Protein AF-A0A7J3S1Q3-F1 (afdb_monomer)

Nearest PDB structures (foldseek):
  4ncf-assembly1_A  TM=8.834E-01  e=5.176E-45  Saccharomyces cerevisiae S288C
  7yzn-assembly1_A  TM=7.261E-01  e=2.564E-46  Pyrococcus abyssi GE5
  4n3s-assembly1_A  TM=8.660E-01  e=1.095E-42  Saccharomyces cerevisiae S288C
  8pj5-assembly1_0  TM=6.092E-01  e=1.892E-49  Homo sapiens
  7syx-assembly1_x  TM=5.948E-01  e=1.342E-47  Oryctolagus cuniculus

Foldseek 3Di:
DFLDFAFFEEEEEADPFDFWFWFQQWWFAALVRDTHRLVVLLVPFFDDDWDDDPFFTKGFGDPRWFWAAALLRDIDTFHFGMKDKGKDFKWKWWAFPVGQTTITRQQWWFWWQDPLREIDIDGLVRDAFFTKTKFFDPDDNDDDPDDDDDDDDDDPDDDDDDDDDDDDDDDDDDDDDDDDDDDDDDDDDDDDDDDDDDDDDDRRDYALSSVSSPVGIDIIGTRDMDMDGDMGITMDTHGPPRQWGAISRTIGHIDGLVNLLLVLLCVQDPQLQWFDWLQKIKHAQVSLCSLAVVVQVVVVHGQPHRTHIYGNQRHPQLSLLLLLLSLLQGQEYEQEAELVPEQDQRSVSSVLSCVLNVRHYAYEHEDLVPQPQQDFDAPDAPVRSLVVTDVVSVVSSVVSQVRNCVVVVVVVAAEGDQVPDPDPPRYHHYFYDYSSRGHRVNVVSSNVSCCCVPPVSVVRRADCFWWKWFFQDWDQAPPQGIKTWIFTRHHKDFQQFWKWFDFQVAIDIFGFHWKWTADRPSPDDDPNCGTDTDGMDGPGGTIMTGDPPCPRGFHGQMMTTDDPPRDPVNNRVVSRVLQVVLWDAAPDQAAAEEEAHSSLSNSLVVVCVVVVGDYRTRYYAEADLVNLVVLLVSCVVPVLRSEYQAAPHHHDVVNVVSCVVSVHYYAYDPHSCCSVVVSVVVSVVVVVVVVVVVLVVFFAKWKKWFAPPFFPAFPPWTKGKIATQAIKAFAFFWKDFQQLDTLFHWHFKADPRDTDGMDHHGDIIMTTTHRHGEVGSHYHGTMMITDTFLVSLLCCQPVVVVVDDPRRNVSSVSSQVSNCSVPVSRND

Radius of gyration: 36.61 Å; Cα contacts (8 Å, |Δi|>4): 1780; chains: 1; bounding box: 82×86×127 Å

Structure (mmCIF, N/CA/C/O backbone):
data_AF-A0A7J3S1Q3-F1
#
_entry.id   AF-A0A7J3S1Q3-F1
#
loop_
_atom_site.group_PDB
_atom_site.id
_atom_site.type_symbol
_atom_site.label_atom_id
_atom_site.label_alt_id
_atom_site.label_comp_id
_atom_site.label_asym_id
_atom_site.label_entity_id
_atom_site.label_seq_id
_atom_site.pdbx_PDB_ins_code
_atom_site.Cartn_x
_atom_site.Cartn_y
_atom_site.Cartn_z
_atom_site.occupancy
_atom_site.B_iso_or_equiv
_atom_site.auth_seq_id
_atom_site.auth_comp_id
_atom_site.auth_asym_id
_atom_site.auth_atom_id
_atom_site.pdbx_PDB_model_num
ATOM 1 N N . MET A 1 1 ? 23.304 -20.799 -22.012 1.00 47.56 1 MET A N 1
ATOM 2 C CA . MET A 1 1 ? 22.384 -19.990 -21.188 1.00 47.56 1 MET A CA 1
ATOM 3 C C . MET A 1 1 ? 22.622 -20.220 -19.716 1.00 47.56 1 MET A C 1
ATOM 5 O O . MET A 1 1 ? 22.717 -19.216 -19.030 1.00 47.56 1 MET A O 1
ATOM 9 N N . ASP A 1 2 ? 22.841 -21.458 -19.257 1.00 41.94 2 ASP A N 1
ATOM 10 C CA . ASP A 1 2 ? 23.385 -21.684 -17.908 1.00 41.94 2 ASP A CA 1
ATOM 11 C C . ASP A 1 2 ? 24.597 -20.772 -17.621 1.00 41.94 2 ASP A C 1
ATOM 13 O O . ASP A 1 2 ? 25.434 -20.537 -18.502 1.00 41.94 2 ASP A O 1
ATOM 17 N N . GLY A 1 3 ? 24.623 -20.189 -16.423 1.00 54.16 3 GLY A N 1
ATOM 18 C CA . GLY A 1 3 ? 25.616 -19.213 -15.969 1.00 54.16 3 GLY A CA 1
ATOM 19 C C . GLY A 1 3 ? 25.594 -17.822 -16.630 1.00 54.16 3 GLY A C 1
ATOM 20 O O . GLY A 1 3 ? 26.321 -16.943 -16.164 1.00 54.16 3 GLY A O 1
ATOM 21 N N . GLN A 1 4 ? 24.794 -17.569 -17.675 1.00 68.88 4 GLN A N 1
ATOM 22 C CA . GLN A 1 4 ? 24.709 -16.240 -18.303 1.00 68.88 4 GLN A CA 1
ATOM 23 C C . GLN A 1 4 ? 23.789 -15.311 -17.500 1.00 68.88 4 GLN A C 1
ATOM 25 O O . GLN A 1 4 ? 22.740 -15.723 -17.018 1.00 68.88 4 GLN A O 1
ATOM 30 N N . ILE A 1 5 ? 24.167 -14.039 -17.368 1.00 78.44 5 ILE A N 1
ATOM 31 C CA . ILE A 1 5 ? 23.356 -13.024 -16.680 1.00 78.44 5 ILE A CA 1
ATOM 32 C C . ILE A 1 5 ? 22.233 -12.552 -17.620 1.00 78.44 5 ILE A C 1
ATOM 34 O O . ILE A 1 5 ? 22.534 -12.117 -18.730 1.00 78.44 5 ILE A O 1
ATOM 38 N N . ARG A 1 6 ? 20.963 -12.604 -17.185 1.00 84.81 6 ARG A N 1
ATOM 39 C CA . ARG A 1 6 ? 19.811 -11.968 -17.865 1.00 84.81 6 ARG A CA 1
ATOM 40 C C . ARG A 1 6 ? 19.698 -10.481 -17.511 1.00 84.81 6 ARG A C 1
ATOM 42 O O . ARG A 1 6 ? 20.258 -10.038 -16.508 1.00 84.81 6 ARG A O 1
ATOM 49 N N . GLN A 1 7 ? 18.943 -9.700 -18.290 1.00 85.12 7 GLN A N 1
ATOM 50 C CA . GLN A 1 7 ? 18.661 -8.309 -17.912 1.00 85.12 7 GLN A CA 1
ATOM 51 C C . GLN A 1 7 ? 17.913 -8.241 -16.561 1.00 85.12 7 GLN A C 1
ATOM 53 O O . GLN A 1 7 ? 16.952 -8.996 -16.365 1.00 85.12 7 GLN A O 1
ATOM 58 N N . PRO A 1 8 ? 18.323 -7.345 -15.640 1.00 88.69 8 PRO A N 1
ATOM 59 C CA . PRO A 1 8 ? 17.539 -6.992 -14.465 1.00 88.69 8 PRO A CA 1
ATOM 60 C C . PRO A 1 8 ? 16.191 -6.387 -14.845 1.00 88.69 8 PRO A C 1
ATOM 62 O O . PRO A 1 8 ? 16.092 -5.587 -15.782 1.00 88.69 8 PRO A O 1
ATOM 65 N N . ILE A 1 9 ? 15.176 -6.730 -14.059 1.00 88.12 9 ILE A N 1
ATOM 66 C CA . ILE A 1 9 ? 13.848 -6.130 -14.125 1.00 88.12 9 ILE A CA 1
ATOM 67 C C . ILE A 1 9 ? 13.805 -4.965 -13.134 1.00 88.12 9 ILE A C 1
ATOM 69 O O . ILE A 1 9 ? 14.047 -5.147 -11.938 1.00 88.12 9 ILE A O 1
ATOM 73 N N . VAL A 1 10 ? 13.496 -3.774 -13.637 1.00 86.25 10 VAL A N 1
ATOM 74 C CA . VAL A 1 10 ? 13.363 -2.534 -12.869 1.00 86.25 10 VAL A CA 1
ATOM 75 C C . VAL A 1 10 ? 11.892 -2.128 -12.839 1.00 86.25 10 VAL A C 1
ATOM 77 O O . VAL A 1 10 ? 11.232 -2.162 -13.872 1.00 86.25 10 VAL A O 1
ATOM 80 N N . VAL A 1 11 ? 11.367 -1.706 -11.692 1.00 83.06 11 VAL A N 1
ATOM 81 C CA . VAL A 1 11 ? 10.024 -1.098 -11.592 1.00 83.06 11 VAL A CA 1
ATOM 82 C C . VAL A 1 11 ? 10.129 0.340 -11.087 1.00 83.06 11 VAL A C 1
ATOM 84 O O . VAL A 1 11 ? 11.008 0.636 -10.278 1.00 83.06 11 VAL A O 1
ATOM 87 N N . VAL A 1 12 ? 9.261 1.239 -11.557 1.00 76.50 12 VAL A N 1
ATOM 88 C CA . VAL A 1 12 ? 9.261 2.657 -11.158 1.00 76.50 12 VAL A CA 1
ATOM 89 C C . VAL A 1 12 ? 7.993 2.971 -10.371 1.00 76.50 12 VAL A C 1
ATOM 91 O O . VAL A 1 12 ? 6.897 3.019 -10.919 1.00 76.50 12 VAL A O 1
ATOM 94 N N . LEU A 1 13 ? 8.151 3.155 -9.065 1.00 74.00 13 LEU A N 1
ATOM 95 C CA . LEU A 1 13 ? 7.078 3.320 -8.086 1.00 74.00 13 LEU A CA 1
ATOM 96 C C . LEU A 1 13 ? 7.105 4.733 -7.485 1.00 74.00 13 LEU A C 1
ATOM 98 O O . LEU A 1 13 ? 8.108 5.430 -7.602 1.00 74.00 13 LEU A O 1
ATOM 102 N N . GLY A 1 14 ? 6.043 5.144 -6.791 1.00 65.81 14 GLY A N 1
ATOM 103 C CA . GLY A 1 14 ? 5.936 6.470 -6.168 1.00 65.81 14 GLY A CA 1
ATOM 104 C C . GLY A 1 14 ? 5.161 7.492 -7.006 1.00 65.81 14 GLY A C 1
ATOM 105 O O . GLY A 1 14 ? 4.370 7.130 -7.878 1.00 65.81 14 GLY A O 1
ATOM 106 N N . HIS A 1 15 ? 5.358 8.776 -6.700 1.00 53.91 15 HIS A N 1
ATOM 107 C CA . HIS A 1 15 ? 4.482 9.875 -7.126 1.00 53.91 15 HIS A CA 1
ATOM 108 C C . HIS A 1 15 ? 4.692 10.253 -8.608 1.00 53.91 15 HIS A C 1
ATOM 110 O O . HIS A 1 15 ? 5.417 11.196 -8.937 1.00 53.91 15 HIS A O 1
ATOM 116 N N . VAL A 1 16 ? 4.058 9.504 -9.517 1.00 47.16 16 VAL A N 1
ATOM 117 C CA . VAL A 1 16 ? 3.980 9.846 -10.947 1.00 47.16 16 VAL A CA 1
ATOM 118 C C . VAL A 1 16 ? 2.673 10.573 -11.237 1.00 47.16 16 VAL A C 1
ATOM 120 O O . VAL A 1 16 ? 1.730 9.975 -11.738 1.00 47.16 16 VAL A O 1
ATOM 123 N N . ASP A 1 17 ? 2.669 11.873 -10.956 1.00 43.59 17 ASP A N 1
ATOM 124 C CA . ASP A 1 17 ? 2.123 12.866 -11.880 1.00 43.59 17 ASP A CA 1
ATOM 125 C C . ASP A 1 17 ? 2.830 14.221 -11.683 1.00 43.59 17 ASP A C 1
ATOM 127 O O . ASP A 1 17 ? 3.410 14.521 -10.630 1.00 43.59 17 ASP A O 1
ATOM 131 N N . SER A 1 18 ? 2.856 15.038 -12.737 1.00 39.97 18 SER A N 1
ATOM 132 C CA . SER A 1 18 ? 3.510 16.352 -12.719 1.00 39.97 18 SER A CA 1
ATOM 133 C C . SER A 1 18 ? 2.659 17.425 -13.397 1.00 39.97 18 SER A C 1
ATOM 135 O O . SER A 1 18 ? 2.934 17.813 -14.527 1.00 39.97 18 SER A O 1
ATOM 137 N N . GLY A 1 19 ? 1.635 17.913 -12.696 1.00 48.44 19 GLY A N 1
ATOM 138 C CA . GLY A 1 19 ? 1.116 19.283 -12.830 1.00 48.44 19 GLY A CA 1
ATOM 139 C C . GLY A 1 19 ? 0.404 19.709 -14.123 1.00 48.44 19 GLY A C 1
ATOM 140 O O . GLY A 1 19 ? -0.174 20.788 -14.129 1.00 48.44 19 GLY A O 1
ATOM 141 N N . LYS A 1 20 ? 0.371 18.917 -15.204 1.00 62.38 20 LYS A N 1
ATOM 142 C CA . LYS A 1 20 ? -0.024 19.341 -16.575 1.00 62.38 20 LYS A CA 1
ATOM 143 C C . LYS A 1 20 ? -1.517 19.624 -16.844 1.00 62.38 20 LYS A C 1
ATOM 145 O O . LYS A 1 20 ? -2.009 19.444 -17.959 1.00 62.38 20 LYS A O 1
ATOM 150 N N . CYS A 1 21 ? -2.229 20.130 -15.855 1.00 71.69 21 CYS A N 1
ATOM 151 C CA . CYS A 1 21 ? -3.658 20.386 -15.909 1.00 71.69 21 CYS A CA 1
ATOM 152 C C . CYS A 1 21 ? -4.045 21.527 -16.879 1.00 71.69 21 CYS A C 1
ATOM 154 O O . CYS A 1 21 ? -3.278 22.465 -17.127 1.00 71.69 21 CYS A O 1
ATOM 156 N N . VAL A 1 22 ? -5.287 21.485 -17.367 1.00 80.31 22 VAL A N 1
ATOM 157 C CA . VAL A 1 22 ? -5.945 22.559 -18.130 1.00 80.31 22 VAL A CA 1
ATOM 158 C C . VAL A 1 22 ? -6.854 23.393 -17.221 1.00 80.31 22 VAL A C 1
ATOM 160 O O . VAL A 1 22 ? -7.433 22.884 -16.265 1.00 80.31 22 VAL A O 1
ATOM 163 N N . HIS A 1 23 ? -7.027 24.683 -17.493 1.00 88.94 23 HIS A N 1
ATOM 164 C CA . HIS A 1 23 ? -7.988 25.508 -16.753 1.00 88.94 23 HIS A CA 1
ATOM 165 C C . HIS A 1 23 ? -9.438 25.123 -17.098 1.00 88.94 23 HIS A C 1
ATOM 167 O O . HIS A 1 23 ? -9.724 24.701 -18.220 1.00 88.94 23 HIS A O 1
ATOM 173 N N . GLY A 1 24 ? -10.367 25.313 -16.154 1.00 82.81 24 GLY A N 1
ATOM 174 C CA . GLY A 1 24 ? -11.752 24.825 -16.246 1.00 82.81 24 GLY A CA 1
ATOM 175 C C . GLY A 1 24 ? -12.599 25.326 -17.427 1.00 82.81 24 GLY A C 1
ATOM 176 O O . GLY A 1 24 ? -13.610 24.698 -17.731 1.00 82.81 24 GLY A O 1
ATOM 177 N N . ASP A 1 25 ? -12.202 26.414 -18.096 1.00 84.69 25 ASP A N 1
ATOM 178 C CA . ASP A 1 25 ? -12.854 26.938 -19.312 1.00 84.69 25 ASP A CA 1
ATOM 179 C C . ASP A 1 25 ? -12.355 26.294 -20.622 1.00 84.69 25 ASP A C 1
ATOM 181 O O . ASP A 1 25 ? -12.922 26.543 -21.686 1.00 84.69 25 ASP A O 1
ATOM 185 N N . THR A 1 26 ? -11.329 25.442 -20.558 1.00 81.38 26 THR A N 1
ATOM 186 C CA . THR A 1 26 ? -10.798 24.700 -21.708 1.00 81.38 26 THR A CA 1
ATOM 187 C C . THR A 1 26 ? -11.809 23.653 -22.178 1.00 81.38 26 THR A C 1
ATOM 189 O O . THR A 1 26 ? -12.300 22.877 -21.362 1.00 81.38 26 THR A O 1
ATOM 192 N N . LEU A 1 27 ? -12.123 23.604 -23.476 1.00 81.25 27 LEU A N 1
ATOM 193 C CA . LEU A 1 27 ? -13.141 22.711 -24.032 1.00 81.25 27 LEU A CA 1
ATOM 194 C C . LEU A 1 27 ? -12.509 21.377 -24.461 1.00 81.25 27 LEU A C 1
ATOM 196 O O . LEU A 1 27 ? -11.709 21.325 -25.393 1.00 81.25 27 LEU A O 1
ATOM 200 N N . ILE A 1 28 ? -12.879 20.293 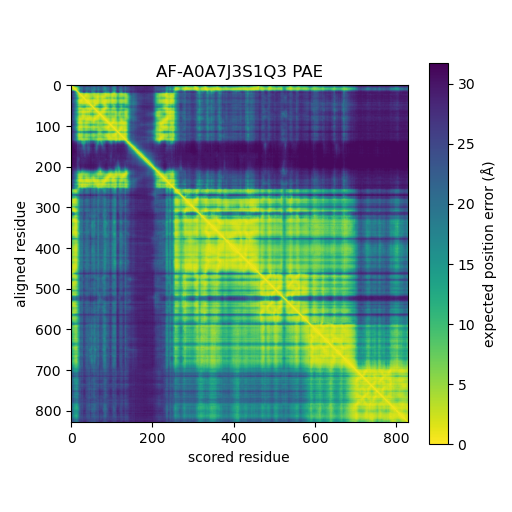-23.789 1.00 83.06 28 ILE A N 1
ATOM 201 C CA . ILE A 1 28 ? -12.395 18.930 -24.033 1.00 83.06 28 ILE A CA 1
ATOM 202 C C . ILE A 1 28 ? -13.296 18.236 -25.053 1.00 83.06 28 ILE A C 1
ATOM 204 O O . ILE A 1 28 ? -14.523 18.332 -24.961 1.00 83.06 28 ILE A O 1
ATOM 208 N N . GLN A 1 29 ? -12.689 17.540 -26.015 1.00 83.19 29 GLN A N 1
ATOM 209 C CA . GLN A 1 29 ? -13.389 16.838 -27.090 1.00 83.19 29 GLN A CA 1
ATOM 210 C C . GLN A 1 29 ? -13.700 15.387 -26.692 1.00 83.19 29 GLN A C 1
ATOM 212 O O . GLN A 1 29 ? -12.800 14.589 -26.423 1.00 83.19 29 GLN A O 1
ATOM 217 N N . LEU A 1 30 ? -14.990 15.047 -26.656 1.00 85.38 30 LEU A N 1
ATOM 218 C CA . LEU A 1 30 ? -15.480 13.706 -26.339 1.00 85.38 30 LEU A CA 1
ATOM 219 C C . LEU A 1 30 ? -15.608 12.852 -27.605 1.00 85.38 30 LEU A C 1
ATOM 221 O O . LEU A 1 30 ? -15.957 13.351 -28.677 1.00 85.38 30 LEU A O 1
ATOM 225 N N . ALA A 1 31 ? -15.441 11.538 -27.469 1.00 80.81 31 ALA A N 1
ATOM 226 C CA . ALA A 1 31 ? -15.582 10.590 -28.575 1.00 80.81 31 ALA A CA 1
ATOM 227 C C . ALA A 1 31 ? -17.001 10.536 -29.177 1.00 80.81 31 ALA A C 1
ATOM 229 O O . ALA A 1 31 ? -17.177 10.116 -30.317 1.00 80.81 31 ALA A O 1
ATOM 230 N N . CYS A 1 32 ? -18.016 11.011 -28.448 1.00 74.31 32 CYS A N 1
ATOM 231 C CA . CYS A 1 32 ? -19.380 11.185 -28.954 1.00 74.31 32 CYS A CA 1
ATOM 232 C C . CYS A 1 32 ? -19.576 12.449 -29.821 1.00 74.31 32 CYS A C 1
ATOM 234 O O . CYS A 1 32 ? -20.707 12.761 -30.191 1.00 74.31 32 CYS A O 1
ATOM 236 N N . GLY A 1 33 ? -18.511 13.203 -30.120 1.00 71.50 33 GLY A N 1
ATOM 237 C CA . GLY A 1 33 ? -18.563 14.435 -30.916 1.00 71.50 33 GLY A CA 1
ATOM 238 C C . GLY A 1 33 ? -19.066 15.671 -30.159 1.00 71.50 33 GLY A C 1
ATOM 239 O O . GLY A 1 33 ? -19.231 16.729 -30.762 1.00 71.50 33 GLY A O 1
ATOM 240 N N . GLN A 1 34 ? -19.309 15.563 -28.849 1.00 79.50 34 GLN A N 1
ATOM 241 C CA . GLN A 1 34 ? -19.579 16.714 -27.985 1.00 79.50 34 GLN A CA 1
ATOM 242 C C . GLN A 1 34 ? -18.273 17.354 -27.501 1.00 79.50 34 GLN A C 1
ATOM 244 O O . GLN A 1 34 ? -17.282 16.662 -27.271 1.00 79.50 34 GLN A O 1
ATOM 249 N N . THR A 1 35 ? -18.305 18.663 -27.247 1.00 81.81 35 THR A N 1
ATOM 250 C CA . THR A 1 35 ? -17.201 19.389 -26.605 1.00 81.81 35 THR A CA 1
ATOM 251 C C . THR A 1 35 ? -17.705 20.060 -25.331 1.00 81.81 35 THR A C 1
ATOM 253 O O . THR A 1 35 ? -18.723 20.755 -25.363 1.00 81.81 35 THR A O 1
ATOM 256 N N . LEU A 1 36 ? -17.016 19.868 -24.202 1.00 85.19 36 LEU A N 1
ATOM 257 C CA . LEU A 1 36 ? -17.432 20.380 -22.888 1.00 85.19 36 LEU A CA 1
ATOM 258 C C . LEU A 1 36 ? -16.286 21.120 -22.181 1.00 85.19 36 LEU A C 1
ATOM 260 O O . LEU A 1 36 ? -15.158 20.638 -22.236 1.00 85.19 36 LEU A O 1
ATOM 264 N N . PRO A 1 37 ? -16.543 22.224 -21.451 1.00 88.62 37 PRO A N 1
ATOM 265 C CA . PRO A 1 37 ? -15.558 22.797 -20.534 1.00 88.62 37 PRO A CA 1
ATOM 266 C C . PRO A 1 37 ? -15.047 21.748 -19.540 1.00 88.62 37 PRO A C 1
ATOM 268 O O . PRO A 1 37 ? -15.841 20.960 -19.021 1.00 88.62 37 PRO A O 1
ATOM 271 N N . ALA A 1 38 ? -13.749 21.756 -19.241 1.00 84.75 38 ALA A N 1
ATOM 272 C CA . ALA A 1 38 ? -13.099 20.769 -18.381 1.00 84.75 38 ALA A CA 1
ATOM 273 C C . ALA A 1 38 ? -13.755 20.660 -16.992 1.00 84.75 38 ALA A C 1
ATOM 275 O O . ALA A 1 38 ? -13.953 19.556 -16.487 1.00 84.75 38 ALA A O 1
ATOM 276 N N . SER A 1 39 ? -14.206 21.781 -16.417 1.00 89.81 39 SER A N 1
ATOM 277 C CA . SER A 1 39 ? -14.984 21.779 -15.169 1.00 89.81 39 SER A CA 1
ATOM 278 C C . SER A 1 39 ? -16.300 21.005 -15.288 1.00 89.81 39 SER A C 1
ATOM 280 O O . SER A 1 39 ? -16.627 20.190 -14.429 1.00 89.81 39 SER A O 1
ATOM 282 N N . LYS A 1 40 ? -17.025 21.191 -16.396 1.00 88.12 40 LYS A N 1
ATOM 283 C CA . LYS A 1 40 ? -18.292 20.508 -16.679 1.00 88.12 40 LYS A CA 1
ATOM 284 C C . LYS A 1 40 ? -18.089 19.025 -17.007 1.00 88.12 40 LYS A C 1
ATOM 286 O O . LYS A 1 40 ? -18.931 18.216 -16.630 1.00 88.12 40 LYS A O 1
ATOM 291 N N . ALA A 1 41 ? -16.988 18.656 -17.665 1.00 86.00 41 ALA A N 1
ATOM 292 C CA . ALA A 1 41 ? -16.617 17.255 -17.870 1.00 86.00 41 ALA A CA 1
ATOM 293 C C . ALA A 1 41 ? -16.323 16.556 -16.526 1.00 86.00 41 ALA A C 1
ATOM 295 O O . ALA A 1 41 ? -16.868 15.488 -16.256 1.00 86.00 41 ALA A O 1
ATOM 296 N N . PHE A 1 42 ? -15.554 17.200 -15.642 1.00 88.25 42 PHE A N 1
ATOM 297 C CA . PHE A 1 42 ? -15.312 16.727 -14.276 1.00 88.25 42 PHE A CA 1
ATOM 298 C C . PHE A 1 42 ? -16.611 16.581 -13.463 1.00 88.25 42 PHE A C 1
ATOM 300 O O . PHE A 1 42 ? -16.843 15.535 -12.859 1.00 88.25 42 PHE A O 1
ATOM 307 N N . ASP A 1 43 ? -17.481 17.597 -13.459 1.00 88.44 43 ASP A N 1
ATOM 308 C CA . ASP A 1 43 ? -18.712 17.588 -12.657 1.00 88.44 43 ASP A CA 1
ATOM 309 C C . ASP A 1 43 ? -19.768 16.575 -13.146 1.00 88.44 43 ASP A C 1
ATOM 311 O O . ASP A 1 43 ? -20.525 16.072 -12.314 1.00 88.44 43 ASP A O 1
ATOM 315 N N . LEU A 1 44 ? -19.824 16.273 -14.454 1.00 86.94 44 LEU A N 1
ATOM 316 C CA . LEU A 1 44 ? -20.794 15.339 -15.051 1.00 86.94 44 LEU A CA 1
ATOM 317 C C . LEU A 1 44 ? -20.382 13.865 -14.973 1.00 86.94 44 LEU A C 1
ATOM 319 O O . LEU A 1 44 ? -21.247 13.014 -14.789 1.00 86.94 44 LEU A O 1
ATOM 323 N N . TYR A 1 45 ? -19.097 13.555 -15.166 1.00 85.56 45 TYR A N 1
ATOM 324 C CA . TYR A 1 45 ? -18.645 12.173 -15.378 1.00 85.56 45 TYR A CA 1
ATOM 325 C C . TYR A 1 45 ? -17.990 11.522 -14.155 1.00 85.56 45 TYR A C 1
ATOM 327 O O . TYR A 1 45 ? -17.721 10.318 -14.182 1.00 85.56 45 TYR A O 1
ATOM 335 N N . ARG A 1 46 ? -17.746 12.288 -13.083 1.00 85.44 46 ARG A N 1
ATOM 336 C CA . ARG A 1 46 ? -17.289 11.754 -11.793 1.00 85.44 46 ARG A CA 1
ATOM 337 C C . ARG A 1 46 ? -18.293 10.767 -11.193 1.00 85.44 46 ARG A C 1
ATOM 339 O O . ARG A 1 46 ? -19.496 11.021 -11.176 1.00 85.44 46 ARG A O 1
ATOM 346 N N . VAL A 1 47 ? -17.789 9.687 -10.607 1.00 73.81 47 VAL A N 1
ATOM 347 C CA . VAL A 1 47 ? -18.581 8.696 -9.870 1.00 73.81 47 VAL A CA 1
ATOM 348 C C . VAL A 1 47 ? -17.867 8.218 -8.609 1.00 73.81 47 VAL A C 1
ATOM 350 O O . VAL A 1 47 ? -16.643 8.259 -8.500 1.00 73.81 47 VAL A O 1
ATOM 353 N N . GLY A 1 48 ? -18.655 7.725 -7.651 1.00 74.50 48 GLY A N 1
ATOM 354 C CA . GLY A 1 48 ? -18.158 7.261 -6.358 1.00 74.50 48 GLY A CA 1
ATOM 355 C C . GLY A 1 48 ? -17.842 8.403 -5.390 1.00 74.50 48 GLY A C 1
ATOM 356 O O . GLY A 1 48 ? -18.403 9.496 -5.479 1.00 74.50 48 GLY A O 1
ATOM 357 N N . HIS A 1 49 ? -16.966 8.121 -4.430 1.00 61.75 49 HIS A N 1
ATOM 358 C CA . HIS A 1 49 ? -16.512 9.092 -3.438 1.00 61.75 49 HIS A CA 1
ATOM 359 C C . HIS A 1 49 ? -15.302 9.880 -3.957 1.00 61.75 49 HIS A C 1
ATOM 361 O O . HIS A 1 49 ? -14.559 9.396 -4.808 1.00 61.75 49 HIS A O 1
ATOM 367 N N . SER A 1 50 ? -15.106 11.092 -3.436 1.00 56.03 50 SER A N 1
ATOM 368 C CA . SER A 1 50 ? -13.914 11.892 -3.722 1.00 56.03 50 SER A CA 1
ATOM 369 C C . SER A 1 50 ? -12.676 11.236 -3.119 1.00 56.03 50 SER A C 1
ATOM 371 O O . SER A 1 50 ? -12.607 11.074 -1.899 1.00 56.03 50 SER A O 1
ATOM 373 N N . ILE A 1 51 ? -11.691 10.942 -3.956 1.00 60.34 51 ILE A N 1
ATOM 374 C CA . ILE A 1 51 ? -10.331 10.612 -3.540 1.00 60.34 51 ILE A CA 1
ATOM 375 C C . ILE A 1 51 ? -9.636 11.951 -3.210 1.00 60.34 51 ILE A C 1
ATOM 377 O O . ILE A 1 51 ? -9.592 12.837 -4.077 1.00 60.34 51 ILE A O 1
ATOM 381 N N . PRO A 1 52 ? -9.160 12.175 -1.970 1.00 47.88 52 PRO A N 1
ATOM 382 C CA . PRO A 1 52 ? -8.457 13.405 -1.614 1.00 47.88 52 PRO A CA 1
ATOM 383 C C . PRO A 1 52 ? -7.103 13.500 -2.325 1.00 47.88 52 PRO A C 1
ATOM 385 O O . PRO A 1 52 ? -6.386 12.512 -2.438 1.00 47.88 52 PRO A O 1
ATOM 388 N N . SER A 1 53 ? -6.719 14.702 -2.746 1.00 51.12 53 SER A N 1
ATOM 389 C CA . SER A 1 53 ? -5.365 15.010 -3.215 1.00 51.12 53 SER A CA 1
ATOM 390 C C . SER A 1 53 ? -4.883 16.270 -2.499 1.00 51.12 53 SER A C 1
ATOM 392 O O . SER A 1 53 ? -5.699 17.132 -2.183 1.00 51.12 53 SER A O 1
ATOM 394 N N . GLU A 1 54 ? -3.582 16.401 -2.228 1.00 46.56 54 GLU A N 1
ATOM 395 C CA . GLU A 1 54 ? -3.025 17.552 -1.489 1.00 46.56 54 GLU A CA 1
ATOM 396 C C . GLU A 1 54 ? -3.479 18.897 -2.080 1.00 46.56 54 GLU A C 1
ATOM 398 O O . GLU A 1 54 ? -3.881 19.812 -1.364 1.00 46.56 54 GLU A O 1
ATOM 403 N N . ASP A 1 55 ? -3.469 18.974 -3.412 1.00 56.97 55 ASP A N 1
ATOM 404 C CA . ASP A 1 55 ? -3.787 20.171 -4.180 1.00 56.97 55 ASP A CA 1
ATOM 405 C C . ASP A 1 55 ? -5.264 20.211 -4.636 1.00 56.97 55 ASP A C 1
ATOM 407 O O . ASP A 1 55 ? -5.668 21.152 -5.324 1.00 56.97 55 ASP A O 1
ATOM 411 N N . GLY A 1 56 ? -6.109 19.229 -4.274 1.00 73.75 56 GLY A N 1
ATOM 412 C CA . GLY A 1 56 ? -7.521 19.210 -4.677 1.00 73.75 56 GLY A CA 1
ATOM 413 C C . GLY A 1 56 ? -8.282 17.892 -4.476 1.00 73.75 56 GLY A C 1
ATOM 414 O O . GLY A 1 56 ? -8.274 17.295 -3.403 1.00 73.75 56 GLY A O 1
ATOM 415 N N . VAL A 1 57 ? -9.043 17.472 -5.491 1.00 68.94 57 VAL A N 1
ATOM 416 C CA . VAL A 1 57 ? -9.907 16.276 -5.441 1.00 68.94 57 VAL A CA 1
ATOM 417 C C . VAL A 1 57 ? -9.896 15.505 -6.757 1.00 68.94 57 VAL A C 1
ATOM 419 O O . VAL A 1 57 ? -9.907 16.096 -7.839 1.00 68.94 57 VAL A O 1
ATOM 422 N N . VAL A 1 58 ? -9.943 14.179 -6.653 1.00 72.69 58 VAL A N 1
ATOM 423 C CA . VAL A 1 58 ? -10.013 13.241 -7.780 1.00 72.69 58 VAL A CA 1
ATOM 424 C C . VAL A 1 58 ? -11.264 12.377 -7.633 1.00 72.69 58 VAL A C 1
ATOM 426 O O . VAL A 1 58 ? -11.730 12.110 -6.526 1.00 72.69 58 VAL A O 1
ATOM 429 N N . TYR A 1 59 ? -11.828 11.941 -8.751 1.00 72.31 59 TYR A N 1
ATOM 430 C CA . TYR A 1 59 ? -12.886 10.936 -8.794 1.00 72.31 59 TYR A CA 1
ATOM 431 C C . TYR A 1 59 ? -12.585 9.931 -9.904 1.00 72.31 59 TYR A C 1
ATOM 433 O O . TYR A 1 59 ? -11.974 10.278 -10.916 1.00 72.31 59 TYR A O 1
ATOM 441 N N . ARG A 1 60 ? -13.081 8.701 -9.761 1.00 67.38 60 ARG A N 1
ATOM 442 C CA . ARG A 1 60 ? -13.213 7.778 -10.898 1.00 67.38 60 ARG A CA 1
ATOM 443 C C . ARG A 1 60 ? -14.209 8.359 -11.902 1.00 67.38 60 ARG A C 1
ATOM 445 O O . ARG A 1 60 ? -15.186 8.986 -11.487 1.00 67.38 60 ARG A O 1
ATOM 452 N N . SER A 1 61 ? -14.011 8.123 -13.195 1.00 80.75 61 SER A N 1
ATOM 453 C CA . SER A 1 61 ? -15.013 8.429 -14.226 1.00 80.75 61 SER A CA 1
ATOM 454 C C . SER A 1 61 ? -15.781 7.189 -14.675 1.00 80.75 61 SER A C 1
ATOM 456 O O . SER A 1 61 ? -15.249 6.082 -14.714 1.00 80.75 61 SER A O 1
ATOM 458 N N . SER A 1 62 ? -17.042 7.381 -15.068 1.00 76.06 62 SER A N 1
ATOM 459 C CA . SER A 1 62 ? -17.820 6.378 -15.804 1.00 76.06 62 SER A CA 1
ATOM 460 C C . SER A 1 62 ? -18.195 6.913 -17.178 1.00 76.06 62 SER A C 1
ATOM 462 O O . SER A 1 62 ? -18.760 8.000 -17.262 1.00 76.06 62 SER A O 1
ATOM 464 N N . HIS A 1 63 ? -17.944 6.144 -18.240 1.00 77.62 63 HIS A N 1
ATOM 465 C CA . HIS A 1 63 ? -18.354 6.468 -19.617 1.00 77.62 63 HIS A CA 1
ATOM 466 C C . HIS A 1 63 ? -17.794 7.792 -20.185 1.00 77.62 63 HIS A C 1
ATOM 468 O O . HIS A 1 63 ? -18.317 8.308 -21.174 1.00 77.62 63 HIS A O 1
ATOM 474 N N . LEU A 1 64 ? -16.722 8.338 -19.596 1.00 84.75 64 LEU A N 1
ATOM 475 C CA . LEU A 1 64 ? -16.020 9.500 -20.140 1.00 84.75 64 LEU A CA 1
ATOM 476 C C . LEU A 1 64 ? -15.052 9.066 -21.241 1.00 84.75 64 LEU A C 1
ATOM 478 O O . LEU A 1 64 ? -13.865 8.872 -20.996 1.00 84.75 64 LEU A O 1
ATOM 482 N N . SER A 1 65 ? -15.573 8.913 -22.453 1.00 83.56 65 SER A N 1
ATOM 483 C CA . SER A 1 65 ? -14.756 8.608 -23.625 1.00 83.56 65 SER A CA 1
ATOM 484 C C . SER A 1 65 ? -14.249 9.906 -24.257 1.00 83.56 65 SER A C 1
ATOM 486 O O . SER A 1 65 ? -15.035 10.709 -24.770 1.00 83.56 65 SER A O 1
ATOM 488 N N . LEU A 1 66 ? -12.941 10.138 -24.172 1.00 83.81 66 LEU A N 1
ATOM 489 C CA . LEU A 1 66 ? -12.232 11.288 -24.730 1.00 83.81 66 LEU A CA 1
ATOM 490 C C . LEU A 1 66 ? -11.654 10.955 -26.105 1.00 83.81 66 LEU A C 1
ATOM 492 O O . LEU A 1 66 ? -11.504 9.790 -26.474 1.00 83.81 66 LEU A O 1
ATOM 496 N N . LEU A 1 67 ? -11.298 11.988 -26.862 1.00 81.94 67 LEU A N 1
ATOM 497 C CA . LEU A 1 67 ? -10.425 11.837 -28.021 1.00 81.94 67 LEU A CA 1
ATOM 498 C C . LEU A 1 67 ? -8.966 12.038 -27.603 1.00 81.94 67 LEU A C 1
ATOM 500 O O . LEU A 1 67 ? -8.651 12.990 -26.893 1.00 81.94 67 LEU A O 1
ATOM 504 N N . SER A 1 68 ? -8.086 11.157 -28.066 1.00 73.31 68 SER A N 1
ATOM 505 C CA . SER A 1 68 ? -6.635 11.166 -27.844 1.00 73.31 68 SER A CA 1
ATOM 506 C C . SER A 1 68 ? -5.895 11.113 -29.176 1.00 73.31 68 SER A C 1
ATOM 508 O O . SER A 1 68 ? -6.431 10.610 -30.161 1.00 73.31 68 SER A O 1
ATOM 510 N N . LEU A 1 69 ? -4.639 11.554 -29.198 1.00 71.75 69 LEU A N 1
ATOM 511 C CA . LEU A 1 69 ? -3.719 11.289 -30.301 1.00 71.75 69 LEU A CA 1
ATOM 512 C C . LEU A 1 69 ? -2.947 9.987 -30.033 1.00 71.75 69 LEU A C 1
ATOM 514 O O . LEU A 1 69 ? -2.368 9.827 -28.955 1.00 71.75 69 LEU A O 1
ATOM 518 N N . SER A 1 70 ? -2.906 9.058 -30.984 1.00 63.56 70 SER A N 1
ATOM 519 C CA . SER A 1 70 ? -1.989 7.910 -30.931 1.00 63.56 70 SER A CA 1
ATOM 520 C C . SER A 1 70 ? -0.594 8.269 -31.486 1.00 63.56 70 SER A C 1
ATOM 522 O O . SER A 1 70 ? -0.437 9.309 -32.129 1.00 63.56 70 SER A O 1
ATOM 524 N N . PRO A 1 71 ? 0.460 7.461 -31.223 1.00 54.56 71 PRO A N 1
ATOM 525 C CA . PRO A 1 71 ? 1.845 7.805 -31.590 1.00 54.56 71 PRO A CA 1
ATOM 526 C C . PRO A 1 71 ? 2.121 7.967 -33.095 1.00 54.56 71 PRO A C 1
ATOM 528 O O . PRO A 1 71 ? 3.135 8.548 -33.471 1.00 54.56 71 PRO A O 1
ATOM 531 N N . ASP A 1 72 ? 1.230 7.456 -33.944 1.00 55.81 72 ASP A N 1
ATOM 532 C CA . ASP A 1 72 ? 1.219 7.611 -35.402 1.00 55.81 72 ASP A CA 1
ATOM 533 C C . ASP A 1 72 ? 0.711 8.992 -35.866 1.00 55.81 72 ASP A C 1
ATOM 535 O O . ASP A 1 72 ? 0.992 9.409 -36.991 1.00 55.81 72 ASP A O 1
ATOM 539 N N . GLY A 1 73 ? -0.007 9.709 -34.996 1.00 58.22 73 GLY A N 1
ATOM 540 C CA . GLY A 1 73 ? -0.677 10.974 -35.282 1.00 58.22 73 GLY A CA 1
ATOM 541 C C . GLY A 1 73 ? -2.173 10.855 -35.586 1.00 58.22 73 GLY A C 1
ATOM 542 O O . GLY A 1 73 ? -2.792 11.885 -35.852 1.00 58.22 73 GLY A O 1
ATOM 543 N N . THR A 1 74 ? -2.776 9.660 -35.540 1.00 70.69 74 THR A N 1
ATOM 544 C CA . THR A 1 74 ? -4.230 9.516 -35.731 1.00 70.69 74 THR A CA 1
ATOM 545 C C . THR A 1 74 ? -5.006 9.833 -34.446 1.00 70.69 74 THR A C 1
ATOM 547 O O . THR A 1 74 ? -4.470 9.783 -33.337 1.00 70.69 74 THR A O 1
ATOM 550 N N . VAL A 1 75 ? -6.276 10.230 -34.588 1.00 75.50 75 VAL A N 1
ATOM 551 C CA . VAL A 1 75 ? -7.155 10.560 -33.453 1.00 75.50 75 VAL A CA 1
ATOM 552 C C . VAL A 1 75 ? -8.024 9.352 -33.111 1.00 75.50 75 VAL A C 1
ATOM 554 O O . VAL A 1 75 ? -8.774 8.861 -33.953 1.00 75.50 75 VAL A O 1
ATOM 557 N N . VAL A 1 76 ? -7.946 8.892 -31.863 1.00 75.94 76 VAL A N 1
ATOM 558 C CA . VAL A 1 76 ? -8.620 7.687 -31.364 1.00 75.94 76 VAL A CA 1
ATOM 559 C C . VAL A 1 76 ? -9.493 7.992 -30.147 1.00 75.94 76 VAL A C 1
ATOM 561 O O . VAL A 1 76 ? -9.153 8.833 -29.319 1.00 75.94 76 VAL A O 1
ATOM 564 N N . ALA A 1 77 ? -10.615 7.284 -30.017 1.00 79.75 77 ALA A N 1
ATOM 565 C CA . ALA A 1 77 ? -11.446 7.319 -28.815 1.00 79.75 77 ALA A CA 1
ATOM 566 C C . ALA A 1 77 ? -10.812 6.482 -27.692 1.00 79.75 77 ALA A C 1
ATOM 568 O O . ALA A 1 77 ? -10.420 5.336 -27.935 1.00 79.75 77 ALA A O 1
ATOM 569 N N . LYS A 1 78 ? -10.727 7.038 -26.478 1.00 79.31 78 LYS A N 1
ATOM 570 C CA . LYS A 1 78 ? -10.203 6.374 -25.276 1.00 79.31 78 LYS A CA 1
ATOM 571 C C . LYS A 1 78 ? -10.936 6.815 -24.016 1.00 79.31 78 LYS A C 1
ATOM 573 O O . LYS A 1 78 ? -11.182 7.999 -23.808 1.00 79.31 78 LYS A O 1
ATOM 578 N N . ASP A 1 79 ? -11.236 5.857 -23.149 1.00 78.44 79 ASP A N 1
ATOM 579 C CA . ASP A 1 79 ? -11.933 6.128 -21.895 1.00 78.44 79 ASP A CA 1
ATOM 580 C C . ASP A 1 79 ? -10.965 6.678 -20.840 1.00 78.44 79 ASP A C 1
ATOM 582 O O . ASP A 1 79 ? -9.896 6.114 -20.594 1.00 78.44 79 ASP A O 1
ATOM 586 N N . ALA A 1 80 ? -11.349 7.786 -20.206 1.00 74.44 80 ALA A N 1
ATOM 587 C CA . ALA A 1 80 ? -10.655 8.327 -19.050 1.00 74.44 80 ALA A CA 1
ATOM 588 C C . ALA A 1 80 ? -11.060 7.548 -17.790 1.00 74.44 80 ALA A C 1
ATOM 590 O O . ALA A 1 80 ? -12.249 7.447 -17.465 1.00 74.44 80 ALA A O 1
ATOM 591 N N . SER A 1 81 ? -10.081 7.030 -17.049 1.00 65.25 81 SER A N 1
ATOM 592 C CA . SER A 1 81 ? -10.310 6.295 -15.800 1.00 65.25 81 SER A CA 1
ATOM 593 C C . SER A 1 81 ? -10.627 7.223 -14.623 1.00 65.25 81 SER A C 1
ATOM 595 O O . SER A 1 81 ? -11.414 6.857 -13.745 1.00 65.25 81 SER A O 1
ATOM 597 N N . HIS A 1 82 ? -10.049 8.431 -14.620 1.00 71.38 82 HIS A N 1
ATOM 598 C CA . HIS A 1 82 ? -10.175 9.412 -13.540 1.00 71.38 82 HIS A CA 1
ATOM 599 C C . HIS A 1 82 ? -10.340 10.843 -14.053 1.00 71.38 82 HIS A C 1
ATOM 601 O O . HIS A 1 82 ? -9.742 11.233 -15.058 1.00 71.38 82 HIS A O 1
ATOM 607 N N . VAL A 1 83 ? -11.096 11.640 -13.294 1.00 80.31 83 VAL A N 1
ATOM 608 C CA . VAL A 1 83 ? -11.278 13.084 -13.484 1.00 80.31 83 VAL A CA 1
ATOM 609 C C . VAL A 1 83 ? -10.764 13.843 -12.266 1.00 80.31 83 VAL A C 1
ATOM 611 O O . VAL A 1 83 ? -11.068 13.500 -11.121 1.00 80.31 83 VAL A O 1
ATOM 614 N N . TRP A 1 84 ? -9.996 14.897 -12.516 1.00 82.00 84 TRP A N 1
ATOM 615 C CA . TRP A 1 84 ? -9.256 15.631 -11.494 1.00 82.00 84 TRP A CA 1
ATOM 616 C C . TRP A 1 84 ? -9.684 17.092 -11.429 1.00 82.00 84 TRP A C 1
ATOM 618 O O . TRP A 1 84 ? -9.987 17.706 -12.453 1.00 82.00 84 TRP A O 1
ATOM 628 N N . ARG A 1 85 ? -9.635 17.671 -10.227 1.00 85.50 85 ARG A N 1
ATOM 629 C CA . ARG A 1 85 ? -9.707 19.116 -10.000 1.00 85.50 85 ARG A CA 1
ATOM 630 C C . ARG A 1 85 ? -8.710 19.516 -8.916 1.00 85.50 85 ARG A C 1
ATOM 632 O O . ARG A 1 85 ? -8.984 19.342 -7.728 1.00 85.50 85 ARG A O 1
ATOM 639 N N . LEU A 1 86 ? -7.587 20.078 -9.343 1.00 79.50 86 LEU A N 1
ATOM 640 C CA . LEU A 1 86 ? -6.483 20.561 -8.516 1.00 79.50 86 LEU A CA 1
ATOM 641 C C . LEU A 1 86 ? -6.444 22.100 -8.485 1.00 79.50 86 LEU A C 1
ATOM 643 O O . LEU A 1 86 ? -7.216 22.776 -9.173 1.00 79.50 86 LEU A O 1
ATOM 647 N N . ARG A 1 87 ? -5.548 22.662 -7.674 1.00 76.25 87 ARG A N 1
ATOM 648 C CA . ARG A 1 87 ? -5.248 24.097 -7.580 1.00 76.25 87 ARG A CA 1
ATOM 649 C C . ARG A 1 87 ? -3.909 24.425 -8.241 1.00 76.25 87 ARG A C 1
ATOM 651 O O . ARG A 1 87 ? -3.026 23.579 -8.323 1.00 76.25 87 ARG A O 1
ATOM 658 N N . SER A 1 88 ? -3.751 25.665 -8.697 1.00 77.00 88 SER A N 1
ATOM 659 C CA . SER A 1 88 ? -2.474 26.192 -9.191 1.00 77.00 88 SER A CA 1
ATOM 660 C C . SER A 1 88 ? -2.358 27.701 -8.949 1.00 77.00 88 SER A C 1
ATOM 662 O O . SER A 1 88 ? -3.367 28.406 -8.973 1.00 77.00 88 SER A O 1
ATOM 664 N N . ASP A 1 89 ? -1.130 28.189 -8.734 1.00 77.06 89 ASP A N 1
ATOM 665 C CA . ASP A 1 89 ? -0.797 29.610 -8.529 1.00 77.06 89 ASP A CA 1
ATOM 666 C C . ASP A 1 89 ? -0.504 30.367 -9.843 1.00 77.06 89 ASP A C 1
ATOM 668 O O . ASP A 1 89 ? -0.438 31.605 -9.880 1.00 77.06 89 ASP A O 1
ATOM 672 N N . ARG A 1 90 ? -0.276 29.615 -10.928 1.00 78.00 90 ARG A N 1
ATOM 673 C CA . ARG A 1 90 ? 0.226 30.103 -12.216 1.00 78.00 90 ARG A CA 1
ATOM 674 C C . ARG A 1 90 ? -0.400 29.342 -13.376 1.00 78.00 90 ARG A C 1
ATOM 676 O O . ARG A 1 90 ? -0.442 28.119 -13.394 1.00 78.00 90 ARG A O 1
ATOM 683 N N . LEU A 1 91 ? -0.780 30.083 -14.409 1.00 86.69 91 LEU A N 1
ATOM 684 C CA . LEU A 1 91 ? -1.192 29.532 -15.699 1.00 86.69 91 LEU A CA 1
ATOM 685 C C . LEU A 1 91 ? -0.435 30.228 -16.823 1.00 86.69 91 LEU A C 1
ATOM 687 O O . LEU A 1 91 ? 0.045 31.346 -16.667 1.00 86.69 91 LEU A O 1
ATOM 691 N N . VAL A 1 92 ? -0.379 29.597 -17.985 1.00 84.69 92 VAL A N 1
ATOM 692 C CA . VAL A 1 92 ? 0.025 30.217 -19.240 1.00 84.69 92 VAL A CA 1
ATOM 693 C C . VAL A 1 92 ? -1.165 30.202 -20.189 1.00 84.69 92 VAL A C 1
ATOM 695 O O . VAL A 1 92 ? -1.670 29.140 -20.550 1.00 84.69 92 VAL A O 1
ATOM 698 N N . GLU A 1 93 ? -1.611 31.390 -20.597 1.00 88.69 93 GLU A N 1
ATOM 699 C CA . GLU A 1 93 ? -2.539 31.561 -21.713 1.00 88.69 93 GLU A CA 1
ATOM 700 C C . GLU A 1 93 ? -1.736 31.523 -23.019 1.00 88.69 93 GLU A C 1
ATOM 702 O O . GLU A 1 93 ? -0.968 32.443 -23.318 1.00 88.69 93 GLU A O 1
ATOM 707 N N . VAL A 1 94 ? -1.908 30.448 -23.785 1.00 85.44 94 VAL A N 1
ATOM 708 C CA . VAL A 1 94 ? -1.354 30.283 -25.132 1.00 85.44 94 VAL A CA 1
ATOM 709 C C . VAL A 1 94 ? -2.433 30.659 -26.141 1.00 85.44 94 VAL A C 1
ATOM 711 O O . VAL A 1 94 ? -3.550 30.145 -26.086 1.00 85.44 94 VAL A O 1
ATOM 714 N N . ILE A 1 95 ? -2.098 31.561 -27.061 1.00 85.25 95 ILE A N 1
ATOM 715 C CA . ILE A 1 95 ? -2.967 32.052 -28.133 1.00 85.25 95 ILE A CA 1
ATOM 716 C C . ILE A 1 95 ? -2.279 31.779 -29.470 1.00 85.25 95 ILE A C 1
ATOM 718 O O . ILE A 1 95 ? -1.080 32.020 -29.621 1.00 85.25 95 ILE A O 1
ATOM 722 N N . THR A 1 96 ? -3.036 31.302 -30.451 1.00 83.56 96 THR A N 1
ATOM 723 C CA . THR A 1 96 ? -2.556 31.046 -31.818 1.00 83.56 96 THR A CA 1
ATOM 724 C C . THR A 1 96 ? -2.955 32.149 -32.804 1.00 83.56 96 THR A C 1
ATOM 726 O O . THR A 1 96 ? -3.808 32.986 -32.504 1.00 83.56 96 THR A O 1
ATOM 729 N N . GLU A 1 97 ? -2.343 32.178 -33.990 1.00 81.50 97 GLU A N 1
ATOM 730 C CA . GLU A 1 97 ? -2.772 33.047 -35.102 1.00 81.50 97 GLU A CA 1
ATOM 731 C C . GLU A 1 97 ? -4.168 32.668 -35.634 1.00 81.50 97 GLU A C 1
ATOM 733 O O . GLU A 1 97 ? -4.898 33.536 -36.100 1.00 81.50 97 GLU A O 1
ATOM 738 N N . GLU A 1 98 ? -4.582 31.404 -35.492 1.00 76.44 98 GLU A N 1
ATOM 739 C CA . GLU A 1 98 ? -5.914 30.915 -35.891 1.00 76.44 98 GLU A CA 1
ATOM 740 C C . GLU A 1 98 ? -6.999 31.119 -34.813 1.00 76.44 98 GLU A C 1
ATOM 742 O O . GLU A 1 98 ? -8.143 30.709 -34.985 1.00 76.44 98 GLU A O 1
ATOM 747 N N . GLY A 1 99 ? -6.664 31.771 -33.696 1.00 70.56 99 GLY A N 1
ATOM 748 C CA . GLY A 1 99 ? -7.624 32.141 -32.655 1.00 70.56 99 GLY A CA 1
ATOM 749 C C . GLY A 1 99 ? -7.878 31.084 -31.577 1.00 70.56 99 GLY A C 1
ATOM 750 O O . GLY A 1 99 ? -8.521 31.417 -30.579 1.00 70.56 99 GLY A O 1
ATOM 751 N N . TYR A 1 100 ? -7.328 29.866 -31.696 1.00 76.25 100 TYR A N 1
ATOM 752 C CA . TYR A 1 100 ? -7.293 28.912 -30.580 1.00 76.25 100 TYR A CA 1
ATOM 753 C C . TYR A 1 100 ? -6.624 29.555 -29.365 1.00 76.25 100 TYR A C 1
ATOM 755 O O . TYR A 1 100 ? -5.557 30.170 -29.487 1.00 76.25 100 TYR A O 1
ATOM 763 N N . LYS A 1 101 ? -7.250 29.381 -28.201 1.00 80.00 101 LYS A N 1
ATOM 764 C CA . LYS A 1 101 ? -6.763 29.820 -26.893 1.00 80.00 101 LYS A CA 1
ATOM 765 C C . LYS A 1 101 ? -6.829 28.651 -25.933 1.00 80.00 101 LYS A C 1
ATOM 767 O O . LYS A 1 101 ? -7.855 27.981 -25.879 1.00 80.00 101 LYS A O 1
ATOM 772 N N . VAL A 1 102 ? -5.793 28.442 -25.136 1.00 82.31 102 VAL A N 1
ATOM 773 C CA . VAL A 1 102 ? -5.832 27.483 -24.030 1.00 82.31 102 VAL A CA 1
ATOM 774 C C . VAL A 1 102 ? -5.083 28.052 -22.833 1.00 82.31 102 VAL A C 1
ATOM 776 O O . VAL A 1 102 ? -4.101 28.776 -22.994 1.00 82.31 102 VAL A O 1
ATOM 779 N N . LYS A 1 103 ? -5.572 27.756 -21.629 1.00 87.00 103 LYS A N 1
ATOM 780 C CA . LYS A 1 103 ? -4.936 28.135 -20.367 1.00 87.00 103 LYS A CA 1
ATOM 781 C C . LYS A 1 103 ? -4.503 26.853 -19.673 1.00 87.00 103 LYS A C 1
ATOM 783 O O . LYS A 1 103 ? -5.342 26.019 -19.343 1.00 87.00 103 LYS A O 1
ATOM 788 N N . VAL A 1 104 ? -3.202 26.696 -19.487 1.00 80.69 104 VAL A N 1
ATOM 789 C CA . VAL A 1 104 ? -2.573 25.469 -18.976 1.00 80.69 104 VAL A CA 1
ATOM 790 C C . VAL A 1 104 ? -1.544 25.814 -17.910 1.00 80.69 104 VAL A C 1
ATOM 792 O O . VAL A 1 104 ? -1.122 26.966 -17.826 1.00 80.69 104 VAL A O 1
ATOM 795 N N . THR A 1 105 ? -1.112 24.859 -17.096 1.00 75.56 105 THR A N 1
ATOM 796 C CA . THR A 1 105 ? 0.029 25.090 -16.197 1.00 75.56 105 THR A CA 1
ATOM 797 C C . THR A 1 105 ? 1.334 25.321 -16.988 1.00 75.56 105 THR A C 1
ATOM 799 O O . THR A 1 105 ? 1.449 24.867 -18.132 1.00 75.56 105 THR A O 1
ATOM 802 N N . PRO A 1 106 ? 2.323 26.072 -16.459 1.00 73.69 106 PRO A N 1
ATOM 803 C CA . PRO A 1 106 ? 3.550 26.417 -17.192 1.00 73.69 106 PRO A CA 1
ATOM 804 C C . PRO A 1 106 ? 4.323 25.232 -17.800 1.00 73.69 106 PRO A C 1
ATOM 806 O O . PRO A 1 106 ? 4.859 25.371 -18.903 1.00 73.69 106 PRO A O 1
ATOM 809 N N . GLU A 1 107 ? 4.336 24.099 -17.098 1.00 61.94 107 GLU A N 1
ATOM 810 C CA . GLU A 1 107 ? 4.977 22.809 -17.405 1.00 61.94 107 GLU A CA 1
ATOM 811 C C . GLU A 1 107 ? 4.214 21.942 -18.431 1.00 61.94 107 GLU A C 1
ATOM 813 O O . GLU A 1 107 ? 4.666 20.868 -18.849 1.00 61.94 107 GLU A O 1
ATOM 818 N N . HIS A 1 108 ? 3.030 22.385 -18.854 1.00 66.31 108 HIS A N 1
ATOM 819 C CA . HIS A 1 108 ? 2.234 21.710 -19.870 1.00 66.31 108 HIS A CA 1
ATOM 820 C C . HIS A 1 108 ? 2.948 21.733 -21.230 1.00 66.31 108 HIS A C 1
ATOM 822 O O . HIS A 1 108 ? 3.445 22.774 -21.663 1.00 66.31 108 HIS A O 1
ATOM 828 N N . LYS A 1 109 ? 3.006 20.587 -21.926 1.00 66.00 109 LYS A N 1
ATOM 829 C CA . LYS A 1 109 ? 3.835 20.412 -23.134 1.00 66.00 109 LYS A CA 1
ATOM 830 C C . LYS A 1 109 ? 3.008 20.299 -24.399 1.00 66.00 109 LYS A C 1
ATOM 832 O O . LYS A 1 109 ? 2.289 19.323 -24.568 1.00 66.00 109 LYS A O 1
ATOM 837 N N . PHE A 1 110 ? 3.239 21.224 -25.321 1.00 70.50 110 PHE A N 1
ATOM 838 C CA . PHE A 1 110 ? 2.729 21.157 -26.684 1.00 70.50 110 PHE A CA 1
ATOM 839 C C . PHE A 1 110 ? 3.744 20.466 -27.596 1.00 70.50 110 PHE A C 1
ATOM 841 O O . PHE A 1 110 ? 4.955 20.643 -27.435 1.00 70.50 110 PHE A O 1
ATOM 848 N N . LEU A 1 111 ? 3.262 19.717 -28.586 1.00 70.19 111 LEU A N 1
ATOM 849 C CA . LEU A 1 111 ? 4.078 19.310 -29.729 1.00 70.19 111 LEU A CA 1
ATOM 850 C C . LEU A 1 111 ? 4.406 20.550 -30.570 1.00 70.19 111 LEU A C 1
ATOM 852 O O . LEU A 1 111 ? 3.511 21.328 -30.898 1.00 70.19 111 LEU A O 1
ATOM 856 N N . THR A 1 112 ? 5.677 20.737 -30.928 1.00 74.31 112 THR A N 1
ATOM 857 C CA . THR A 1 112 ? 6.142 21.853 -31.763 1.00 74.31 112 THR A CA 1
ATOM 858 C C . THR A 1 112 ? 7.032 21.381 -32.906 1.00 74.31 112 THR A C 1
ATOM 860 O O . THR A 1 112 ? 7.693 20.351 -32.795 1.00 74.31 112 THR A O 1
ATOM 863 N N . VAL A 1 113 ? 7.083 22.142 -33.999 1.00 74.56 113 VAL A N 1
ATOM 864 C CA . VAL A 1 113 ? 8.049 21.914 -35.086 1.00 74.56 113 VAL A CA 1
ATOM 865 C C . VAL A 1 113 ? 9.265 22.815 -34.878 1.00 74.56 113 VAL A C 1
ATOM 867 O O . VAL A 1 113 ? 9.156 24.041 -34.806 1.00 74.56 113 VAL A O 1
ATOM 870 N N . GLY A 1 114 ? 10.442 22.201 -34.756 1.00 64.69 114 GLY A N 1
ATOM 871 C CA . GLY A 1 114 ? 11.717 22.903 -34.646 1.00 64.69 114 GLY A CA 1
ATOM 872 C C . GLY A 1 114 ? 12.154 23.531 -35.973 1.00 64.69 114 GLY A C 1
ATOM 873 O O . GLY A 1 114 ? 11.709 23.140 -37.049 1.00 64.69 114 GLY A O 1
ATOM 874 N N . ARG A 1 115 ? 13.102 24.478 -35.923 1.00 53.69 115 ARG A N 1
ATOM 875 C CA . ARG A 1 115 ? 13.607 25.187 -37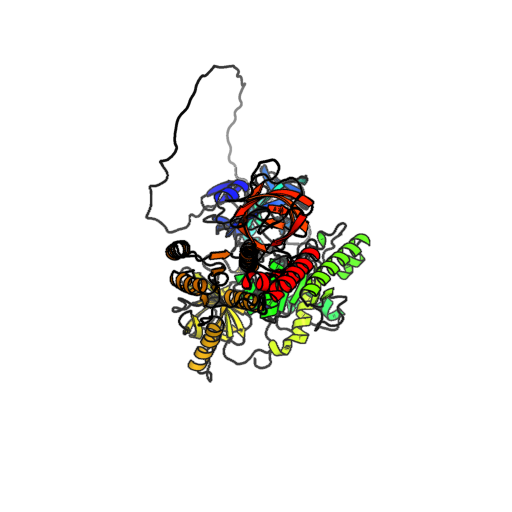.122 1.00 53.69 115 ARG A CA 1
ATOM 876 C C . ARG A 1 115 ? 14.267 24.279 -38.177 1.00 53.69 115 ARG A C 1
ATOM 878 O O . ARG A 1 115 ? 14.462 24.724 -39.299 1.00 53.69 115 ARG A O 1
ATOM 885 N N . GLY A 1 116 ? 14.593 23.033 -37.825 1.00 51.44 116 GLY A N 1
ATOM 886 C CA . GLY A 1 116 ? 15.080 21.989 -38.736 1.00 51.44 116 GLY A CA 1
ATOM 887 C C . GLY A 1 116 ? 14.019 20.966 -39.167 1.00 51.44 116 GLY A C 1
ATOM 888 O O . GLY A 1 116 ? 14.387 19.868 -39.561 1.00 51.44 116 GLY A O 1
ATOM 889 N N . GLY A 1 117 ? 12.720 21.255 -39.023 1.00 55.88 117 GLY A N 1
ATOM 890 C CA . GLY A 1 117 ? 11.615 20.382 -39.458 1.00 55.88 117 GLY A CA 1
ATOM 891 C C . GLY A 1 117 ? 11.264 19.215 -38.521 1.00 55.88 117 GLY A C 1
ATOM 892 O O . GLY A 1 117 ? 10.158 18.690 -38.599 1.00 55.88 117 GLY A O 1
ATOM 893 N N . GLY A 1 118 ? 12.157 18.832 -37.603 1.00 53.41 118 GLY A N 1
ATOM 894 C CA . GLY A 1 118 ? 11.888 17.802 -36.594 1.00 53.41 118 GLY A CA 1
ATOM 895 C C . GLY A 1 118 ? 10.840 18.219 -35.551 1.00 53.41 118 GLY A C 1
ATOM 896 O O . GLY A 1 118 ? 10.782 19.381 -35.141 1.00 53.41 118 GLY A O 1
ATOM 897 N N . VAL A 1 119 ? 10.036 17.254 -35.099 1.00 60.34 119 VAL A N 1
ATOM 898 C CA . VAL A 1 119 ? 8.991 17.434 -34.077 1.00 60.34 119 VAL A CA 1
ATOM 899 C C . VAL A 1 119 ? 9.579 17.296 -32.668 1.00 60.34 119 VAL A C 1
ATOM 901 O O . VAL A 1 119 ? 10.254 16.311 -32.375 1.00 60.34 119 VAL A O 1
ATOM 904 N N . THR A 1 120 ? 9.316 18.258 -31.779 1.00 56.81 120 THR A N 1
ATOM 905 C CA . THR A 1 120 ? 9.765 18.243 -30.376 1.00 56.81 120 THR A CA 1
ATOM 906 C C . THR A 1 120 ? 8.730 18.848 -29.424 1.00 56.81 120 THR A C 1
ATOM 908 O O . THR A 1 120 ? 8.038 19.812 -29.755 1.00 56.81 120 THR A O 1
ATOM 911 N N . TYR A 1 121 ? 8.638 18.314 -28.203 1.00 63.19 121 TYR A N 1
ATOM 912 C CA . TYR A 1 121 ? 7.807 18.898 -27.145 1.00 63.19 121 TYR A CA 1
ATOM 913 C C . TYR A 1 121 ? 8.404 20.202 -26.605 1.00 63.19 121 TYR A C 1
ATOM 915 O O . TYR A 1 121 ? 9.608 20.274 -26.349 1.00 63.19 121 TYR A O 1
ATOM 923 N N . ARG A 1 122 ? 7.554 21.203 -26.350 1.00 66.56 122 ARG A N 1
ATOM 924 C CA . ARG A 1 122 ? 7.928 22.464 -25.695 1.00 66.56 122 ARG A CA 1
ATOM 925 C C . ARG A 1 122 ? 6.901 22.870 -24.641 1.00 66.56 122 ARG A C 1
ATOM 927 O O . ARG A 1 122 ? 5.701 22.720 -24.854 1.00 66.56 122 ARG A O 1
ATOM 934 N N . GLU A 1 123 ? 7.374 23.377 -23.505 1.00 71.00 123 GLU A N 1
ATOM 935 C CA . GLU A 1 123 ? 6.506 23.770 -22.389 1.00 71.00 123 GLU A CA 1
ATOM 936 C C . GLU A 1 123 ? 5.829 25.121 -22.638 1.00 71.00 123 GLU A C 1
ATOM 938 O O . GLU A 1 123 ? 6.442 26.018 -23.227 1.00 71.00 123 GLU A O 1
ATOM 943 N N . ALA A 1 124 ? 4.611 25.302 -22.133 1.00 78.12 124 ALA A N 1
ATOM 944 C CA . ALA A 1 124 ? 3.816 26.518 -22.282 1.00 78.12 124 ALA A CA 1
ATOM 945 C C . ALA A 1 124 ? 4.588 27.783 -21.861 1.00 78.12 124 ALA A C 1
ATOM 947 O O . ALA A 1 124 ? 4.651 28.756 -22.617 1.00 78.12 124 ALA A O 1
ATOM 948 N N . GLY A 1 125 ? 5.268 27.743 -20.707 1.00 77.00 125 GLY A N 1
ATOM 949 C CA . GLY A 1 125 ? 6.102 28.849 -20.211 1.00 77.00 125 GLY A CA 1
ATOM 950 C C . GLY A 1 125 ? 7.329 29.162 -21.084 1.00 77.00 125 GLY A C 1
ATOM 951 O O . GLY A 1 125 ? 7.881 30.266 -21.029 1.00 77.00 125 GLY A O 1
ATOM 952 N N . SER A 1 126 ? 7.740 28.220 -21.936 1.00 78.56 126 SER A N 1
ATOM 953 C CA . SER A 1 126 ? 8.858 28.358 -22.879 1.00 78.56 126 SER A CA 1
ATOM 954 C C . SER A 1 126 ? 8.436 28.678 -24.322 1.00 78.56 126 SER A C 1
ATOM 956 O O . SER A 1 126 ? 9.289 29.087 -25.110 1.00 78.56 126 SER A O 1
ATOM 958 N N . LEU A 1 127 ? 7.143 28.577 -24.664 1.00 82.56 127 LEU A N 1
ATOM 959 C CA . LEU A 1 127 ? 6.606 29.029 -25.954 1.00 82.56 127 LEU A CA 1
ATOM 960 C C . LEU A 1 127 ? 6.795 30.537 -26.150 1.00 82.56 127 LEU A C 1
ATOM 962 O O . LEU A 1 127 ? 6.653 31.331 -25.214 1.00 82.56 127 LEU A O 1
ATOM 966 N N . ARG A 1 128 ? 7.064 30.948 -27.388 1.00 83.75 128 ARG A N 1
ATOM 967 C CA . ARG A 1 128 ? 7.176 32.351 -27.807 1.00 83.75 128 ARG A CA 1
ATOM 968 C C . ARG A 1 128 ? 6.315 32.607 -29.054 1.00 83.75 128 ARG A C 1
ATOM 970 O O . ARG A 1 128 ? 6.077 31.674 -29.822 1.00 83.75 128 ARG A O 1
ATOM 977 N N . PRO A 1 129 ? 5.859 33.853 -29.292 1.00 86.69 129 PRO A N 1
ATOM 978 C CA . PRO A 1 129 ? 5.250 34.223 -30.568 1.00 86.69 129 PRO A CA 1
ATOM 979 C C . PRO A 1 129 ? 6.160 33.821 -31.733 1.00 86.69 129 PRO A C 1
ATOM 981 O O . PRO A 1 129 ? 7.368 34.058 -31.680 1.00 86.69 129 PRO A O 1
ATOM 984 N N . GLY A 1 130 ? 5.598 33.190 -32.764 1.00 81.69 130 GLY A N 1
ATOM 985 C CA . GLY A 1 130 ? 6.376 32.618 -33.867 1.00 81.69 130 GLY A CA 1
ATOM 986 C C . GLY A 1 130 ? 6.582 31.102 -33.810 1.00 81.69 130 GLY A C 1
ATOM 987 O O . GLY A 1 130 ? 6.847 30.507 -34.855 1.00 81.69 130 GLY A O 1
ATOM 988 N N . ASP A 1 131 ? 6.432 30.464 -32.645 1.00 84.00 131 ASP A N 1
ATOM 989 C CA . ASP A 1 131 ? 6.548 29.005 -32.526 1.00 84.00 131 ASP A CA 1
ATOM 990 C C . ASP A 1 131 ? 5.410 28.280 -33.256 1.00 84.00 131 ASP A C 1
ATOM 992 O O . ASP A 1 131 ? 4.263 28.721 -33.228 1.00 84.00 131 ASP A O 1
ATOM 996 N N . LEU A 1 132 ? 5.721 27.154 -33.901 1.00 83.31 132 LEU A N 1
ATOM 997 C CA . LEU A 1 132 ? 4.748 26.310 -34.598 1.00 83.31 132 LEU A CA 1
ATOM 998 C C . LEU A 1 132 ? 4.324 25.155 -33.689 1.00 83.31 132 LEU A C 1
ATOM 1000 O O . LEU A 1 132 ? 5.135 24.267 -33.432 1.00 83.31 132 LEU A O 1
ATOM 1004 N N . LEU A 1 133 ? 3.074 25.161 -33.227 1.00 81.50 133 LEU A N 1
ATOM 1005 C CA . LEU A 1 133 ? 2.437 24.029 -32.551 1.00 81.50 133 LEU A CA 1
ATOM 1006 C C . LEU A 1 133 ? 1.944 23.014 -33.587 1.00 81.50 133 LEU A C 1
ATOM 1008 O O . LEU A 1 133 ? 1.577 23.407 -34.694 1.00 81.50 133 LEU A O 1
ATOM 1012 N N . LEU A 1 134 ? 1.874 21.736 -33.224 1.00 76.62 134 LEU A N 1
ATOM 1013 C CA . LEU A 1 134 ? 1.141 20.717 -33.979 1.00 76.62 134 LEU A CA 1
ATOM 1014 C C . LEU A 1 134 ? -0.258 20.523 -33.388 1.00 76.62 134 LEU A C 1
ATOM 1016 O O . LEU A 1 134 ? -0.408 20.361 -32.178 1.00 76.62 134 LEU A O 1
ATOM 1020 N N . VAL A 1 135 ? -1.261 20.514 -34.264 1.00 74.56 135 VAL A N 1
ATOM 1021 C CA . VAL A 1 135 ? -2.663 20.177 -33.963 1.00 74.56 135 VAL A CA 1
ATOM 1022 C C . VAL A 1 135 ? -3.149 19.113 -34.952 1.00 74.56 135 VAL A C 1
ATOM 1024 O O . VAL A 1 135 ? -2.661 19.103 -36.087 1.00 74.56 135 VAL A O 1
ATOM 1027 N N . PRO A 1 136 ? -4.108 18.241 -34.600 1.00 69.56 136 PRO A N 1
ATOM 1028 C CA . PRO A 1 136 ? -4.642 17.255 -35.537 1.00 69.56 136 PRO A CA 1
ATOM 1029 C C . PRO A 1 136 ? -5.263 17.908 -36.781 1.00 69.56 136 PRO A C 1
ATOM 1031 O O . PRO A 1 136 ? -5.849 18.995 -36.720 1.00 69.56 136 PRO A O 1
ATOM 1034 N N . GLN A 1 137 ? -5.181 17.242 -37.932 1.00 64.12 137 GLN A N 1
ATOM 1035 C CA . GLN A 1 137 ? -6.020 17.592 -39.074 1.00 64.12 137 GLN A CA 1
ATOM 1036 C C . GLN A 1 137 ? -7.433 17.071 -38.816 1.00 64.12 137 GLN A C 1
ATOM 1038 O O . GLN A 1 137 ? -7.620 15.877 -38.629 1.00 64.12 137 GLN A O 1
ATOM 1043 N N . LYS A 1 138 ? -8.405 17.997 -38.786 1.00 54.94 138 LYS A N 1
ATOM 1044 C CA . LYS A 1 138 ? -9.863 17.776 -38.679 1.00 54.94 138 LYS A CA 1
ATOM 1045 C C . LYS A 1 138 ? -10.273 16.472 -37.987 1.00 54.94 138 LYS A C 1
ATOM 1047 O O . LYS A 1 138 ? -10.426 15.447 -38.640 1.00 54.94 138 LYS A O 1
ATOM 1052 N N . VAL A 1 139 ? -10.573 16.573 -36.694 1.00 55.06 139 VAL A N 1
ATOM 1053 C CA . VAL A 1 139 ? -11.127 15.501 -35.855 1.00 55.06 139 VAL A CA 1
ATOM 1054 C C . VAL A 1 139 ? -12.246 14.720 -36.570 1.00 55.06 139 VAL A C 1
ATOM 1056 O O . VAL A 1 139 ? -13.404 15.138 -36.606 1.00 55.06 139 VAL A O 1
ATOM 1059 N N . HIS A 1 140 ? -11.891 13.570 -37.144 1.00 40.16 140 HIS A N 1
ATOM 1060 C CA . HIS A 1 140 ? -12.825 12.650 -37.782 1.00 40.16 140 HIS A CA 1
ATOM 1061 C C . HIS A 1 140 ? -13.353 11.677 -36.728 1.00 40.16 140 HIS A C 1
ATOM 1063 O O . HIS A 1 140 ? -12.706 10.689 -36.391 1.00 40.16 140 HIS A O 1
ATOM 1069 N N . VAL A 1 141 ? -14.548 11.959 -36.204 1.00 35.69 141 VAL A N 1
ATOM 1070 C CA . VAL A 1 141 ? -15.241 11.056 -35.278 1.00 35.69 141 VAL A CA 1
ATOM 1071 C C . VAL A 1 141 ? -15.637 9.781 -36.025 1.00 35.69 141 VAL A C 1
ATOM 1073 O O . VAL A 1 141 ? -16.617 9.764 -36.770 1.00 35.69 141 VAL A O 1
ATOM 1076 N N . VAL A 1 142 ? -14.877 8.707 -35.816 1.00 32.34 142 VAL A N 1
ATOM 1077 C CA . VAL A 1 142 ? -15.293 7.345 -36.164 1.00 32.34 142 VAL A CA 1
ATOM 1078 C C . VAL A 1 142 ? -16.140 6.825 -34.996 1.00 32.34 142 VAL A C 1
ATOM 1080 O O . VAL A 1 142 ? -15.585 6.592 -33.921 1.00 32.34 142 VAL A O 1
ATOM 1083 N N . PRO A 1 143 ? -17.469 6.667 -35.146 1.00 25.75 143 PRO A N 1
ATOM 1084 C CA . PRO A 1 143 ? -18.298 6.144 -34.066 1.00 25.75 143 PRO A CA 1
ATOM 1085 C C . PRO A 1 143 ? -17.908 4.688 -33.752 1.00 25.75 143 PRO A C 1
ATOM 1087 O O . PRO A 1 143 ? -17.552 3.944 -34.671 1.00 25.75 143 PRO A O 1
ATOM 1090 N N . PRO A 1 144 ? -17.987 4.247 -32.481 1.00 29.91 144 PRO A N 1
ATOM 1091 C CA . PRO A 1 144 ? -17.631 2.885 -32.097 1.00 29.91 144 PRO A CA 1
ATOM 1092 C C . PRO A 1 144 ? -18.534 1.872 -32.812 1.00 29.91 144 PRO A C 1
ATOM 1094 O O . PRO A 1 144 ? -19.737 1.785 -32.567 1.00 29.91 144 PRO A O 1
ATOM 1097 N N . SER A 1 145 ? -17.943 1.104 -33.726 1.00 32.41 145 SER A N 1
ATOM 1098 C CA . SER A 1 145 ? -18.665 0.180 -34.595 1.00 32.41 145 SER A CA 1
ATOM 1099 C C . SER A 1 145 ? -19.158 -1.050 -33.824 1.00 32.41 145 SER A C 1
ATOM 1101 O O . SER A 1 145 ? -18.373 -1.969 -33.582 1.00 32.41 145 SER A O 1
ATOM 1103 N N . GLY A 1 146 ? -20.454 -1.099 -33.494 1.00 30.16 146 GLY A N 1
ATOM 1104 C CA . GLY A 1 146 ? -21.120 -2.350 -33.103 1.00 30.16 146 GLY A CA 1
ATOM 1105 C C . GLY A 1 146 ? -22.013 -2.326 -31.859 1.00 30.16 146 GLY A C 1
ATOM 1106 O O . GLY A 1 146 ? -21.814 -3.155 -30.975 1.00 30.16 146 GLY A O 1
ATOM 1107 N N . ARG A 1 147 ? -23.041 -1.464 -31.821 1.00 30.12 147 ARG A N 1
ATOM 1108 C CA . ARG A 1 147 ? -24.311 -1.733 -31.105 1.00 30.12 147 ARG A CA 1
ATOM 1109 C C . ARG A 1 147 ? -25.502 -1.122 -31.850 1.00 30.12 147 ARG A C 1
ATOM 1111 O O . ARG A 1 147 ? -26.045 -0.100 -31.445 1.00 30.12 147 ARG A O 1
ATOM 1118 N N . GLU A 1 148 ? -25.906 -1.759 -32.945 1.00 30.30 148 GLU A N 1
ATOM 1119 C CA . GLU A 1 148 ? -27.257 -1.571 -33.482 1.00 30.30 148 GLU A CA 1
ATOM 1120 C C . GLU A 1 148 ? -28.214 -2.534 -32.767 1.00 30.30 148 GLU A C 1
ATOM 1122 O O . GLU A 1 148 ? -27.995 -3.745 -32.772 1.00 30.30 148 GLU A O 1
ATOM 1127 N N . GLY A 1 149 ? -29.270 -1.989 -32.157 1.00 32.47 149 GLY A N 1
ATOM 1128 C CA . GLY A 1 149 ? -30.311 -2.746 -31.455 1.00 32.47 149 GLY A CA 1
ATOM 1129 C C . GLY A 1 149 ? -30.323 -2.521 -29.939 1.00 32.47 149 GLY A C 1
ATOM 1130 O O . GLY A 1 149 ? -29.365 -2.871 -29.259 1.00 32.47 149 GLY A O 1
ATOM 1131 N N . GLN A 1 150 ? -31.464 -2.016 -29.443 1.00 28.72 150 GLN A N 1
ATOM 1132 C CA . GLN A 1 150 ? -31.811 -1.765 -28.028 1.00 28.72 150 GLN A CA 1
ATOM 1133 C C . GLN A 1 150 ? -30.964 -0.657 -27.339 1.00 28.72 150 GLN A C 1
ATOM 1135 O O . GLN A 1 150 ? -29.744 -0.732 -27.295 1.00 28.72 150 GLN A O 1
ATOM 1140 N N . GLU A 1 151 ? -31.527 0.424 -26.782 1.00 28.16 151 GLU A N 1
ATOM 1141 C CA . GLU A 1 151 ? -32.935 0.830 -26.599 1.00 28.16 151 GLU A CA 1
ATOM 1142 C C . GLU A 1 151 ? -33.151 2.310 -26.960 1.00 28.16 151 GLU A C 1
ATOM 1144 O O . GLU A 1 151 ? -32.243 3.131 -26.853 1.00 28.16 151 GLU A O 1
ATOM 1149 N N . GLY A 1 152 ? -34.376 2.658 -27.371 1.00 29.55 152 GLY A N 1
ATOM 1150 C CA . GLY A 1 152 ? -34.726 3.978 -27.908 1.00 29.55 152 GLY A CA 1
ATOM 1151 C C . GLY A 1 152 ? -35.850 4.714 -27.172 1.00 29.55 152 GLY A C 1
ATOM 1152 O O . GLY A 1 152 ? -36.620 5.400 -27.836 1.00 29.55 152 GLY A O 1
ATOM 1153 N N . SER A 1 153 ? -35.993 4.578 -25.844 1.00 32.28 153 SER A N 1
ATOM 1154 C CA . SER A 1 153 ? -36.998 5.349 -25.080 1.00 32.28 153 SER A CA 1
ATOM 1155 C C . SER A 1 153 ? -36.808 5.333 -23.549 1.00 32.28 153 SER A C 1
ATOM 1157 O O . SER A 1 153 ? -37.345 4.440 -22.902 1.00 32.28 153 SER A O 1
ATOM 1159 N N . ALA A 1 154 ? -36.136 6.337 -22.956 1.00 30.06 154 ALA A N 1
ATOM 1160 C CA . ALA A 1 154 ? -36.267 6.688 -21.520 1.00 30.06 154 ALA A CA 1
ATOM 1161 C C . ALA A 1 154 ? -35.514 7.983 -21.106 1.00 30.06 154 ALA A C 1
ATOM 1163 O O . ALA A 1 154 ? -34.641 7.933 -20.246 1.00 30.06 154 ALA A O 1
ATOM 1164 N N . LEU A 1 155 ? -35.817 9.158 -21.681 1.00 28.08 155 LEU A N 1
ATOM 1165 C CA . LEU A 1 155 ? -35.266 10.440 -21.172 1.00 28.08 155 LEU A CA 1
ATOM 1166 C C . LEU A 1 155 ? -36.159 11.665 -21.486 1.00 28.08 155 LEU A C 1
ATOM 1168 O O . LEU A 1 155 ? -35.682 12.718 -21.902 1.00 28.08 155 LEU A O 1
ATOM 1172 N N . ALA A 1 156 ? -37.481 11.517 -21.325 1.00 29.34 156 ALA A N 1
ATOM 1173 C CA . ALA A 1 156 ? -38.467 12.539 -21.707 1.00 29.34 156 ALA A CA 1
ATOM 1174 C C . ALA A 1 156 ? -39.727 12.590 -20.805 1.00 29.34 156 ALA A C 1
ATOM 1176 O O . ALA A 1 156 ? -40.848 12.605 -21.305 1.00 29.34 156 ALA A O 1
ATOM 1177 N N . ALA A 1 157 ? -39.554 12.616 -19.478 1.00 27.11 157 ALA A N 1
ATOM 1178 C CA . ALA A 1 157 ? -40.572 13.029 -18.497 1.00 27.11 157 ALA A CA 1
ATOM 1179 C C . ALA A 1 157 ? -39.909 13.272 -17.124 1.00 27.11 157 ALA A C 1
ATOM 1181 O O . ALA A 1 157 ? -38.961 12.563 -16.795 1.00 27.11 157 ALA A O 1
ATOM 1182 N N . GLY A 1 158 ? -40.414 14.214 -16.310 1.00 24.48 158 GLY A N 1
ATOM 1183 C CA . GLY A 1 158 ? -40.011 14.324 -14.891 1.00 24.48 158 GLY A CA 1
ATOM 1184 C C . GLY A 1 158 ? -39.514 15.682 -14.371 1.00 24.48 158 GLY A C 1
ATOM 1185 O O . GLY A 1 158 ? -38.700 15.698 -13.454 1.00 24.48 158 GLY A O 1
ATOM 1186 N N . GLY A 1 159 ? -39.987 16.814 -14.905 1.00 24.92 159 GLY A N 1
ATOM 1187 C CA . GLY A 1 159 ? -39.800 18.133 -14.279 1.00 24.92 159 GLY A CA 1
ATOM 1188 C C . GLY A 1 159 ? -41.104 18.642 -13.639 1.00 24.92 159 GLY A C 1
ATOM 1189 O O . GLY A 1 159 ? -42.108 18.698 -14.353 1.00 24.92 159 GLY A O 1
ATOM 1190 N N . PRO A 1 160 ? -41.142 19.006 -12.340 1.00 27.70 160 PRO A N 1
ATOM 1191 C CA . PRO A 1 160 ? -42.287 19.706 -11.751 1.00 27.70 160 PRO A CA 1
ATOM 1192 C C . PRO A 1 160 ? -42.372 21.156 -12.268 1.00 27.70 160 PRO A C 1
ATOM 1194 O O . PRO A 1 160 ? -41.383 21.714 -12.741 1.00 27.70 160 PRO A O 1
ATOM 1197 N N . SER A 1 161 ? -43.562 21.757 -12.207 1.00 25.31 161 SER A N 1
ATOM 1198 C CA . SER A 1 161 ? -43.909 23.019 -12.888 1.00 25.31 161 SER A CA 1
ATOM 1199 C C . SER A 1 161 ? -44.597 24.037 -11.961 1.00 25.31 161 SER A C 1
ATOM 1201 O O . SER A 1 161 ? -44.920 23.698 -10.824 1.00 25.31 161 SER A O 1
ATOM 1203 N N . PHE A 1 162 ? -44.845 25.250 -12.494 1.00 28.83 162 PHE A N 1
ATOM 1204 C CA . PHE A 1 162 ? -45.428 26.446 -11.842 1.00 28.83 162 PHE A CA 1
ATOM 1205 C C . PHE A 1 162 ? -44.452 27.166 -10.872 1.00 28.83 162 PHE A C 1
ATOM 1207 O O . PHE A 1 162 ? -43.673 26.508 -10.192 1.00 28.83 162 PHE A O 1
ATOM 1214 N N . ILE A 1 163 ? -44.384 28.505 -10.768 1.00 28.67 163 ILE A N 1
ATOM 1215 C CA . ILE A 1 163 ? -45.144 29.641 -11.362 1.00 28.67 163 ILE A CA 1
ATOM 1216 C C . ILE A 1 163 ? -44.215 30.907 -11.337 1.00 28.67 163 ILE A C 1
ATOM 1218 O O . ILE A 1 163 ? -43.181 30.831 -10.677 1.00 28.67 163 ILE A O 1
ATOM 1222 N N . GLU A 1 164 ? -44.356 32.067 -12.008 1.00 25.86 164 GLU A N 1
ATOM 1223 C CA . GLU A 1 164 ? -45.436 32.829 -12.694 1.00 25.86 164 GLU A CA 1
ATOM 1224 C C . GLU A 1 164 ? -44.866 33.584 -13.949 1.00 25.86 164 GLU A C 1
ATOM 1226 O O . GLU A 1 164 ? -43.867 33.167 -14.532 1.00 25.86 164 GLU A O 1
ATOM 1231 N N . GLY A 1 165 ? -45.468 34.717 -14.347 1.00 23.41 165 GLY A N 1
ATOM 1232 C CA . GLY A 1 165 ? -45.014 35.755 -15.301 1.00 23.41 165 GLY A CA 1
ATOM 1233 C C . GLY A 1 165 ? -45.864 37.035 -15.095 1.00 23.41 165 GLY A C 1
ATOM 1234 O O . GLY A 1 165 ? -46.463 37.148 -14.023 1.00 23.41 165 GLY A O 1
ATOM 1235 N N . PRO A 1 166 ? -46.038 37.971 -16.063 1.00 34.88 166 PRO A N 1
ATOM 1236 C CA . PRO A 1 166 ? -45.314 38.256 -17.314 1.00 34.88 166 PRO A CA 1
ATOM 1237 C C . PRO A 1 166 ? -44.440 39.537 -17.072 1.00 34.88 166 PRO A C 1
ATOM 1239 O O . PRO A 1 166 ? -43.630 39.410 -16.153 1.00 34.88 166 PRO A O 1
ATOM 1242 N N . PRO A 1 167 ? -44.527 40.757 -17.693 1.00 30.75 167 PRO A N 1
ATOM 1243 C CA . PRO A 1 167 ? -45.046 41.286 -18.982 1.00 30.75 167 PRO A CA 1
ATOM 1244 C C . PRO A 1 167 ? -43.938 41.836 -19.946 1.00 30.75 167 PRO A C 1
ATOM 1246 O O . PRO A 1 167 ? -42.773 41.899 -19.559 1.00 30.75 167 PRO A O 1
ATOM 1249 N N . PRO A 1 168 ? -44.274 42.270 -21.188 1.00 42.28 168 PRO A N 1
ATOM 1250 C CA . PRO A 1 168 ? -43.326 42.854 -22.162 1.00 42.28 168 PRO A CA 1
ATOM 1251 C C . PRO A 1 168 ? -43.458 44.385 -22.375 1.00 42.28 168 PRO A C 1
ATOM 1253 O O . PRO A 1 168 ? -44.503 44.959 -22.076 1.00 42.28 168 PRO A O 1
ATOM 1256 N N . VAL A 1 169 ? -42.429 45.022 -22.967 1.00 25.81 169 VAL A N 1
ATOM 1257 C CA . VAL A 1 169 ? -42.435 46.398 -23.540 1.00 25.81 169 VAL A CA 1
ATOM 1258 C C . VAL A 1 169 ? -41.548 46.440 -24.811 1.00 25.81 169 VAL A C 1
ATOM 1260 O O . VAL A 1 169 ? -40.752 45.527 -25.033 1.00 25.81 169 VAL A O 1
ATOM 1263 N N . GLU A 1 170 ? -41.737 47.454 -25.661 1.00 24.59 170 GLU A N 1
ATOM 1264 C CA . GLU A 1 170 ? -41.341 47.544 -27.081 1.00 24.59 170 GLU A CA 1
ATOM 1265 C C . GLU A 1 170 ? -39.985 48.248 -27.372 1.00 24.59 170 GLU A C 1
ATOM 1267 O O . GLU A 1 170 ? -39.380 48.855 -26.493 1.00 24.59 170 GLU A O 1
ATOM 1272 N N . ASP A 1 171 ? -39.554 48.140 -28.641 1.00 25.77 171 ASP A N 1
ATOM 1273 C CA . ASP A 1 171 ? -38.713 49.016 -29.492 1.00 25.77 171 ASP A CA 1
ATOM 1274 C C . ASP A 1 171 ? -37.712 50.052 -28.926 1.00 25.77 171 ASP A C 1
ATOM 1276 O O . ASP A 1 171 ? -38.031 50.894 -28.092 1.00 25.77 171 ASP A O 1
ATOM 1280 N N . ILE A 1 172 ? -36.555 50.152 -29.612 1.00 24.91 172 ILE A N 1
ATOM 1281 C CA . ILE A 1 172 ? -36.039 51.424 -30.174 1.00 24.91 172 ILE A CA 1
ATOM 1282 C C . ILE A 1 172 ? -35.036 51.178 -31.333 1.00 24.91 172 ILE A C 1
ATOM 1284 O O . ILE A 1 172 ? -34.315 50.183 -31.372 1.00 24.91 172 ILE A O 1
ATOM 1288 N N . PHE A 1 173 ? -35.029 52.114 -32.291 1.00 25.44 173 PHE A N 1
ATOM 1289 C CA . PHE A 1 173 ? -34.250 52.206 -33.544 1.00 25.44 173 PHE A CA 1
ATOM 1290 C C . PHE A 1 173 ? -32.701 52.227 -33.331 1.00 25.44 173 PHE A C 1
ATOM 1292 O O . PHE A 1 173 ? -32.234 52.424 -32.215 1.00 25.44 173 PHE A O 1
ATOM 1299 N N . SER A 1 174 ? -31.799 52.081 -34.324 1.00 21.44 174 SER A N 1
ATOM 1300 C CA . SER A 1 174 ? -31.878 52.447 -35.757 1.00 21.44 174 SER A CA 1
ATOM 1301 C C . SER A 1 174 ? -30.896 51.680 -36.672 1.00 21.44 174 SER A C 1
ATOM 1303 O O . SER A 1 174 ? -29.820 51.272 -36.243 1.00 21.44 174 SER A O 1
ATOM 1305 N N . VAL A 1 175 ? -31.213 51.619 -37.972 1.00 25.00 175 VAL A N 1
ATOM 1306 C CA . VAL A 1 175 ? -30.263 51.426 -39.104 1.00 25.00 175 VAL A CA 1
ATOM 1307 C C . VAL A 1 175 ? -29.665 52.805 -39.516 1.00 25.00 175 VAL A C 1
ATOM 1309 O O . VAL A 1 175 ? -30.248 53.803 -39.087 1.00 25.00 175 VAL A O 1
ATOM 1312 N N . PRO A 1 176 ? -28.554 52.947 -40.295 1.00 27.22 176 PRO A N 1
ATOM 1313 C CA . PRO A 1 176 ? -28.399 52.378 -41.647 1.00 27.22 176 PRO A CA 1
ATOM 1314 C C . PRO A 1 176 ? -26.996 51.859 -42.042 1.00 27.22 176 PRO A C 1
ATOM 1316 O O . PRO A 1 176 ? -25.976 52.153 -41.427 1.00 27.22 176 PRO A O 1
ATOM 1319 N N . SER A 1 177 ? -26.955 51.136 -43.166 1.00 28.75 177 SER A N 1
ATOM 1320 C CA . SER A 1 177 ? -25.740 50.907 -43.964 1.00 28.75 177 SER A CA 1
ATOM 1321 C C . SER A 1 177 ? -25.659 51.901 -45.132 1.00 28.75 177 SER A C 1
ATOM 1323 O O . SER A 1 177 ? -26.674 52.494 -45.507 1.00 28.75 177 SER A O 1
ATOM 1325 N N . PRO A 1 178 ? -24.478 52.051 -45.756 1.00 29.00 178 PRO A N 1
ATOM 1326 C CA . PRO A 1 178 ? -24.440 52.382 -47.181 1.00 29.00 178 PRO A CA 1
ATOM 1327 C C . PRO A 1 178 ? -23.462 51.522 -48.011 1.00 29.00 178 PRO A C 1
ATOM 1329 O O . PRO A 1 178 ? -22.325 51.307 -47.613 1.00 29.00 178 PRO A O 1
ATOM 1332 N N . PHE A 1 179 ? -23.930 51.117 -49.202 1.00 22.97 179 PHE A N 1
ATOM 1333 C CA . PHE A 1 179 ? -23.208 51.003 -50.492 1.00 22.97 179 PHE A CA 1
ATOM 1334 C C . PHE A 1 179 ? -21.801 50.341 -50.510 1.00 22.97 179 PHE A C 1
ATOM 1336 O O . PHE A 1 179 ? -20.839 50.890 -49.994 1.00 22.97 179 PHE A O 1
ATOM 1343 N N . SER A 1 180 ? -21.566 49.141 -51.070 1.00 22.34 180 SER A N 1
ATOM 1344 C CA . SER A 1 180 ? -21.805 48.583 -52.431 1.00 22.34 180 SER A CA 1
ATOM 1345 C C . SER A 1 180 ? -20.522 48.532 -53.281 1.00 22.34 180 SER A C 1
ATOM 1347 O O . SER A 1 180 ? -19.876 49.559 -53.469 1.00 22.34 180 SER A O 1
ATOM 1349 N N . GLY A 1 181 ? -20.210 47.385 -53.898 1.00 23.67 181 GLY A N 1
ATOM 1350 C CA . GLY A 1 181 ? -19.113 47.283 -54.871 1.00 23.67 181 GLY A CA 1
ATOM 1351 C C . GLY A 1 181 ? -18.911 45.876 -55.446 1.00 23.67 181 GLY A C 1
ATOM 1352 O O . GLY A 1 181 ? -18.525 44.958 -54.732 1.00 23.67 181 GLY A O 1
ATOM 1353 N N . CYS A 1 182 ? -19.156 45.707 -56.749 1.00 21.44 182 CYS A N 1
ATOM 1354 C CA . CYS A 1 182 ? -18.728 44.532 -57.529 1.00 21.44 182 CYS A CA 1
ATOM 1355 C C . CYS A 1 182 ? -17.182 44.532 -57.687 1.00 21.44 182 CYS A C 1
ATOM 1357 O O . CYS A 1 182 ? -16.558 45.579 -57.546 1.00 21.44 182 CYS A O 1
ATOM 1359 N N . TRP A 1 183 ? -16.487 43.422 -57.971 1.00 23.16 183 TRP A N 1
ATOM 1360 C CA . TRP A 1 183 ? -16.621 42.628 -59.204 1.00 23.16 183 TRP A CA 1
ATOM 1361 C C . TRP A 1 183 ? -16.156 41.161 -59.101 1.00 23.16 183 TRP A C 1
ATOM 1363 O O . TRP A 1 183 ? -15.634 40.701 -58.091 1.00 23.16 183 TRP A O 1
ATOM 1373 N N . THR A 1 184 ? -16.410 40.403 -60.173 1.00 22.83 184 THR A N 1
ATOM 1374 C CA . THR A 1 184 ? -16.375 38.932 -60.214 1.00 22.83 184 THR A CA 1
ATOM 1375 C C . THR A 1 184 ? -15.116 38.324 -60.857 1.00 22.83 184 THR A C 1
ATOM 1377 O O . THR A 1 184 ? -14.497 38.926 -61.725 1.00 22.83 184 THR A O 1
ATOM 1380 N N . ARG A 1 185 ? -14.862 37.043 -60.523 1.00 23.45 185 ARG A N 1
ATOM 1381 C CA . ARG A 1 185 ? -14.117 36.021 -61.304 1.00 23.45 185 ARG A CA 1
ATOM 1382 C C . ARG A 1 185 ? -12.653 36.310 -61.704 1.00 23.45 185 ARG A C 1
ATOM 1384 O O . ARG A 1 185 ? -12.394 37.056 -62.641 1.00 23.45 185 ARG A O 1
ATOM 1391 N N . ARG A 1 186 ? -11.765 35.382 -61.309 1.00 22.03 186 ARG A N 1
ATOM 1392 C CA . ARG A 1 186 ? -11.225 34.344 -62.230 1.00 22.03 186 ARG A CA 1
ATOM 1393 C C . ARG A 1 186 ? -10.448 33.243 -61.490 1.00 22.03 186 ARG A C 1
ATOM 1395 O O . ARG A 1 186 ? -9.614 33.533 -60.647 1.00 22.03 186 ARG A O 1
ATOM 1402 N N . ARG A 1 187 ? -10.656 31.978 -61.887 1.00 27.47 187 ARG A N 1
ATOM 1403 C CA . ARG A 1 187 ? -9.645 30.916 -61.715 1.00 27.47 187 ARG A CA 1
ATOM 1404 C C . ARG A 1 187 ? -8.500 31.178 -62.701 1.00 27.47 187 ARG A C 1
ATOM 1406 O O . ARG A 1 187 ? -8.784 31.460 -63.866 1.00 27.47 187 ARG A O 1
ATOM 1413 N N . ARG A 1 188 ? -7.249 30.966 -62.288 1.00 21.61 188 ARG A N 1
ATOM 1414 C CA . ARG A 1 188 ? -6.141 30.608 -63.189 1.00 21.61 188 ARG A CA 1
ATOM 1415 C C . ARG A 1 188 ? -5.103 29.769 -62.450 1.00 21.61 188 ARG A C 1
ATOM 1417 O O . ARG A 1 188 ? -4.707 30.116 -61.346 1.00 21.61 188 ARG A O 1
ATOM 1424 N N . SER A 1 189 ? -4.687 28.682 -63.084 1.00 28.83 189 SER A N 1
ATOM 1425 C CA . SER A 1 189 ? -3.540 27.856 -62.714 1.00 28.83 189 SER A CA 1
ATOM 1426 C C . SER A 1 189 ? -2.310 28.312 -63.500 1.00 28.83 189 SER A C 1
ATOM 1428 O O . SER A 1 189 ? -2.400 28.469 -64.718 1.00 28.83 189 SER A O 1
ATOM 1430 N N . ILE A 1 190 ? -1.190 28.504 -62.806 1.00 23.94 190 ILE A N 1
ATOM 1431 C CA . ILE A 1 190 ? 0.163 28.755 -63.330 1.00 23.94 190 ILE A CA 1
ATOM 1432 C C . ILE A 1 190 ? 1.063 28.012 -62.321 1.00 23.94 190 ILE A C 1
ATOM 1434 O O . ILE A 1 190 ? 1.000 28.347 -61.142 1.00 23.94 190 ILE A O 1
ATOM 1438 N N . THR A 1 191 ? 1.574 26.804 -62.590 1.00 23.66 191 THR A N 1
ATOM 1439 C CA . THR A 1 191 ? 2.717 26.421 -63.459 1.00 23.66 191 THR A CA 1
ATOM 1440 C C . THR A 1 191 ? 4.057 27.019 -63.025 1.00 23.66 191 THR A C 1
ATOM 1442 O O . THR A 1 191 ? 4.122 28.137 -62.529 1.00 23.66 191 THR A O 1
ATOM 1445 N N . GLU A 1 192 ? 5.120 26.233 -63.185 1.00 29.77 192 GLU A N 1
ATOM 1446 C CA . GLU A 1 192 ? 6.449 26.488 -62.623 1.00 29.77 192 GLU A CA 1
ATOM 1447 C C . GLU A 1 192 ? 7.136 27.737 -63.196 1.00 29.77 192 GLU A C 1
ATOM 1449 O O . GLU A 1 192 ? 6.975 28.080 -64.368 1.00 29.77 192 GLU A O 1
ATOM 1454 N N . ALA A 1 193 ? 7.978 28.367 -62.373 1.00 23.58 193 ALA A N 1
ATOM 1455 C CA . ALA A 1 193 ? 9.022 29.288 -62.808 1.00 23.58 193 ALA A CA 1
ATOM 1456 C C . ALA A 1 193 ? 10.238 29.130 -61.881 1.00 23.58 193 ALA A C 1
ATOM 1458 O O . ALA A 1 193 ? 10.133 29.295 -60.667 1.00 23.58 193 ALA A O 1
ATOM 1459 N N . SER A 1 194 ? 11.384 28.768 -62.453 1.00 23.00 194 SER A N 1
ATOM 1460 C CA . SER A 1 194 ? 12.624 28.464 -61.732 1.00 23.00 194 SER A CA 1
ATOM 1461 C C . SER A 1 194 ? 13.473 29.706 -61.454 1.00 23.00 194 SER A C 1
ATOM 1463 O O . SER A 1 194 ? 13.646 30.533 -62.348 1.00 23.00 194 SER A O 1
ATOM 1465 N N . TYR A 1 195 ? 14.121 29.759 -60.288 1.00 24.45 195 TYR A N 1
ATOM 1466 C CA . TYR A 1 195 ? 15.339 30.549 -60.064 1.00 24.45 195 TYR A CA 1
ATOM 1467 C C . TYR A 1 195 ? 16.435 29.661 -59.449 1.00 24.45 195 TYR A C 1
ATOM 1469 O O . TYR A 1 195 ? 16.131 28.641 -58.834 1.00 24.45 195 TYR A O 1
ATOM 1477 N N . GLY A 1 196 ? 17.698 29.990 -59.735 1.00 22.69 196 GLY A N 1
ATOM 1478 C CA . GLY A 1 196 ? 18.820 29.043 -59.681 1.00 22.69 196 GLY A CA 1
ATOM 1479 C C . GLY A 1 196 ? 19.540 28.866 -58.336 1.00 22.69 196 GLY A C 1
ATOM 1480 O O . GLY A 1 196 ? 19.209 29.488 -57.331 1.00 22.69 196 GLY A O 1
ATOM 1481 N N . SER A 1 197 ? 20.563 28.005 -58.380 1.00 25.66 197 SER A N 1
ATOM 1482 C CA . SER A 1 197 ? 21.600 27.771 -57.358 1.00 25.66 197 SER A CA 1
ATOM 1483 C C . SER A 1 197 ? 22.225 29.079 -56.847 1.00 25.66 197 SER A C 1
ATOM 1485 O O . SER A 1 197 ? 22.399 30.005 -57.630 1.00 25.66 197 SER A O 1
ATOM 1487 N N . GLU A 1 198 ? 22.610 29.231 -55.578 1.00 24.86 198 GLU A N 1
ATOM 1488 C CA . GLU A 1 198 ? 23.571 28.410 -54.820 1.00 24.86 198 GLU A CA 1
ATOM 1489 C C . GLU A 1 198 ? 23.345 28.531 -53.296 1.00 24.86 198 GLU A C 1
ATOM 1491 O O . GLU A 1 198 ? 23.022 29.617 -52.832 1.00 24.86 198 GLU A O 1
ATOM 1496 N N . PHE A 1 199 ? 23.562 27.449 -52.526 1.00 23.80 199 PHE A N 1
ATOM 1497 C CA . PHE A 1 199 ? 24.221 27.415 -51.195 1.00 23.80 199 PHE A CA 1
ATOM 1498 C C . PHE A 1 199 ? 24.056 26.036 -50.517 1.00 23.80 199 PHE A C 1
ATOM 1500 O O . PHE A 1 199 ? 22.971 25.468 -50.521 1.00 23.80 199 PHE A O 1
ATOM 1507 N N . GLY A 1 200 ? 25.126 25.548 -49.873 1.00 22.77 200 GLY A N 1
ATOM 1508 C CA . GLY A 1 200 ? 25.101 24.639 -48.709 1.00 22.77 200 GLY A CA 1
ATOM 1509 C C . GLY A 1 200 ? 24.309 23.322 -48.793 1.00 22.77 200 GLY A C 1
ATOM 1510 O O . GLY A 1 200 ? 23.118 23.273 -48.501 1.00 22.77 200 GLY A O 1
ATOM 1511 N N . SER A 1 201 ? 25.004 22.203 -49.020 1.00 32.03 201 SER A N 1
ATOM 1512 C CA . SER A 1 201 ? 24.450 20.854 -48.829 1.00 32.03 201 SER A CA 1
ATOM 1513 C C . SER A 1 201 ? 24.054 20.590 -47.365 1.00 32.03 201 SER A C 1
ATOM 1515 O O . SER A 1 201 ? 24.925 20.454 -46.505 1.00 32.03 201 SER A O 1
ATOM 1517 N N . GLY A 1 202 ? 22.753 20.464 -47.087 1.00 24.45 202 GLY A N 1
ATOM 1518 C CA . GLY A 1 202 ? 22.242 20.190 -45.740 1.00 24.45 202 GLY A CA 1
ATOM 1519 C C . GLY A 1 202 ? 20.752 19.851 -45.718 1.00 24.45 202 GLY A C 1
ATOM 1520 O O . GLY A 1 202 ? 19.935 20.680 -45.325 1.00 24.45 202 GLY A O 1
ATOM 1521 N N . GLN A 1 203 ? 20.383 18.637 -46.141 1.00 23.94 203 GLN A N 1
ATOM 1522 C CA . GLN A 1 203 ? 19.001 18.161 -46.006 1.00 23.94 203 GLN A CA 1
ATOM 1523 C C . GLN A 1 203 ? 18.641 17.929 -44.524 1.00 23.94 203 GLN A C 1
ATOM 1525 O O . GLN A 1 203 ? 19.404 17.265 -43.816 1.00 23.94 203 GLN A O 1
ATOM 1530 N N . PRO A 1 204 ? 17.485 18.424 -44.041 1.00 25.72 204 PRO A N 1
ATOM 1531 C CA . PRO A 1 204 ? 16.974 18.075 -42.722 1.00 25.72 204 PRO A CA 1
ATOM 1532 C C . PRO A 1 204 ? 16.433 16.639 -42.732 1.00 25.72 204 PRO A C 1
ATOM 1534 O O . PRO A 1 204 ? 15.515 16.312 -43.484 1.00 25.72 204 PRO A O 1
ATOM 1537 N N . TRP A 1 205 ? 16.990 15.782 -41.879 1.00 25.36 205 TRP A N 1
ATOM 1538 C CA . TRP A 1 205 ? 16.540 14.400 -41.727 1.00 25.36 205 TRP A CA 1
ATOM 1539 C C . TRP A 1 205 ? 15.244 14.356 -40.910 1.00 25.36 205 TRP A C 1
ATOM 1541 O O . TRP A 1 205 ? 15.240 14.649 -39.714 1.00 25.36 205 TRP A O 1
ATOM 1551 N N . VAL A 1 206 ? 14.138 13.981 -41.554 1.00 27.86 206 VAL A N 1
ATOM 1552 C CA . VAL A 1 206 ? 12.860 13.716 -40.878 1.00 27.86 206 VAL A CA 1
ATOM 1553 C C . VAL A 1 206 ? 12.902 12.296 -40.312 1.00 27.86 206 VAL A C 1
ATOM 1555 O O . VAL A 1 206 ? 13.039 11.332 -41.062 1.00 27.86 206 VAL A O 1
ATOM 1558 N N . THR A 1 207 ? 12.792 12.158 -38.991 1.00 32.47 207 THR A N 1
ATOM 1559 C CA . THR A 1 207 ? 12.709 10.849 -38.325 1.00 32.47 207 THR A CA 1
ATOM 1560 C C . THR A 1 207 ? 11.362 10.163 -38.609 1.00 32.47 207 THR A C 1
ATOM 1562 O O . THR A 1 207 ? 10.375 10.863 -38.852 1.00 32.47 207 THR A O 1
ATOM 1565 N N . PRO A 1 208 ? 11.263 8.817 -38.547 1.00 32.53 208 PRO A N 1
ATOM 1566 C CA . PRO A 1 208 ? 10.030 8.095 -38.892 1.00 32.53 208 PRO A CA 1
ATOM 1567 C C . PRO A 1 208 ? 8.793 8.557 -38.102 1.00 32.53 208 PRO A C 1
ATOM 1569 O O . PRO A 1 208 ? 7.768 8.878 -38.702 1.00 32.53 208 PRO A O 1
ATOM 1572 N N . LEU A 1 209 ? 8.930 8.725 -36.780 1.00 36.56 209 LEU A N 1
ATOM 1573 C CA . LEU A 1 209 ? 7.916 9.322 -35.894 1.00 36.56 209 LEU A CA 1
ATOM 1574 C C . LEU A 1 209 ? 7.444 10.714 -36.356 1.00 36.56 209 LEU A C 1
ATOM 1576 O O . LEU A 1 209 ? 6.269 11.049 -36.233 1.00 36.56 209 LEU A O 1
ATOM 1580 N N . GLY A 1 210 ? 8.339 11.527 -36.925 1.00 39.28 210 GLY A N 1
ATOM 1581 C CA . GLY A 1 210 ? 7.979 12.818 -37.508 1.00 39.28 210 GLY A CA 1
ATOM 1582 C C . GLY A 1 210 ? 7.161 12.689 -38.797 1.00 39.28 210 GLY A C 1
ATOM 1583 O O . GLY A 1 210 ? 6.301 13.523 -39.053 1.00 39.28 210 GLY A O 1
ATOM 1584 N N . ALA A 1 211 ? 7.383 11.645 -39.599 1.00 43.00 211 ALA A N 1
ATOM 1585 C CA . ALA A 1 211 ? 6.732 11.474 -40.898 1.00 43.00 211 ALA A CA 1
ATOM 1586 C C . ALA A 1 211 ? 5.252 11.045 -40.810 1.00 43.00 211 ALA A C 1
ATOM 1588 O O . ALA A 1 211 ? 4.493 11.357 -41.727 1.00 43.00 211 ALA A O 1
ATOM 1589 N N . GLY A 1 212 ? 4.839 10.362 -39.735 1.00 47.31 212 GLY A N 1
ATOM 1590 C CA . GLY A 1 212 ? 3.423 10.090 -39.434 1.00 47.31 212 GLY A CA 1
ATOM 1591 C C . GLY A 1 212 ? 2.709 11.339 -38.912 1.00 47.31 212 GLY A C 1
ATOM 1592 O O . GLY A 1 212 ? 1.764 11.832 -39.530 1.00 47.31 212 GLY A O 1
ATOM 1593 N N . LEU A 1 213 ? 3.258 11.945 -37.853 1.00 51.97 213 LEU A N 1
ATOM 1594 C CA . LEU A 1 213 ? 2.728 13.176 -37.258 1.00 51.97 213 LEU A CA 1
ATOM 1595 C C . LEU A 1 213 ? 2.604 14.329 -38.271 1.00 51.97 213 LEU A C 1
ATOM 1597 O O . LEU A 1 213 ? 1.609 15.042 -38.250 1.00 51.97 213 LEU A O 1
ATOM 1601 N N . LEU A 1 214 ? 3.551 14.504 -39.198 1.00 54.50 214 LEU A N 1
ATOM 1602 C CA . LEU A 1 214 ? 3.477 15.546 -40.237 1.00 54.50 214 LEU A CA 1
ATOM 1603 C C . LEU A 1 214 ? 2.501 15.231 -41.393 1.00 54.50 214 LEU A C 1
ATOM 1605 O O . LEU A 1 214 ? 2.339 16.071 -42.278 1.00 54.50 214 LEU A O 1
ATOM 1609 N N . ARG A 1 215 ? 1.853 14.055 -41.406 1.00 60.03 215 ARG A N 1
ATOM 1610 C CA . ARG A 1 215 ? 0.748 13.727 -42.329 1.00 60.03 215 ARG A CA 1
ATOM 1611 C C . ARG A 1 215 ? -0.614 13.977 -41.702 1.00 60.03 215 ARG A C 1
ATOM 1613 O O . ARG A 1 215 ? -1.435 14.636 -42.328 1.00 60.03 215 ARG A O 1
ATOM 1620 N N . GLU A 1 216 ? -0.827 13.481 -40.486 1.00 63.94 216 GLU A N 1
ATOM 1621 C CA . GLU A 1 216 ? -2.136 13.508 -39.816 1.00 63.94 216 GLU A CA 1
ATOM 1622 C C . GLU A 1 216 ? -2.337 14.746 -38.923 1.00 63.94 216 GLU A C 1
ATOM 1624 O O . GLU A 1 216 ? -3.465 15.111 -38.599 1.00 63.94 216 GLU A O 1
ATOM 1629 N N . CYS A 1 217 ? -1.265 15.459 -38.560 1.00 67.25 217 CYS A N 1
ATOM 1630 C CA . CYS A 1 217 ? -1.333 16.776 -37.919 1.00 67.25 217 CYS A CA 1
ATOM 1631 C C . CYS A 1 217 ? -0.962 17.904 -38.899 1.00 67.25 217 CYS A C 1
ATOM 1633 O O . CYS A 1 217 ? -0.427 17.688 -39.986 1.00 67.25 217 CYS A O 1
ATOM 1635 N N . ARG A 1 218 ? -1.275 19.142 -38.514 1.00 78.81 218 ARG A N 1
ATOM 1636 C CA . ARG A 1 218 ? -0.922 20.391 -39.206 1.00 78.81 218 ARG A CA 1
ATOM 1637 C C . ARG A 1 218 ? -0.256 21.352 -38.226 1.00 78.81 218 ARG A C 1
ATOM 1639 O O . ARG A 1 218 ? -0.474 21.263 -37.019 1.00 78.81 218 ARG A O 1
ATOM 1646 N N . THR A 1 219 ? 0.528 22.296 -38.735 1.00 81.25 219 THR A N 1
ATOM 1647 C CA . THR A 1 219 ? 1.162 23.321 -37.895 1.00 81.25 219 THR A CA 1
ATOM 1648 C C . THR A 1 219 ? 0.301 24.569 -37.755 1.00 81.25 219 THR A C 1
ATOM 1650 O O . THR A 1 219 ? -0.172 25.096 -38.760 1.00 81.25 219 THR A O 1
ATOM 1653 N N . VAL A 1 220 ? 0.185 25.093 -36.535 1.00 83.56 220 VAL A N 1
ATOM 1654 C CA . VAL A 1 220 ? -0.473 26.368 -36.215 1.00 83.56 220 VAL A CA 1
ATOM 1655 C C . VAL A 1 220 ? 0.486 27.231 -35.398 1.00 83.56 220 VAL A C 1
ATOM 1657 O O . VAL A 1 220 ? 1.106 26.754 -34.449 1.00 83.56 220 VAL A O 1
ATOM 1660 N N . ARG A 1 221 ? 0.640 28.510 -35.753 1.00 85.50 221 ARG A N 1
ATOM 1661 C CA . ARG A 1 221 ? 1.605 29.399 -35.091 1.00 85.50 221 ARG A CA 1
ATOM 1662 C C . ARG A 1 221 ? 1.044 30.014 -33.804 1.00 85.50 221 ARG A C 1
ATOM 1664 O O . ARG A 1 221 ? -0.102 30.456 -33.771 1.00 85.50 221 ARG A O 1
ATOM 1671 N N . VAL A 1 222 ? 1.874 30.108 -32.766 1.00 87.56 222 VAL A N 1
ATOM 1672 C CA . VAL A 1 222 ? 1.631 30.896 -31.548 1.00 87.56 222 VAL A CA 1
ATOM 1673 C C . VAL A 1 222 ? 1.677 32.390 -31.884 1.00 87.56 222 VAL A C 1
ATOM 1675 O O . VAL A 1 222 ? 2.700 32.888 -32.355 1.00 87.56 222 VAL A O 1
ATOM 1678 N N . SER A 1 223 ? 0.596 33.114 -31.593 1.00 88.38 223 SER A N 1
ATOM 1679 C CA . SER A 1 223 ? 0.523 34.578 -31.681 1.00 88.38 223 SER A CA 1
ATOM 1680 C C . SER A 1 223 ? 0.873 35.251 -30.348 1.00 88.38 223 SER A C 1
ATOM 1682 O O . SER A 1 223 ? 1.502 36.308 -30.339 1.00 88.38 223 SER A O 1
ATOM 1684 N N . ALA A 1 224 ? 0.540 34.624 -29.212 1.00 85.00 224 ALA A N 1
ATOM 1685 C CA . ALA A 1 224 ? 0.945 35.074 -27.881 1.00 85.00 224 ALA A CA 1
ATOM 1686 C C . ALA A 1 224 ? 1.103 33.909 -26.890 1.00 85.00 224 ALA A C 1
ATOM 1688 O O . ALA A 1 224 ? 0.388 32.915 -26.957 1.00 85.00 224 ALA A O 1
ATOM 1689 N N . SER A 1 225 ? 2.003 34.074 -25.921 1.00 86.94 225 SER A N 1
ATOM 1690 C CA . SER A 1 225 ? 2.066 33.271 -24.694 1.00 86.94 225 SER A CA 1
ATOM 1691 C C . SER A 1 225 ? 2.164 34.238 -23.512 1.00 86.94 225 SER A C 1
ATOM 1693 O O . SER A 1 225 ? 2.944 35.193 -23.570 1.00 86.94 225 SER A O 1
ATOM 1695 N N . ARG A 1 226 ? 1.328 34.060 -22.484 1.00 88.25 226 ARG A N 1
ATOM 1696 C CA . ARG A 1 226 ? 1.183 34.995 -21.354 1.00 88.25 226 ARG A CA 1
ATOM 1697 C C . ARG A 1 226 ? 1.136 34.247 -20.030 1.00 88.25 226 ARG A C 1
ATOM 1699 O O . ARG A 1 226 ? 0.232 33.446 -19.823 1.00 88.25 226 ARG A O 1
ATOM 1706 N N . LEU A 1 227 ? 2.048 34.559 -19.110 1.00 85.81 227 LEU A N 1
ATOM 1707 C CA . LEU A 1 227 ? 1.973 34.061 -17.736 1.00 85.81 227 LEU A CA 1
ATOM 1708 C C . LEU A 1 227 ? 0.891 34.825 -16.954 1.00 85.81 227 LEU A C 1
ATOM 1710 O O . LEU A 1 227 ? 0.969 36.043 -16.803 1.00 85.81 227 LEU A O 1
ATOM 1714 N N . LEU A 1 228 ? -0.082 34.090 -16.430 1.00 86.06 228 LEU A N 1
ATOM 1715 C CA . LEU A 1 228 ? -1.089 34.531 -15.473 1.00 86.06 228 LEU A CA 1
ATOM 1716 C C . LEU A 1 228 ? -0.663 34.093 -14.062 1.00 86.06 228 LEU A C 1
ATOM 1718 O O . LEU A 1 228 ? -0.068 33.028 -13.892 1.00 86.06 228 LEU A O 1
ATOM 1722 N N . LYS A 1 229 ? -0.991 34.898 -13.049 1.00 83.56 229 LYS A N 1
ATOM 1723 C CA . LYS A 1 229 ? -0.791 34.586 -11.625 1.00 83.56 229 LYS A CA 1
ATOM 1724 C C . LYS A 1 229 ? -2.096 34.799 -10.864 1.00 83.56 229 LYS A C 1
ATOM 1726 O O . LYS A 1 229 ? -2.810 35.754 -11.165 1.00 83.56 229 LYS A O 1
ATOM 1731 N N . GLY A 1 230 ? -2.376 33.943 -9.890 1.00 81.38 230 GLY A N 1
ATOM 1732 C CA . GLY A 1 230 ? -3.609 33.951 -9.102 1.00 81.38 230 GLY A CA 1
ATOM 1733 C C . GLY A 1 230 ? -3.998 32.535 -8.684 1.00 81.38 230 GLY A C 1
ATOM 1734 O O . GLY A 1 230 ? -3.372 31.575 -9.119 1.00 81.38 230 GLY A O 1
ATOM 1735 N N . GLU A 1 231 ? -5.024 32.394 -7.849 1.00 81.00 231 GLU A N 1
ATOM 1736 C CA . GLU A 1 231 ? -5.542 31.073 -7.484 1.00 81.00 231 GLU A CA 1
ATOM 1737 C C . GLU A 1 231 ? -6.487 30.553 -8.573 1.00 81.00 231 GLU A C 1
ATOM 1739 O O . GLU A 1 231 ? -7.544 31.133 -8.830 1.00 81.00 231 GLU A O 1
ATOM 1744 N N . PHE A 1 232 ? -6.112 29.445 -9.213 1.00 82.12 232 PHE A N 1
ATOM 1745 C CA . PHE A 1 232 ? -6.890 28.814 -10.276 1.00 82.12 232 PHE A CA 1
ATOM 1746 C C . PHE A 1 232 ? -7.275 27.381 -9.910 1.00 82.12 232 PHE A C 1
ATOM 1748 O O . PHE A 1 232 ? -6.463 26.642 -9.355 1.00 82.12 232 PHE A O 1
ATOM 1755 N N . TYR A 1 233 ? -8.482 26.959 -10.299 1.00 86.12 233 TYR A N 1
ATOM 1756 C CA . TYR A 1 233 ? -8.818 25.537 -10.378 1.00 86.12 233 TYR A CA 1
ATOM 1757 C C . TYR A 1 233 ? -8.474 24.999 -11.764 1.00 86.12 233 TYR A C 1
ATOM 1759 O O . TYR A 1 233 ? -8.904 25.536 -12.791 1.00 86.12 233 TYR A O 1
ATOM 1767 N N . VAL A 1 234 ? -7.702 23.922 -11.769 1.00 82.50 234 VAL A N 1
ATOM 1768 C CA . VAL A 1 234 ? -7.180 23.251 -12.955 1.00 82.50 234 VAL A CA 1
ATOM 1769 C C . VAL A 1 234 ? -7.607 21.785 -12.936 1.00 82.50 234 VAL A C 1
ATOM 1771 O O . VAL A 1 234 ? -7.866 21.219 -11.877 1.00 82.50 234 VAL A O 1
ATOM 1774 N N . TYR A 1 235 ? -7.743 21.185 -14.109 1.00 84.19 235 TYR A N 1
ATOM 1775 C CA . TYR A 1 235 ? -8.394 19.897 -14.315 1.00 84.19 235 TYR A CA 1
ATOM 1776 C C . TYR A 1 235 ? -7.516 18.997 -15.177 1.00 84.19 235 TYR A C 1
ATOM 1778 O O . TYR A 1 235 ? -6.829 19.480 -16.079 1.00 84.19 235 TYR A O 1
ATOM 1786 N N . ASP A 1 236 ? -7.564 17.699 -14.914 1.00 79.56 236 ASP A N 1
ATOM 1787 C CA . ASP A 1 236 ? -6.851 16.679 -15.682 1.00 79.56 236 ASP A CA 1
ATOM 1788 C C . ASP A 1 236 ? -7.685 15.395 -15.792 1.00 79.56 236 ASP A C 1
ATOM 1790 O O . ASP A 1 236 ? -8.666 15.206 -15.061 1.00 79.56 236 ASP A O 1
ATOM 1794 N N . PHE A 1 237 ? -7.337 14.552 -16.761 1.00 76.75 237 PHE A N 1
ATOM 1795 C CA . PHE A 1 237 ? -8.131 13.415 -17.209 1.00 76.75 237 PHE A CA 1
ATOM 1796 C C . PHE A 1 237 ? -7.203 12.243 -17.528 1.00 76.75 237 PHE A C 1
ATOM 1798 O O . PHE A 1 237 ? -6.544 12.215 -18.568 1.00 76.75 237 PHE A O 1
ATOM 1805 N N . THR A 1 238 ? -7.139 11.261 -16.628 1.00 68.56 238 THR A N 1
ATOM 1806 C CA . THR A 1 238 ? -6.227 10.121 -16.784 1.00 68.56 238 THR A CA 1
ATOM 1807 C C . THR A 1 238 ? -6.740 9.196 -17.881 1.00 68.56 238 THR A C 1
ATOM 1809 O O . THR A 1 238 ? -7.722 8.484 -17.680 1.00 68.56 238 THR A O 1
ATOM 1812 N N . VAL A 1 239 ? -6.073 9.202 -19.036 1.00 66.00 239 VAL A N 1
ATOM 1813 C CA . VAL A 1 239 ? -6.340 8.273 -20.142 1.00 66.00 239 VAL A CA 1
ATOM 1814 C C . VAL A 1 239 ? -5.265 7.185 -20.163 1.00 66.00 239 VAL A C 1
ATOM 1816 O O . VAL A 1 239 ? -4.100 7.439 -20.483 1.00 66.00 239 VAL A O 1
ATOM 1819 N N . ASP A 1 240 ? -5.658 5.966 -19.799 1.00 53.69 240 ASP A N 1
ATOM 1820 C CA . ASP A 1 240 ? -4.736 4.892 -19.401 1.00 53.69 240 ASP A CA 1
ATOM 1821 C C . ASP A 1 240 ? -3.895 4.310 -20.554 1.00 53.69 240 ASP A C 1
ATOM 1823 O O . ASP A 1 240 ? -2.805 3.804 -20.311 1.00 53.69 240 ASP A O 1
ATOM 1827 N N . GLU A 1 241 ? -4.382 4.359 -21.801 1.00 53.69 241 GLU A N 1
ATOM 1828 C CA . GLU A 1 241 ? -3.695 3.763 -22.966 1.00 53.69 241 GLU A CA 1
ATOM 1829 C C . GLU A 1 241 ? -2.799 4.735 -23.749 1.00 53.69 241 GLU A C 1
ATOM 1831 O O . GLU A 1 241 ? -1.879 4.300 -24.439 1.00 53.69 241 GLU A O 1
ATOM 1836 N N . THR A 1 242 ? -3.101 6.032 -23.714 1.00 54.31 242 THR A N 1
ATOM 1837 C CA . THR A 1 242 ? -2.469 7.059 -24.568 1.00 54.31 242 THR A CA 1
ATOM 1838 C C . THR A 1 242 ? -1.758 8.144 -23.766 1.00 54.31 242 THR A C 1
ATOM 1840 O O . THR A 1 242 ? -0.954 8.887 -24.331 1.00 54.31 242 THR A O 1
ATOM 1843 N N . HIS A 1 243 ? -2.066 8.264 -22.470 1.00 59.50 243 HIS A N 1
ATOM 1844 C CA . HIS A 1 243 ? -1.582 9.309 -21.561 1.00 59.50 243 HIS A CA 1
ATOM 1845 C C . HIS A 1 243 ? -1.761 10.736 -22.107 1.00 59.50 243 HIS A C 1
ATOM 1847 O O . HIS A 1 243 ? -1.008 11.647 -21.754 1.00 59.50 243 HIS A O 1
ATOM 1853 N N . ASN A 1 244 ? -2.750 10.929 -22.987 1.00 65.88 244 ASN A N 1
ATOM 1854 C CA . ASN A 1 244 ? -3.075 12.216 -23.579 1.00 65.88 244 ASN A CA 1
ATOM 1855 C C . ASN A 1 244 ? -4.551 12.317 -23.999 1.00 65.88 244 ASN A C 1
ATOM 1857 O O . ASN A 1 244 ? -5.206 11.300 -24.229 1.00 65.88 244 ASN A O 1
ATOM 1861 N N . PHE A 1 245 ? -5.061 13.540 -24.139 1.00 74.00 245 PHE A N 1
ATOM 1862 C CA . PHE A 1 245 ? -6.388 13.841 -24.689 1.00 74.00 245 PHE A CA 1
ATOM 1863 C C . PHE A 1 245 ? -6.385 15.151 -25.492 1.00 74.00 245 PHE A C 1
ATOM 1865 O O . PHE A 1 245 ? -5.447 15.943 -25.408 1.00 74.00 245 PHE A O 1
ATOM 1872 N N . LEU A 1 246 ? -7.431 15.389 -26.284 1.00 74.75 246 LEU A N 1
ATOM 1873 C CA . LEU A 1 246 ? -7.610 16.602 -27.080 1.00 74.75 246 LEU A CA 1
ATOM 1874 C C . LEU A 1 246 ? -8.480 17.633 -26.354 1.00 74.75 246 LEU A C 1
ATOM 1876 O O . LEU A 1 246 ? -9.610 17.350 -25.938 1.00 74.75 246 LEU A O 1
ATOM 1880 N N . ALA A 1 247 ? -7.972 18.860 -26.250 1.00 68.19 247 ALA A N 1
ATOM 1881 C CA . ALA A 1 247 ? -8.695 19.985 -25.673 1.00 68.19 247 ALA A CA 1
ATOM 1882 C C . ALA A 1 247 ? -8.366 21.290 -26.416 1.00 68.19 247 ALA A C 1
ATOM 1884 O O . ALA A 1 247 ? -7.201 21.605 -26.641 1.00 68.19 247 ALA A O 1
ATOM 1885 N N . ASN A 1 248 ? -9.391 22.042 -26.830 1.00 70.88 248 ASN A N 1
ATOM 1886 C CA . ASN A 1 248 ? -9.284 23.182 -27.756 1.00 70.88 248 ASN A CA 1
ATOM 1887 C C . ASN A 1 248 ? -8.428 22.865 -29.009 1.00 70.88 248 ASN A C 1
ATOM 1889 O O . ASN A 1 248 ? -7.571 23.659 -29.394 1.00 70.88 248 ASN A O 1
ATOM 1893 N N . ASP A 1 249 ? -8.649 21.682 -29.604 1.00 65.25 249 ASP A N 1
ATOM 1894 C CA . ASP A 1 249 ? -7.901 21.104 -30.741 1.00 65.25 249 ASP A CA 1
ATOM 1895 C C . ASP A 1 249 ? -6.381 20.907 -30.503 1.00 65.25 249 ASP A C 1
ATOM 1897 O O . ASP A 1 249 ? -5.623 20.648 -31.437 1.00 65.25 249 ASP A O 1
ATOM 1901 N N . LEU A 1 250 ? -5.919 20.986 -29.250 1.00 64.19 250 LEU A N 1
ATOM 1902 C CA . LEU A 1 250 ? -4.524 20.801 -28.839 1.00 64.19 250 LEU A CA 1
ATOM 1903 C C . LEU A 1 250 ? -4.353 19.503 -28.035 1.00 64.19 250 LEU A C 1
ATOM 1905 O O . LEU A 1 250 ? -5.254 19.080 -27.312 1.00 64.19 250 LEU A O 1
ATOM 1909 N N . VAL A 1 251 ? -3.178 18.878 -28.154 1.00 65.62 251 VAL A N 1
ATOM 1910 C CA . VAL A 1 251 ? -2.842 17.622 -27.461 1.00 65.62 251 VAL A CA 1
ATOM 1911 C C . VAL A 1 251 ? -2.347 17.913 -26.043 1.00 65.62 251 VAL A C 1
ATOM 1913 O O . VAL A 1 251 ? -1.285 18.507 -25.865 1.00 65.62 251 VAL A O 1
ATOM 1916 N N . ILE A 1 252 ? -3.097 17.451 -25.046 1.00 63.91 252 ILE A N 1
ATOM 1917 C CA . ILE A 1 252 ? -2.772 17.503 -23.617 1.00 63.91 252 ILE A CA 1
ATOM 1918 C C . ILE A 1 252 ? -2.123 16.177 -23.231 1.00 63.91 252 ILE A C 1
ATOM 1920 O O . ILE A 1 252 ? -2.791 15.160 -23.328 1.00 63.91 252 ILE A O 1
ATOM 1924 N N . HIS A 1 253 ? -0.848 16.148 -22.828 1.00 55.12 253 HIS A N 1
ATOM 1925 C CA . HIS A 1 253 ? -0.088 14.894 -22.660 1.00 55.12 253 HIS A CA 1
ATOM 1926 C C . HIS A 1 253 ? 0.623 14.810 -21.304 1.00 55.12 253 HIS A C 1
ATOM 1928 O O . HIS A 1 253 ? 1.532 15.600 -21.040 1.00 55.12 253 HIS A O 1
ATOM 1934 N N . ASN A 1 254 ? 0.301 13.808 -20.483 1.00 50.16 254 ASN A N 1
ATOM 1935 C CA . ASN A 1 254 ? 0.899 13.562 -19.161 1.00 50.16 254 ASN A CA 1
ATOM 1936 C C . ASN A 1 254 ? 2.304 12.952 -19.314 1.00 50.16 254 ASN A C 1
ATOM 1938 O O . ASN A 1 254 ? 2.601 12.322 -20.324 1.00 50.16 254 ASN A O 1
ATOM 1942 N N . THR A 1 255 ? 3.236 13.190 -18.387 1.00 47.66 255 THR A N 1
ATOM 1943 C CA . THR A 1 255 ? 4.642 12.761 -18.564 1.00 47.66 255 THR A CA 1
ATOM 1944 C C . THR A 1 255 ? 5.222 12.188 -17.287 1.00 47.66 255 THR A C 1
ATOM 1946 O O . THR A 1 255 ? 5.277 12.861 -16.263 1.00 47.66 255 THR A O 1
ATOM 1949 N N . SER A 1 256 ? 5.732 10.967 -17.393 1.00 59.44 256 SER A N 1
ATOM 1950 C CA . SER A 1 256 ? 6.424 10.255 -16.326 1.00 59.44 256 SER A CA 1
ATOM 1951 C C . SER A 1 256 ? 7.943 10.489 -16.344 1.00 59.44 256 SER A C 1
ATOM 1953 O O . SER A 1 256 ? 8.526 10.998 -17.307 1.00 59.44 256 SER A O 1
ATOM 1955 N N . ILE A 1 257 ? 8.629 10.039 -15.287 1.00 65.06 257 ILE A N 1
ATOM 1956 C CA . ILE A 1 257 ? 10.095 9.900 -15.301 1.00 65.06 257 ILE A CA 1
ATOM 1957 C C . ILE A 1 257 ? 10.559 8.849 -16.328 1.00 65.06 257 ILE A C 1
ATOM 1959 O O . ILE A 1 257 ? 11.616 9.020 -16.935 1.00 65.06 257 ILE A O 1
ATOM 1963 N N . LEU A 1 258 ? 9.757 7.805 -16.583 1.00 70.12 258 LEU A N 1
ATOM 1964 C CA . LEU A 1 258 ? 10.044 6.793 -17.603 1.00 70.12 258 LEU A CA 1
ATOM 1965 C C . LEU A 1 258 ? 10.075 7.406 -19.005 1.00 70.12 258 LEU A C 1
ATOM 1967 O O . LEU A 1 258 ? 10.972 7.087 -19.778 1.00 70.12 258 LEU A O 1
ATOM 1971 N N . ASP A 1 259 ? 9.193 8.359 -19.307 1.00 65.81 259 ASP A N 1
ATOM 1972 C CA . ASP A 1 259 ? 9.207 9.087 -20.581 1.00 65.81 259 ASP A CA 1
ATOM 1973 C C . ASP A 1 259 ? 10.453 9.960 -20.743 1.00 65.81 259 ASP A C 1
ATOM 1975 O O . ASP A 1 259 ? 10.951 10.113 -21.858 1.00 65.81 259 ASP A O 1
ATOM 1979 N N . ARG A 1 260 ? 11.022 10.485 -19.645 1.00 72.94 260 ARG A N 1
ATOM 1980 C CA . ARG A 1 260 ? 12.337 11.139 -19.700 1.00 72.94 260 ARG A CA 1
ATOM 1981 C C . ARG A 1 260 ? 13.454 10.135 -19.960 1.00 72.94 260 ARG A C 1
ATOM 1983 O O . ARG A 1 260 ? 14.278 10.389 -20.830 1.00 72.94 260 ARG A O 1
ATOM 1990 N N . ILE A 1 261 ? 13.478 9.007 -19.251 1.00 70.31 261 ILE A N 1
ATOM 1991 C CA . ILE A 1 261 ? 14.505 7.966 -19.426 1.00 70.31 261 ILE A CA 1
ATOM 1992 C C . ILE A 1 261 ? 14.454 7.412 -20.865 1.00 70.31 261 ILE A C 1
ATOM 1994 O O . ILE A 1 261 ? 15.491 7.343 -21.527 1.00 70.31 261 ILE A O 1
ATOM 1998 N N . ARG A 1 262 ? 13.250 7.131 -21.392 1.00 69.81 262 ARG A N 1
ATOM 1999 C CA . ARG A 1 262 ? 12.997 6.806 -22.808 1.00 69.81 262 ARG A CA 1
ATOM 2000 C C . ARG A 1 262 ? 13.479 7.923 -23.734 1.00 69.81 262 ARG A C 1
ATOM 2002 O O . ARG A 1 262 ? 14.282 7.664 -24.623 1.00 69.81 262 ARG A O 1
ATOM 2009 N N . GLY A 1 263 ? 13.034 9.161 -23.521 1.00 63.31 263 GLY A N 1
ATOM 2010 C CA . GLY A 1 263 ? 13.361 10.305 -24.376 1.00 63.31 263 GLY A CA 1
ATOM 2011 C C . GLY A 1 263 ? 14.861 10.590 -24.465 1.00 63.31 263 GLY A C 1
ATOM 2012 O O . GLY A 1 263 ? 15.380 10.767 -25.562 1.00 63.31 263 GLY A O 1
ATOM 2013 N N . THR A 1 264 ? 15.581 10.559 -23.342 1.00 62.81 264 THR A N 1
ATOM 2014 C CA . THR A 1 264 ? 17.044 10.714 -23.312 1.00 62.81 264 THR A CA 1
ATOM 2015 C C . THR A 1 264 ? 17.749 9.565 -24.035 1.00 62.81 264 THR A C 1
ATOM 2017 O O . THR A 1 264 ? 18.700 9.807 -24.770 1.00 62.81 264 THR A O 1
ATOM 2020 N N . ALA A 1 265 ? 17.268 8.326 -23.903 1.00 58.44 265 ALA A N 1
ATOM 2021 C CA . ALA A 1 265 ? 17.807 7.192 -24.651 1.00 58.44 265 ALA A CA 1
ATOM 2022 C C . ALA A 1 265 ? 17.547 7.290 -26.174 1.00 58.44 265 ALA A C 1
ATOM 2024 O O . ALA A 1 265 ? 18.446 6.984 -26.955 1.00 58.44 265 ALA A O 1
ATOM 2025 N N . VAL A 1 266 ? 16.373 7.777 -26.602 1.00 56.03 266 VAL A N 1
ATOM 2026 C CA . VAL A 1 266 ? 16.048 8.045 -28.022 1.00 56.03 266 VAL A CA 1
ATOM 2027 C C . VAL A 1 266 ? 16.817 9.252 -28.574 1.00 56.03 266 VAL A C 1
ATOM 2029 O O . VAL A 1 266 ? 17.124 9.286 -29.754 1.00 56.03 266 VAL A O 1
ATOM 2032 N N . GLN A 1 267 ? 17.190 10.233 -27.749 1.00 51.62 267 GLN A N 1
ATOM 2033 C CA . GLN A 1 267 ? 18.042 11.357 -28.177 1.00 51.62 267 GLN A CA 1
ATOM 2034 C C . GLN A 1 267 ? 19.513 10.965 -28.398 1.00 51.62 267 GLN A C 1
ATOM 2036 O O . GLN A 1 267 ? 20.263 11.722 -29.010 1.00 51.62 267 GLN A O 1
ATOM 2041 N N . VAL A 1 268 ? 19.932 9.806 -27.885 1.00 55.19 268 VAL A N 1
ATOM 2042 C CA . VAL A 1 268 ? 21.326 9.326 -27.881 1.00 55.19 268 VAL A CA 1
ATOM 2043 C C . VAL A 1 268 ? 21.555 8.193 -28.903 1.00 55.19 268 VAL A C 1
ATOM 2045 O O . VAL A 1 268 ? 22.682 7.737 -29.100 1.00 55.19 268 VAL A O 1
ATOM 2048 N N . ARG A 1 269 ? 20.503 7.752 -29.604 1.00 52.69 269 ARG A N 1
ATOM 2049 C CA . ARG A 1 269 ? 20.538 6.712 -30.645 1.00 52.69 269 ARG A CA 1
ATOM 2050 C C . ARG A 1 269 ? 19.565 7.051 -31.780 1.00 52.69 269 ARG A C 1
ATOM 2052 O O . ARG A 1 269 ? 18.769 7.971 -31.664 1.00 52.69 269 ARG A O 1
ATOM 2059 N N . GLU A 1 270 ? 19.596 6.295 -32.873 1.00 41.19 270 GLU A N 1
ATOM 2060 C CA . GLU A 1 270 ? 18.480 6.303 -33.830 1.00 41.19 270 GLU A CA 1
ATOM 2061 C C . GLU A 1 270 ? 17.264 5.551 -33.250 1.00 41.19 270 GLU A C 1
ATOM 2063 O O . GLU A 1 270 ? 17.401 4.730 -32.336 1.00 41.19 270 GLU A O 1
ATOM 2068 N N . ALA A 1 271 ? 16.063 5.844 -33.763 1.00 35.12 271 ALA A N 1
ATOM 2069 C CA . ALA A 1 271 ? 14.787 5.540 -33.099 1.00 35.12 271 ALA A CA 1
ATOM 2070 C C . ALA A 1 271 ? 14.560 4.055 -32.735 1.00 35.12 271 ALA A C 1
ATOM 2072 O O . ALA A 1 271 ? 13.949 3.773 -31.706 1.00 35.12 271 ALA A O 1
ATOM 2073 N N . GLY A 1 272 ? 15.110 3.107 -33.503 1.00 40.69 272 GLY A N 1
ATOM 2074 C CA . GLY A 1 272 ? 14.990 1.663 -33.245 1.00 40.69 272 GLY A CA 1
ATOM 2075 C C . GLY A 1 272 ? 15.764 1.130 -32.024 1.00 40.69 272 GLY A C 1
ATOM 2076 O O . GLY A 1 272 ? 15.778 -0.074 -31.783 1.00 40.69 272 GLY A O 1
ATOM 2077 N N . GLY A 1 273 ? 16.443 1.990 -31.254 1.00 46.25 273 GLY A N 1
ATOM 2078 C CA . GLY A 1 273 ? 17.339 1.598 -30.159 1.00 46.25 273 GLY A CA 1
ATOM 2079 C C . GLY A 1 273 ? 16.695 1.147 -28.836 1.00 46.25 273 GLY A C 1
ATOM 2080 O O . GLY A 1 273 ? 17.435 0.743 -27.934 1.00 46.25 273 GLY A O 1
ATOM 2081 N N . ILE A 1 274 ? 15.367 1.239 -28.689 1.00 51.84 274 ILE A N 1
ATOM 2082 C CA . ILE A 1 274 ? 14.608 0.850 -27.484 1.00 51.84 274 ILE A CA 1
ATOM 2083 C C . ILE A 1 274 ? 13.404 0.013 -27.916 1.00 51.84 274 ILE A C 1
ATOM 2085 O O . ILE A 1 274 ? 12.562 0.484 -28.676 1.00 51.84 274 ILE A O 1
ATOM 2089 N N . THR A 1 275 ? 13.279 -1.207 -27.399 1.00 51.69 275 THR A N 1
ATOM 2090 C CA . THR A 1 275 ? 12.121 -2.063 -27.692 1.00 51.69 275 THR A CA 1
ATOM 2091 C C . THR A 1 275 ? 11.059 -1.867 -26.615 1.00 51.69 275 THR A C 1
ATOM 2093 O O . THR A 1 275 ? 11.282 -2.222 -25.454 1.00 51.69 275 THR A O 1
ATOM 2096 N N . GLN A 1 276 ? 9.896 -1.322 -26.976 1.00 55.91 276 GLN A N 1
ATOM 2097 C CA . GLN A 1 276 ? 8.722 -1.400 -26.104 1.00 55.91 276 GLN A CA 1
ATOM 2098 C C . GLN A 1 276 ? 8.202 -2.843 -26.066 1.00 55.91 276 GLN A C 1
ATOM 2100 O O . GLN A 1 276 ? 8.218 -3.566 -27.060 1.00 55.91 276 GLN A O 1
ATOM 2105 N N . GLN A 1 277 ? 7.780 -3.271 -24.884 1.00 58.16 277 GLN A N 1
ATOM 2106 C CA . GLN A 1 277 ? 7.281 -4.608 -24.582 1.00 58.16 277 GLN A CA 1
ATOM 2107 C C . GLN A 1 277 ? 5.945 -4.485 -23.842 1.00 58.16 277 GLN A C 1
ATOM 2109 O O . GLN A 1 277 ? 5.541 -3.389 -23.451 1.00 58.16 277 GLN A O 1
ATOM 2114 N N . ILE A 1 278 ? 5.229 -5.593 -23.650 1.00 57.38 278 ILE A N 1
ATOM 2115 C CA . ILE A 1 278 ? 3.904 -5.556 -23.017 1.00 57.38 278 ILE A CA 1
ATOM 2116 C C . ILE A 1 278 ? 4.037 -5.090 -21.558 1.00 57.38 278 ILE A C 1
ATOM 2118 O O . ILE A 1 278 ? 4.521 -5.835 -20.707 1.00 57.38 278 ILE A O 1
ATOM 2122 N N . GLY A 1 279 ? 3.632 -3.845 -21.284 1.00 59.34 279 GLY A N 1
ATOM 2123 C CA . GLY A 1 279 ? 3.784 -3.199 -19.975 1.00 59.34 279 GLY A CA 1
ATOM 2124 C C . GLY A 1 279 ? 5.236 -2.897 -19.577 1.00 59.34 279 GLY A C 1
ATOM 2125 O O . GLY A 1 279 ? 5.516 -2.780 -18.386 1.00 59.34 279 GLY A O 1
ATOM 2126 N N . ALA A 1 280 ? 6.174 -2.821 -20.530 1.00 69.56 280 ALA A N 1
ATOM 2127 C CA . ALA A 1 280 ? 7.593 -2.621 -20.233 1.00 69.56 280 ALA A CA 1
ATOM 2128 C C . ALA A 1 280 ? 8.381 -1.928 -21.367 1.00 69.56 280 ALA A C 1
ATOM 2130 O O . ALA A 1 280 ? 7.906 -1.752 -22.486 1.00 69.56 280 ALA A O 1
ATOM 2131 N N . SER A 1 281 ? 9.617 -1.515 -21.090 1.00 74.56 281 SER A N 1
ATOM 2132 C CA . SER A 1 281 ? 10.554 -0.904 -22.042 1.00 74.56 281 SER A CA 1
ATOM 2133 C C . SER A 1 281 ? 11.963 -1.462 -21.829 1.00 74.56 281 SER A C 1
ATOM 2135 O O . SER A 1 281 ? 12.505 -1.390 -20.724 1.00 74.56 281 SER A O 1
ATOM 2137 N N . PHE A 1 282 ? 12.558 -2.031 -22.879 1.00 78.25 282 PHE A N 1
ATOM 2138 C CA . PHE A 1 282 ? 13.884 -2.649 -22.837 1.00 78.25 282 PHE A CA 1
ATOM 2139 C C . PHE A 1 282 ? 14.981 -1.695 -23.329 1.00 78.25 282 PHE A C 1
ATOM 2141 O O . PHE A 1 282 ? 14.902 -1.160 -24.435 1.00 78.25 282 PHE A O 1
ATOM 2148 N N . PHE A 1 283 ? 16.028 -1.533 -22.518 1.00 81.81 283 PHE A N 1
ATOM 2149 C CA . PHE A 1 283 ? 17.189 -0.677 -22.768 1.00 81.81 283 PHE A CA 1
ATOM 2150 C C . PHE A 1 283 ? 18.443 -1.544 -23.011 1.00 81.81 283 PHE A C 1
ATOM 2152 O O . PHE A 1 283 ? 18.980 -2.101 -22.049 1.00 81.81 283 PHE A O 1
ATOM 2159 N N . PRO A 1 284 ? 18.932 -1.667 -24.264 1.00 81.25 284 PRO A N 1
ATOM 2160 C CA . PRO A 1 284 ? 20.115 -2.468 -24.600 1.00 81.25 284 PRO A CA 1
ATOM 2161 C C . PRO A 1 284 ? 21.434 -1.951 -23.984 1.00 81.25 284 PRO A C 1
ATOM 2163 O O . PRO A 1 284 ? 21.526 -0.770 -23.634 1.00 81.25 284 PRO A O 1
ATOM 2166 N N . PRO A 1 285 ? 22.506 -2.774 -23.934 1.00 83.50 285 PRO A N 1
ATOM 2167 C CA . PRO A 1 285 ? 23.780 -2.416 -23.299 1.00 83.50 285 PRO A CA 1
ATOM 2168 C C . PRO A 1 285 ? 24.409 -1.138 -23.846 1.00 83.50 285 PRO A C 1
ATOM 2170 O O . PRO A 1 285 ? 24.923 -0.334 -23.077 1.00 83.50 285 PRO A O 1
ATOM 2173 N N . ASP A 1 286 ? 24.363 -0.919 -25.161 1.00 80.56 286 ASP A N 1
ATOM 2174 C CA . ASP A 1 286 ? 24.970 0.269 -25.776 1.00 80.56 286 ASP A CA 1
ATOM 2175 C C . ASP A 1 286 ? 24.215 1.546 -25.414 1.00 80.56 286 ASP A C 1
ATOM 2177 O O . ASP A 1 286 ? 24.833 2.581 -25.181 1.00 80.56 286 ASP A O 1
ATOM 2181 N N . THR A 1 287 ? 22.887 1.460 -25.307 1.00 82.50 287 THR A N 1
ATOM 2182 C CA . THR A 1 287 ? 22.037 2.558 -24.841 1.00 82.50 287 THR A CA 1
ATOM 2183 C C . THR A 1 287 ? 22.420 2.925 -23.401 1.00 82.50 287 THR A C 1
ATOM 2185 O O . THR A 1 287 ? 22.642 4.095 -23.101 1.00 82.50 287 THR A O 1
ATOM 2188 N N . LEU A 1 288 ? 22.634 1.929 -22.529 1.00 85.06 288 LEU A N 1
ATOM 2189 C CA . LEU A 1 288 ? 23.137 2.147 -21.166 1.00 85.06 288 LEU A CA 1
ATOM 2190 C C . LEU A 1 288 ? 24.561 2.737 -21.154 1.00 85.06 288 LEU A C 1
ATOM 2192 O O . LEU A 1 288 ? 24.816 3.702 -20.431 1.00 85.06 288 LEU A O 1
ATOM 2196 N N . ARG A 1 289 ? 25.483 2.216 -21.978 1.00 86.19 289 ARG A N 1
ATOM 2197 C CA . ARG A 1 289 ? 26.855 2.745 -22.126 1.00 86.19 289 ARG A CA 1
ATOM 2198 C C . ARG A 1 289 ? 26.856 4.200 -22.584 1.00 86.19 289 ARG A C 1
ATOM 2200 O O . ARG A 1 289 ? 27.678 4.972 -22.106 1.00 86.19 289 ARG A O 1
ATOM 2207 N N . ALA A 1 290 ? 25.947 4.585 -23.470 1.00 82.88 290 ALA A N 1
ATOM 2208 C CA . ALA A 1 290 ? 25.856 5.953 -23.954 1.00 82.88 290 ALA A CA 1
ATOM 2209 C C . ALA A 1 290 ? 25.209 6.898 -22.920 1.00 82.88 290 ALA A C 1
ATOM 2211 O O . ALA A 1 290 ? 25.676 8.020 -22.751 1.00 82.88 290 ALA A O 1
ATOM 2212 N N . MET A 1 291 ? 24.204 6.436 -22.161 1.00 82.25 291 MET A N 1
ATOM 2213 C CA . MET A 1 291 ? 23.562 7.230 -21.100 1.00 82.25 291 MET A CA 1
ATOM 2214 C C . MET A 1 291 ? 24.431 7.421 -19.848 1.00 82.25 291 MET A C 1
ATOM 2216 O O . MET A 1 291 ? 24.410 8.499 -19.256 1.00 82.25 291 MET A O 1
ATOM 2220 N N . CYS A 1 292 ? 25.147 6.383 -19.398 1.00 86.06 292 CYS A N 1
ATOM 2221 C CA . CYS A 1 292 ? 25.832 6.380 -18.095 1.00 86.06 292 CYS A CA 1
ATOM 2222 C C . CYS A 1 292 ? 27.260 5.800 -18.105 1.00 86.06 292 CYS A C 1
ATOM 2224 O O . CYS A 1 292 ? 27.979 5.924 -17.114 1.00 86.06 292 CYS A O 1
ATOM 2226 N N . GLY A 1 293 ? 27.727 5.236 -19.223 1.00 81.94 293 GLY A N 1
ATOM 2227 C CA . GLY A 1 293 ? 29.085 4.695 -19.355 1.00 81.94 293 GLY A CA 1
ATOM 2228 C C . GLY A 1 293 ? 30.219 5.694 -19.070 1.00 81.94 293 GLY A C 1
ATOM 2229 O O . GLY A 1 293 ? 31.182 5.285 -18.425 1.00 81.94 293 GLY A O 1
ATOM 2230 N N . PRO A 1 294 ? 30.139 6.991 -19.445 1.00 82.81 294 PRO A N 1
ATOM 2231 C CA . PRO A 1 294 ? 31.154 7.976 -19.054 1.00 82.81 294 PRO A CA 1
ATOM 2232 C C . PRO A 1 294 ? 31.284 8.139 -17.532 1.00 82.81 294 PRO A C 1
ATOM 2234 O O . PRO A 1 294 ? 32.395 8.264 -17.016 1.00 82.81 294 PRO A O 1
ATOM 2237 N N . LEU A 1 295 ? 30.162 8.073 -16.804 1.00 84.19 295 LEU A N 1
ATOM 2238 C CA . LEU A 1 295 ? 30.141 8.136 -15.341 1.00 84.19 295 LEU A CA 1
ATOM 2239 C C . LEU A 1 295 ? 30.717 6.863 -14.730 1.00 84.19 295 LEU A C 1
ATOM 2241 O O . LEU A 1 295 ? 31.613 6.946 -13.893 1.00 84.19 295 LEU A O 1
ATOM 2245 N N . LEU A 1 296 ? 30.262 5.693 -15.189 1.00 83.31 296 LEU A N 1
ATOM 2246 C CA . LEU A 1 296 ? 30.779 4.405 -14.722 1.00 83.31 296 LEU A CA 1
ATOM 2247 C C . LEU A 1 296 ? 32.299 4.315 -14.930 1.00 83.31 296 LEU A C 1
ATOM 2249 O O . LEU A 1 296 ? 33.011 3.938 -14.003 1.00 83.31 296 LEU A O 1
ATOM 2253 N N . LYS A 1 297 ? 32.814 4.776 -16.078 1.00 83.06 297 LYS A N 1
ATOM 2254 C CA . LYS A 1 297 ? 34.258 4.809 -16.371 1.00 83.06 297 LYS A CA 1
ATOM 2255 C C . LYS A 1 297 ? 35.031 5.759 -15.462 1.00 83.06 297 LYS A C 1
ATOM 2257 O O . LYS A 1 297 ? 36.120 5.403 -15.021 1.00 83.06 297 LYS A O 1
ATOM 2262 N N . SER A 1 298 ? 34.457 6.910 -15.100 1.00 76.19 298 SER A N 1
ATOM 2263 C CA . SER A 1 298 ? 35.047 7.808 -14.090 1.00 76.19 298 SER A CA 1
ATOM 2264 C C . SER A 1 298 ? 35.101 7.201 -12.678 1.00 76.19 298 SER A C 1
ATOM 2266 O O . SER A 1 298 ? 35.887 7.653 -11.849 1.00 76.19 298 SER A O 1
ATOM 2268 N N . LEU A 1 299 ? 34.315 6.148 -12.426 1.00 74.12 299 LEU A N 1
ATOM 2269 C CA . LEU A 1 299 ? 34.275 5.369 -11.184 1.00 74.12 299 LEU A CA 1
ATOM 2270 C C . LEU A 1 299 ? 34.987 4.002 -11.311 1.00 74.12 299 LEU A C 1
ATOM 2272 O O . LEU A 1 299 ? 34.881 3.169 -10.414 1.00 74.12 299 LEU A O 1
ATOM 2276 N N . GLY A 1 300 ? 35.707 3.750 -12.414 1.00 74.88 300 GLY A N 1
ATOM 2277 C CA . GLY A 1 300 ? 36.463 2.510 -12.638 1.00 74.88 300 GLY A CA 1
ATOM 2278 C C . GLY A 1 300 ? 35.642 1.296 -13.104 1.00 74.88 300 GLY A C 1
ATOM 2279 O O . GLY A 1 300 ? 36.153 0.178 -13.069 1.00 74.88 300 GLY A O 1
ATOM 2280 N N . GLY A 1 301 ? 34.393 1.486 -13.542 1.00 79.56 301 GLY A N 1
ATOM 2281 C CA . GLY A 1 301 ? 33.511 0.432 -14.060 1.00 79.56 301 GLY A CA 1
ATOM 2282 C C . GLY A 1 301 ? 33.082 0.623 -15.523 1.00 79.56 301 GLY A C 1
ATOM 2283 O O . GLY A 1 301 ? 33.319 1.655 -16.143 1.00 79.56 301 GLY A O 1
ATOM 2284 N N . ASP A 1 302 ? 32.394 -0.377 -16.075 1.00 84.62 302 ASP A N 1
ATOM 2285 C CA . ASP A 1 302 ? 31.677 -0.302 -17.361 1.00 84.62 302 ASP A CA 1
ATOM 2286 C C . ASP A 1 302 ? 30.379 -1.133 -17.267 1.00 84.62 302 ASP A C 1
ATOM 2288 O O . ASP A 1 302 ? 30.162 -1.835 -16.275 1.00 84.62 302 ASP A O 1
ATOM 2292 N N . VAL A 1 303 ? 29.503 -1.056 -18.269 1.00 86.12 303 VAL A N 1
ATOM 2293 C CA . VAL A 1 303 ? 28.233 -1.801 -18.320 1.00 86.12 303 VAL A CA 1
ATOM 2294 C C . VAL A 1 303 ? 28.489 -3.269 -18.682 1.00 86.12 303 VAL A C 1
ATOM 2296 O O . VAL A 1 303 ? 28.895 -3.578 -19.806 1.00 86.12 303 VAL A O 1
ATOM 2299 N N . THR A 1 304 ? 28.212 -4.173 -17.737 1.00 85.88 304 THR A N 1
ATOM 2300 C CA . THR A 1 304 ? 28.426 -5.632 -17.870 1.00 85.88 304 THR A CA 1
ATOM 2301 C C . THR A 1 304 ? 27.140 -6.464 -17.976 1.00 85.88 304 THR A C 1
ATOM 2303 O O . THR A 1 304 ? 27.209 -7.649 -18.294 1.00 85.88 304 THR A O 1
ATOM 2306 N N . ILE A 1 305 ? 25.970 -5.860 -17.748 1.00 87.31 305 ILE A N 1
ATOM 2307 C CA . ILE A 1 305 ? 24.645 -6.494 -17.898 1.00 87.31 305 ILE A CA 1
ATOM 2308 C C . ILE A 1 305 ? 24.147 -6.454 -19.359 1.00 87.31 305 ILE A C 1
ATOM 2310 O O . ILE A 1 305 ? 24.505 -5.529 -20.093 1.00 87.31 305 ILE A O 1
ATOM 2314 N N . PRO A 1 306 ? 23.290 -7.400 -19.801 1.00 83.94 306 PRO A N 1
ATOM 2315 C CA . PRO A 1 306 ? 22.795 -7.474 -21.187 1.00 83.94 306 PRO A CA 1
ATOM 2316 C C . PRO A 1 306 ? 21.696 -6.446 -21.523 1.00 83.94 306 PRO A C 1
ATOM 2318 O O . PRO A 1 306 ? 21.158 -6.462 -22.627 1.00 83.94 306 PRO A O 1
ATOM 2321 N N . GLY A 1 307 ? 21.367 -5.546 -20.597 1.00 87.25 307 GLY A N 1
ATOM 2322 C CA . GLY A 1 307 ? 20.358 -4.497 -20.737 1.00 87.25 307 GLY A CA 1
ATOM 2323 C C . GLY A 1 307 ? 19.620 -4.271 -19.417 1.00 87.25 307 GLY A C 1
ATOM 2324 O O . GLY A 1 307 ? 19.982 -4.867 -18.406 1.00 87.25 307 GLY A O 1
ATOM 2325 N N . LEU A 1 308 ? 18.577 -3.441 -19.431 1.00 86.75 308 LEU A N 1
ATOM 2326 C CA . LEU A 1 308 ? 17.602 -3.289 -18.341 1.00 86.75 308 LEU A CA 1
ATOM 2327 C C . LEU A 1 308 ? 16.183 -3.382 -18.913 1.00 86.75 308 LEU A C 1
ATOM 2329 O O . LEU A 1 308 ? 15.912 -2.798 -19.963 1.00 86.75 308 LEU A O 1
ATOM 2333 N N . LEU A 1 309 ? 15.274 -4.071 -18.221 1.00 84.88 309 LEU A N 1
ATOM 2334 C CA . LEU A 1 309 ? 13.846 -4.080 -18.547 1.00 84.88 309 LEU A CA 1
ATOM 2335 C C . LEU A 1 309 ? 13.084 -3.249 -17.512 1.00 84.88 309 LEU A C 1
ATOM 2337 O O . LEU A 1 309 ? 12.916 -3.691 -16.380 1.00 84.88 309 LEU A O 1
ATOM 2341 N N . PHE A 1 310 ? 12.613 -2.062 -17.890 1.00 80.06 310 PHE A N 1
ATOM 2342 C CA . PHE A 1 310 ? 11.767 -1.236 -17.026 1.00 80.06 310 PHE A CA 1
ATOM 2343 C C . PHE A 1 310 ? 10.298 -1.619 -17.206 1.00 80.06 310 PHE A C 1
ATOM 2345 O O . PHE A 1 310 ? 9.796 -1.548 -18.323 1.00 80.06 310 PHE A O 1
ATOM 2352 N N . ILE A 1 311 ? 9.602 -1.992 -16.133 1.00 74.31 311 ILE A N 1
ATOM 2353 C CA . ILE A 1 311 ? 8.143 -2.155 -16.118 1.00 74.31 311 ILE A CA 1
ATOM 2354 C C . ILE A 1 311 ? 7.503 -0.766 -16.049 1.00 74.31 311 ILE A C 1
ATOM 2356 O O . ILE A 1 311 ? 7.881 0.057 -15.212 1.00 74.31 311 ILE A O 1
ATOM 2360 N N . ASP A 1 312 ? 6.531 -0.524 -16.925 1.00 66.50 312 ASP A N 1
ATOM 2361 C CA . ASP A 1 312 ? 5.802 0.738 -17.023 1.00 66.50 312 ASP A CA 1
ATOM 2362 C C . ASP A 1 312 ? 4.609 0.722 -16.053 1.00 66.50 312 ASP A C 1
ATOM 2364 O O . ASP A 1 312 ? 3.494 0.322 -16.389 1.00 66.50 312 ASP A O 1
ATOM 2368 N N . THR A 1 313 ? 4.881 1.055 -14.789 1.00 56.84 313 THR A N 1
ATOM 2369 C CA . THR A 1 313 ? 3.873 1.145 -13.725 1.00 56.84 313 THR A CA 1
ATOM 2370 C C . THR A 1 313 ? 3.387 2.590 -13.562 1.00 56.84 313 THR A C 1
ATOM 2372 O O . THR A 1 313 ? 4.132 3.404 -13.012 1.00 56.84 313 THR A O 1
ATOM 2375 N N . PRO A 1 314 ? 2.148 2.934 -13.972 1.00 53.25 314 PRO A N 1
ATOM 2376 C CA . PRO A 1 314 ? 1.587 4.262 -13.730 1.00 53.25 314 PRO A CA 1
ATOM 2377 C C . PRO A 1 314 ? 1.445 4.537 -12.222 1.00 53.25 314 PRO A C 1
ATOM 2379 O O . PRO A 1 314 ? 1.116 3.647 -11.432 1.00 53.25 314 PRO A O 1
ATOM 2382 N N . GLY A 1 315 ? 1.737 5.775 -11.814 1.00 42.94 315 GLY A N 1
ATOM 2383 C CA . GLY A 1 315 ? 1.913 6.135 -10.400 1.00 42.94 315 GLY A CA 1
ATOM 2384 C C . GLY A 1 315 ? 0.695 6.734 -9.700 1.00 42.94 315 GLY A C 1
ATOM 2385 O O . GLY A 1 315 ? 0.731 6.828 -8.476 1.00 42.94 315 GLY A O 1
ATOM 2386 N N . HIS A 1 316 ? -0.384 7.085 -10.413 1.00 49.75 316 HIS A N 1
ATOM 2387 C CA . HIS A 1 316 ? -1.622 7.509 -9.750 1.00 49.75 316 HIS A CA 1
ATOM 2388 C C . HIS A 1 316 ? -2.153 6.406 -8.816 1.00 49.75 316 HIS A C 1
ATOM 2390 O O . HIS A 1 316 ? -2.008 5.207 -9.073 1.00 49.75 316 HIS A O 1
ATOM 2396 N N . GLU A 1 317 ? -2.762 6.820 -7.709 1.00 40.47 317 GLU A N 1
ATOM 2397 C CA . GLU A 1 317 ? -3.189 5.984 -6.593 1.00 40.47 317 GLU A CA 1
ATOM 2398 C C . GLU A 1 317 ? -3.973 4.737 -7.028 1.00 40.47 317 GLU A C 1
ATOM 2400 O O . GLU A 1 317 ? -3.580 3.627 -6.669 1.00 40.47 317 GLU A O 1
ATOM 2405 N N . ALA A 1 318 ? -4.948 4.888 -7.929 1.00 31.28 318 ALA A N 1
ATOM 2406 C CA . ALA A 1 318 ? -5.780 3.801 -8.461 1.00 31.28 318 ALA A CA 1
ATOM 2407 C C . ALA A 1 318 ? -5.019 2.631 -9.131 1.00 31.28 318 ALA A C 1
ATOM 2409 O O . ALA A 1 318 ? -5.591 1.565 -9.366 1.00 31.28 318 ALA A O 1
ATOM 2410 N N . PHE A 1 319 ? -3.725 2.791 -9.425 1.00 50.91 319 PHE A N 1
ATOM 2411 C CA . PHE A 1 319 ? -2.869 1.756 -10.006 1.00 50.91 319 PHE A CA 1
ATOM 2412 C C . PHE A 1 319 ? -2.051 0.950 -8.978 1.00 50.91 319 PHE A C 1
ATOM 2414 O O . PHE A 1 319 ? -1.101 0.266 -9.374 1.00 50.91 319 PHE A O 1
ATOM 2421 N N . SER A 1 320 ? -2.425 0.940 -7.686 1.00 53.66 320 SER A N 1
ATOM 2422 C CA . SER A 1 320 ? -1.806 0.086 -6.644 1.00 53.66 320 SER A CA 1
ATOM 2423 C C . SER A 1 320 ? -1.571 -1.346 -7.128 1.00 53.66 320 SER A C 1
ATOM 2425 O O . SER A 1 320 ? -0.482 -1.893 -6.985 1.00 53.66 320 SER A O 1
ATOM 2427 N N . ASN A 1 321 ? -2.545 -1.939 -7.821 1.00 58.28 321 ASN A N 1
ATOM 2428 C CA . ASN A 1 321 ? -2.409 -3.281 -8.379 1.00 58.28 321 ASN A CA 1
ATOM 2429 C C . ASN A 1 321 ? -1.252 -3.433 -9.385 1.00 58.28 321 ASN A C 1
ATOM 2431 O O . ASN A 1 321 ? -0.605 -4.478 -9.412 1.00 58.28 321 ASN A O 1
ATOM 2435 N N . LEU A 1 322 ? -0.962 -2.435 -10.228 1.00 62.81 322 LEU A N 1
ATOM 2436 C CA . LEU A 1 322 ? 0.217 -2.472 -11.106 1.00 62.81 322 LEU A CA 1
ATOM 2437 C C . LEU A 1 322 ? 1.512 -2.260 -10.311 1.00 62.81 322 LEU A C 1
ATOM 2439 O O . LEU A 1 322 ? 2.462 -3.004 -10.542 1.00 62.81 322 LEU A O 1
ATOM 2443 N N . ARG A 1 323 ? 1.532 -1.364 -9.312 1.00 66.19 323 ARG A N 1
ATOM 2444 C CA . ARG A 1 323 ? 2.680 -1.201 -8.395 1.00 66.19 323 ARG A CA 1
ATOM 2445 C C . ARG A 1 323 ? 3.043 -2.508 -7.682 1.00 66.19 323 ARG A C 1
ATOM 2447 O O . ARG A 1 323 ? 4.207 -2.902 -7.668 1.00 66.19 323 ARG A O 1
ATOM 2454 N N . ILE A 1 324 ? 2.048 -3.230 -7.164 1.00 64.69 324 ILE A N 1
ATOM 2455 C CA . ILE A 1 324 ? 2.245 -4.495 -6.443 1.00 64.69 324 ILE A CA 1
ATOM 2456 C C . ILE A 1 324 ? 2.732 -5.607 -7.381 1.00 64.69 324 ILE A C 1
ATOM 2458 O O . ILE A 1 324 ? 3.687 -6.313 -7.051 1.00 64.69 324 ILE A O 1
ATOM 2462 N N . ARG A 1 325 ? 2.116 -5.762 -8.563 1.00 72.31 325 ARG A N 1
ATOM 2463 C CA . ARG A 1 325 ? 2.509 -6.781 -9.558 1.00 72.31 325 ARG A CA 1
ATOM 2464 C C . ARG A 1 325 ? 3.885 -6.485 -10.171 1.00 72.31 325 ARG A C 1
ATOM 2466 O O . ARG A 1 325 ? 4.704 -7.392 -10.278 1.00 72.31 325 ARG A O 1
ATOM 2473 N N . GLY A 1 326 ? 4.195 -5.222 -10.465 1.00 68.12 326 GLY A N 1
ATOM 2474 C CA . GLY A 1 326 ? 5.527 -4.787 -10.898 1.00 68.12 326 GLY A CA 1
ATOM 2475 C C . GLY A 1 326 ? 6.594 -5.023 -9.824 1.00 68.12 326 GLY A C 1
ATOM 2476 O O . GLY A 1 326 ? 7.628 -5.621 -10.107 1.00 68.12 326 GLY A O 1
ATOM 2477 N N . GLY A 1 327 ? 6.302 -4.680 -8.565 1.00 65.25 327 GLY A N 1
ATOM 2478 C CA . GLY A 1 327 ? 7.146 -5.016 -7.412 1.00 65.25 327 GLY A CA 1
ATOM 2479 C C . GLY A 1 327 ? 7.286 -6.522 -7.144 1.00 65.25 327 GLY A C 1
ATOM 2480 O O . GLY A 1 327 ? 8.224 -6.927 -6.469 1.00 65.25 327 GLY A O 1
ATOM 2481 N N . SER A 1 328 ? 6.399 -7.362 -7.689 1.00 72.31 328 SER A N 1
ATOM 2482 C CA . SER A 1 328 ? 6.531 -8.830 -7.650 1.00 72.31 328 SER A CA 1
ATOM 2483 C C . SER A 1 328 ? 7.533 -9.348 -8.682 1.00 72.31 328 SER A C 1
ATOM 2485 O O . SER A 1 328 ? 8.253 -10.307 -8.420 1.00 72.31 328 SER A O 1
ATOM 2487 N N . ALA A 1 329 ? 7.583 -8.710 -9.853 1.00 76.94 329 ALA A N 1
ATOM 2488 C CA . ALA A 1 329 ? 8.470 -9.077 -10.953 1.00 76.94 329 ALA A CA 1
ATOM 2489 C C . ALA A 1 329 ? 9.887 -8.482 -10.832 1.00 76.94 329 ALA A C 1
ATOM 2491 O O . ALA A 1 329 ? 10.824 -8.997 -11.438 1.00 76.94 329 ALA A O 1
ATOM 2492 N N . ALA A 1 330 ? 10.049 -7.384 -10.092 1.00 85.31 330 ALA A N 1
ATOM 2493 C CA . ALA A 1 330 ? 11.276 -6.596 -10.080 1.00 85.31 330 ALA A CA 1
ATOM 2494 C C . ALA A 1 330 ? 12.452 -7.244 -9.327 1.00 85.31 330 ALA A C 1
ATOM 2496 O O . ALA A 1 330 ? 12.307 -7.810 -8.241 1.00 85.31 330 ALA A O 1
ATOM 2497 N N . ASP A 1 331 ? 13.655 -7.067 -9.879 1.00 88.81 331 ASP A N 1
ATOM 2498 C CA . ASP A 1 331 ? 14.930 -7.321 -9.200 1.00 88.81 331 ASP A CA 1
ATOM 2499 C C . ASP A 1 331 ? 15.418 -6.105 -8.408 1.00 88.81 331 ASP A C 1
ATOM 2501 O O . ASP A 1 331 ? 16.102 -6.268 -7.399 1.00 88.81 331 ASP A O 1
ATOM 2505 N N . ILE A 1 332 ? 15.047 -4.901 -8.849 1.00 90.94 332 ILE A N 1
ATOM 2506 C CA . ILE A 1 332 ? 15.321 -3.625 -8.185 1.00 90.94 332 ILE A CA 1
ATOM 2507 C C . ILE A 1 332 ? 14.187 -2.632 -8.487 1.00 90.94 332 ILE A C 1
ATOM 2509 O O . ILE A 1 332 ? 13.572 -2.695 -9.551 1.00 90.94 332 ILE A O 1
ATOM 2513 N N . ALA A 1 333 ? 13.910 -1.695 -7.585 1.00 89.62 333 ALA A N 1
ATOM 2514 C CA . ALA A 1 333 ? 12.933 -0.631 -7.818 1.00 89.62 333 ALA A CA 1
ATOM 2515 C C . ALA A 1 333 ? 13.549 0.774 -7.794 1.00 89.62 333 ALA A C 1
ATOM 2517 O O . ALA A 1 333 ? 14.558 1.032 -7.138 1.00 89.62 333 ALA A O 1
ATOM 2518 N N . VAL A 1 334 ? 12.896 1.700 -8.489 1.00 88.88 334 VAL A N 1
ATOM 2519 C CA . VAL A 1 334 ? 13.122 3.142 -8.398 1.00 88.88 334 VAL A CA 1
ATOM 2520 C C . VAL A 1 334 ? 11.918 3.749 -7.693 1.00 88.88 334 VAL A C 1
ATOM 2522 O O . VAL A 1 334 ? 10.805 3.667 -8.204 1.00 88.88 334 VAL A O 1
ATOM 2525 N N . LEU A 1 335 ? 12.134 4.346 -6.525 1.00 88.88 335 LEU A N 1
ATOM 2526 C CA . LEU A 1 335 ? 11.103 5.025 -5.750 1.00 88.88 335 LEU A CA 1
ATOM 2527 C C . LEU A 1 335 ? 11.166 6.531 -6.030 1.00 88.88 335 LEU A C 1
ATOM 2529 O O . LEU A 1 335 ? 12.088 7.211 -5.584 1.00 88.88 335 LEU A O 1
ATOM 2533 N N . VAL A 1 336 ? 10.205 7.042 -6.792 1.00 85.88 336 VAL A N 1
ATOM 2534 C CA . VAL A 1 336 ? 10.097 8.451 -7.178 1.00 85.88 336 VAL A CA 1
ATOM 2535 C C . VAL A 1 336 ? 9.501 9.256 -6.028 1.00 85.88 336 VAL A C 1
ATOM 2537 O O . VAL A 1 336 ? 8.374 9.011 -5.596 1.00 85.88 336 VAL A O 1
ATOM 2540 N N . VAL A 1 337 ? 10.268 10.235 -5.557 1.00 86.19 337 VAL A N 1
ATOM 2541 C CA . VAL A 1 337 ? 9.934 11.128 -4.444 1.00 86.19 337 VAL A CA 1
ATOM 2542 C C . VAL A 1 337 ? 10.015 12.564 -4.948 1.00 86.19 337 VAL A C 1
ATOM 2544 O O . VAL A 1 337 ? 10.978 12.925 -5.618 1.00 86.19 337 VAL A O 1
ATOM 2547 N N . ASP A 1 338 ? 9.016 13.389 -4.649 1.00 82.38 338 ASP A N 1
ATOM 2548 C CA . ASP A 1 338 ? 9.048 14.820 -4.958 1.00 82.38 338 ASP A CA 1
ATOM 2549 C C . ASP A 1 338 ? 9.870 15.554 -3.891 1.00 82.38 338 ASP A C 1
ATOM 2551 O O . ASP A 1 338 ? 9.547 15.471 -2.706 1.00 82.38 338 ASP A O 1
ATOM 2555 N N . ILE A 1 339 ? 10.919 16.279 -4.291 1.00 85.75 339 ILE A N 1
ATOM 2556 C CA . ILE A 1 339 ? 11.769 17.022 -3.349 1.00 85.75 339 ILE A CA 1
ATOM 2557 C C . ILE A 1 339 ? 11.025 18.118 -2.575 1.00 85.75 339 ILE A C 1
ATOM 2559 O O . ILE A 1 339 ? 11.402 18.450 -1.450 1.00 85.75 339 ILE A O 1
ATOM 2563 N N . THR A 1 340 ? 9.967 18.682 -3.158 1.00 77.81 340 THR A N 1
ATOM 2564 C CA . THR A 1 340 ? 9.201 19.766 -2.533 1.00 77.81 340 THR A CA 1
ATOM 2565 C C . THR A 1 340 ? 8.278 19.246 -1.429 1.00 77.81 340 THR A C 1
ATOM 2567 O O . THR A 1 340 ? 8.078 19.946 -0.432 1.00 77.81 340 THR A O 1
ATOM 2570 N N . LYS A 1 341 ? 7.804 17.997 -1.558 1.00 76.75 341 LYS A N 1
ATOM 2571 C CA . LYS A 1 341 ? 6.834 17.337 -0.668 1.00 76.75 341 LYS A CA 1
ATOM 2572 C C . LYS A 1 341 ? 7.522 16.360 0.297 1.00 76.75 341 LYS A C 1
ATOM 2574 O O . LYS A 1 341 ? 7.712 16.683 1.474 1.00 76.75 341 LYS A O 1
ATOM 2579 N N . GLY A 1 342 ? 8.023 15.235 -0.213 1.00 84.31 342 GLY A N 1
ATOM 2580 C CA . GLY A 1 342 ? 8.655 14.157 0.555 1.00 84.31 342 GLY A CA 1
ATOM 2581 C C . GLY A 1 342 ? 7.968 12.804 0.335 1.00 84.31 342 GLY A C 1
ATOM 2582 O O . GLY A 1 342 ? 7.471 12.514 -0.756 1.00 84.31 342 GLY A O 1
ATOM 2583 N N . LEU A 1 343 ? 7.982 11.936 1.354 1.00 83.25 343 LEU A N 1
ATOM 2584 C CA . LEU A 1 343 ? 7.295 10.638 1.306 1.00 83.25 343 LEU A CA 1
ATOM 2585 C C . LEU A 1 343 ? 5.768 10.772 1.491 1.00 83.25 343 LEU A C 1
ATOM 2587 O O . LEU A 1 343 ? 5.275 10.763 2.617 1.00 83.25 343 LEU A O 1
ATOM 2591 N N . GLU A 1 344 ? 5.043 10.801 0.374 1.00 76.62 344 GLU A N 1
ATOM 2592 C CA . GLU A 1 344 ? 3.570 10.778 0.315 1.00 76.62 344 GLU A CA 1
ATOM 2593 C C . GLU A 1 344 ? 2.948 9.369 0.487 1.00 76.62 344 GLU A C 1
ATOM 2595 O O . GLU A 1 344 ? 3.659 8.366 0.352 1.00 76.62 344 GLU A O 1
ATOM 2600 N N . PRO A 1 345 ? 1.626 9.232 0.741 1.00 69.69 345 PRO A N 1
ATOM 2601 C CA . PRO A 1 345 ? 0.973 7.939 0.991 1.00 69.69 345 PRO A CA 1
ATOM 2602 C C . PRO A 1 345 ? 1.226 6.847 -0.063 1.00 69.69 345 PRO A C 1
ATOM 2604 O O . PRO A 1 345 ? 1.485 5.698 0.301 1.00 69.69 345 PRO A O 1
ATOM 2607 N N . GLN A 1 346 ? 1.247 7.177 -1.361 1.00 68.31 346 GLN A N 1
ATOM 2608 C CA . GLN A 1 346 ? 1.530 6.197 -2.427 1.00 68.31 346 GLN A CA 1
ATOM 2609 C C . GLN A 1 346 ? 3.015 5.781 -2.446 1.00 68.31 346 GLN A C 1
ATOM 2611 O O . GLN A 1 346 ? 3.371 4.669 -2.851 1.00 68.31 346 GLN A O 1
ATOM 2616 N N . THR A 1 347 ? 3.899 6.653 -1.958 1.00 76.88 347 THR A N 1
ATOM 2617 C CA . THR A 1 347 ? 5.325 6.377 -1.750 1.00 76.88 347 THR A CA 1
ATOM 2618 C C . THR A 1 347 ? 5.526 5.459 -0.542 1.00 76.88 347 THR A C 1
ATOM 2620 O O . THR A 1 347 ? 6.305 4.510 -0.626 1.00 76.88 347 THR A O 1
ATOM 2623 N N . LEU A 1 348 ? 4.776 5.663 0.548 1.00 79.38 348 LEU A N 1
ATOM 2624 C CA . LEU A 1 348 ? 4.741 4.741 1.693 1.00 79.38 348 LEU A CA 1
ATOM 2625 C C . LEU A 1 348 ? 4.217 3.353 1.286 1.00 79.38 348 LEU A C 1
ATOM 2627 O O . LEU A 1 348 ? 4.801 2.341 1.675 1.00 79.38 348 LEU A O 1
ATOM 2631 N N . GLU A 1 349 ? 3.179 3.300 0.442 1.00 73.81 349 GLU A N 1
ATOM 2632 C CA . GLU A 1 349 ? 2.578 2.047 -0.044 1.00 73.81 349 GLU A CA 1
ATOM 2633 C C . GLU A 1 349 ? 3.614 1.259 -0.848 1.00 73.81 349 GLU A C 1
ATOM 2635 O O . GLU A 1 349 ? 3.870 0.081 -0.589 1.00 73.81 349 GLU A O 1
ATOM 2640 N N . SER A 1 350 ? 4.283 1.960 -1.766 1.00 79.06 350 SER A N 1
ATOM 2641 C CA . SER A 1 350 ? 5.396 1.436 -2.552 1.00 79.06 350 SER A CA 1
ATOM 2642 C C . SER A 1 350 ? 6.515 0.889 -1.657 1.00 79.06 350 SER A C 1
ATOM 2644 O O . SER A 1 350 ? 7.006 -0.209 -1.904 1.00 79.06 350 SER A O 1
ATOM 2646 N N . ILE A 1 351 ? 6.889 1.592 -0.581 1.00 85.25 351 ILE A N 1
ATOM 2647 C CA . ILE A 1 351 ? 7.898 1.116 0.379 1.00 85.25 351 ILE A CA 1
ATOM 2648 C C . ILE A 1 351 ? 7.458 -0.183 1.068 1.00 85.25 351 ILE A C 1
ATOM 2650 O O . ILE A 1 351 ? 8.259 -1.112 1.161 1.00 85.25 351 ILE A O 1
ATOM 2654 N N . GLU A 1 352 ? 6.218 -0.297 1.548 1.00 78.75 352 GLU A N 1
ATOM 2655 C CA . GLU A 1 352 ? 5.782 -1.513 2.250 1.00 78.75 352 GLU A CA 1
ATOM 2656 C C . GLU A 1 352 ? 5.682 -2.727 1.305 1.00 78.75 352 GLU A C 1
ATOM 2658 O O . GLU A 1 352 ? 6.070 -3.830 1.695 1.00 78.75 352 GLU A O 1
ATOM 2663 N N . ILE A 1 353 ? 5.276 -2.522 0.044 1.00 77.31 353 ILE A N 1
ATOM 2664 C CA . ILE A 1 353 ? 5.328 -3.542 -1.024 1.00 77.31 353 ILE A CA 1
ATOM 2665 C C . ILE A 1 353 ? 6.768 -4.032 -1.243 1.00 77.31 353 ILE A C 1
ATOM 2667 O O . ILE A 1 353 ? 7.020 -5.235 -1.339 1.00 77.31 353 ILE A O 1
ATOM 2671 N N . LEU A 1 354 ? 7.737 -3.114 -1.301 1.00 83.75 354 LEU A N 1
ATOM 2672 C CA . LEU A 1 354 ? 9.151 -3.462 -1.465 1.00 83.75 354 LEU A CA 1
ATOM 2673 C C . LEU A 1 354 ? 9.707 -4.189 -0.229 1.00 83.75 354 LEU A C 1
ATOM 2675 O O . LEU A 1 354 ? 10.505 -5.117 -0.374 1.00 83.75 354 LEU A O 1
ATOM 2679 N N . LYS A 1 355 ? 9.250 -3.832 0.981 1.00 83.25 355 LYS A N 1
ATOM 2680 C CA . LYS A 1 355 ? 9.626 -4.504 2.239 1.00 83.25 355 LYS A CA 1
ATOM 2681 C C . LYS A 1 355 ? 9.090 -5.929 2.325 1.00 83.25 355 LYS A C 1
ATOM 2683 O O . LYS A 1 355 ? 9.862 -6.824 2.667 1.00 83.25 355 LYS A O 1
ATOM 2688 N N . SER A 1 356 ? 7.812 -6.158 2.011 1.00 75.00 356 SER A N 1
ATOM 2689 C CA . SER A 1 356 ? 7.216 -7.501 2.072 1.00 75.00 356 SER A CA 1
ATOM 2690 C C . SER A 1 356 ? 7.895 -8.459 1.087 1.00 75.00 356 SER A C 1
ATOM 2692 O O . SER A 1 356 ? 8.250 -9.576 1.463 1.00 75.00 356 SER A O 1
ATOM 2694 N N . ARG A 1 357 ? 8.188 -7.982 -0.130 1.00 75.50 357 ARG A N 1
ATOM 2695 C CA . ARG A 1 357 ? 8.854 -8.755 -1.194 1.00 75.50 357 ARG A CA 1
ATOM 2696 C C . ARG A 1 357 ? 10.386 -8.738 -1.149 1.00 75.50 357 ARG A C 1
ATOM 2698 O O . ARG A 1 357 ? 11.024 -9.403 -1.963 1.00 75.50 357 ARG A O 1
ATOM 2705 N N . ARG A 1 358 ? 10.988 -8.008 -0.201 1.00 84.94 358 ARG A N 1
ATOM 2706 C CA . ARG A 1 358 ? 12.449 -7.836 -0.031 1.00 84.94 358 ARG A CA 1
ATOM 2707 C C . ARG A 1 358 ? 13.166 -7.357 -1.304 1.00 84.94 358 ARG A C 1
ATOM 2709 O O . ARG A 1 358 ? 14.276 -7.798 -1.603 1.00 84.94 358 ARG A O 1
ATOM 2716 N N . VAL A 1 359 ? 12.533 -6.462 -2.059 1.00 87.75 359 VAL A N 1
ATOM 2717 C CA . VAL A 1 359 ? 13.098 -5.899 -3.293 1.00 87.75 359 VAL A CA 1
ATOM 2718 C C . VAL A 1 359 ? 13.969 -4.682 -2.945 1.00 87.75 359 VAL A C 1
ATOM 2720 O O . VAL A 1 359 ? 13.474 -3.753 -2.302 1.00 87.75 359 VAL A O 1
ATOM 2723 N N . PRO A 1 360 ? 15.259 -4.656 -3.335 1.00 91.69 360 PRO A N 1
ATOM 2724 C CA . PRO A 1 360 ? 16.122 -3.497 -3.117 1.00 91.69 360 PRO A CA 1
ATOM 2725 C C . PRO A 1 360 ? 15.662 -2.315 -3.976 1.00 91.69 360 PRO A C 1
ATOM 2727 O O . PRO A 1 360 ? 15.113 -2.503 -5.062 1.00 91.69 360 PRO A O 1
ATOM 2730 N N . PHE A 1 361 ? 15.907 -1.085 -3.522 1.00 92.94 361 PHE A N 1
ATOM 2731 C CA . PHE A 1 361 ? 15.471 0.105 -4.251 1.00 92.94 361 PHE A CA 1
ATOM 2732 C C . PHE A 1 361 ? 16.432 1.291 -4.146 1.00 92.94 361 PHE A C 1
ATOM 2734 O O . PHE A 1 361 ? 17.261 1.377 -3.241 1.00 92.94 361 PHE A O 1
ATOM 2741 N N . VAL A 1 362 ? 16.290 2.203 -5.105 1.00 94.38 362 VAL A N 1
ATOM 2742 C CA . VAL A 1 362 ? 16.969 3.501 -5.202 1.00 94.38 362 VAL A CA 1
ATOM 2743 C C . VAL A 1 362 ? 15.901 4.587 -5.145 1.00 94.38 362 VAL A C 1
ATOM 2745 O O . VAL A 1 362 ? 14.842 4.432 -5.749 1.00 94.38 362 VAL A O 1
ATOM 2748 N N . VAL A 1 363 ? 16.159 5.691 -4.450 1.00 94.81 363 VAL A N 1
ATOM 2749 C CA . VAL A 1 363 ? 15.233 6.830 -4.401 1.00 94.81 363 VAL A CA 1
ATOM 2750 C C . VAL A 1 363 ? 15.583 7.824 -5.505 1.00 94.81 363 VAL A C 1
ATOM 2752 O O . VAL A 1 363 ? 16.684 8.365 -5.532 1.00 94.81 363 VAL A O 1
ATOM 2755 N N . ALA A 1 364 ? 14.636 8.084 -6.401 1.00 92.44 364 ALA A N 1
ATOM 2756 C CA . ALA A 1 364 ? 14.701 9.136 -7.409 1.00 92.44 364 ALA A CA 1
ATOM 2757 C C . ALA A 1 364 ? 14.059 10.409 -6.840 1.00 92.44 364 ALA A C 1
ATOM 2759 O O . ALA A 1 364 ? 12.838 10.566 -6.885 1.00 92.44 364 ALA A O 1
ATOM 2760 N N . LEU A 1 365 ? 14.880 11.305 -6.288 1.00 93.12 365 LEU A N 1
ATOM 2761 C CA . LEU A 1 365 ? 14.436 12.565 -5.692 1.00 93.12 365 LEU A CA 1
ATOM 2762 C C . LEU A 1 365 ? 14.244 13.609 -6.805 1.00 93.12 365 LEU A C 1
ATOM 2764 O O . LEU A 1 365 ? 15.173 14.300 -7.218 1.00 93.12 365 LEU A O 1
ATOM 2768 N N . ASN A 1 366 ? 13.035 13.628 -7.354 1.00 85.75 366 ASN A N 1
ATOM 2769 C CA . ASN A 1 366 ? 12.644 14.329 -8.570 1.00 85.75 366 ASN A CA 1
ATOM 2770 C C . ASN A 1 366 ? 12.265 15.803 -8.306 1.00 85.75 366 ASN A C 1
ATOM 2772 O O . ASN A 1 366 ? 12.023 16.205 -7.168 1.00 85.75 366 ASN A O 1
ATOM 2776 N N . LYS A 1 367 ? 12.130 16.577 -9.391 1.00 81.94 367 LYS A N 1
ATOM 2777 C CA . LYS A 1 367 ? 11.706 17.990 -9.432 1.00 81.94 367 LYS A CA 1
ATOM 2778 C C . LYS A 1 367 ? 12.682 18.983 -8.771 1.00 81.94 367 LYS A C 1
ATOM 2780 O O . LYS A 1 367 ? 12.259 20.032 -8.291 1.00 81.94 367 LYS A O 1
ATOM 2785 N N . VAL A 1 368 ? 13.995 18.705 -8.786 1.00 87.19 368 VAL A N 1
ATOM 2786 C CA . VAL A 1 368 ? 15.028 19.653 -8.286 1.00 87.19 368 VAL A CA 1
ATOM 2787 C C . VAL A 1 368 ? 14.996 21.022 -8.982 1.00 87.19 368 VAL A C 1
ATOM 2789 O O . VAL A 1 368 ? 15.399 22.020 -8.395 1.00 87.19 368 VAL A O 1
ATOM 2792 N N . ASP A 1 369 ? 14.457 21.094 -10.199 1.00 81.25 369 ASP A N 1
ATOM 2793 C CA . ASP A 1 369 ? 14.262 22.329 -10.961 1.00 81.25 369 ASP A CA 1
ATOM 2794 C C . ASP A 1 369 ? 13.142 23.238 -10.424 1.00 81.25 369 ASP A C 1
ATOM 2796 O O . ASP A 1 369 ? 13.039 24.387 -10.851 1.00 81.25 369 ASP A O 1
ATOM 2800 N N . LEU A 1 370 ? 12.348 22.765 -9.455 1.00 78.88 370 LEU A N 1
ATOM 2801 C CA . LEU A 1 370 ? 11.390 23.582 -8.704 1.00 78.88 370 LEU A CA 1
ATOM 2802 C C . LEU A 1 370 ? 11.999 24.234 -7.447 1.00 78.88 370 LEU A C 1
ATOM 2804 O O . LEU A 1 370 ? 11.323 25.034 -6.797 1.00 78.88 370 LEU A O 1
ATOM 2808 N N . LEU A 1 371 ? 13.255 23.929 -7.089 1.00 79.69 371 LEU A N 1
ATOM 2809 C CA . LEU A 1 371 ? 13.934 24.592 -5.971 1.00 79.69 371 LEU A CA 1
ATOM 2810 C C . LEU A 1 371 ? 14.151 26.082 -6.272 1.00 79.69 371 LEU A C 1
ATOM 2812 O O . LEU A 1 371 ? 14.543 26.468 -7.378 1.00 79.69 371 LEU A O 1
ATOM 2816 N N . ALA A 1 372 ? 13.935 26.941 -5.273 1.00 79.19 372 ALA A N 1
ATOM 2817 C CA . ALA A 1 372 ? 14.042 28.381 -5.471 1.00 79.19 372 ALA A CA 1
ATOM 2818 C C . ALA A 1 372 ? 15.477 28.777 -5.867 1.00 79.19 372 ALA A C 1
ATOM 2820 O O . ALA A 1 372 ? 16.454 28.474 -5.179 1.00 79.19 372 ALA A O 1
ATOM 2821 N N . GLY A 1 373 ? 15.594 29.461 -7.007 1.00 80.62 373 GLY A N 1
ATOM 2822 C CA . GLY A 1 373 ? 16.875 29.874 -7.577 1.00 80.62 373 GLY A CA 1
ATOM 2823 C C . GLY A 1 373 ? 17.592 28.822 -8.432 1.00 80.62 373 GLY A C 1
ATOM 2824 O O . GLY A 1 373 ? 18.652 29.155 -8.959 1.00 80.62 373 GLY A O 1
ATOM 2825 N N . TRP A 1 374 ? 17.040 27.613 -8.630 1.00 84.75 374 TRP A N 1
ATOM 2826 C CA . TRP A 1 374 ? 17.662 26.600 -9.495 1.00 84.75 374 TRP A CA 1
ATOM 2827 C C . TRP A 1 374 ? 17.812 27.107 -10.936 1.00 84.75 374 TRP A C 1
ATOM 2829 O O . TRP A 1 374 ? 16.856 27.551 -11.575 1.00 84.75 374 TRP A O 1
ATOM 2839 N N . ARG A 1 375 ? 19.039 27.039 -11.458 1.00 85.62 375 ARG A N 1
ATOM 2840 C CA . ARG A 1 375 ? 19.414 27.413 -12.825 1.00 85.62 375 ARG A CA 1
ATOM 2841 C C . ARG A 1 375 ? 19.786 26.138 -13.589 1.00 85.62 375 ARG A C 1
ATOM 2843 O O . ARG A 1 375 ? 20.947 25.721 -13.505 1.00 85.62 375 ARG A O 1
ATOM 2850 N N . PRO A 1 376 ? 18.835 25.513 -14.305 1.00 79.00 376 PRO A N 1
ATOM 2851 C CA . PRO A 1 376 ? 19.051 24.216 -14.934 1.00 79.00 376 PRO A CA 1
ATOM 2852 C C . PRO A 1 376 ? 19.960 24.316 -16.162 1.00 79.00 376 PRO A C 1
ATOM 2854 O O . PRO A 1 376 ? 19.888 25.279 -16.932 1.00 79.00 376 PRO A O 1
ATOM 2857 N N . LYS A 1 377 ? 20.815 23.309 -16.365 1.00 74.44 377 LYS A N 1
ATOM 2858 C CA . LYS A 1 377 ? 21.799 23.251 -17.455 1.00 74.44 377 LYS A CA 1
ATOM 2859 C C . LYS A 1 377 ? 21.802 21.870 -18.110 1.00 74.44 377 LYS A C 1
ATOM 2861 O O . LYS A 1 377 ? 22.338 20.902 -17.576 1.00 74.44 377 LYS A O 1
ATOM 2866 N N . ALA A 1 378 ? 21.224 21.792 -19.309 1.00 66.81 378 ALA A N 1
ATOM 2867 C CA . ALA A 1 378 ? 21.151 20.558 -20.089 1.00 66.81 378 ALA A CA 1
ATOM 2868 C C . ALA A 1 378 ? 22.539 19.921 -20.308 1.00 66.81 378 ALA A C 1
ATOM 2870 O O . ALA A 1 378 ? 23.522 20.616 -20.565 1.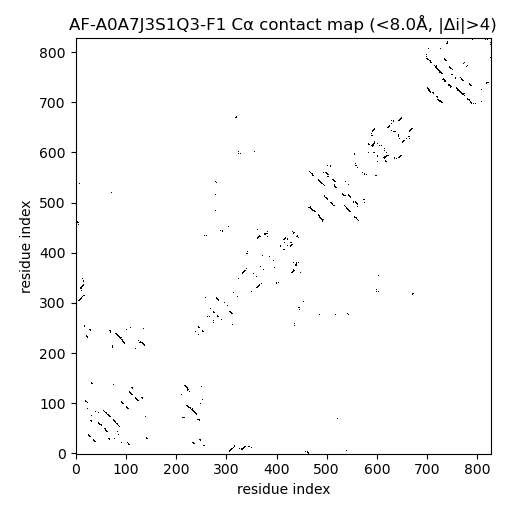00 66.81 378 ALA A O 1
ATOM 2871 N N . GLY A 1 379 ? 22.609 18.589 -20.217 1.00 66.94 379 GLY A N 1
ATOM 2872 C CA . GLY A 1 379 ? 23.849 17.823 -20.399 1.00 66.94 379 GLY A CA 1
ATOM 2873 C C . GLY A 1 379 ? 24.823 17.851 -19.211 1.00 66.94 379 GLY A C 1
ATOM 2874 O O . GLY A 1 379 ? 25.931 17.331 -19.335 1.00 66.94 379 GLY A O 1
ATOM 2875 N N . ARG A 1 380 ? 24.444 18.437 -18.066 1.00 74.31 380 ARG A N 1
ATOM 2876 C CA . ARG A 1 380 ? 25.234 18.400 -16.825 1.00 74.31 380 ARG A CA 1
ATOM 2877 C C . ARG A 1 380 ? 24.814 17.260 -15.901 1.00 74.31 380 ARG A C 1
ATOM 2879 O O . ARG A 1 380 ? 23.647 16.882 -15.837 1.00 74.31 380 ARG A O 1
ATOM 2886 N N . THR A 1 381 ? 25.785 16.766 -15.136 1.00 83.62 381 THR A N 1
ATOM 2887 C CA . THR A 1 381 ? 25.533 15.909 -13.971 1.00 83.62 381 THR A CA 1
ATOM 2888 C C . THR A 1 381 ? 24.967 16.751 -12.827 1.00 83.62 381 THR A C 1
ATOM 2890 O O . THR A 1 381 ? 25.314 17.927 -12.706 1.00 83.62 381 THR A O 1
ATOM 2893 N N . ILE A 1 382 ? 24.152 16.175 -11.944 1.00 86.19 382 ILE A N 1
ATOM 2894 C CA . ILE A 1 382 ? 23.581 16.861 -10.778 1.00 86.19 382 ILE A CA 1
ATOM 2895 C C . ILE A 1 382 ? 24.678 17.431 -9.868 1.00 86.19 382 ILE A C 1
ATOM 2897 O O . ILE A 1 382 ? 24.556 18.549 -9.382 1.00 86.19 382 ILE A O 1
ATOM 2901 N N . VAL A 1 383 ? 25.811 16.732 -9.720 1.00 86.06 383 VAL A N 1
ATOM 2902 C CA . VAL A 1 383 ? 26.972 17.206 -8.939 1.00 86.06 383 VAL A CA 1
ATOM 2903 C C . VAL A 1 383 ? 27.733 18.346 -9.636 1.00 86.06 383 VAL A C 1
ATOM 2905 O O . VAL A 1 383 ? 28.361 19.157 -8.956 1.00 86.06 383 VAL A O 1
ATOM 2908 N N . GLN A 1 384 ? 27.688 18.452 -10.970 1.00 86.50 384 GLN A N 1
ATOM 2909 C CA . GLN A 1 384 ? 28.186 19.638 -11.684 1.00 86.50 384 GLN A CA 1
ATOM 2910 C C . GLN A 1 384 ? 27.188 20.794 -11.572 1.00 86.50 384 GLN A C 1
ATOM 2912 O O . GLN A 1 384 ? 27.582 21.891 -11.188 1.00 86.50 384 GLN A O 1
ATOM 2917 N N . ALA A 1 385 ? 25.904 20.539 -11.838 1.00 86.38 385 ALA A N 1
ATOM 2918 C CA . ALA A 1 385 ? 24.838 21.531 -11.751 1.00 86.38 385 ALA A CA 1
ATOM 2919 C C . ALA A 1 385 ? 24.778 22.173 -10.357 1.00 86.38 385 ALA A C 1
ATOM 2921 O O . ALA A 1 385 ? 24.737 23.396 -10.271 1.00 86.38 385 ALA A O 1
ATOM 2922 N N . LEU A 1 386 ? 24.872 21.371 -9.288 1.00 87.81 386 LEU A N 1
ATOM 2923 C CA . LEU A 1 386 ? 24.870 21.812 -7.890 1.00 87.81 386 LEU A CA 1
ATOM 2924 C C . LEU A 1 386 ? 26.013 22.784 -7.567 1.00 87.81 386 LEU A C 1
ATOM 2926 O O . LEU A 1 386 ? 25.777 23.829 -6.967 1.00 87.81 386 LEU A O 1
ATOM 2930 N N . LYS A 1 387 ? 27.239 22.478 -8.013 1.00 89.06 387 LYS A N 1
ATOM 2931 C CA . LYS A 1 387 ? 28.418 23.349 -7.831 1.00 89.06 387 LYS A CA 1
ATOM 2932 C C . LYS A 1 387 ? 28.301 24.688 -8.565 1.00 89.06 387 LYS A C 1
ATOM 2934 O O . LYS A 1 387 ? 29.038 25.614 -8.248 1.00 89.06 387 LYS A O 1
ATOM 2939 N N . GLU A 1 388 ? 27.408 24.776 -9.548 1.00 88.44 388 GLU A N 1
ATOM 2940 C CA . GLU A 1 388 ? 27.128 25.981 -10.327 1.00 88.44 388 GLU A CA 1
ATOM 2941 C C . GLU A 1 388 ? 25.859 26.735 -9.841 1.00 88.44 388 GLU A C 1
ATOM 2943 O O . GLU A 1 388 ? 25.462 27.705 -10.493 1.00 88.44 388 GLU A O 1
ATOM 2948 N N . GLN A 1 389 ? 25.230 26.322 -8.724 1.00 91.75 389 GLN A N 1
ATOM 2949 C CA . GLN A 1 389 ? 24.111 27.033 -8.073 1.00 91.75 389 GLN A CA 1
ATOM 2950 C C . GLN A 1 389 ? 24.578 27.992 -6.964 1.00 91.75 389 GLN A C 1
ATOM 2952 O O . GLN A 1 389 ? 25.636 27.804 -6.361 1.00 91.75 389 GLN A O 1
ATOM 2957 N N . GLU A 1 390 ? 23.741 28.982 -6.638 1.00 93.62 390 GLU A N 1
ATOM 2958 C CA . GLU A 1 390 ? 23.936 29.873 -5.482 1.00 93.62 390 GLU A CA 1
ATOM 2959 C C . GLU A 1 390 ? 23.885 29.084 -4.153 1.00 93.62 390 GLU A C 1
ATOM 2961 O O . GLU A 1 390 ? 23.073 28.159 -4.047 1.00 93.62 390 GLU A O 1
ATOM 2966 N N . PRO A 1 391 ? 24.655 29.450 -3.106 1.00 94.19 391 PRO A N 1
ATOM 2967 C CA . PRO A 1 391 ? 24.724 28.687 -1.852 1.00 94.19 391 PRO A CA 1
ATOM 2968 C C . PRO A 1 391 ? 23.367 28.382 -1.198 1.00 94.19 391 PRO A C 1
ATOM 2970 O O . PRO A 1 391 ? 23.153 27.260 -0.751 1.00 94.19 391 PRO A O 1
ATOM 2973 N N . ALA A 1 392 ? 22.421 29.327 -1.213 1.00 92.25 392 ALA A N 1
ATOM 2974 C CA . ALA A 1 392 ? 21.074 29.119 -0.670 1.00 92.25 392 ALA A CA 1
ATOM 2975 C C . ALA A 1 392 ? 20.284 28.025 -1.421 1.00 92.25 392 ALA A C 1
ATOM 2977 O O . ALA A 1 392 ? 19.549 27.252 -0.813 1.00 92.25 392 ALA A O 1
ATOM 2978 N N . THR A 1 393 ? 20.467 27.910 -2.739 1.00 90.19 393 THR A N 1
ATOM 2979 C CA . THR A 1 393 ? 19.857 26.847 -3.553 1.00 90.19 393 THR A CA 1
ATOM 2980 C C . THR A 1 393 ? 20.552 25.499 -3.321 1.00 90.19 393 THR A C 1
ATOM 2982 O O . THR A 1 393 ? 19.889 24.462 -3.344 1.00 90.19 393 THR A O 1
ATOM 2985 N N . GLN A 1 394 ? 21.863 25.494 -3.035 1.00 93.00 394 GLN A N 1
ATOM 2986 C CA . GLN A 1 394 ? 22.571 24.280 -2.600 1.00 93.00 394 GLN A CA 1
ATOM 2987 C C . GLN A 1 394 ? 22.042 23.790 -1.241 1.00 93.00 394 GLN A C 1
ATOM 2989 O O . GLN A 1 394 ? 21.784 22.599 -1.075 1.00 93.00 394 GLN A O 1
ATOM 2994 N N . GLU A 1 395 ? 21.815 24.709 -0.296 1.00 93.06 395 GLU A N 1
ATOM 2995 C CA . GLU A 1 395 ? 21.246 24.398 1.019 1.00 93.06 395 GLU A CA 1
ATOM 2996 C C . GLU A 1 395 ? 19.815 23.849 0.909 1.00 93.06 395 GLU A C 1
ATOM 2998 O O . GLU A 1 395 ? 19.500 22.842 1.537 1.00 93.06 395 GLU A O 1
ATOM 3003 N N . MET A 1 396 ? 18.961 24.433 0.057 1.00 90.06 396 MET A N 1
ATOM 3004 C CA . MET A 1 396 ? 17.603 23.923 -0.183 1.00 90.06 396 MET A CA 1
ATOM 3005 C C . MET A 1 396 ? 17.581 22.484 -0.721 1.00 90.06 396 MET A C 1
ATOM 3007 O O . MET A 1 396 ? 16.726 21.696 -0.309 1.00 90.06 396 MET A O 1
ATOM 3011 N N . LEU A 1 397 ? 18.521 22.116 -1.603 1.00 93.00 397 LEU A N 1
ATOM 3012 C CA . LEU A 1 397 ? 18.670 20.725 -2.040 1.00 93.00 397 LEU A CA 1
ATOM 3013 C C . LEU A 1 397 ? 19.034 19.816 -0.858 1.00 93.00 397 LEU A C 1
ATOM 3015 O O . LEU A 1 397 ? 18.445 18.745 -0.706 1.00 93.00 397 LEU A O 1
ATOM 3019 N N . ASP A 1 398 ? 19.977 20.239 -0.015 1.00 94.44 398 ASP A N 1
ATOM 3020 C CA . ASP A 1 398 ? 20.451 19.428 1.107 1.00 94.44 398 ASP A CA 1
ATOM 3021 C C . ASP A 1 398 ? 19.373 19.252 2.190 1.00 94.44 398 ASP A C 1
ATOM 3023 O O . ASP A 1 398 ? 19.139 18.139 2.659 1.00 94.44 398 ASP A O 1
ATOM 3027 N N . GLN A 1 399 ? 18.623 20.313 2.507 1.00 93.69 399 GLN A N 1
ATOM 3028 C CA . GLN A 1 399 ? 17.436 20.256 3.370 1.00 93.69 399 GLN A CA 1
ATOM 3029 C C . GLN A 1 399 ? 16.365 19.296 2.812 1.00 93.69 399 GLN A C 1
ATOM 3031 O O . GLN A 1 399 ? 15.768 18.528 3.571 1.00 93.69 399 GLN A O 1
ATOM 3036 N N . GLY A 1 400 ? 16.136 19.300 1.492 1.00 91.44 400 GLY A N 1
ATOM 3037 C CA . GLY A 1 400 ? 15.230 18.363 0.818 1.00 91.44 400 GLY A CA 1
ATOM 3038 C C . GLY A 1 400 ? 15.683 16.903 0.942 1.00 91.44 400 GLY A C 1
ATOM 3039 O O . GLY A 1 400 ? 14.873 16.028 1.253 1.00 91.44 400 GLY A O 1
ATOM 3040 N N . ILE A 1 401 ? 16.985 16.642 0.786 1.00 95.50 401 ILE A N 1
ATOM 3041 C CA . ILE A 1 401 ? 17.579 15.314 0.998 1.00 95.50 401 ILE A CA 1
ATOM 3042 C C . ILE A 1 401 ? 17.423 14.883 2.463 1.00 95.50 401 ILE A C 1
ATOM 3044 O O . ILE A 1 401 ? 16.892 13.802 2.717 1.00 95.50 401 ILE A O 1
ATOM 3048 N N . TYR A 1 402 ? 17.810 15.719 3.435 1.00 96.19 402 TYR A N 1
ATOM 3049 C CA . TYR A 1 402 ? 17.709 15.377 4.861 1.00 96.19 402 TYR A CA 1
ATOM 3050 C C . TYR A 1 402 ? 16.268 15.121 5.322 1.00 96.19 402 TYR A C 1
ATOM 3052 O O . TYR A 1 402 ? 16.055 14.237 6.154 1.00 96.19 402 TYR A O 1
ATOM 3060 N N . ARG A 1 403 ? 15.269 15.819 4.758 1.00 94.75 403 ARG A N 1
ATOM 3061 C CA . ARG A 1 403 ? 13.845 15.532 5.007 1.00 94.75 403 ARG A CA 1
ATOM 3062 C C . ARG A 1 403 ? 13.512 14.080 4.654 1.00 94.75 403 ARG A C 1
ATOM 3064 O O . ARG A 1 403 ? 12.969 13.354 5.485 1.00 94.75 403 ARG A O 1
ATOM 3071 N N . VAL A 1 404 ? 13.889 13.647 3.451 1.00 94.06 404 VAL A N 1
ATOM 3072 C CA . VAL A 1 404 ? 13.635 12.284 2.960 1.00 94.06 404 VAL A CA 1
ATOM 3073 C C . VAL A 1 404 ? 14.447 11.246 3.740 1.00 94.06 404 VAL A C 1
ATOM 3075 O O . VAL A 1 404 ? 13.903 10.198 4.081 1.00 94.06 404 VAL A O 1
ATOM 3078 N N . VAL A 1 405 ? 15.695 11.550 4.120 1.00 96.62 405 VAL A N 1
ATOM 3079 C CA . VAL A 1 405 ? 16.505 10.690 5.007 1.00 96.62 405 VAL A CA 1
ATOM 3080 C C . VAL A 1 405 ? 15.821 10.484 6.363 1.00 96.62 405 VAL A C 1
ATOM 3082 O O . VAL A 1 405 ? 15.713 9.350 6.830 1.00 96.62 405 VAL A O 1
ATOM 3085 N N . GLY A 1 406 ? 15.298 11.548 6.980 1.00 95.75 406 GLY A N 1
ATOM 3086 C CA . GLY A 1 406 ? 14.549 11.462 8.237 1.00 95.75 406 GLY A CA 1
ATOM 3087 C C . GLY A 1 406 ? 13.266 10.634 8.110 1.00 95.75 406 GLY A C 1
ATOM 3088 O O . GLY A 1 406 ? 13.003 9.762 8.939 1.00 95.75 406 GLY A O 1
ATOM 3089 N N . GLN A 1 407 ? 12.496 10.843 7.037 1.00 94.06 407 GLN A N 1
ATOM 3090 C CA . GLN A 1 407 ? 11.286 10.063 6.760 1.00 94.06 407 GLN A CA 1
ATOM 3091 C C . GLN A 1 407 ? 11.594 8.568 6.521 1.00 94.06 407 GLN A C 1
ATOM 3093 O O . GLN A 1 407 ? 10.882 7.711 7.042 1.00 94.06 407 GLN A O 1
ATOM 3098 N N . LEU A 1 408 ? 12.672 8.233 5.802 1.00 94.06 408 LEU A N 1
ATOM 3099 C CA . LEU A 1 408 ? 13.112 6.847 5.580 1.00 94.06 408 LEU A CA 1
ATOM 3100 C C . LEU A 1 408 ? 13.666 6.187 6.854 1.00 94.06 408 LEU A C 1
ATOM 3102 O O . LEU A 1 408 ? 13.401 5.005 7.092 1.00 94.06 408 LEU A O 1
ATOM 3106 N N . SER A 1 409 ? 14.357 6.950 7.706 1.00 95.62 409 SER A N 1
ATOM 3107 C CA . SER A 1 409 ? 14.844 6.495 9.016 1.00 95.62 409 SER A CA 1
ATOM 3108 C C . SER A 1 409 ? 13.693 6.050 9.925 1.00 95.62 409 SER A C 1
ATOM 3110 O O . SER A 1 409 ? 13.727 4.946 10.472 1.00 95.62 409 SER A O 1
ATOM 3112 N N . ASN A 1 410 ? 12.600 6.823 9.973 1.00 91.38 410 ASN A N 1
ATOM 3113 C CA . ASN A 1 410 ? 11.374 6.458 10.700 1.00 91.38 410 ASN A CA 1
ATOM 3114 C C . ASN A 1 410 ? 10.719 5.159 10.183 1.00 91.38 410 ASN A C 1
ATOM 3116 O O . ASN A 1 410 ? 10.000 4.487 10.920 1.00 91.38 410 ASN A O 1
ATOM 3120 N N . LEU A 1 411 ? 10.981 4.776 8.927 1.00 88.81 411 LEU A N 1
ATOM 3121 C CA . LEU A 1 411 ? 10.525 3.520 8.318 1.00 88.81 411 LEU A CA 1
ATOM 3122 C C . LEU A 1 411 ? 11.538 2.369 8.476 1.00 88.81 411 LEU A C 1
ATOM 3124 O O . LEU A 1 411 ? 11.286 1.262 7.983 1.00 88.81 411 LEU A O 1
ATOM 3128 N N . GLY A 1 412 ? 12.654 2.599 9.173 1.00 91.06 412 GLY A N 1
ATOM 3129 C CA . GLY A 1 412 ? 13.699 1.615 9.461 1.00 91.06 412 GLY A CA 1
ATOM 3130 C C . GLY A 1 412 ? 14.793 1.490 8.396 1.00 91.06 412 GLY A C 1
ATOM 3131 O O . GLY A 1 412 ? 15.469 0.464 8.366 1.00 91.06 412 GLY A O 1
ATOM 3132 N N . PHE A 1 413 ? 14.971 2.486 7.521 1.00 93.31 413 PHE A N 1
ATOM 3133 C CA . PHE A 1 413 ? 16.034 2.495 6.509 1.00 93.31 413 PHE A CA 1
ATOM 3134 C C . PHE A 1 413 ? 17.122 3.521 6.822 1.00 93.31 413 PHE A C 1
ATOM 3136 O O . PHE A 1 413 ? 16.842 4.707 6.975 1.00 93.31 413 PHE A O 1
ATOM 3143 N N . SER A 1 414 ? 18.385 3.087 6.787 1.00 94.50 414 SER A N 1
ATOM 3144 C CA . SER A 1 414 ? 19.493 4.022 6.576 1.00 94.50 414 SER A CA 1
ATOM 3145 C C . SER A 1 414 ? 19.479 4.477 5.115 1.00 94.50 414 SER A C 1
ATOM 3147 O O . SER A 1 414 ? 19.271 3.659 4.216 1.00 94.50 414 SER A O 1
ATOM 3149 N N . SER A 1 415 ? 19.677 5.768 4.858 1.00 96.44 415 SER A N 1
ATOM 3150 C CA . SER A 1 415 ? 19.637 6.347 3.510 1.00 96.44 415 SER A CA 1
ATOM 3151 C C . SER A 1 415 ? 20.457 7.632 3.436 1.00 96.44 415 SER A C 1
ATOM 3153 O O . SER A 1 415 ? 20.633 8.304 4.448 1.00 96.44 415 SER A O 1
ATOM 3155 N N . GLU A 1 416 ? 20.983 7.950 2.255 1.00 96.94 416 GLU A N 1
ATOM 3156 C CA . GLU A 1 416 ? 21.837 9.122 2.017 1.00 96.94 416 GLU A CA 1
ATOM 3157 C C . GLU A 1 416 ? 21.910 9.425 0.506 1.00 96.94 416 GLU A C 1
ATOM 3159 O O . GLU A 1 416 ? 21.663 8.552 -0.331 1.00 96.94 416 GLU A O 1
ATOM 3164 N N . ALA A 1 417 ? 22.260 10.657 0.131 1.00 95.38 417 ALA A N 1
ATOM 3165 C CA . ALA A 1 417 ? 22.586 11.033 -1.240 1.00 95.38 417 ALA A CA 1
ATOM 3166 C C . ALA A 1 417 ? 23.661 10.107 -1.832 1.00 95.38 417 ALA A C 1
ATOM 3168 O O . ALA A 1 417 ? 24.675 9.835 -1.193 1.00 95.38 417 ALA A O 1
ATOM 3169 N N . TYR A 1 418 ? 23.494 9.660 -3.077 1.00 93.69 418 TYR A N 1
ATOM 3170 C CA . TYR A 1 418 ? 24.354 8.636 -3.691 1.00 93.69 418 TYR A CA 1
ATOM 3171 C C . TYR A 1 418 ? 25.855 9.004 -3.735 1.00 93.69 418 TYR A C 1
ATOM 3173 O O . TYR A 1 418 ? 26.699 8.114 -3.790 1.00 93.69 418 TYR A O 1
ATOM 3181 N N . TYR A 1 419 ? 26.195 10.300 -3.687 1.00 91.12 419 TYR A N 1
ATOM 3182 C CA . TYR A 1 419 ? 27.571 10.818 -3.616 1.00 91.12 419 TYR A CA 1
ATOM 3183 C C . TYR A 1 419 ? 28.130 10.956 -2.181 1.00 91.12 419 TYR A C 1
ATOM 3185 O O . TYR A 1 419 ? 29.297 11.312 -2.018 1.00 91.12 419 TYR A O 1
ATOM 3193 N N . ARG A 1 420 ? 27.318 10.699 -1.146 1.00 93.88 420 ARG A N 1
ATOM 3194 C CA . ARG A 1 420 ? 27.698 10.636 0.281 1.00 93.88 420 ARG A CA 1
ATOM 3195 C C . ARG A 1 420 ? 27.567 9.228 0.890 1.00 93.88 420 ARG A C 1
ATOM 3197 O O . ARG A 1 420 ? 28.143 8.993 1.952 1.00 93.88 420 ARG A O 1
ATOM 3204 N N . VAL A 1 421 ? 26.862 8.302 0.227 1.00 91.75 421 VAL A N 1
ATOM 3205 C CA . VAL A 1 421 ? 26.755 6.880 0.613 1.00 91.75 421 VAL A CA 1
ATOM 3206 C C . VAL A 1 421 ? 28.141 6.259 0.829 1.00 91.75 421 VAL A C 1
ATOM 3208 O O . VAL A 1 421 ? 29.028 6.350 -0.019 1.00 91.75 421 VAL A O 1
ATOM 3211 N N . LYS A 1 422 ? 28.308 5.583 1.968 1.00 88.94 422 LYS A N 1
ATOM 3212 C CA . LYS A 1 422 ? 29.516 4.846 2.370 1.00 88.94 422 LYS A CA 1
ATOM 3213 C C . LYS A 1 422 ? 29.378 3.348 2.104 1.00 88.94 422 LYS A C 1
ATOM 3215 O O . LYS A 1 422 ? 30.377 2.656 1.926 1.00 88.94 422 LYS A O 1
ATOM 3220 N N . SER A 1 423 ? 28.152 2.824 2.128 1.00 89.00 423 SER A N 1
ATOM 3221 C CA . SER A 1 423 ? 27.870 1.394 2.044 1.00 89.00 423 SER A CA 1
ATOM 3222 C C . SER A 1 423 ? 26.558 1.129 1.302 1.00 89.00 423 SER A C 1
ATOM 3224 O O . SER A 1 423 ? 25.498 0.980 1.905 1.00 89.00 423 SER A O 1
ATOM 3226 N N . PHE A 1 424 ? 26.651 0.975 -0.021 1.00 86.88 424 PHE A N 1
ATOM 3227 C CA . PHE A 1 424 ? 25.540 0.643 -0.931 1.00 86.88 424 PHE A CA 1
ATOM 3228 C C . PHE A 1 424 ? 24.779 -0.663 -0.598 1.00 86.88 424 PHE A C 1
ATOM 3230 O O . PHE A 1 424 ? 23.729 -0.928 -1.174 1.00 86.88 424 PHE A O 1
ATOM 3237 N N . THR A 1 425 ? 25.283 -1.482 0.333 1.00 86.00 425 THR A N 1
ATOM 3238 C CA . THR A 1 425 ? 24.611 -2.684 0.865 1.00 86.00 425 THR A CA 1
ATOM 3239 C C . THR A 1 425 ? 23.841 -2.447 2.170 1.00 86.00 425 THR A C 1
ATOM 3241 O O . THR A 1 425 ? 23.200 -3.370 2.670 1.00 86.00 425 THR A O 1
ATOM 3244 N N . LYS A 1 426 ? 23.916 -1.240 2.746 1.00 88.38 426 LYS A N 1
ATOM 3245 C CA . LYS A 1 426 ? 23.281 -0.849 4.020 1.00 88.38 426 LYS A CA 1
ATOM 3246 C C . LYS A 1 426 ? 22.482 0.452 3.931 1.00 88.38 426 LYS A C 1
ATOM 3248 O O . LYS A 1 426 ? 21.563 0.647 4.720 1.00 88.38 426 LYS A O 1
ATOM 3253 N N . GLU A 1 427 ? 22.854 1.341 3.015 1.00 93.19 427 GLU A N 1
ATOM 3254 C CA . GLU A 1 427 ? 22.298 2.684 2.855 1.00 93.19 427 GLU A CA 1
ATOM 3255 C C . GLU A 1 427 ? 21.539 2.774 1.523 1.00 93.19 427 GLU A C 1
ATOM 3257 O O . GLU A 1 427 ? 22.114 2.570 0.451 1.00 93.19 427 GLU A O 1
ATOM 3262 N N . VAL A 1 428 ? 20.243 3.092 1.582 1.00 94.75 428 VAL A N 1
ATOM 3263 C CA . VAL A 1 428 ? 19.428 3.370 0.392 1.00 94.75 428 VAL A CA 1
ATOM 3264 C C . VAL A 1 428 ? 19.952 4.640 -0.275 1.00 94.75 428 VAL A C 1
ATOM 3266 O O . VAL A 1 428 ? 20.017 5.702 0.345 1.00 94.75 428 VAL A O 1
ATOM 3269 N N . SER A 1 429 ? 20.322 4.533 -1.550 1.00 96.56 429 SER A N 1
ATOM 3270 C CA . SER A 1 429 ? 20.863 5.656 -2.319 1.00 96.56 429 SER A CA 1
ATOM 3271 C C . SER A 1 429 ? 19.756 6.604 -2.776 1.00 96.56 429 SER A C 1
ATOM 3273 O O . SER A 1 429 ? 18.818 6.182 -3.453 1.00 96.56 429 SER A O 1
ATOM 3275 N N . ILE A 1 430 ? 19.900 7.887 -2.452 1.00 97.12 430 ILE A N 1
ATOM 3276 C CA . ILE A 1 430 ? 19.041 8.978 -2.919 1.00 97.12 430 ILE A CA 1
ATOM 3277 C C . ILE A 1 430 ? 19.741 9.685 -4.086 1.00 97.12 430 ILE A C 1
ATOM 3279 O O . ILE A 1 430 ? 20.857 10.184 -3.945 1.00 97.12 430 ILE A O 1
ATOM 3283 N N . VAL A 1 431 ? 19.101 9.731 -5.252 1.00 95.69 431 VAL A N 1
ATOM 3284 C CA . VAL A 1 431 ? 19.604 10.388 -6.465 1.00 95.69 431 VAL A CA 1
ATOM 3285 C C . VAL A 1 431 ? 18.726 11.6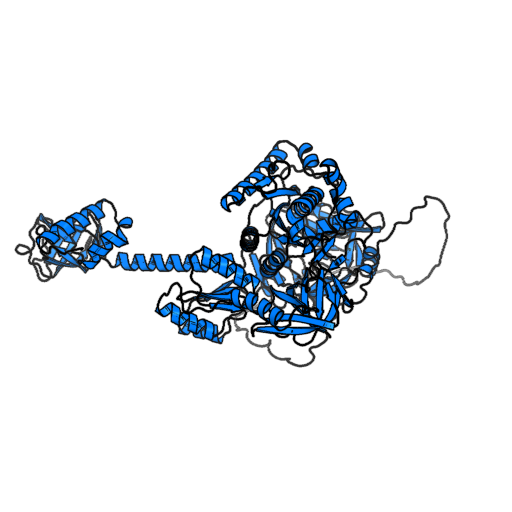00 -6.777 1.00 95.69 431 VAL A C 1
ATOM 3287 O O . VAL A 1 431 ? 17.598 11.411 -7.239 1.00 95.69 431 VAL A O 1
ATOM 3290 N N . PRO A 1 432 ? 19.202 12.836 -6.536 1.00 94.50 432 PRO A N 1
ATOM 3291 C CA . PRO A 1 432 ? 18.479 14.034 -6.938 1.00 94.50 432 PRO A CA 1
ATOM 3292 C C . PRO A 1 432 ? 18.542 14.233 -8.453 1.00 94.50 432 PRO A C 1
ATOM 3294 O O . PRO A 1 432 ? 19.602 14.073 -9.061 1.00 94.50 432 PRO A O 1
ATOM 3297 N N . LEU A 1 433 ? 17.402 14.554 -9.061 1.00 90.69 433 LEU A N 1
ATOM 3298 C CA . LEU A 1 433 ? 17.246 14.650 -10.512 1.00 90.69 433 LEU A CA 1
ATOM 3299 C C . LEU A 1 433 ? 16.035 15.499 -10.914 1.00 90.69 433 LEU A C 1
ATOM 3301 O O . LEU A 1 433 ? 15.165 15.816 -10.102 1.00 90.69 433 LEU A O 1
ATOM 3305 N N . SER A 1 434 ? 15.932 15.808 -12.204 1.00 84.50 434 SER A N 1
ATOM 3306 C CA . SER A 1 434 ? 14.709 16.344 -12.799 1.00 84.50 434 SER A CA 1
ATOM 3307 C C . SER A 1 434 ? 14.280 15.544 -14.026 1.00 84.50 434 SER A C 1
ATOM 3309 O O . SER A 1 434 ? 14.959 15.514 -15.054 1.00 84.50 434 SER A O 1
ATOM 3311 N N . ALA A 1 435 ? 13.076 14.974 -13.961 1.00 75.00 435 ALA A N 1
ATOM 3312 C CA . ALA A 1 435 ? 12.378 14.426 -15.122 1.00 75.00 435 ALA A CA 1
ATOM 3313 C C . ALA A 1 435 ? 11.983 15.506 -16.159 1.00 75.00 435 ALA A C 1
ATOM 3315 O O . ALA A 1 435 ? 11.629 15.176 -17.297 1.00 75.00 435 ALA A O 1
ATOM 3316 N N . HIS A 1 436 ? 12.050 16.796 -15.805 1.00 70.62 436 HIS A N 1
ATOM 3317 C CA . HIS A 1 436 ? 11.820 17.912 -16.721 1.00 70.62 436 HIS A CA 1
ATOM 3318 C C . HIS A 1 436 ? 13.110 18.371 -17.430 1.00 70.62 436 HIS A C 1
ATOM 3320 O O . HIS A 1 436 ? 13.098 18.488 -18.660 1.00 70.62 436 HIS A O 1
ATOM 3326 N N . THR A 1 437 ? 14.231 18.555 -16.735 1.00 76.00 437 THR A N 1
ATOM 3327 C CA . THR A 1 437 ? 15.470 19.049 -17.371 1.00 76.00 437 THR A CA 1
ATOM 3328 C C . THR A 1 437 ? 16.332 17.915 -17.935 1.00 76.00 437 THR A C 1
ATOM 3330 O O . THR A 1 437 ? 16.977 18.086 -18.968 1.00 76.00 437 THR A O 1
ATOM 3333 N N . GLY A 1 438 ? 16.283 16.729 -17.318 1.00 76.75 438 GLY A N 1
ATOM 3334 C CA . GLY A 1 438 ? 17.164 15.590 -17.595 1.00 76.75 438 GLY A CA 1
ATOM 3335 C C . GLY A 1 438 ? 18.417 15.534 -16.708 1.00 76.75 438 GLY A C 1
ATOM 3336 O O . GLY A 1 438 ? 19.147 14.546 -16.762 1.00 76.75 438 GLY A O 1
ATOM 3337 N N . GLU A 1 439 ? 18.662 16.551 -15.876 1.00 85.75 439 GLU A N 1
ATOM 3338 C CA . GLU A 1 439 ? 19.751 16.552 -14.887 1.00 85.75 439 GLU A CA 1
ATOM 3339 C C . GLU A 1 439 ? 19.566 15.387 -13.893 1.00 85.75 439 GLU A C 1
ATOM 3341 O O . GLU A 1 439 ? 18.449 15.119 -13.450 1.00 85.75 439 GLU A O 1
ATOM 3346 N N . GLY A 1 440 ? 20.645 14.669 -13.557 1.00 87.88 440 GLY A N 1
ATOM 3347 C CA . GLY A 1 440 ? 20.626 13.528 -12.626 1.00 87.88 440 GLY A CA 1
ATOM 3348 C C . GLY A 1 440 ? 20.133 12.188 -13.204 1.00 87.88 440 GLY A C 1
ATOM 3349 O O . GLY A 1 440 ? 20.248 11.154 -12.543 1.00 87.88 440 GLY A O 1
ATOM 3350 N N . VAL A 1 441 ? 19.603 12.157 -14.435 1.00 87.06 441 VAL A N 1
ATOM 3351 C CA . VAL A 1 441 ? 19.088 10.917 -15.057 1.00 87.06 441 VAL A CA 1
ATOM 3352 C C . VAL A 1 441 ? 20.215 9.927 -15.371 1.00 87.06 441 VAL A C 1
ATOM 3354 O O . VAL A 1 441 ? 20.064 8.728 -15.135 1.00 87.06 441 VAL A O 1
ATOM 3357 N N . SER A 1 442 ? 21.366 10.405 -15.850 1.00 88.75 442 SER A N 1
ATOM 3358 C CA . SER A 1 442 ? 22.540 9.560 -16.113 1.00 88.75 442 SER A CA 1
ATOM 3359 C C . SER A 1 442 ? 23.088 8.910 -14.838 1.00 88.75 442 SER A C 1
ATOM 3361 O O . SER A 1 442 ? 23.561 7.775 -14.878 1.00 88.75 442 SER A O 1
ATOM 3363 N N . GLU A 1 443 ? 22.988 9.594 -13.701 1.00 91.81 443 GLU A N 1
ATOM 3364 C CA . GLU A 1 443 ? 23.405 9.118 -12.385 1.00 91.81 443 GLU A CA 1
ATOM 3365 C C . GLU A 1 443 ? 22.424 8.109 -11.800 1.00 91.81 443 GLU A C 1
ATOM 3367 O O . GLU A 1 443 ? 22.865 7.091 -11.272 1.00 91.81 443 GLU A O 1
ATOM 3372 N N . LEU A 1 444 ? 21.113 8.321 -11.965 1.00 92.19 444 LEU A N 1
ATOM 3373 C CA . LEU A 1 444 ? 20.107 7.315 -11.615 1.00 92.19 444 LEU A CA 1
ATOM 3374 C C . LEU A 1 444 ? 20.391 6.007 -12.367 1.00 92.19 444 LEU A C 1
ATOM 3376 O O . LEU A 1 444 ? 20.452 4.938 -11.759 1.00 92.19 444 LEU A O 1
ATOM 3380 N N . MET A 1 445 ? 20.652 6.099 -13.675 1.00 90.88 445 MET A N 1
ATOM 3381 C CA . MET A 1 445 ? 21.020 4.943 -14.494 1.00 90.88 445 MET A CA 1
ATOM 3382 C C . MET A 1 445 ? 22.359 4.325 -14.059 1.00 90.88 445 MET A C 1
ATOM 3384 O O . MET A 1 445 ? 22.441 3.104 -13.944 1.00 90.88 445 MET A O 1
ATOM 3388 N N . ALA A 1 446 ? 23.385 5.127 -13.744 1.00 91.25 446 ALA A N 1
ATOM 3389 C CA . ALA A 1 446 ? 24.665 4.621 -13.235 1.00 91.25 446 ALA A CA 1
ATOM 3390 C C . ALA A 1 446 ? 24.514 3.863 -11.904 1.00 91.25 446 ALA A C 1
ATOM 3392 O O . ALA A 1 446 ? 25.104 2.796 -11.746 1.00 91.25 446 ALA A O 1
ATOM 3393 N N . VAL A 1 447 ? 23.706 4.373 -10.966 1.00 92.38 447 VAL A N 1
ATOM 3394 C CA . VAL A 1 447 ? 23.447 3.726 -9.670 1.00 92.38 447 VAL A CA 1
ATOM 3395 C C . VAL A 1 447 ? 22.667 2.420 -9.861 1.00 92.38 447 VAL A C 1
ATOM 3397 O O . VAL A 1 447 ? 23.065 1.399 -9.305 1.00 92.38 447 VAL A O 1
ATOM 3400 N N . ILE A 1 448 ? 21.623 2.396 -10.699 1.00 92.12 448 ILE A N 1
ATOM 3401 C CA . ILE A 1 448 ? 20.863 1.167 -11.001 1.00 92.12 448 ILE A CA 1
ATOM 3402 C C . ILE A 1 448 ? 21.763 0.111 -11.663 1.00 92.12 448 ILE A C 1
ATOM 3404 O O . ILE A 1 448 ? 21.781 -1.043 -11.226 1.00 92.12 448 ILE A O 1
ATOM 3408 N N . VAL A 1 449 ? 22.539 0.487 -12.687 1.00 91.94 449 VAL A N 1
ATOM 3409 C CA . VAL A 1 449 ? 23.475 -0.426 -13.368 1.00 91.94 449 VAL A CA 1
ATOM 3410 C C . VAL A 1 449 ? 24.547 -0.923 -12.396 1.00 91.94 449 VAL A C 1
ATOM 3412 O O . VAL A 1 449 ? 24.809 -2.121 -12.354 1.00 91.94 449 VAL A O 1
ATOM 3415 N N . GLY A 1 450 ? 25.124 -0.042 -11.573 1.00 90.38 450 GLY A N 1
ATOM 3416 C CA . GLY A 1 450 ? 26.116 -0.396 -10.557 1.00 90.38 450 GLY A CA 1
ATOM 3417 C C . GLY A 1 450 ? 25.586 -1.405 -9.538 1.00 90.38 450 GLY A C 1
ATOM 3418 O O . GLY A 1 450 ? 26.163 -2.480 -9.382 1.00 90.38 450 GLY A O 1
ATOM 3419 N N . LEU A 1 451 ? 24.450 -1.105 -8.898 1.00 90.44 451 LEU A N 1
ATOM 3420 C CA . LEU A 1 451 ? 23.836 -1.971 -7.887 1.00 90.44 451 LEU A CA 1
ATOM 3421 C C . LEU A 1 451 ? 23.452 -3.343 -8.453 1.00 90.44 451 LEU A C 1
ATOM 3423 O O . LEU A 1 451 ? 23.799 -4.373 -7.869 1.00 90.44 451 LEU A O 1
ATOM 3427 N N . THR A 1 452 ? 22.774 -3.371 -9.605 1.00 89.88 452 THR A N 1
ATOM 3428 C CA . THR A 1 452 ? 22.362 -4.627 -10.254 1.00 89.88 452 THR A CA 1
ATOM 3429 C C . THR A 1 452 ? 23.573 -5.465 -10.662 1.00 89.88 452 THR A C 1
ATOM 3431 O O . THR A 1 452 ? 23.638 -6.651 -10.329 1.00 89.88 452 THR A O 1
ATOM 3434 N N . GLN A 1 453 ? 24.574 -4.860 -11.310 1.00 89.06 453 GLN A N 1
ATOM 3435 C CA . GLN A 1 453 ? 25.736 -5.594 -11.806 1.00 89.06 453 GLN A CA 1
ATOM 3436 C C . GLN A 1 453 ? 26.762 -5.960 -10.729 1.00 89.06 453 GLN A C 1
ATOM 3438 O O . GLN A 1 453 ? 27.614 -6.803 -11.005 1.00 89.06 453 GLN A O 1
ATOM 3443 N N . GLN A 1 454 ? 26.723 -5.351 -9.541 1.00 87.38 454 GLN A N 1
ATOM 3444 C CA . GLN A 1 454 ? 27.622 -5.684 -8.431 1.00 87.38 454 GLN A CA 1
ATOM 3445 C C . GLN A 1 454 ? 26.988 -6.666 -7.441 1.00 87.38 454 GLN A C 1
ATOM 3447 O O . GLN A 1 454 ? 27.646 -7.630 -7.055 1.00 87.38 454 GLN A O 1
ATOM 3452 N N . TYR A 1 455 ? 25.728 -6.451 -7.048 1.00 88.19 455 TYR A N 1
ATOM 3453 C CA . TYR A 1 455 ? 25.116 -7.160 -5.916 1.00 88.19 455 TYR A CA 1
ATOM 3454 C C . TYR A 1 455 ? 24.040 -8.181 -6.302 1.00 88.19 455 TYR A C 1
ATOM 3456 O O . TYR A 1 455 ? 23.733 -9.054 -5.495 1.00 88.19 455 TYR A O 1
ATOM 3464 N N . LEU A 1 456 ? 23.479 -8.119 -7.517 1.00 87.44 456 LEU A N 1
ATOM 3465 C CA . LEU A 1 456 ? 22.400 -9.025 -7.941 1.00 87.44 456 LEU A CA 1
ATOM 3466 C C . LEU A 1 456 ? 22.850 -10.128 -8.910 1.00 87.44 456 LEU A C 1
ATOM 3468 O O . LEU A 1 456 ? 22.013 -10.915 -9.343 1.00 87.44 456 LEU A O 1
ATOM 3472 N N . ARG A 1 457 ? 24.152 -10.241 -9.227 1.00 84.00 457 ARG A N 1
ATOM 3473 C CA . ARG A 1 457 ? 24.687 -11.207 -10.215 1.00 84.00 457 ARG A CA 1
ATOM 3474 C C . ARG A 1 457 ? 24.144 -12.625 -10.047 1.00 84.00 457 ARG A C 1
ATOM 3476 O O . ARG A 1 457 ? 23.741 -13.224 -11.035 1.00 84.00 457 ARG A O 1
ATOM 3483 N N . ASP A 1 458 ? 24.111 -13.147 -8.822 1.00 81.62 458 ASP A N 1
ATOM 3484 C CA . ASP A 1 458 ? 23.658 -14.518 -8.560 1.00 81.62 458 ASP A CA 1
ATOM 3485 C C . ASP A 1 458 ? 22.141 -14.699 -8.717 1.00 81.62 458 ASP A C 1
ATOM 3487 O O . ASP A 1 458 ? 21.708 -15.739 -9.202 1.00 81.62 458 ASP A O 1
ATOM 3491 N N . ARG A 1 459 ? 21.340 -13.669 -8.406 1.00 80.75 459 ARG A N 1
ATOM 3492 C CA . ARG A 1 459 ? 19.886 -13.628 -8.670 1.00 80.75 459 ARG A CA 1
ATOM 3493 C C . ARG A 1 459 ? 19.564 -13.466 -10.166 1.00 80.75 459 ARG A C 1
ATOM 3495 O O . ARG A 1 459 ? 18.467 -13.805 -10.601 1.00 80.75 459 ARG A O 1
ATOM 3502 N N . LEU A 1 460 ? 20.507 -12.928 -10.938 1.00 83.88 460 LEU A N 1
ATOM 3503 C CA . LEU A 1 460 ? 20.365 -12.635 -12.366 1.00 83.88 460 LEU A CA 1
ATOM 3504 C C . LEU A 1 460 ? 20.967 -13.711 -13.282 1.00 83.88 460 LEU A C 1
ATOM 3506 O O . LEU A 1 460 ? 20.924 -13.542 -14.499 1.00 83.88 460 LEU A O 1
ATOM 3510 N N . LYS A 1 461 ? 21.529 -14.802 -12.749 1.00 82.38 461 LYS A N 1
ATOM 3511 C CA . LYS A 1 461 ? 21.928 -15.964 -13.560 1.00 82.38 461 LYS A CA 1
ATOM 3512 C C . LYS A 1 461 ? 20.674 -16.617 -14.144 1.00 82.38 461 LYS A C 1
ATOM 3514 O O . LYS A 1 461 ? 19.799 -17.035 -13.395 1.00 82.38 461 LYS A O 1
ATOM 3519 N N . ALA A 1 462 ? 20.594 -16.683 -15.468 1.00 68.69 462 ALA A N 1
ATOM 3520 C CA . ALA A 1 462 ? 19.521 -17.359 -16.182 1.00 68.69 462 ALA A CA 1
ATOM 3521 C C . ALA A 1 462 ? 19.679 -18.879 -16.055 1.00 68.69 462 ALA A C 1
ATOM 3523 O O . ALA A 1 462 ? 20.759 -19.421 -16.312 1.00 68.69 462 ALA A O 1
ATOM 3524 N N . THR A 1 463 ? 18.602 -19.571 -15.696 1.00 65.31 463 THR A N 1
ATOM 3525 C CA . THR A 1 463 ? 18.616 -21.030 -15.546 1.00 65.31 463 THR A CA 1
ATOM 3526 C C . THR A 1 463 ? 18.261 -21.702 -16.877 1.00 65.31 463 THR A C 1
ATOM 3528 O O . THR A 1 463 ? 17.446 -21.195 -17.644 1.00 65.31 463 THR A O 1
ATOM 3531 N N . LEU A 1 464 ? 18.780 -22.909 -17.134 1.00 61.56 464 LEU A N 1
ATOM 3532 C CA . LEU A 1 464 ? 18.221 -23.829 -18.149 1.00 61.56 464 LEU A CA 1
ATOM 3533 C C . LEU A 1 464 ? 16.924 -24.529 -17.674 1.00 61.56 464 LEU A C 1
ATOM 3535 O O . LEU A 1 464 ? 16.560 -25.585 -18.182 1.00 61.56 464 LEU A O 1
ATOM 3539 N N . GLY A 1 465 ? 16.258 -23.975 -16.659 1.00 68.38 465 GLY A N 1
ATOM 3540 C CA . GLY A 1 465 ? 15.053 -24.535 -16.059 1.00 68.38 465 GLY A CA 1
ATOM 3541 C C . GLY A 1 465 ? 13.773 -24.190 -16.830 1.00 68.38 465 GLY A C 1
ATOM 3542 O O . GLY A 1 465 ? 13.819 -23.432 -17.803 1.00 68.38 465 GLY A O 1
ATOM 3543 N N . PRO A 1 466 ? 12.615 -24.705 -16.370 1.00 79.50 466 PRO A N 1
ATOM 3544 C CA . PRO A 1 466 ? 11.313 -24.355 -16.933 1.00 79.50 466 PRO A CA 1
ATOM 3545 C C . PRO A 1 466 ? 11.110 -22.833 -16.954 1.00 79.50 466 PRO A C 1
ATOM 3547 O O . PRO A 1 466 ? 11.489 -22.173 -15.981 1.00 79.50 466 PRO A O 1
ATOM 3550 N N . PRO A 1 467 ? 10.493 -22.253 -18.003 1.00 87.88 467 PRO A N 1
ATOM 3551 C CA . PRO A 1 467 ? 10.225 -20.822 -18.031 1.00 87.88 467 PRO A CA 1
ATOM 3552 C C . PRO A 1 467 ? 9.311 -20.437 -16.874 1.00 87.88 467 PRO A C 1
ATOM 3554 O O . PRO A 1 467 ? 8.275 -21.065 -16.653 1.00 87.88 467 PRO A O 1
ATOM 3557 N N . ARG A 1 468 ? 9.687 -19.392 -16.139 1.00 89.31 468 ARG A N 1
ATOM 3558 C CA . ARG A 1 468 ? 8.923 -18.871 -15.001 1.00 89.31 468 ARG A CA 1
ATOM 3559 C C . ARG A 1 468 ? 8.569 -17.424 -15.266 1.00 89.31 468 ARG A C 1
ATOM 3561 O O . ARG A 1 468 ? 9.434 -16.637 -15.633 1.00 89.31 468 ARG A O 1
ATOM 3568 N N . GLY A 1 469 ? 7.314 -17.063 -15.051 1.00 89.75 469 GLY A N 1
ATOM 3569 C CA . GLY A 1 469 ? 6.820 -15.701 -15.197 1.00 89.75 469 GLY A CA 1
ATOM 3570 C C . GLY A 1 469 ? 5.747 -15.363 -14.171 1.00 89.75 469 GLY A C 1
ATOM 3571 O O . GLY A 1 469 ? 5.360 -16.199 -13.354 1.00 89.75 469 GLY A O 1
ATOM 3572 N N . ILE A 1 470 ? 5.235 -14.140 -14.256 1.00 87.81 470 ILE A N 1
ATOM 3573 C CA . ILE A 1 470 ? 4.069 -13.679 -13.502 1.00 87.81 470 ILE A CA 1
ATOM 3574 C C . ILE A 1 470 ? 3.053 -13.032 -14.445 1.00 87.81 470 ILE A C 1
ATOM 3576 O O . ILE A 1 470 ? 3.413 -12.265 -15.343 1.00 87.81 470 ILE A O 1
ATOM 3580 N N . VAL A 1 471 ? 1.773 -13.340 -14.238 1.00 89.12 471 VAL A N 1
ATOM 3581 C CA . VAL A 1 471 ? 0.662 -12.704 -14.952 1.00 89.12 471 VAL A CA 1
ATOM 3582 C C . VAL A 1 471 ? 0.491 -11.281 -14.421 1.00 89.12 471 VAL A C 1
ATOM 3584 O O . VAL A 1 471 ? -0.012 -11.089 -13.313 1.00 89.12 471 VAL A O 1
ATOM 3587 N N . LEU A 1 472 ? 0.881 -10.267 -15.198 1.00 77.94 472 LEU A N 1
ATOM 3588 C CA . LEU A 1 472 ? 0.557 -8.880 -14.867 1.00 77.94 472 LEU A CA 1
ATOM 3589 C C . LEU A 1 472 ? -0.942 -8.649 -15.045 1.00 77.94 472 LEU A C 1
ATOM 3591 O O . LEU A 1 472 ? -1.629 -8.289 -14.095 1.00 77.94 472 LEU A O 1
ATOM 3595 N N . GLU A 1 473 ? -1.477 -8.878 -16.239 1.00 78.00 473 GLU A N 1
ATOM 3596 C CA . GLU A 1 473 ? -2.874 -8.566 -16.551 1.00 78.00 473 GLU A CA 1
ATOM 3597 C C . GLU A 1 473 ? -3.550 -9.694 -17.318 1.00 78.00 473 GLU A C 1
ATOM 3599 O O . GLU A 1 473 ? -2.902 -10.472 -18.016 1.00 78.00 473 GLU A O 1
ATOM 3604 N N . VAL A 1 474 ? -4.875 -9.722 -17.226 1.00 83.81 474 VAL A N 1
ATOM 3605 C CA . VAL A 1 474 ? -5.744 -10.560 -18.045 1.00 83.81 474 VAL A CA 1
ATOM 3606 C C . VAL A 1 474 ? -6.643 -9.606 -18.826 1.00 83.81 474 VAL A C 1
ATOM 3608 O O . VAL A 1 474 ? -7.367 -8.821 -18.215 1.00 83.81 474 VAL A O 1
ATOM 3611 N N . LYS A 1 475 ? -6.552 -9.617 -20.158 1.00 79.56 475 LYS A N 1
ATOM 3612 C CA . LYS A 1 475 ? -7.266 -8.687 -21.050 1.00 79.56 475 LYS A CA 1
ATOM 3613 C C . LYS A 1 475 ? -7.915 -9.444 -22.200 1.00 79.56 475 LYS A C 1
ATOM 3615 O O . LYS A 1 475 ? -7.274 -10.284 -22.830 1.00 79.56 475 LYS A O 1
ATOM 3620 N N . GLU A 1 476 ? -9.178 -9.141 -22.464 1.00 79.06 476 GLU A N 1
ATOM 3621 C CA . GLU A 1 476 ? -9.892 -9.620 -23.646 1.00 79.06 476 GLU A CA 1
ATOM 3622 C C . GLU A 1 476 ? -9.510 -8.745 -24.849 1.00 79.06 476 GLU A C 1
ATOM 3624 O O . GLU A 1 476 ? -9.574 -7.519 -24.778 1.00 79.06 476 GLU A O 1
ATOM 3629 N N . GLU A 1 477 ? -9.048 -9.368 -25.931 1.00 79.25 477 GLU A N 1
ATOM 3630 C CA . GLU A 1 477 ? -8.564 -8.702 -27.143 1.00 79.25 477 GLU A CA 1
ATOM 3631 C C . GLU A 1 477 ? -9.387 -9.191 -28.344 1.00 79.25 477 GLU A C 1
ATOM 3633 O O . GLU A 1 477 ? -9.591 -10.395 -28.543 1.00 79.25 477 GLU A O 1
ATOM 3638 N N . GLN A 1 478 ? -9.864 -8.257 -29.169 1.00 72.69 478 GLN A N 1
ATOM 3639 C CA . GLN A 1 478 ? -10.769 -8.564 -30.278 1.00 72.69 478 GLN A CA 1
ATOM 3640 C C . GLN A 1 478 ? -10.120 -9.545 -31.273 1.00 72.69 478 GLN A C 1
ATOM 3642 O O . GLN A 1 478 ? -9.054 -9.281 -31.820 1.00 72.69 478 GLN A O 1
ATOM 3647 N N . GLY A 1 479 ? -10.770 -10.690 -31.504 1.00 76.94 479 GLY A N 1
ATOM 3648 C CA . GLY A 1 479 ? -10.275 -11.756 -32.389 1.00 76.94 479 GLY A CA 1
ATOM 3649 C C . GLY A 1 479 ? -9.254 -12.720 -31.764 1.00 76.94 479 GLY A C 1
ATOM 3650 O O . GLY A 1 479 ? -9.032 -13.790 -32.324 1.00 76.94 479 GLY A O 1
ATOM 3651 N N . LEU A 1 480 ? -8.683 -12.398 -30.597 1.00 77.44 480 LEU A N 1
ATOM 3652 C CA . LEU A 1 480 ? -7.774 -13.276 -29.839 1.00 77.44 480 LEU A CA 1
ATOM 3653 C C . LEU A 1 480 ? -8.434 -13.911 -28.603 1.00 77.44 480 LEU A C 1
ATOM 3655 O O . LEU A 1 480 ? -7.875 -14.849 -28.032 1.00 77.44 480 LEU A O 1
ATOM 3659 N N . GLY A 1 481 ? -9.601 -13.405 -28.194 1.00 84.69 481 GLY A N 1
ATOM 3660 C CA . GLY A 1 481 ? -10.280 -13.816 -26.968 1.00 84.69 481 GLY A CA 1
ATOM 3661 C C . GLY A 1 481 ? -9.543 -13.304 -25.733 1.00 84.69 481 GLY A C 1
ATOM 3662 O O . GLY A 1 481 ? -8.949 -12.224 -25.748 1.00 84.69 481 GLY A O 1
ATOM 3663 N N . GLN A 1 482 ? -9.563 -14.074 -24.649 1.00 88.62 482 GLN A N 1
ATOM 3664 C CA . GLN A 1 482 ? -8.812 -13.722 -23.450 1.00 88.62 482 GLN A CA 1
ATOM 3665 C C . GLN A 1 482 ? -7.303 -13.916 -23.667 1.00 88.62 482 GLN A C 1
ATOM 3667 O O . GLN A 1 482 ? -6.856 -14.905 -24.244 1.00 88.62 482 GLN A O 1
ATOM 3672 N N . THR A 1 483 ? -6.506 -12.955 -23.201 1.00 90.88 483 THR A N 1
ATOM 3673 C CA . THR A 1 483 ? -5.042 -12.957 -23.302 1.00 90.88 483 THR A CA 1
ATOM 3674 C C . THR A 1 483 ? -4.412 -12.616 -21.956 1.00 90.88 483 THR A C 1
ATOM 3676 O O . THR A 1 483 ? -4.983 -11.856 -21.167 1.00 90.88 483 THR A O 1
ATOM 3679 N N . LEU A 1 484 ? -3.224 -13.162 -21.691 1.00 90.81 484 LEU A N 1
ATOM 3680 C CA . LEU A 1 484 ? -2.410 -12.785 -20.534 1.00 90.81 484 LEU A CA 1
ATOM 3681 C C . LEU A 1 484 ? -1.317 -11.815 -20.971 1.00 90.81 484 LEU A C 1
ATOM 3683 O O . LEU A 1 484 ? -0.589 -12.101 -21.916 1.00 90.81 484 LEU A O 1
ATOM 3687 N N . ASN A 1 485 ? -1.141 -10.723 -20.237 1.00 87.19 485 ASN A N 1
ATOM 3688 C CA . ASN A 1 485 ? 0.072 -9.913 -20.283 1.00 87.19 485 ASN A CA 1
ATOM 3689 C C . ASN A 1 485 ? 1.015 -10.451 -19.194 1.00 87.19 485 ASN A C 1
ATOM 3691 O O . ASN A 1 485 ? 0.674 -10.408 -18.011 1.00 87.19 485 ASN A O 1
ATOM 3695 N N . VAL A 1 486 ? 2.170 -10.995 -19.581 1.00 88.69 486 VAL A N 1
ATOM 3696 C CA . VAL A 1 486 ? 3.080 -11.763 -18.712 1.00 88.69 486 VAL A CA 1
ATOM 3697 C C . VAL A 1 486 ? 4.469 -11.132 -18.719 1.00 88.69 486 VAL A C 1
ATOM 3699 O O . VAL A 1 486 ? 5.011 -10.856 -19.787 1.00 88.69 486 VAL A O 1
ATOM 3702 N N . ILE A 1 487 ? 5.083 -10.981 -17.542 1.00 87.31 487 ILE A N 1
ATOM 3703 C CA . ILE A 1 487 ? 6.536 -10.778 -17.444 1.00 87.31 487 ILE A CA 1
ATOM 3704 C C . ILE A 1 487 ? 7.181 -12.147 -17.236 1.00 87.31 487 ILE A C 1
ATOM 3706 O O . ILE A 1 487 ? 6.947 -12.805 -16.221 1.00 87.31 487 ILE A O 1
ATOM 3710 N N . LEU A 1 488 ? 7.990 -12.574 -18.202 1.00 88.88 488 LEU A N 1
ATOM 3711 C CA . LEU A 1 488 ? 8.850 -13.746 -18.100 1.00 88.88 488 LEU A CA 1
ATOM 3712 C C . LEU A 1 488 ? 10.082 -13.371 -17.258 1.00 88.88 488 LEU A C 1
ATOM 3714 O O . LEU A 1 488 ? 10.807 -12.439 -17.605 1.00 88.88 488 LEU A O 1
ATOM 3718 N N . LEU A 1 489 ? 10.287 -14.078 -16.146 1.00 86.75 489 LEU A N 1
ATOM 3719 C CA . LEU A 1 489 ? 11.305 -13.820 -15.119 1.00 86.75 489 LEU A CA 1
ATOM 3720 C C . LEU A 1 489 ? 12.564 -14.677 -15.313 1.00 86.75 489 LEU A C 1
ATOM 3722 O O . LEU A 1 489 ? 13.666 -14.196 -15.067 1.00 86.75 489 LEU A O 1
ATOM 3726 N N . ASP A 1 490 ? 12.413 -15.929 -15.750 1.00 86.19 490 ASP A N 1
ATOM 3727 C CA . ASP A 1 490 ? 13.523 -16.846 -16.049 1.00 86.19 490 ASP A CA 1
ATOM 3728 C C . ASP A 1 490 ? 13.137 -17.849 -17.152 1.00 86.19 490 ASP A C 1
ATOM 3730 O O . ASP A 1 490 ? 11.952 -18.044 -17.441 1.00 86.19 490 ASP A O 1
ATOM 3734 N N . GLY A 1 491 ? 14.139 -18.480 -17.765 1.00 87.06 491 GLY A N 1
ATOM 3735 C CA . GLY A 1 491 ? 13.987 -19.481 -18.819 1.00 87.06 491 GLY A CA 1
ATOM 3736 C C . GLY A 1 491 ? 13.521 -18.926 -20.173 1.00 87.06 491 GLY A C 1
ATOM 3737 O O . GLY A 1 491 ? 13.734 -17.758 -20.522 1.00 87.06 491 GLY A O 1
ATOM 3738 N N . VAL A 1 492 ? 12.925 -19.812 -20.976 1.00 88.00 492 VAL A N 1
ATOM 3739 C CA . VAL A 1 492 ? 12.540 -19.567 -22.374 1.00 88.00 492 VAL A CA 1
ATOM 3740 C C . VAL A 1 492 ? 11.153 -20.142 -22.642 1.00 88.00 492 VAL A C 1
ATOM 3742 O O . VAL A 1 492 ? 10.902 -21.305 -22.340 1.00 88.00 492 VAL A O 1
ATOM 3745 N N . LEU A 1 493 ? 10.255 -19.327 -23.194 1.00 89.75 493 LEU A N 1
ATOM 3746 C CA . LEU A 1 493 ? 8.874 -19.695 -23.494 1.00 89.75 493 LEU A CA 1
ATOM 3747 C C . LEU A 1 493 ? 8.676 -19.805 -25.009 1.00 89.75 493 LEU A C 1
ATOM 3749 O O . LEU A 1 493 ? 9.086 -18.913 -25.748 1.00 89.75 493 LEU A O 1
ATOM 3753 N N . GLU A 1 494 ? 8.032 -20.881 -25.461 1.00 91.38 494 GLU A N 1
ATOM 3754 C CA . GLU A 1 494 ? 7.876 -21.221 -26.884 1.00 91.38 494 GLU A CA 1
ATOM 3755 C C . GLU A 1 494 ? 6.410 -21.448 -27.263 1.00 91.38 494 GLU A C 1
ATOM 3757 O O . GLU A 1 494 ? 5.602 -21.930 -26.459 1.00 91.38 494 GLU A O 1
ATOM 3762 N N . VAL A 1 495 ? 6.055 -21.136 -28.508 1.00 92.75 495 VAL A N 1
ATOM 3763 C CA . VAL A 1 495 ? 4.754 -21.496 -29.082 1.00 92.75 495 VAL A CA 1
ATOM 3764 C C . VAL A 1 495 ? 4.612 -23.020 -29.120 1.00 92.75 495 VAL A C 1
ATOM 3766 O O . VAL A 1 495 ? 5.535 -23.749 -29.466 1.00 92.75 495 VAL A O 1
ATOM 3769 N N . GLY A 1 496 ? 3.444 -23.529 -28.725 1.00 89.31 496 GLY A N 1
ATOM 3770 C CA . GLY A 1 496 ? 3.183 -24.963 -28.628 1.00 89.31 496 GLY A CA 1
ATOM 3771 C C . GLY A 1 496 ? 3.705 -25.639 -27.354 1.00 89.31 496 GLY A C 1
ATOM 3772 O O . GLY A 1 496 ? 3.370 -26.811 -27.155 1.00 89.31 496 GLY A O 1
ATOM 3773 N N . SER A 1 497 ? 4.448 -24.938 -26.487 1.00 89.94 497 SER A N 1
ATOM 3774 C CA . SER A 1 497 ? 4.815 -25.423 -25.146 1.00 89.94 497 SER A CA 1
ATOM 3775 C C . SER A 1 497 ? 3.601 -25.499 -24.206 1.00 89.94 497 SER A C 1
ATOM 3777 O O . SER A 1 497 ? 2.563 -24.882 -24.462 1.00 89.94 497 SER A O 1
ATOM 3779 N N . THR A 1 498 ? 3.714 -26.258 -23.114 1.00 92.31 498 THR A N 1
ATOM 3780 C CA . THR A 1 498 ? 2.689 -26.318 -22.057 1.00 92.31 498 THR A CA 1
ATOM 3781 C C . THR A 1 498 ? 3.110 -25.448 -20.880 1.00 92.31 498 THR A C 1
ATOM 3783 O O . THR A 1 498 ? 4.236 -25.557 -20.399 1.00 92.31 498 THR A O 1
ATOM 3786 N N . VAL A 1 499 ? 2.193 -24.618 -20.390 1.00 93.31 499 VAL A N 1
ATOM 3787 C CA . VAL A 1 499 ? 2.352 -23.762 -19.211 1.00 93.31 499 VAL A CA 1
ATOM 3788 C C . VAL A 1 499 ? 1.276 -24.066 -18.179 1.00 93.31 499 VAL A C 1
ATOM 3790 O O . VAL A 1 499 ? 0.118 -24.285 -18.517 1.00 93.31 499 VAL A O 1
ATOM 3793 N N . VAL A 1 500 ? 1.654 -24.057 -16.909 1.00 93.69 500 VAL A N 1
ATOM 3794 C CA . VAL A 1 500 ? 0.742 -24.114 -15.770 1.00 93.69 500 VAL A CA 1
ATOM 3795 C C . VAL A 1 500 ? 0.458 -22.689 -15.298 1.00 93.69 500 VAL A C 1
ATOM 3797 O O . VAL A 1 500 ? 1.393 -21.908 -15.114 1.00 93.69 500 VAL A O 1
ATOM 3800 N N . VAL A 1 501 ? -0.819 -22.357 -15.093 1.00 92.12 501 VAL A N 1
ATOM 3801 C CA . VAL A 1 501 ? -1.292 -21.041 -14.622 1.00 92.12 501 VAL A CA 1
ATOM 3802 C C . VAL A 1 501 ? -2.214 -21.171 -13.409 1.00 92.12 501 VAL A C 1
ATOM 3804 O O . VAL A 1 501 ? -2.925 -22.166 -13.260 1.00 92.12 501 VAL A O 1
ATOM 3807 N N . GLY A 1 502 ? -2.218 -20.159 -12.536 1.00 89.94 502 GLY A N 1
ATOM 3808 C CA . GLY A 1 502 ? -3.064 -20.134 -11.341 1.00 89.94 502 GLY A CA 1
ATOM 3809 C C . GLY A 1 502 ? -4.482 -19.629 -11.619 1.00 89.94 502 GLY A C 1
ATOM 3810 O O . GLY A 1 502 ? -4.665 -18.509 -12.099 1.00 89.94 502 GLY A O 1
ATOM 3811 N N . LYS A 1 503 ? -5.490 -20.428 -11.254 1.00 88.81 503 LYS A N 1
ATOM 3812 C CA . LYS A 1 503 ? -6.919 -20.076 -11.257 1.00 88.81 503 LYS A CA 1
ATOM 3813 C C . LYS A 1 503 ? -7.491 -20.154 -9.836 1.00 88.81 503 LYS A C 1
ATOM 3815 O O . LYS A 1 503 ? -6.879 -20.722 -8.935 1.00 88.81 503 LYS A O 1
ATOM 3820 N N . ARG A 1 504 ? -8.709 -19.641 -9.618 1.00 77.94 504 ARG A N 1
ATOM 3821 C CA . ARG A 1 504 ? -9.403 -19.768 -8.312 1.00 77.94 504 ARG A CA 1
ATOM 3822 C C . ARG A 1 504 ? -9.767 -21.220 -7.949 1.00 77.94 504 ARG A C 1
ATOM 3824 O O . ARG A 1 504 ? -9.988 -21.519 -6.782 1.00 77.94 504 ARG A O 1
ATOM 3831 N N . THR A 1 505 ? -9.830 -22.116 -8.932 1.00 77.69 505 THR A N 1
ATOM 3832 C CA . THR A 1 505 ? -10.161 -23.545 -8.773 1.00 77.69 505 THR A CA 1
ATOM 3833 C C . THR A 1 505 ? -8.952 -24.456 -8.531 1.00 77.69 505 THR A C 1
ATOM 3835 O O . THR A 1 505 ? -9.150 -25.627 -8.221 1.00 77.69 505 THR A O 1
ATOM 3838 N N . GLY A 1 506 ? -7.722 -23.952 -8.674 1.00 82.81 506 GLY A N 1
ATOM 3839 C CA . GLY A 1 506 ? -6.488 -24.746 -8.675 1.00 82.81 506 GLY A CA 1
ATOM 3840 C C . GLY A 1 506 ? -5.502 -24.235 -9.727 1.00 82.81 506 GLY A C 1
ATOM 3841 O O . GLY A 1 506 ? -5.626 -23.104 -10.202 1.00 82.81 506 GLY A O 1
ATOM 3842 N N . ALA A 1 507 ? -4.531 -25.059 -10.113 1.00 89.00 507 ALA A N 1
ATOM 3843 C CA . ALA A 1 507 ? -3.620 -24.751 -11.216 1.00 89.00 507 ALA A CA 1
ATOM 3844 C C . ALA A 1 507 ? -3.975 -25.573 -12.464 1.00 89.00 507 ALA A C 1
ATOM 3846 O O . ALA A 1 507 ? -4.234 -26.771 -12.366 1.00 89.00 507 ALA A O 1
ATOM 3847 N N . GLU A 1 508 ? -3.979 -24.937 -13.636 1.00 90.44 508 GLU A N 1
ATOM 3848 C CA . GLU A 1 508 ? -4.414 -25.557 -14.894 1.00 90.44 508 GLU A CA 1
ATOM 3849 C C . GLU A 1 508 ? -3.302 -25.534 -15.946 1.00 90.44 508 GLU A C 1
ATOM 3851 O O . GLU A 1 508 ? -2.555 -24.561 -16.054 1.00 90.44 508 GLU A O 1
ATOM 3856 N N . ALA A 1 509 ? -3.195 -26.619 -16.715 1.00 91.88 509 ALA A N 1
ATOM 3857 C CA . ALA A 1 509 ? -2.183 -26.810 -17.745 1.00 91.88 509 ALA A CA 1
ATOM 3858 C C . ALA A 1 509 ? -2.726 -26.424 -19.128 1.00 91.88 509 ALA A C 1
ATOM 3860 O O . ALA A 1 509 ? -3.631 -27.066 -19.657 1.00 91.88 509 ALA A O 1
ATOM 3861 N N . ILE A 1 510 ? -2.145 -25.387 -19.723 1.00 92.44 510 ILE A N 1
ATOM 3862 C CA . ILE A 1 510 ? -2.591 -24.767 -20.971 1.00 92.44 510 ILE A CA 1
ATOM 3863 C C . ILE A 1 510 ? -1.464 -24.850 -21.994 1.00 92.44 510 ILE A C 1
ATOM 3865 O O . ILE A 1 510 ? -0.310 -24.544 -21.700 1.00 92.44 510 ILE A O 1
ATOM 3869 N N . ARG A 1 511 ? -1.788 -25.232 -23.230 1.00 92.75 511 ARG A N 1
ATOM 3870 C CA . ARG A 1 511 ? -0.824 -25.210 -24.336 1.00 92.75 511 ARG A CA 1
ATOM 3871 C C . ARG A 1 511 ? -0.794 -23.823 -24.975 1.00 92.75 511 ARG A C 1
ATOM 3873 O O . ARG A 1 511 ? -1.841 -23.322 -25.376 1.00 92.75 511 ARG A O 1
ATOM 3880 N N . VAL A 1 512 ? 0.377 -23.205 -25.097 1.00 92.94 512 VAL A N 1
ATOM 3881 C CA . VAL A 1 512 ? 0.558 -21.886 -25.726 1.00 92.94 512 VAL A CA 1
ATOM 3882 C C . VAL A 1 512 ? 0.201 -21.968 -27.213 1.00 92.94 512 VAL A C 1
ATOM 3884 O O . VAL A 1 512 ? 0.783 -22.784 -27.928 1.00 92.94 512 VAL A O 1
ATOM 3887 N N . ARG A 1 513 ? -0.721 -21.125 -27.704 1.00 91.31 513 ARG A N 1
ATOM 3888 C CA . ARG A 1 513 ? -1.027 -21.030 -29.148 1.00 91.31 513 ARG A CA 1
ATOM 3889 C C . ARG A 1 513 ? -0.293 -19.897 -29.849 1.00 91.31 513 ARG A C 1
ATOM 3891 O O . ARG A 1 513 ? 0.132 -20.088 -30.981 1.00 91.31 513 ARG A O 1
ATOM 3898 N N . ALA A 1 514 ? -0.148 -18.747 -29.198 1.00 91.50 514 ALA A N 1
ATOM 3899 C CA . ALA A 1 514 ? 0.621 -17.627 -29.726 1.00 91.50 514 ALA A CA 1
ATOM 3900 C C . ALA A 1 514 ? 1.317 -16.855 -28.601 1.00 91.50 514 ALA A C 1
ATOM 3902 O O . ALA A 1 514 ? 0.731 -16.616 -27.540 1.00 91.50 514 ALA A O 1
ATOM 3903 N N . LEU A 1 515 ? 2.551 -16.436 -28.879 1.00 91.50 515 LEU A N 1
ATOM 3904 C CA . LEU A 1 515 ? 3.267 -15.401 -28.143 1.00 91.50 515 LEU A CA 1
ATOM 3905 C C . LEU A 1 515 ? 3.286 -14.149 -29.021 1.00 91.50 515 LEU A C 1
ATOM 3907 O O . LEU A 1 515 ? 3.555 -14.229 -30.218 1.00 91.50 515 LEU A O 1
ATOM 3911 N N . LEU A 1 516 ? 2.956 -13.008 -28.429 1.00 87.69 516 LEU A N 1
ATOM 3912 C CA . LEU A 1 516 ? 2.745 -11.737 -29.109 1.00 87.69 516 LEU A CA 1
ATOM 3913 C C . LEU A 1 516 ? 3.618 -10.662 -28.457 1.00 87.69 516 LEU A C 1
ATOM 3915 O O . LEU A 1 516 ? 3.552 -10.443 -27.244 1.00 87.69 516 LEU A O 1
ATOM 3919 N N . MET A 1 517 ? 4.410 -9.976 -29.276 1.00 80.62 517 MET A N 1
ATOM 3920 C CA . MET A 1 517 ? 5.220 -8.820 -28.882 1.00 80.62 517 MET A CA 1
ATOM 3921 C C . MET A 1 517 ? 4.671 -7.557 -29.563 1.00 80.62 517 MET A C 1
ATOM 3923 O O . MET A 1 517 ? 4.100 -7.671 -30.651 1.00 80.62 517 MET A O 1
ATOM 3927 N N . PRO A 1 518 ? 4.821 -6.351 -28.982 1.00 65.94 518 PRO A N 1
ATOM 3928 C CA . PRO A 1 518 ? 4.524 -5.112 -29.697 1.00 65.94 518 PRO A CA 1
ATOM 3929 C C . PRO A 1 518 ? 5.377 -5.006 -30.960 1.00 65.94 518 PRO A C 1
ATOM 3931 O O . PRO A 1 518 ? 6.534 -5.435 -30.964 1.00 65.94 518 PRO A O 1
ATOM 3934 N N . LYS A 1 519 ? 4.826 -4.411 -32.019 1.00 61.47 519 LYS A N 1
ATOM 3935 C CA . LYS A 1 519 ? 5.649 -4.025 -33.170 1.00 61.47 519 LYS A CA 1
ATOM 3936 C C . LYS A 1 519 ? 6.581 -2.864 -32.788 1.00 61.47 519 LYS A C 1
ATOM 3938 O O . LYS A 1 519 ? 6.232 -2.076 -31.904 1.00 61.47 519 LYS A O 1
ATOM 3943 N N . PRO A 1 520 ? 7.736 -2.701 -33.457 1.00 51.25 520 PRO A N 1
ATOM 3944 C CA . PRO A 1 520 ? 8.431 -1.419 -33.475 1.00 51.25 520 PRO A CA 1
ATOM 3945 C C . PRO A 1 520 ? 7.468 -0.313 -33.933 1.00 51.25 520 PRO A C 1
ATOM 3947 O O . PRO A 1 520 ? 6.654 -0.539 -34.831 1.00 51.25 520 PRO A O 1
ATOM 3950 N N . LEU A 1 521 ? 7.570 0.884 -33.346 1.00 45.72 521 LEU A N 1
ATOM 3951 C CA . LEU A 1 521 ? 6.665 2.006 -33.652 1.00 45.72 521 LEU A CA 1
ATOM 3952 C C . LEU A 1 521 ? 6.641 2.349 -35.155 1.00 45.72 521 LEU A C 1
ATOM 3954 O O . LEU A 1 521 ? 5.599 2.720 -35.684 1.00 45.72 521 LEU A O 1
ATOM 3958 N N . ASP A 1 522 ? 7.765 2.144 -35.846 1.00 37.03 522 ASP A N 1
ATOM 3959 C CA . ASP A 1 522 ? 7.944 2.421 -37.277 1.00 37.03 522 ASP A C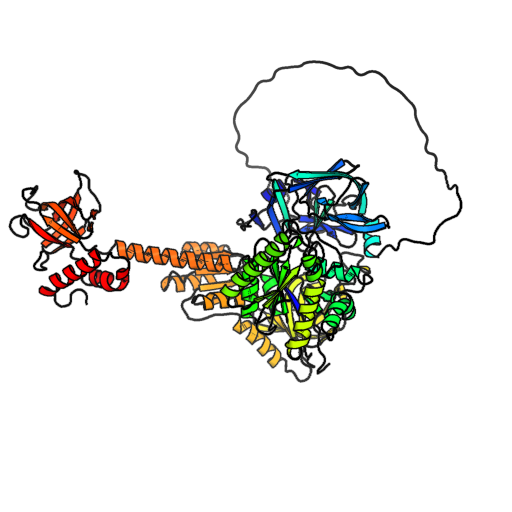A 1
ATOM 3960 C C . ASP A 1 522 ? 7.179 1.446 -38.209 1.00 37.03 522 ASP A C 1
ATOM 3962 O O . ASP A 1 522 ? 7.030 1.711 -39.405 1.00 37.03 522 ASP A O 1
ATOM 3966 N N . GLU A 1 523 ? 6.680 0.318 -37.684 1.00 36.69 523 GLU A N 1
ATOM 3967 C CA . GLU A 1 523 ? 5.934 -0.704 -38.441 1.00 36.69 523 GLU A CA 1
ATOM 3968 C C . GLU A 1 523 ? 4.408 -0.628 -38.248 1.00 36.69 523 GLU A C 1
ATOM 3970 O O . GLU A 1 523 ? 3.658 -1.255 -39.000 1.00 36.69 523 GLU A O 1
ATOM 3975 N N . MET A 1 524 ? 3.925 0.136 -37.264 1.00 42.84 524 MET A N 1
ATOM 3976 C CA . MET A 1 524 ? 2.501 0.217 -36.930 1.00 42.84 524 MET A CA 1
ATOM 3977 C C . MET A 1 524 ? 1.744 1.098 -37.937 1.00 42.84 524 MET A C 1
ATOM 3979 O O . MET A 1 524 ? 1.986 2.298 -38.029 1.00 42.84 524 MET A O 1
ATOM 3983 N N . ARG A 1 525 ? 0.814 0.501 -38.699 1.00 41.56 525 ARG A N 1
ATOM 3984 C CA . ARG A 1 525 ? 0.003 1.197 -39.729 1.00 41.56 525 ARG A CA 1
ATOM 3985 C C . ARG A 1 525 ? -1.514 1.063 -39.567 1.00 41.56 525 ARG A C 1
ATOM 3987 O O . ARG A 1 525 ? -2.253 1.738 -40.274 1.00 41.56 525 ARG A O 1
ATOM 3994 N N . ASP A 1 526 ? -1.973 0.192 -38.673 1.00 48.47 526 ASP A N 1
ATOM 3995 C CA . ASP A 1 526 ? -3.386 -0.011 -38.335 1.00 48.47 526 ASP A CA 1
ATOM 3996 C C . ASP A 1 526 ? -3.481 -0.233 -36.808 1.00 48.47 526 ASP A C 1
ATOM 3998 O O . ASP A 1 526 ? -2.754 -1.085 -36.286 1.00 48.47 526 ASP A O 1
ATOM 4002 N N . PRO A 1 527 ? -4.361 0.475 -36.070 1.00 44.31 527 PRO A N 1
ATOM 4003 C CA . PRO A 1 527 ? -4.618 0.237 -34.643 1.00 44.31 527 PRO A CA 1
ATOM 4004 C C . PRO A 1 527 ? -5.070 -1.188 -34.267 1.00 44.31 527 PRO A C 1
ATOM 4006 O O . PRO A 1 527 ? -5.147 -1.504 -33.080 1.00 44.31 527 PRO A O 1
ATOM 4009 N N . ARG A 1 528 ? -5.372 -2.054 -35.241 1.00 49.59 528 ARG A N 1
ATOM 4010 C CA . ARG A 1 528 ? -5.649 -3.492 -35.069 1.00 49.59 528 ARG A CA 1
ATOM 4011 C C . ARG A 1 528 ? -4.390 -4.358 -35.189 1.00 49.59 528 ARG A C 1
ATOM 4013 O O . ARG A 1 528 ? -4.324 -5.423 -34.583 1.00 49.59 528 ARG A O 1
ATOM 4020 N N . ASP A 1 529 ? -3.369 -3.889 -35.901 1.00 58.75 529 ASP A N 1
ATOM 4021 C CA . ASP A 1 529 ? -2.132 -4.613 -36.226 1.00 58.75 529 ASP A CA 1
ATOM 4022 C C . ASP A 1 529 ? -0.988 -4.270 -35.242 1.00 58.75 529 ASP A C 1
ATOM 4024 O O . ASP A 1 529 ? 0.149 -3.983 -35.617 1.00 58.75 529 ASP A O 1
ATOM 4028 N N . ARG A 1 530 ? -1.309 -4.251 -33.939 1.00 63.50 530 ARG A N 1
ATOM 4029 C CA . ARG A 1 530 ? -0.421 -3.750 -32.863 1.00 63.50 530 ARG A CA 1
ATOM 4030 C C . ARG A 1 530 ? 0.676 -4.725 -32.428 1.00 63.50 530 ARG A C 1
ATOM 4032 O O . ARG A 1 530 ? 1.601 -4.327 -31.720 1.00 63.50 530 ARG A O 1
ATOM 4039 N N . PHE A 1 531 ? 0.568 -5.995 -32.814 1.00 72.88 531 PHE A N 1
ATOM 4040 C CA . PHE A 1 531 ? 1.422 -7.072 -32.315 1.00 72.88 531 PHE A CA 1
ATOM 4041 C C . PHE A 1 531 ? 1.997 -7.914 -33.456 1.00 72.88 531 PHE A C 1
ATOM 4043 O O . PHE A 1 531 ? 1.300 -8.208 -34.425 1.00 72.88 531 PHE A O 1
ATOM 4050 N N . VAL A 1 532 ? 3.251 -8.345 -33.320 1.00 80.50 532 VAL A N 1
ATOM 4051 C CA . VAL A 1 532 ? 3.831 -9.432 -34.123 1.00 80.50 532 VAL A CA 1
ATOM 4052 C C . VAL A 1 532 ? 3.765 -10.749 -33.341 1.00 80.50 532 VAL A C 1
ATOM 4054 O O . VAL A 1 532 ? 4.087 -10.757 -32.146 1.00 80.50 532 VAL A O 1
ATOM 4057 N N . PRO A 1 533 ? 3.377 -11.870 -33.978 1.00 86.06 533 PRO A N 1
ATOM 4058 C CA . PRO A 1 533 ? 3.607 -13.193 -33.417 1.00 86.06 533 PRO A CA 1
ATOM 4059 C C . PRO A 1 533 ? 5.104 -13.517 -33.421 1.00 86.06 533 PRO A C 1
ATOM 4061 O O . PRO A 1 533 ? 5.826 -13.147 -34.346 1.00 86.06 533 PRO A O 1
ATOM 4064 N N . VAL A 1 534 ? 5.561 -14.221 -32.388 1.00 88.62 534 VAL A N 1
ATOM 4065 C CA . VAL A 1 534 ? 6.939 -14.714 -32.263 1.00 88.62 534 VAL A CA 1
ATOM 4066 C C . VAL A 1 534 ? 6.934 -16.170 -31.803 1.00 88.62 534 VAL A C 1
ATOM 4068 O O . VAL A 1 534 ? 6.120 -16.553 -30.966 1.00 88.62 534 VAL A O 1
ATOM 4071 N N . ASP A 1 535 ? 7.854 -16.985 -32.318 1.00 88.25 535 ASP A N 1
ATOM 4072 C CA . ASP A 1 535 ? 7.909 -18.417 -31.981 1.00 88.25 535 ASP A CA 1
ATOM 4073 C C . ASP A 1 535 ? 8.448 -18.673 -30.563 1.00 88.25 535 ASP A C 1
ATOM 4075 O O . ASP A 1 535 ? 8.081 -19.654 -29.914 1.00 88.25 535 ASP A O 1
ATOM 4079 N N . GLN A 1 536 ? 9.314 -17.781 -30.068 1.00 89.44 536 GLN A N 1
ATOM 4080 C CA . GLN A 1 536 ? 10.037 -17.925 -28.804 1.00 89.44 536 GLN A CA 1
ATOM 4081 C C . GLN A 1 536 ? 10.283 -16.561 -28.138 1.00 89.44 536 GLN A C 1
ATOM 4083 O O . GLN A 1 536 ? 10.648 -15.592 -28.803 1.00 89.44 536 GLN A O 1
ATOM 4088 N N . VAL A 1 537 ? 10.169 -16.502 -26.808 1.00 87.31 537 VAL A N 1
ATOM 4089 C CA . VAL A 1 537 ? 10.555 -15.353 -25.968 1.00 87.31 537 VAL A CA 1
ATOM 4090 C C . VAL A 1 537 ? 11.498 -15.811 -24.851 1.00 87.31 537 VAL A C 1
ATOM 4092 O O . VAL A 1 537 ? 11.327 -16.887 -24.280 1.00 87.31 537 VAL A O 1
ATOM 4095 N N . ARG A 1 538 ? 12.512 -14.998 -24.532 1.00 86.31 538 ARG A N 1
ATOM 4096 C CA . ARG A 1 538 ? 13.561 -15.303 -23.540 1.00 86.31 538 ARG A CA 1
ATOM 4097 C C . ARG A 1 538 ? 13.539 -14.307 -22.384 1.00 86.31 538 ARG A C 1
ATOM 4099 O O . ARG A 1 538 ? 13.259 -13.130 -22.598 1.00 86.31 538 ARG A O 1
ATOM 4106 N N . ALA A 1 539 ? 13.840 -14.772 -21.174 1.00 85.38 539 ALA A N 1
ATOM 4107 C CA . ALA A 1 539 ? 13.822 -13.926 -19.986 1.00 85.38 539 ALA A CA 1
ATOM 4108 C C . ALA A 1 539 ? 14.962 -12.875 -19.959 1.00 85.38 539 ALA A C 1
ATOM 4110 O O . ALA A 1 539 ? 16.070 -13.136 -20.421 1.00 85.38 539 ALA A O 1
ATOM 4111 N N . ALA A 1 540 ? 14.771 -11.685 -19.383 1.00 84.12 540 ALA A N 1
ATOM 4112 C CA . ALA A 1 540 ? 13.500 -11.141 -18.898 1.00 84.12 540 ALA A CA 1
ATOM 4113 C C . ALA A 1 540 ? 12.767 -10.366 -20.007 1.00 84.12 540 ALA A C 1
ATOM 4115 O O . ALA A 1 540 ? 13.394 -9.553 -20.692 1.00 84.12 540 ALA A O 1
ATOM 4116 N N . ALA A 1 541 ? 11.458 -10.588 -20.171 1.00 83.44 541 ALA A N 1
ATOM 4117 C CA . ALA A 1 541 ? 10.666 -9.939 -21.223 1.00 83.44 541 ALA A CA 1
ATOM 4118 C C . ALA A 1 541 ? 9.166 -9.837 -20.893 1.00 83.44 541 ALA A C 1
ATOM 4120 O O . ALA A 1 541 ? 8.605 -10.734 -20.265 1.00 83.44 541 ALA A O 1
ATOM 4121 N N . GLY A 1 542 ? 8.513 -8.771 -21.365 1.00 83.62 542 GLY A N 1
ATOM 4122 C CA . GLY A 1 542 ? 7.057 -8.590 -21.342 1.00 83.62 542 GLY A CA 1
ATOM 4123 C C . GLY A 1 542 ? 6.394 -9.088 -22.627 1.00 83.62 542 GLY A C 1
ATOM 4124 O O . GLY A 1 542 ? 6.555 -8.473 -23.682 1.00 83.62 542 GLY A O 1
ATOM 4125 N N . VAL A 1 543 ? 5.625 -10.174 -22.529 1.00 88.19 543 VAL A N 1
ATOM 4126 C CA . VAL A 1 543 ? 4.984 -10.887 -23.648 1.00 88.19 543 VAL A CA 1
ATOM 4127 C C . VAL A 1 543 ? 3.474 -11.005 -23.435 1.00 88.19 543 VAL A C 1
ATOM 4129 O O . VAL A 1 543 ? 3.008 -11.176 -22.307 1.00 88.19 543 VAL A O 1
ATOM 4132 N N . LYS A 1 544 ? 2.691 -10.941 -24.517 1.00 89.62 544 LYS A N 1
ATOM 4133 C CA . LYS A 1 544 ? 1.261 -11.263 -24.502 1.00 89.62 544 LYS A CA 1
ATOM 4134 C C . LYS A 1 544 ? 1.078 -12.713 -24.955 1.00 89.62 544 LYS A C 1
ATOM 4136 O O . LYS A 1 544 ? 1.567 -13.107 -26.009 1.00 89.62 544 LYS A O 1
ATOM 4141 N N . LEU A 1 545 ? 0.374 -13.509 -24.161 1.00 91.81 545 LEU A N 1
ATOM 4142 C CA . LEU A 1 545 ? 0.091 -14.922 -24.408 1.00 91.81 545 LEU A CA 1
ATOM 4143 C C . LEU A 1 545 ? -1.389 -15.079 -24.776 1.00 91.81 545 LEU A C 1
ATOM 4145 O O . LEU A 1 545 ? -2.260 -14.595 -24.050 1.00 91.81 545 LEU A O 1
ATOM 4149 N N . SER A 1 546 ? -1.674 -15.771 -25.882 1.00 91.50 546 SER A N 1
ATOM 4150 C CA . SER A 1 546 ? -3.035 -16.161 -26.283 1.00 91.50 546 SER A CA 1
ATOM 4151 C C . SER A 1 546 ? -3.165 -17.686 -26.374 1.00 91.50 546 SE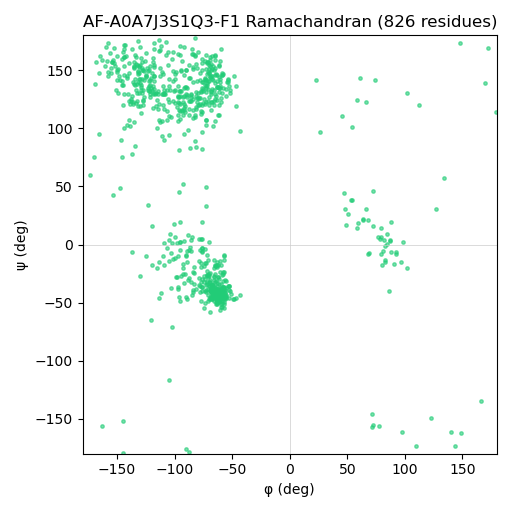R A C 1
ATOM 4153 O O . SER A 1 546 ? -2.301 -18.373 -26.935 1.00 91.50 546 SER A O 1
ATOM 4155 N N . SER A 1 547 ? -4.245 -18.212 -25.790 1.00 91.44 547 SER A N 1
ATOM 4156 C CA . SER A 1 547 ? -4.732 -19.590 -25.927 1.00 91.44 547 SER A CA 1
ATOM 4157 C C . SER A 1 547 ? -6.149 -19.707 -25.329 1.00 91.44 547 SER A C 1
ATOM 4159 O O . SER A 1 547 ? -6.488 -18.90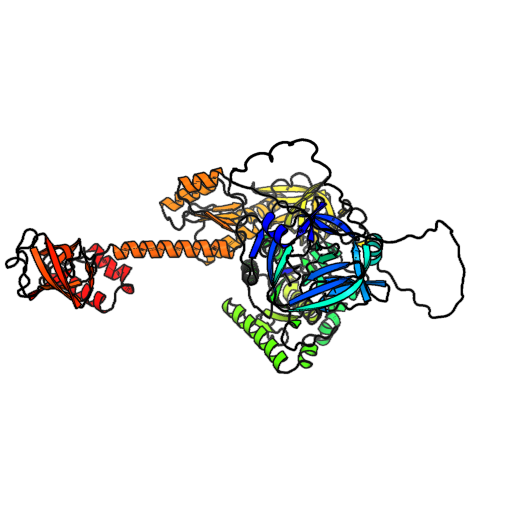3 -24.464 1.00 91.44 547 SER A O 1
ATOM 4161 N N . PRO A 1 548 ? -6.987 -20.684 -25.722 1.00 87.62 548 PRO A N 1
ATOM 4162 C CA . PRO A 1 548 ? -8.183 -21.042 -24.958 1.00 87.62 548 PRO A CA 1
ATOM 4163 C C . PRO A 1 548 ? -7.819 -21.622 -23.585 1.00 87.62 548 PRO A C 1
ATOM 4165 O O . PRO A 1 548 ? -6.717 -22.145 -23.406 1.00 87.62 548 PRO A O 1
ATOM 4168 N N . GLY A 1 549 ? -8.754 -21.589 -22.637 1.00 85.12 549 GLY A N 1
ATOM 4169 C CA . GLY A 1 549 ? -8.522 -22.061 -21.270 1.00 85.12 549 GLY A CA 1
ATOM 4170 C C . GLY A 1 549 ? -7.943 -20.985 -20.349 1.00 85.12 549 GLY A C 1
ATOM 4171 O O . GLY A 1 549 ? -7.663 -21.269 -19.189 1.00 85.12 549 GLY A O 1
ATOM 4172 N N . LEU A 1 550 ? -7.768 -19.744 -20.813 1.00 90.06 550 LEU A N 1
ATOM 4173 C CA . LEU A 1 550 ? -7.313 -18.618 -19.983 1.00 90.06 550 LEU A CA 1
ATOM 4174 C C . LEU A 1 550 ? -8.417 -18.059 -19.059 1.00 90.06 550 LEU A C 1
ATOM 4176 O O . LEU A 1 550 ? -8.152 -17.207 -18.207 1.00 90.06 550 LEU A O 1
ATOM 4180 N N . GLU A 1 551 ? -9.632 -18.597 -19.166 1.00 88.12 551 GLU A N 1
ATOM 4181 C CA . GLU A 1 551 ? -10.797 -18.257 -18.359 1.00 88.12 551 GLU A CA 1
ATOM 4182 C C . GLU A 1 551 ? -10.555 -18.553 -16.871 1.00 88.12 551 GLU A C 1
ATOM 4184 O O . GLU A 1 551 ? -10.308 -19.691 -16.462 1.00 88.12 551 GLU A O 1
ATOM 4189 N N . GLY A 1 552 ? -10.639 -17.505 -16.044 1.00 86.50 552 GLY A N 1
ATOM 4190 C CA . GLY A 1 552 ? -10.470 -17.587 -14.589 1.00 86.50 552 GLY A CA 1
ATOM 4191 C C . GLY A 1 552 ? -9.023 -17.538 -14.080 1.00 86.50 552 GLY A C 1
ATOM 4192 O O . GLY A 1 552 ? -8.815 -17.755 -12.883 1.00 86.50 552 GLY A O 1
ATOM 4193 N N . VAL A 1 553 ? -8.036 -17.250 -14.940 1.00 90.31 553 VAL A N 1
ATOM 4194 C CA . VAL A 1 553 ? -6.643 -17.003 -14.518 1.00 90.31 553 VAL A CA 1
ATOM 4195 C C . VAL A 1 553 ? -6.556 -15.759 -13.629 1.00 90.31 553 VAL A C 1
ATOM 4197 O O . VAL A 1 553 ? -7.160 -14.725 -13.914 1.00 90.31 553 VAL A O 1
ATOM 4200 N N . LEU A 1 554 ? -5.801 -15.859 -12.534 1.00 87.56 554 LEU A N 1
ATOM 4201 C CA . LEU A 1 554 ? -5.693 -14.813 -11.517 1.00 87.56 554 LEU A CA 1
ATOM 4202 C C . LEU A 1 554 ? -4.554 -13.823 -11.838 1.00 87.56 554 LEU A C 1
ATOM 4204 O O . LEU A 1 554 ? -3.409 -14.254 -12.014 1.00 87.56 554 LEU A O 1
ATOM 4208 N N . PRO A 1 555 ? -4.796 -12.496 -11.851 1.00 83.25 555 PRO A N 1
ATOM 4209 C CA . PRO A 1 555 ? -3.721 -11.512 -11.937 1.00 83.25 555 PRO A CA 1
ATOM 4210 C C . PRO A 1 555 ? -2.793 -11.592 -10.717 1.00 83.25 555 PRO A C 1
ATOM 4212 O O . PRO A 1 555 ? -3.244 -11.686 -9.571 1.00 83.25 555 PRO A O 1
ATOM 4215 N N . GLY A 1 556 ? -1.487 -11.538 -10.969 1.00 80.12 556 GLY A N 1
ATOM 4216 C CA . GLY A 1 556 ? -0.439 -11.797 -9.983 1.00 80.12 556 GLY A CA 1
ATOM 4217 C C . GLY A 1 556 ? -0.108 -13.279 -9.775 1.00 80.12 556 GLY A C 1
ATOM 4218 O O . GLY A 1 556 ? 0.788 -13.568 -8.990 1.00 80.12 556 GLY A O 1
ATOM 4219 N N . SER A 1 557 ? -0.780 -14.221 -10.453 1.00 87.50 557 SER A N 1
ATOM 4220 C CA . SER A 1 557 ? -0.411 -15.642 -10.355 1.00 87.50 557 SER A CA 1
ATOM 4221 C C . SER A 1 557 ? 0.916 -15.939 -11.067 1.00 87.50 557 SER A C 1
ATOM 4223 O O . SER A 1 557 ? 1.232 -15.300 -12.081 1.00 87.50 557 SER A O 1
ATOM 4225 N N . PRO A 1 558 ? 1.699 -16.914 -10.570 1.00 88.44 558 PRO A N 1
ATOM 4226 C CA . PRO A 1 558 ? 2.845 -17.422 -11.302 1.00 88.44 558 PRO A CA 1
ATOM 4227 C C . PRO A 1 558 ? 2.386 -18.229 -12.522 1.00 88.44 558 PRO A C 1
ATOM 4229 O O . PRO A 1 558 ? 1.365 -18.920 -12.495 1.00 88.44 558 PRO A O 1
ATOM 4232 N N . ILE A 1 559 ? 3.193 -18.170 -13.577 1.00 91.00 559 ILE A N 1
ATOM 4233 C CA . ILE A 1 559 ? 3.098 -19.030 -14.757 1.00 91.00 559 ILE A CA 1
ATOM 4234 C C . ILE A 1 559 ? 4.402 -19.821 -14.881 1.00 91.00 559 ILE A C 1
ATOM 4236 O O . ILE A 1 559 ? 5.489 -19.246 -14.791 1.00 91.00 559 ILE A O 1
ATOM 4240 N N . VAL A 1 560 ? 4.302 -21.142 -15.045 1.00 91.19 560 VAL A N 1
ATOM 4241 C CA . VAL A 1 560 ? 5.456 -22.058 -15.068 1.00 91.19 560 VAL A CA 1
ATOM 4242 C C . VAL A 1 560 ? 5.332 -23.029 -16.236 1.00 91.19 560 VAL A C 1
ATOM 4244 O O . VAL A 1 560 ? 4.350 -23.758 -16.329 1.00 91.19 560 VAL A O 1
ATOM 4247 N N . GLY A 1 561 ? 6.312 -23.048 -17.136 1.00 88.62 561 GLY A N 1
ATOM 4248 C CA . GLY A 1 561 ? 6.354 -24.005 -18.240 1.00 88.62 561 GLY A CA 1
ATOM 4249 C C . GLY A 1 561 ? 6.681 -25.425 -17.796 1.00 88.62 561 GLY A C 1
ATOM 4250 O O . GLY A 1 561 ? 7.323 -25.652 -16.773 1.00 88.62 561 GLY A O 1
ATOM 4251 N N . VAL A 1 562 ? 6.272 -26.387 -18.612 1.00 85.50 562 VAL A N 1
ATOM 4252 C CA . VAL A 1 562 ? 6.617 -27.800 -18.466 1.00 85.50 562 VAL A CA 1
ATOM 4253 C C . VAL A 1 562 ? 7.655 -28.135 -19.531 1.00 85.50 562 VAL A C 1
ATOM 4255 O O . VAL A 1 562 ? 7.419 -27.923 -20.720 1.00 85.50 562 VAL A O 1
ATOM 4258 N N . MET A 1 563 ? 8.811 -28.632 -19.097 1.00 77.94 563 MET A N 1
ATOM 4259 C CA . MET A 1 563 ? 9.931 -29.028 -19.956 1.00 77.94 563 MET A CA 1
ATOM 4260 C C . MET A 1 563 ? 10.316 -30.481 -19.679 1.00 77.94 563 MET A C 1
ATOM 4262 O O . MET A 1 563 ? 9.927 -31.052 -18.660 1.00 77.94 563 MET A O 1
ATOM 4266 N N . GLU A 1 564 ? 11.096 -31.079 -20.576 1.00 65.81 564 GLU A N 1
ATOM 4267 C CA . GLU A 1 564 ? 11.601 -32.441 -20.406 1.00 65.81 564 GLU A CA 1
ATOM 4268 C C . GLU A 1 564 ? 12.365 -32.583 -19.074 1.00 65.81 564 GLU A C 1
ATOM 4270 O O . GLU A 1 564 ? 13.231 -31.775 -18.746 1.00 65.81 564 GLU A O 1
ATOM 4275 N N . GLY A 1 565 ? 11.992 -33.583 -18.269 1.00 64.56 565 GLY A N 1
ATOM 4276 C CA . GLY A 1 565 ? 12.517 -33.788 -16.913 1.00 64.56 565 GLY A CA 1
ATOM 4277 C C . GLY A 1 565 ? 11.735 -33.106 -15.778 1.00 64.56 565 GLY A C 1
ATOM 4278 O O . GLY A 1 565 ? 11.875 -33.534 -14.636 1.00 64.56 565 GLY A O 1
ATOM 4279 N N . VAL A 1 566 ? 10.868 -32.123 -16.058 1.00 67.88 566 VAL A N 1
ATOM 4280 C CA . VAL A 1 566 ? 9.945 -31.535 -15.065 1.00 67.88 566 VAL A CA 1
ATOM 4281 C C . VAL A 1 566 ? 8.584 -32.213 -15.185 1.00 67.88 566 VAL A C 1
ATOM 4283 O O . VAL A 1 566 ? 7.959 -32.166 -16.246 1.00 67.88 566 VAL A O 1
ATOM 4286 N N . ARG A 1 567 ? 8.084 -32.831 -14.108 1.00 78.94 567 ARG A N 1
ATOM 4287 C CA . ARG A 1 567 ? 6.755 -33.456 -14.155 1.00 78.94 567 ARG A CA 1
ATOM 4288 C C . ARG A 1 567 ? 5.647 -32.406 -14.137 1.00 78.94 567 ARG A C 1
ATOM 4290 O O . ARG A 1 567 ? 5.707 -31.430 -13.387 1.00 78.94 567 ARG A O 1
ATOM 4297 N N . LEU A 1 568 ? 4.588 -32.646 -14.908 1.00 85.62 568 LEU A N 1
ATOM 4298 C CA . LEU A 1 568 ? 3.416 -31.770 -14.951 1.00 85.62 568 LEU A CA 1
ATOM 4299 C C . LEU A 1 568 ? 2.783 -31.613 -13.557 1.00 85.62 568 LEU A C 1
ATOM 4301 O O . LEU A 1 568 ? 2.407 -30.515 -13.155 1.00 85.62 568 LEU A O 1
ATOM 4305 N N . GLU A 1 569 ? 2.737 -32.698 -12.788 1.00 85.75 569 GLU A N 1
ATOM 4306 C CA . GLU A 1 569 ? 2.195 -32.750 -11.432 1.00 85.75 569 GLU A CA 1
ATOM 4307 C C . GLU A 1 569 ? 3.018 -31.918 -10.437 1.00 85.75 569 GLU A C 1
ATOM 4309 O O . GLU A 1 569 ? 2.477 -31.440 -9.442 1.00 85.75 569 GLU A O 1
ATOM 4314 N N . GLU A 1 570 ? 4.318 -31.742 -10.684 1.00 86.12 570 GLU A N 1
ATOM 4315 C CA . GLU A 1 570 ? 5.213 -30.929 -9.853 1.00 86.12 570 GLU A CA 1
ATOM 4316 C C . GLU A 1 570 ? 5.011 -29.434 -10.154 1.00 86.12 570 GLU A C 1
ATOM 4318 O O . GLU A 1 570 ? 4.885 -28.638 -9.222 1.00 86.12 570 GLU A O 1
ATOM 4323 N N . ALA A 1 571 ? 4.853 -29.062 -11.430 1.00 85.81 571 ALA A N 1
ATOM 4324 C CA . ALA A 1 571 ? 4.502 -27.698 -11.835 1.00 85.81 571 ALA A CA 1
ATOM 4325 C C . ALA A 1 571 ? 3.095 -27.280 -11.354 1.00 85.81 571 ALA A C 1
ATOM 4327 O O . ALA A 1 571 ? 2.929 -26.175 -10.833 1.00 85.81 571 ALA A O 1
ATOM 4328 N N . ILE A 1 572 ? 2.099 -28.174 -11.450 1.00 89.25 572 ILE A N 1
ATOM 4329 C CA . ILE A 1 572 ? 0.746 -27.971 -10.898 1.00 89.25 572 ILE A CA 1
ATOM 4330 C C . ILE A 1 572 ? 0.808 -27.761 -9.384 1.00 89.25 572 ILE A C 1
ATOM 4332 O O . ILE A 1 572 ? 0.306 -26.751 -8.896 1.00 89.25 572 ILE A O 1
ATOM 4336 N N . LYS A 1 573 ? 1.477 -28.649 -8.633 1.00 88.50 573 LYS A N 1
ATOM 4337 C CA . LYS A 1 573 ? 1.618 -28.505 -7.172 1.00 88.50 573 LYS A CA 1
ATOM 4338 C C . LYS A 1 573 ? 2.323 -27.212 -6.770 1.00 88.50 573 LYS A C 1
ATOM 4340 O O . LYS A 1 573 ? 1.897 -26.588 -5.802 1.00 88.50 573 LYS A O 1
ATOM 4345 N N . PHE A 1 574 ? 3.357 -26.794 -7.505 1.00 86.94 574 PHE A N 1
ATOM 4346 C CA . PHE A 1 574 ? 4.039 -25.525 -7.253 1.00 86.94 574 PHE A CA 1
ATOM 4347 C C . PHE A 1 574 ? 3.074 -24.338 -7.397 1.00 86.94 574 PHE A C 1
ATOM 4349 O O . PHE A 1 574 ? 2.867 -23.601 -6.433 1.00 86.94 574 PHE A O 1
ATOM 4356 N N . VAL A 1 575 ? 2.422 -24.192 -8.557 1.00 86.50 575 VAL A N 1
ATOM 4357 C CA . VAL A 1 575 ? 1.499 -23.072 -8.821 1.00 86.50 575 VAL A CA 1
ATOM 4358 C C . VAL A 1 575 ? 0.295 -23.099 -7.873 1.00 86.50 575 VAL A C 1
ATOM 4360 O O . VAL A 1 575 ? -0.108 -22.050 -7.372 1.00 86.50 575 VAL A O 1
ATOM 4363 N N . GLU A 1 576 ? -0.240 -24.279 -7.543 1.00 87.44 576 GLU A N 1
ATOM 4364 C CA . GLU A 1 576 ? -1.271 -24.399 -6.510 1.00 87.44 576 GLU A CA 1
ATOM 4365 C C . GLU A 1 576 ? -0.787 -23.938 -5.136 1.00 87.44 576 GLU A C 1
ATOM 4367 O O . GLU A 1 576 ? -1.551 -23.286 -4.431 1.00 87.44 576 GLU A O 1
ATOM 4372 N N . SER A 1 577 ? 0.442 -24.272 -4.731 1.00 85.12 577 SER A N 1
ATOM 4373 C CA . SER A 1 577 ? 0.952 -23.916 -3.402 1.00 85.12 577 SER A CA 1
ATOM 4374 C C . SER A 1 577 ? 1.158 -22.409 -3.226 1.00 85.12 577 SER A C 1
ATOM 4376 O O . SER A 1 577 ? 0.856 -21.882 -2.158 1.00 85.12 577 SER A O 1
ATOM 4378 N N . GLU A 1 578 ? 1.558 -21.699 -4.283 1.00 81.50 578 GLU A N 1
ATOM 4379 C CA . GLU A 1 578 ? 1.689 -20.234 -4.289 1.00 81.50 578 GLU A CA 1
ATOM 4380 C C . GLU A 1 578 ? 0.310 -19.543 -4.224 1.00 81.50 578 GLU A C 1
ATOM 4382 O O . GLU A 1 578 ? 0.118 -18.560 -3.506 1.00 81.50 578 GLU A O 1
ATOM 4387 N N . VAL A 1 579 ? -0.699 -20.085 -4.919 1.00 83.25 579 VAL A N 1
ATOM 4388 C CA . VAL A 1 579 ? -2.078 -19.563 -4.854 1.00 83.25 579 VAL A CA 1
ATOM 4389 C C . VAL A 1 579 ? -2.720 -19.870 -3.491 1.00 83.25 579 VAL A C 1
ATOM 4391 O O . VAL A 1 579 ? -3.331 -18.989 -2.887 1.00 83.25 579 VAL A O 1
ATOM 4394 N N . LYS A 1 580 ? -2.541 -21.089 -2.965 1.00 82.25 580 LYS A N 1
ATOM 4395 C CA . LYS A 1 580 ? -3.091 -21.551 -1.674 1.00 82.25 580 LYS A CA 1
ATOM 4396 C C . LYS A 1 580 ? -2.382 -20.974 -0.444 1.00 82.25 580 LYS A C 1
ATOM 4398 O O . LYS A 1 580 ? -2.955 -21.027 0.636 1.00 82.25 580 LYS A O 1
ATOM 4403 N N . SER A 1 581 ? -1.166 -20.443 -0.573 1.00 76.62 581 SER A N 1
ATOM 4404 C CA . SER A 1 581 ? -0.500 -19.692 0.506 1.00 76.62 581 SER A CA 1
ATOM 4405 C C . SER A 1 581 ? -0.946 -18.225 0.567 1.00 76.62 581 SER A C 1
ATOM 4407 O O . SER A 1 581 ? -0.894 -17.609 1.633 1.00 76.62 581 SER A O 1
ATOM 4409 N N . THR A 1 582 ? -1.416 -17.684 -0.564 1.00 74.94 582 THR A N 1
ATOM 4410 C CA . THR A 1 582 ? -1.939 -16.315 -0.688 1.00 74.94 582 THR A CA 1
ATOM 4411 C C . THR A 1 582 ? -3.415 -16.220 -0.285 1.00 74.94 582 THR A C 1
ATOM 4413 O O . THR A 1 582 ? -3.813 -15.268 0.387 1.00 74.94 582 THR A O 1
ATOM 4416 N N . LEU A 1 583 ? -4.231 -17.206 -0.676 1.00 79.25 583 LEU A N 1
ATOM 4417 C CA . LEU A 1 583 ? -5.616 -17.350 -0.222 1.00 79.25 583 LEU A CA 1
ATOM 4418 C C . LEU A 1 583 ? -5.639 -17.893 1.215 1.00 79.25 583 LEU A C 1
ATOM 4420 O O . LEU A 1 583 ? -4.976 -18.881 1.517 1.00 79.25 583 LEU A O 1
ATOM 4424 N N . ILE A 1 584 ? -6.420 -17.275 2.100 1.00 80.75 584 ILE A N 1
ATOM 4425 C CA . ILE A 1 584 ? -6.553 -17.696 3.502 1.00 80.75 584 ILE A CA 1
ATOM 4426 C C . ILE A 1 584 ? -8.006 -18.086 3.758 1.00 80.75 584 ILE A C 1
ATOM 4428 O O . ILE A 1 584 ? -8.912 -17.309 3.482 1.00 80.75 584 ILE A O 1
ATOM 4432 N N . GLU A 1 585 ? -8.233 -19.252 4.352 1.00 78.31 585 GLU A N 1
ATOM 4433 C CA . GLU A 1 585 ? -9.488 -19.584 5.028 1.00 78.31 585 GLU A CA 1
ATOM 4434 C C . GLU A 1 585 ? -9.126 -20.337 6.315 1.00 78.31 585 GLU A C 1
ATOM 4436 O O . GLU A 1 585 ? -8.415 -21.341 6.275 1.00 78.31 585 GLU A O 1
ATOM 4441 N N . THR A 1 586 ? -9.531 -19.800 7.467 1.00 77.12 586 THR A N 1
ATOM 4442 C CA . THR A 1 586 ? -9.212 -20.338 8.796 1.00 77.12 586 THR A CA 1
ATOM 4443 C C . THR A 1 586 ? -10.448 -20.392 9.687 1.00 77.12 586 THR A C 1
ATOM 4445 O O . THR A 1 586 ? -11.391 -19.610 9.555 1.00 77.12 586 THR A O 1
ATOM 4448 N N . ASP A 1 587 ? -10.415 -21.282 10.677 1.00 67.94 587 ASP A N 1
ATOM 4449 C CA . ASP A 1 587 ? -11.467 -21.373 11.690 1.00 67.94 587 ASP A CA 1
ATOM 4450 C C . ASP A 1 587 ? -11.402 -20.259 12.750 1.00 67.94 587 ASP A C 1
ATOM 4452 O O . ASP A 1 587 ? -12.326 -20.129 13.555 1.00 67.94 587 ASP A O 1
ATOM 4456 N N . SER A 1 588 ? -10.363 -19.415 12.746 1.00 76.19 588 SER A N 1
ATOM 4457 C CA . SER A 1 588 ? -10.155 -18.369 13.755 1.00 76.19 588 SER A CA 1
ATOM 4458 C C . SER A 1 588 ? -11.126 -17.185 13.645 1.00 76.19 588 SER A C 1
ATOM 4460 O O . SER A 1 588 ? -11.671 -16.875 12.583 1.00 76.19 588 SER A O 1
ATOM 4462 N N . VAL A 1 589 ? -11.308 -16.479 14.760 1.00 87.12 589 VAL A N 1
ATOM 4463 C CA . VAL A 1 589 ? -11.997 -15.179 14.820 1.00 87.12 589 VAL A CA 1
ATOM 4464 C C . VAL A 1 589 ? -11.110 -14.127 14.141 1.00 87.12 589 VAL A C 1
ATOM 4466 O O . VAL A 1 589 ? -9.931 -14.020 14.472 1.00 87.12 589 VAL A O 1
ATOM 4469 N N . GLY A 1 590 ? -11.643 -13.373 13.178 1.00 92.56 590 GLY A N 1
ATOM 4470 C CA . GLY A 1 590 ? -10.866 -12.402 12.403 1.00 92.56 590 GLY A CA 1
ATOM 4471 C C . GLY A 1 590 ? -11.641 -11.792 11.237 1.00 92.56 590 GLY A C 1
ATOM 4472 O O . GLY A 1 590 ? -12.717 -12.272 10.885 1.00 92.56 590 GLY A O 1
ATOM 4473 N N . VAL A 1 591 ? -11.076 -10.746 10.631 1.00 95.56 591 VAL A N 1
ATOM 4474 C CA . VAL A 1 591 ? -11.719 -9.997 9.537 1.00 95.56 591 VAL A CA 1
ATOM 4475 C C . VAL A 1 591 ? -11.862 -10.836 8.264 1.00 95.56 591 VAL A C 1
ATOM 4477 O O . VAL A 1 591 ? -11.069 -11.750 8.015 1.00 95.56 591 VAL A O 1
ATOM 4480 N N . VAL A 1 592 ? -12.853 -10.502 7.435 1.00 96.31 592 VAL A N 1
ATOM 4481 C CA . VAL A 1 592 ? -13.003 -11.051 6.079 1.00 96.31 592 VAL A CA 1
ATOM 4482 C C . VAL A 1 592 ? -12.412 -10.057 5.079 1.00 96.31 592 VAL A C 1
ATOM 4484 O O . VAL A 1 592 ? -12.872 -8.924 4.976 1.00 96.31 592 VAL A O 1
ATOM 4487 N N . LEU A 1 593 ? -11.383 -10.469 4.346 1.00 96.06 593 LEU A N 1
ATOM 4488 C CA . LEU A 1 593 ? -10.637 -9.656 3.390 1.00 96.06 593 LEU A CA 1
ATOM 4489 C C . LEU A 1 593 ? -10.940 -10.104 1.954 1.00 96.06 593 LEU A C 1
ATOM 4491 O O . LEU A 1 593 ? -10.842 -11.289 1.629 1.00 96.06 593 LEU A O 1
ATOM 4495 N N . LYS A 1 594 ? -11.271 -9.151 1.080 1.00 94.62 594 LYS A N 1
ATOM 4496 C CA . LYS A 1 594 ? -11.524 -9.387 -0.346 1.00 94.62 594 LYS A CA 1
ATOM 4497 C C . LYS A 1 594 ? -10.709 -8.416 -1.193 1.00 94.62 594 LYS A C 1
ATOM 4499 O O . LYS A 1 594 ? -10.701 -7.221 -0.907 1.00 94.62 594 LYS A O 1
ATOM 4504 N N . ALA A 1 595 ? -10.040 -8.924 -2.225 1.00 89.75 595 ALA A N 1
ATOM 4505 C CA . ALA A 1 595 ? -9.234 -8.131 -3.159 1.00 89.75 595 ALA A CA 1
ATOM 4506 C C . ALA A 1 595 ? -9.454 -8.576 -4.615 1.00 89.75 595 ALA A C 1
ATOM 4508 O O . ALA A 1 595 ? -10.049 -9.621 -4.874 1.00 89.75 595 ALA A O 1
ATOM 4509 N N . ASP A 1 596 ? -8.982 -7.793 -5.582 1.00 80.69 596 ASP A N 1
ATOM 4510 C CA . ASP A 1 596 ? -9.100 -8.093 -7.015 1.00 80.69 596 ASP A CA 1
ATOM 4511 C C . ASP A 1 596 ? -7.891 -8.850 -7.597 1.00 80.69 596 ASP A C 1
ATOM 4513 O O . ASP A 1 596 ? -8.021 -9.508 -8.630 1.00 80.69 596 ASP A O 1
ATOM 4517 N N . THR A 1 597 ? -6.731 -8.808 -6.932 1.00 79.00 597 THR A N 1
ATOM 4518 C CA . THR A 1 597 ? -5.506 -9.515 -7.348 1.00 79.00 597 THR A CA 1
ATOM 4519 C C . THR A 1 597 ? -4.846 -10.278 -6.195 1.00 79.00 597 THR A C 1
ATOM 4521 O O . THR A 1 597 ? -4.979 -9.902 -5.028 1.00 79.00 597 THR A O 1
ATOM 4524 N N . LEU A 1 598 ? -4.079 -11.330 -6.522 1.00 81.25 598 LEU A N 1
ATOM 4525 C CA . LEU A 1 598 ? -3.295 -12.098 -5.537 1.00 81.25 598 LEU A CA 1
ATOM 4526 C C . LEU A 1 598 ? -2.307 -11.199 -4.782 1.00 81.25 598 LEU A C 1
ATOM 4528 O O . LEU A 1 598 ? -2.220 -11.254 -3.559 1.00 81.25 598 LEU A O 1
ATOM 4532 N N . GLY A 1 599 ? -1.614 -10.315 -5.504 1.00 74.88 599 GLY A N 1
ATOM 4533 C CA . GLY A 1 599 ? -0.622 -9.422 -4.910 1.00 74.88 599 GLY A CA 1
ATOM 4534 C C . GLY A 1 599 ? -1.219 -8.437 -3.901 1.00 74.88 599 GLY A C 1
ATOM 4535 O O . GLY A 1 599 ? -0.616 -8.208 -2.852 1.00 74.88 599 GLY A O 1
ATOM 4536 N N . ALA A 1 600 ? -2.396 -7.867 -4.185 1.00 78.06 600 ALA A N 1
ATOM 4537 C CA . ALA A 1 600 ? -3.085 -6.990 -3.237 1.00 78.06 600 ALA A CA 1
ATOM 4538 C C . ALA A 1 600 ? -3.525 -7.744 -1.977 1.00 78.06 600 ALA A C 1
ATOM 4540 O O . ALA A 1 600 ? -3.336 -7.248 -0.864 1.00 78.06 600 ALA A O 1
ATOM 4541 N N . LEU A 1 601 ? -4.037 -8.966 -2.147 1.00 85.12 601 LEU A N 1
ATOM 4542 C CA . LEU A 1 601 ? -4.434 -9.830 -1.041 1.00 85.12 601 LEU A CA 1
ATOM 4543 C C . LEU A 1 601 ? -3.247 -10.169 -0.121 1.00 85.12 601 LEU A C 1
ATOM 4545 O O . LEU A 1 601 ? -3.377 -10.083 1.100 1.00 85.12 601 LEU A O 1
ATOM 4549 N N . GLU A 1 602 ? -2.081 -10.475 -0.696 1.00 78.69 602 GLU A N 1
ATOM 4550 C CA . GLU A 1 602 ? -0.822 -10.719 0.022 1.00 78.69 602 GLU A CA 1
ATOM 4551 C C . GLU A 1 602 ? -0.355 -9.478 0.810 1.00 78.69 602 GLU A C 1
ATOM 4553 O O . GLU A 1 602 ? -0.047 -9.571 2.001 1.00 78.69 602 GLU A O 1
ATOM 4558 N N . ALA A 1 603 ? -0.352 -8.300 0.175 1.00 78.19 603 ALA A N 1
ATOM 4559 C CA . ALA A 1 603 ? 0.090 -7.046 0.790 1.00 78.19 603 ALA A CA 1
ATOM 4560 C C . ALA A 1 603 ? -0.805 -6.625 1.972 1.00 78.19 603 ALA A C 1
ATOM 4562 O O . ALA A 1 603 ? -0.305 -6.329 3.062 1.00 78.19 603 ALA A O 1
ATOM 4563 N N . LEU A 1 604 ? -2.129 -6.665 1.787 1.00 86.06 604 LEU A N 1
ATOM 4564 C CA . LEU A 1 604 ? -3.112 -6.384 2.839 1.00 86.06 604 LEU A CA 1
ATOM 4565 C C . LEU A 1 604 ? -3.033 -7.411 3.975 1.00 86.06 604 LEU A C 1
ATOM 4567 O O . LEU A 1 604 ? -3.067 -7.039 5.147 1.00 86.06 604 LEU A O 1
ATOM 4571 N N . THR A 1 605 ? -2.838 -8.689 3.643 1.00 87.06 605 THR A N 1
ATOM 4572 C CA . THR A 1 605 ? -2.607 -9.763 4.618 1.00 87.06 605 THR A CA 1
ATOM 4573 C C . THR A 1 605 ? -1.369 -9.501 5.477 1.00 87.06 605 THR A C 1
ATOM 4575 O O . THR A 1 605 ? -1.417 -9.674 6.697 1.00 87.06 605 THR A O 1
ATOM 4578 N N . GLY A 1 606 ? -0.261 -9.070 4.866 1.00 82.19 606 GLY A N 1
ATOM 4579 C CA . GLY A 1 606 ? 0.963 -8.700 5.576 1.00 82.19 606 GLY A CA 1
ATOM 4580 C C . GLY A 1 606 ? 0.756 -7.511 6.519 1.00 82.19 606 GLY A C 1
ATOM 4581 O O . GLY A 1 606 ? 1.144 -7.576 7.686 1.00 82.19 606 GLY A O 1
ATOM 4582 N N . LEU A 1 607 ? 0.082 -6.458 6.045 1.00 83.12 607 LEU A N 1
ATOM 4583 C CA . LEU A 1 607 ? -0.234 -5.260 6.830 1.00 83.12 607 LEU A CA 1
ATOM 4584 C C . LEU A 1 607 ? -1.157 -5.542 8.023 1.00 83.12 607 LEU A C 1
ATOM 4586 O O . LEU A 1 607 ? -0.877 -5.080 9.129 1.00 83.12 607 LEU A O 1
ATOM 4590 N N . LEU A 1 608 ? -2.220 -6.326 7.829 1.00 88.25 608 LEU A N 1
ATOM 4591 C CA . LEU A 1 608 ? -3.142 -6.721 8.899 1.00 88.25 608 LEU A CA 1
ATOM 4592 C C . LEU A 1 608 ? -2.413 -7.525 9.982 1.00 88.25 608 LEU A C 1
ATOM 4594 O O . LEU A 1 608 ? -2.470 -7.155 11.155 1.00 88.25 608 LEU A O 1
ATOM 4598 N N . LYS A 1 609 ? -1.628 -8.541 9.590 1.00 86.81 609 LYS A N 1
ATOM 4599 C CA . LYS A 1 609 ? -0.785 -9.323 10.513 1.00 86.81 609 LYS A CA 1
ATOM 4600 C C . LYS A 1 609 ? 0.208 -8.434 11.275 1.00 86.81 609 LYS A C 1
ATOM 4602 O O . LYS A 1 609 ? 0.348 -8.578 12.486 1.00 86.81 609 LYS A O 1
ATOM 4607 N N . LYS A 1 610 ? 0.842 -7.469 10.597 1.00 84.31 610 LYS A N 1
ATOM 4608 C CA . LYS A 1 610 ? 1.774 -6.489 11.189 1.00 84.31 610 LYS A CA 1
ATOM 4609 C C . LYS A 1 610 ? 1.097 -5.536 12.186 1.00 84.31 610 LYS A C 1
ATOM 4611 O O . LYS A 1 610 ? 1.729 -5.152 13.165 1.00 84.31 610 LYS A O 1
ATOM 4616 N N . LYS A 1 611 ? -0.180 -5.189 11.979 1.00 85.56 611 LYS A N 1
ATOM 4617 C CA . LYS A 1 611 ? -1.013 -4.445 12.945 1.00 85.56 611 LYS A CA 1
ATOM 4618 C C . LYS A 1 611 ? -1.685 -5.340 14.006 1.00 85.56 611 LYS A C 1
ATOM 4620 O O . LYS A 1 611 ? -2.491 -4.843 14.786 1.00 85.56 611 LYS A O 1
ATOM 4625 N N . GLY A 1 612 ? -1.374 -6.639 14.053 1.00 87.62 612 GLY A N 1
ATOM 4626 C CA . GLY A 1 612 ? -1.953 -7.584 15.016 1.00 87.62 612 GLY A CA 1
ATOM 4627 C C . GLY A 1 612 ? -3.419 -7.951 14.754 1.00 87.62 612 GLY A C 1
ATOM 4628 O O . GLY A 1 612 ? -4.079 -8.480 15.644 1.00 87.62 612 GLY A O 1
ATOM 4629 N N . VAL A 1 613 ? -3.941 -7.675 13.556 1.00 90.94 613 VAL A N 1
ATOM 4630 C CA . VAL A 1 613 ? -5.331 -7.961 13.178 1.00 90.94 613 VAL A CA 1
ATOM 4631 C C . VAL A 1 613 ? -5.426 -9.390 12.626 1.00 90.94 613 VAL A C 1
ATOM 4633 O O . VAL A 1 613 ? -4.819 -9.675 11.588 1.00 90.94 613 VAL A O 1
ATOM 4636 N N . PRO A 1 614 ? -6.174 -10.304 13.272 1.00 92.25 614 PRO A N 1
ATOM 4637 C CA . PRO A 1 614 ? -6.392 -11.643 12.745 1.00 92.25 614 PRO A CA 1
ATOM 4638 C C . PRO A 1 614 ? -7.335 -11.611 11.536 1.00 92.25 614 PRO A C 1
ATOM 4640 O O . PRO A 1 614 ? -8.271 -10.812 11.465 1.00 92.25 614 PRO A O 1
ATOM 4643 N N . ILE A 1 615 ? -7.096 -12.520 10.595 1.00 93.38 615 ILE A N 1
ATOM 4644 C CA . ILE A 1 615 ? -7.850 -12.671 9.347 1.00 93.38 615 ILE A CA 1
ATOM 4645 C C . ILE A 1 615 ? -8.519 -14.043 9.384 1.00 93.38 615 ILE A C 1
ATOM 4647 O O . ILE A 1 615 ? -7.844 -15.037 9.659 1.00 93.38 615 ILE A O 1
ATOM 46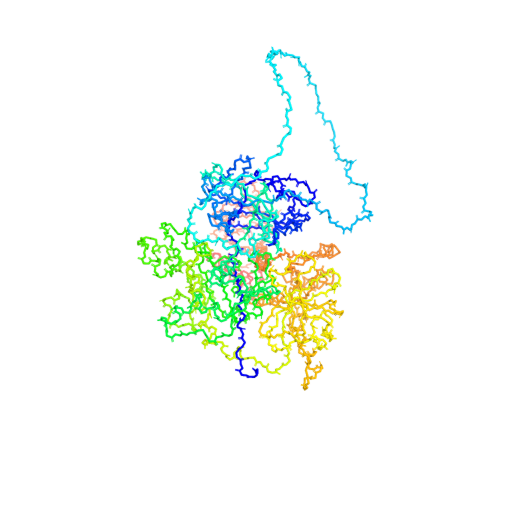51 N N . ARG A 1 616 ? -9.825 -14.097 9.109 1.00 92.50 616 ARG A N 1
ATOM 4652 C CA . ARG A 1 616 ? -10.573 -15.354 8.973 1.00 92.50 616 ARG A CA 1
ATOM 4653 C C . ARG A 1 616 ? -10.568 -15.857 7.533 1.00 92.50 616 ARG A C 1
ATOM 4655 O O . ARG A 1 616 ? -10.351 -17.038 7.286 1.00 92.50 616 ARG A O 1
ATOM 4662 N N . VAL A 1 617 ? -10.813 -14.956 6.585 1.00 93.31 617 VAL A N 1
ATOM 4663 C CA . VAL A 1 617 ? -10.795 -15.255 5.148 1.00 93.31 617 VAL A CA 1
ATOM 4664 C C . VAL A 1 617 ? -10.039 -14.158 4.412 1.00 93.31 617 VAL A C 1
ATOM 4666 O O . VAL A 1 617 ? -10.236 -12.982 4.703 1.00 93.31 617 VAL A O 1
ATOM 4669 N N . ALA A 1 618 ? -9.207 -14.546 3.452 1.00 92.31 618 ALA A N 1
ATOM 4670 C CA . ALA A 1 618 ? -8.646 -13.697 2.414 1.00 92.31 618 ALA A CA 1
ATOM 4671 C C . ALA A 1 618 ? -8.894 -14.389 1.063 1.00 92.31 618 ALA A C 1
ATOM 4673 O O . ALA A 1 618 ? -8.338 -15.456 0.808 1.00 92.31 618 ALA A O 1
ATOM 4674 N N . ASP A 1 619 ? -9.737 -13.804 0.211 1.00 90.88 619 ASP A N 1
ATOM 4675 C CA . ASP A 1 619 ? -10.162 -14.393 -1.071 1.00 90.88 619 ASP A CA 1
ATOM 4676 C C . ASP A 1 619 ? -10.303 -13.327 -2.175 1.00 90.88 619 ASP A C 1
ATOM 4678 O O . ASP A 1 619 ? -10.379 -12.127 -1.905 1.00 90.88 619 ASP A O 1
ATOM 4682 N N . ILE A 1 620 ? -10.327 -13.762 -3.436 1.00 88.19 620 ILE A N 1
ATOM 4683 C CA . ILE A 1 620 ? -10.349 -12.879 -4.607 1.00 88.19 620 ILE A CA 1
ATOM 4684 C C . ILE A 1 620 ? -11.753 -12.757 -5.197 1.00 88.19 620 ILE A C 1
ATOM 4686 O O . ILE A 1 620 ? -12.487 -13.737 -5.342 1.00 88.19 620 ILE A O 1
ATOM 4690 N N . GLY A 1 621 ? -12.090 -11.537 -5.614 1.00 86.31 621 GLY A N 1
ATOM 4691 C CA . GLY A 1 621 ? -13.319 -11.209 -6.326 1.00 86.31 621 GLY A CA 1
ATOM 4692 C C . GLY A 1 621 ? -14.305 -10.387 -5.491 1.00 86.31 621 GLY A C 1
ATOM 4693 O O . GLY A 1 621 ? -13.971 -9.924 -4.398 1.00 86.31 621 GLY A O 1
ATOM 4694 N N . PRO A 1 622 ? -15.524 -10.159 -6.014 1.00 91.25 622 PRO A N 1
ATOM 4695 C CA . PRO A 1 622 ? -16.516 -9.317 -5.359 1.00 91.25 622 PRO A CA 1
ATOM 4696 C C . PRO A 1 622 ? -16.919 -9.855 -3.982 1.00 91.25 622 PRO A C 1
ATOM 4698 O O . PRO A 1 622 ? -16.869 -11.060 -3.726 1.00 91.25 622 PRO A O 1
ATOM 4701 N N . VAL A 1 623 ? -17.365 -8.954 -3.105 1.00 96.25 623 VAL A N 1
ATOM 4702 C CA . VAL A 1 623 ? -17.962 -9.333 -1.817 1.00 96.25 623 VAL A CA 1
ATOM 4703 C C . VAL A 1 623 ? -19.349 -9.921 -2.077 1.00 96.25 623 VAL A C 1
ATOM 4705 O O . VAL A 1 623 ? -20.210 -9.263 -2.665 1.00 96.25 623 VAL A O 1
ATOM 4708 N N . THR A 1 624 ? -19.550 -11.154 -1.625 1.00 96.12 624 THR A N 1
ATOM 4709 C CA . THR A 1 624 ? -20.755 -11.972 -1.798 1.00 96.12 624 THR A CA 1
ATOM 4710 C C . THR A 1 624 ? -21.475 -12.197 -0.468 1.00 96.12 624 THR A C 1
ATOM 4712 O O . THR A 1 624 ? -20.907 -12.006 0.608 1.00 96.12 624 THR A O 1
ATOM 4715 N N . LYS A 1 625 ? -22.710 -12.706 -0.512 1.00 94.94 625 LYS A N 1
ATOM 4716 C CA . LYS A 1 625 ? -23.464 -13.085 0.692 1.00 94.94 625 LYS A CA 1
ATOM 4717 C C . LYS A 1 625 ? -22.766 -14.137 1.579 1.00 94.94 625 LYS A C 1
ATOM 4719 O O . LYS A 1 625 ? -22.986 -14.126 2.788 1.00 94.94 625 LYS A O 1
ATOM 4724 N N . ARG A 1 626 ? -21.876 -14.993 1.043 1.00 94.31 626 ARG A N 1
ATOM 4725 C CA . ARG A 1 626 ? -21.038 -15.901 1.869 1.00 94.31 626 ARG A CA 1
ATOM 4726 C C . ARG A 1 626 ? -20.097 -15.111 2.778 1.00 94.31 626 ARG A C 1
ATOM 4728 O O . ARG A 1 626 ? -19.993 -15.429 3.959 1.00 94.31 626 ARG A O 1
ATOM 4735 N N . ASP A 1 627 ? -19.459 -14.079 2.234 1.00 95.31 627 ASP A N 1
ATOM 4736 C CA . ASP A 1 627 ? -18.494 -13.245 2.953 1.00 95.31 627 ASP A CA 1
ATOM 4737 C C . ASP A 1 627 ? -19.183 -12.490 4.108 1.00 95.31 627 ASP A C 1
ATOM 4739 O O . ASP A 1 627 ? -18.660 -12.426 5.221 1.00 95.31 627 ASP A O 1
ATOM 4743 N N . ILE A 1 628 ? -20.414 -12.010 3.878 1.00 96.38 628 ILE A N 1
ATOM 4744 C CA . ILE A 1 628 ? -21.252 -11.381 4.914 1.00 96.38 628 ILE A CA 1
ATOM 4745 C C . ILE A 1 628 ? -21.644 -12.376 6.009 1.00 96.38 628 ILE A C 1
ATOM 4747 O O . ILE A 1 628 ? -21.549 -12.054 7.193 1.00 96.38 628 ILE A O 1
ATOM 4751 N N . VAL A 1 629 ? -22.067 -13.592 5.640 1.00 93.88 629 VAL A N 1
ATOM 4752 C CA . VAL A 1 629 ? -22.389 -14.651 6.610 1.00 93.88 629 VAL A CA 1
ATOM 4753 C C . VAL A 1 629 ? -21.177 -14.936 7.499 1.00 93.88 629 VAL A C 1
ATOM 4755 O O . VAL A 1 629 ? -21.312 -14.880 8.721 1.00 93.88 629 VAL A O 1
ATOM 4758 N N . GLN A 1 630 ? -19.994 -15.139 6.912 1.00 92.38 630 GLN A N 1
ATOM 4759 C CA . GLN A 1 630 ? -18.757 -15.390 7.659 1.00 92.38 630 GLN A CA 1
ATOM 4760 C C . GLN A 1 630 ? -18.411 -14.233 8.614 1.00 92.38 630 GLN A C 1
ATOM 4762 O O . GLN A 1 630 ? -18.124 -14.482 9.786 1.00 92.38 630 GLN A O 1
ATOM 4767 N N . ALA A 1 631 ? -18.518 -12.977 8.166 1.00 94.06 631 ALA A N 1
ATOM 4768 C CA . ALA A 1 631 ? -18.306 -11.809 9.024 1.00 94.06 631 ALA A CA 1
ATOM 4769 C C . ALA A 1 631 ? -19.361 -11.684 10.144 1.00 94.06 631 ALA A C 1
ATOM 4771 O O . ALA A 1 631 ? -19.015 -11.327 11.268 1.00 94.06 631 ALA A O 1
ATOM 4772 N N . SER A 1 632 ? -20.630 -12.034 9.893 1.00 93.25 632 SER A N 1
ATOM 4773 C CA . SER A 1 632 ? -21.691 -12.005 10.917 1.00 93.25 632 SER A CA 1
ATOM 4774 C C . SER A 1 632 ? -21.479 -13.044 12.029 1.00 93.25 632 SER A C 1
ATOM 4776 O O . SER A 1 632 ? -21.704 -12.746 13.205 1.00 93.25 632 SER A O 1
ATOM 4778 N N . THR A 1 633 ? -20.959 -14.231 11.689 1.00 90.31 633 THR A N 1
ATOM 4779 C CA . THR A 1 633 ? -20.549 -15.242 12.676 1.00 90.31 633 THR A CA 1
ATOM 4780 C C . THR A 1 633 ? -19.423 -14.717 13.565 1.00 90.31 633 THR A C 1
ATOM 4782 O O . THR A 1 633 ? -19.498 -14.859 14.781 1.00 90.31 633 THR A O 1
ATOM 4785 N N . VAL A 1 634 ? -18.422 -14.043 12.985 1.00 90.12 634 VAL A N 1
ATOM 4786 C CA . VAL A 1 634 ? -17.335 -13.404 13.749 1.00 90.12 634 VAL A CA 1
ATOM 4787 C C . VAL A 1 634 ? -17.869 -12.275 14.634 1.00 90.12 634 VAL A C 1
ATOM 4789 O O . VAL A 1 634 ? -17.541 -12.241 15.815 1.00 90.12 634 VAL A O 1
ATOM 4792 N N . SER A 1 635 ? -18.752 -11.416 14.112 1.00 87.12 635 SER A N 1
ATOM 4793 C CA . SER A 1 635 ? -19.350 -10.279 14.838 1.00 87.12 635 SER A CA 1
ATOM 4794 C C . SER A 1 635 ? -20.119 -10.689 16.099 1.00 87.12 635 SER A C 1
ATOM 4796 O O . SER A 1 635 ? -20.210 -9.926 17.058 1.00 87.12 635 SER A O 1
ATOM 4798 N N . SER A 1 636 ? -20.623 -11.928 16.122 1.00 81.56 636 SER A N 1
ATOM 4799 C CA . SER A 1 636 ? -21.309 -12.524 17.276 1.00 81.56 636 SER A CA 1
ATOM 4800 C C . SER A 1 636 ? -20.361 -12.916 18.424 1.00 81.56 636 SER A C 1
ATOM 4802 O O . SER A 1 636 ? -20.825 -13.157 19.534 1.00 81.56 636 SER A O 1
ATOM 4804 N N . SER A 1 637 ? -19.049 -13.003 18.172 1.00 82.62 637 SER A N 1
ATOM 4805 C CA . SER A 1 637 ? -18.008 -13.301 19.174 1.00 82.62 637 SER A CA 1
ATOM 4806 C C . SER A 1 637 ? -17.087 -12.108 19.437 1.00 82.62 637 SER A C 1
ATOM 4808 O O . SER A 1 637 ? -16.770 -11.822 20.586 1.00 82.62 637 SER A O 1
ATOM 4810 N N . ASP A 1 638 ? -16.682 -11.397 18.384 1.00 85.56 638 ASP A N 1
ATOM 4811 C CA . ASP A 1 638 ? -15.946 -10.137 18.450 1.00 85.56 638 ASP A CA 1
ATOM 4812 C C . ASP A 1 638 ? -16.487 -9.182 17.373 1.00 85.56 638 ASP A C 1
ATOM 4814 O O . ASP A 1 638 ? -16.239 -9.332 16.172 1.00 85.56 638 ASP A O 1
ATOM 4818 N N . ARG A 1 639 ? -17.229 -8.168 17.826 1.00 86.69 639 ARG A N 1
ATOM 4819 C CA . ARG A 1 639 ? -17.850 -7.143 16.978 1.00 86.69 639 ARG A CA 1
ATOM 4820 C C . ARG A 1 639 ? -16.831 -6.300 16.203 1.00 86.69 639 ARG A C 1
ATOM 4822 O O . ARG A 1 639 ? -17.166 -5.782 15.140 1.00 86.69 639 ARG A O 1
ATOM 4829 N N . TYR A 1 640 ? -15.614 -6.142 16.721 1.00 90.31 640 TYR A N 1
ATOM 4830 C CA . TYR A 1 640 ? -14.551 -5.361 16.089 1.00 90.31 640 TYR A CA 1
ATOM 4831 C C . TYR A 1 640 ? -13.930 -6.133 14.922 1.00 90.31 640 TYR A C 1
ATOM 4833 O O . TYR A 1 640 ? -13.634 -5.544 13.887 1.00 90.31 640 TYR A O 1
ATOM 4841 N N . LEU A 1 641 ? -13.807 -7.457 15.054 1.00 91.94 641 LEU A N 1
ATOM 4842 C CA . LEU A 1 641 ? -13.313 -8.344 13.994 1.00 91.94 641 LEU A CA 1
ATOM 4843 C C . LEU A 1 641 ? -14.400 -8.751 12.983 1.00 91.94 641 LEU A C 1
ATOM 4845 O O . LEU A 1 641 ? -14.078 -9.163 11.870 1.00 91.94 641 LEU A O 1
ATOM 4849 N N . GLY A 1 642 ? -15.681 -8.626 13.343 1.00 93.56 642 GLY A N 1
ATOM 4850 C CA . GLY A 1 642 ? -16.856 -9.010 12.549 1.00 93.56 642 GLY A CA 1
ATOM 4851 C C . GLY A 1 642 ? -17.189 -8.120 11.349 1.00 93.56 642 GLY A C 1
ATOM 4852 O O . GLY A 1 642 ? -18.332 -7.680 11.203 1.00 93.56 642 GLY A O 1
ATOM 4853 N N . VAL A 1 643 ? -16.198 -7.831 10.505 1.00 96.19 643 VAL A N 1
ATOM 4854 C CA . VAL A 1 643 ? -16.286 -6.863 9.401 1.00 96.19 643 VAL A CA 1
ATOM 4855 C C . VAL A 1 643 ? -15.717 -7.411 8.093 1.00 96.19 643 VAL A C 1
ATOM 4857 O O . VAL A 1 643 ? -14.930 -8.362 8.089 1.00 96.19 643 VAL A O 1
ATOM 4860 N N . VAL A 1 644 ? -16.094 -6.778 6.978 1.00 97.50 644 VAL A N 1
ATOM 4861 C CA . VAL A 1 644 ? -15.529 -7.061 5.650 1.00 97.50 644 VAL A CA 1
ATOM 4862 C C . VAL A 1 644 ? -14.677 -5.886 5.173 1.00 97.50 644 VAL A C 1
ATOM 4864 O O . VAL A 1 644 ? -15.139 -4.744 5.169 1.00 97.50 644 VAL A O 1
ATOM 4867 N N . LEU A 1 645 ? -13.455 -6.181 4.732 1.00 97.25 645 LEU A N 1
ATOM 4868 C CA . LEU A 1 645 ? -12.513 -5.252 4.111 1.00 97.25 645 LEU A CA 1
ATOM 4869 C C . LEU A 1 645 ? -12.438 -5.556 2.606 1.00 97.25 645 LEU A C 1
ATOM 4871 O O . LEU A 1 645 ? -12.005 -6.638 2.212 1.00 97.25 645 LEU A O 1
ATOM 4875 N N . ALA A 1 646 ? -12.876 -4.619 1.767 1.00 95.50 646 ALA A N 1
ATOM 4876 C CA . ALA A 1 646 ? -13.034 -4.789 0.325 1.00 95.50 646 ALA A CA 1
ATOM 4877 C C . ALA A 1 646 ? -12.083 -3.867 -0.458 1.00 95.50 646 ALA A C 1
ATOM 4879 O O . ALA A 1 646 ? -12.358 -2.679 -0.635 1.00 95.50 646 ALA A O 1
ATOM 4880 N N . PHE A 1 647 ? -10.970 -4.418 -0.942 1.00 87.19 647 PHE A N 1
ATOM 4881 C CA . PHE A 1 647 ? -9.968 -3.688 -1.716 1.00 87.19 647 PHE A CA 1
ATOM 4882 C C . PHE A 1 647 ? -10.227 -3.764 -3.225 1.00 87.19 647 PHE A C 1
ATOM 4884 O O . PHE A 1 647 ? -10.207 -4.851 -3.798 1.00 87.19 647 PHE A O 1
ATOM 4891 N N . ASN A 1 648 ? -10.472 -2.616 -3.866 1.00 79.19 648 ASN A N 1
ATOM 4892 C CA . ASN A 1 648 ? -10.759 -2.451 -5.303 1.00 79.19 648 ASN A CA 1
ATOM 4893 C C . ASN A 1 648 ? -11.837 -3.399 -5.897 1.00 79.19 648 ASN A C 1
ATOM 4895 O O . ASN A 1 648 ? -11.958 -3.540 -7.115 1.00 79.19 648 ASN A O 1
ATOM 4899 N N . VAL A 1 649 ? -12.663 -4.037 -5.061 1.00 85.06 649 VAL A N 1
ATOM 4900 C CA . VAL A 1 649 ? -13.711 -4.978 -5.484 1.00 85.06 649 VAL A CA 1
ATOM 4901 C C . VAL A 1 649 ? -15.110 -4.416 -5.267 1.00 85.06 649 VAL A C 1
ATOM 4903 O O . VAL A 1 649 ? -15.390 -3.698 -4.308 1.00 85.06 649 VAL A O 1
ATOM 4906 N N . ARG A 1 650 ? -16.027 -4.783 -6.166 1.00 88.88 650 ARG A N 1
ATOM 4907 C CA . ARG A 1 650 ? -17.452 -4.464 -6.026 1.00 88.88 650 ARG A CA 1
ATOM 4908 C C . ARG A 1 650 ? -18.079 -5.318 -4.920 1.00 88.88 650 ARG A C 1
ATOM 4910 O O . ARG A 1 650 ? -17.785 -6.505 -4.806 1.00 88.88 650 ARG A O 1
ATOM 4917 N N . VAL A 1 651 ? -18.982 -4.724 -4.146 1.00 93.69 651 VAL A N 1
ATOM 4918 C CA . VAL A 1 651 ? -19.896 -5.456 -3.255 1.00 93.69 651 VAL A CA 1
ATOM 4919 C C . VAL A 1 651 ? -21.179 -5.715 -4.034 1.00 93.69 651 VAL A C 1
ATOM 4921 O O . VAL A 1 651 ? -21.734 -4.770 -4.596 1.00 93.69 651 VAL A O 1
ATOM 4924 N N . LEU A 1 652 ? -21.625 -6.971 -4.096 1.00 94.31 652 LEU A N 1
ATOM 4925 C CA . LEU A 1 652 ? -22.885 -7.333 -4.749 1.00 94.31 652 LEU A CA 1
ATOM 4926 C C . LEU A 1 652 ? -24.081 -6.790 -3.950 1.00 94.31 652 LEU A C 1
ATOM 4928 O O . LEU A 1 652 ? -24.006 -6.639 -2.731 1.00 94.31 652 LEU A O 1
ATOM 4932 N N . ASP A 1 653 ? -25.190 -6.470 -4.616 1.00 93.38 653 ASP A N 1
ATOM 4933 C CA . ASP A 1 653 ? -26.309 -5.787 -3.954 1.00 93.38 653 ASP A CA 1
ATOM 4934 C C . ASP A 1 653 ? -27.078 -6.687 -2.968 1.00 93.38 653 ASP A C 1
ATOM 4936 O O . ASP A 1 653 ? -27.582 -6.197 -1.956 1.00 93.38 653 ASP A O 1
ATOM 4940 N N . ASP A 1 654 ? -27.065 -8.010 -3.173 1.00 93.50 654 ASP A N 1
ATOM 4941 C CA . ASP A 1 654 ? -27.548 -8.991 -2.193 1.00 93.50 654 ASP A CA 1
ATOM 4942 C C . ASP A 1 654 ? -26.680 -8.995 -0.922 1.00 93.50 654 ASP A C 1
ATOM 4944 O O . ASP A 1 654 ? -27.207 -9.017 0.191 1.00 93.50 654 ASP A O 1
ATOM 4948 N N . ALA A 1 655 ? -25.357 -8.895 -1.079 1.00 94.56 655 ALA A N 1
ATOM 4949 C CA . ALA A 1 655 ? -24.400 -8.772 0.014 1.00 94.56 655 ALA A CA 1
ATOM 4950 C C . ALA A 1 655 ? -24.522 -7.416 0.733 1.00 94.56 655 ALA A C 1
ATOM 4952 O O . ALA A 1 655 ? -24.459 -7.361 1.959 1.00 94.56 655 ALA A O 1
ATOM 4953 N N . ARG A 1 656 ? -24.767 -6.317 0.004 1.00 93.69 656 ARG A N 1
ATOM 4954 C CA . ARG A 1 656 ? -25.046 -4.996 0.603 1.00 93.69 656 ARG A CA 1
ATOM 4955 C C . ARG A 1 656 ? -26.303 -5.005 1.465 1.00 93.69 656 ARG A C 1
ATOM 4957 O O . ARG A 1 656 ? -26.317 -4.339 2.498 1.00 93.69 656 ARG A O 1
ATOM 4964 N N . GLN A 1 657 ? -27.351 -5.708 1.040 1.00 93.62 657 GLN A N 1
ATOM 4965 C CA . GLN A 1 657 ? -28.583 -5.805 1.817 1.00 93.62 657 GLN A CA 1
ATOM 4966 C C . GLN A 1 657 ? -28.394 -6.717 3.036 1.00 93.62 657 GLN A C 1
ATOM 4968 O O . GLN A 1 657 ? -28.614 -6.275 4.160 1.00 93.62 657 GLN A O 1
ATOM 4973 N N . ASP A 1 658 ? -27.851 -7.921 2.837 1.00 94.25 658 ASP A N 1
ATOM 4974 C CA . ASP A 1 658 ? -27.576 -8.887 3.909 1.00 94.25 658 ASP A CA 1
ATOM 4975 C C . ASP A 1 658 ? -26.632 -8.315 4.991 1.00 94.25 658 ASP A C 1
ATOM 4977 O O . ASP A 1 658 ? -26.776 -8.632 6.171 1.00 94.25 658 ASP A O 1
ATOM 4981 N N . ALA A 1 659 ? -25.708 -7.418 4.616 1.00 94.44 659 ALA A N 1
ATOM 4982 C CA . ALA A 1 659 ? -24.832 -6.713 5.552 1.00 94.44 659 ALA A CA 1
ATOM 4983 C C . ALA A 1 659 ? -25.581 -5.694 6.426 1.00 94.44 659 ALA A C 1
ATOM 4985 O O . ALA A 1 659 ? -25.310 -5.617 7.625 1.00 94.44 659 ALA A O 1
ATOM 4986 N N . LYS A 1 660 ? -26.550 -4.952 5.866 1.00 93.75 660 LYS A N 1
ATOM 4987 C CA . LYS A 1 660 ? -27.433 -4.065 6.648 1.00 93.75 660 LYS A CA 1
ATOM 4988 C C . LYS A 1 660 ? -28.293 -4.879 7.609 1.00 93.75 660 LYS A C 1
ATOM 4990 O O . LYS A 1 660 ? -28.320 -4.574 8.797 1.00 93.75 660 LYS A O 1
ATOM 4995 N N . ASP A 1 661 ? -28.934 -5.930 7.099 1.00 92.81 661 ASP A N 1
ATOM 4996 C CA . ASP A 1 661 ? -29.876 -6.768 7.850 1.00 92.81 661 ASP A CA 1
ATOM 4997 C C . ASP A 1 661 ? -29.205 -7.467 9.048 1.00 92.81 661 ASP A C 1
ATOM 4999 O O . ASP A 1 661 ? -29.843 -7.703 10.072 1.00 92.81 661 ASP A O 1
ATOM 5003 N N . LYS A 1 662 ? -27.901 -7.763 8.941 1.00 91.75 662 LYS A N 1
ATOM 5004 C CA . LYS A 1 662 ? -27.086 -8.408 9.988 1.00 91.75 662 LYS A CA 1
ATOM 5005 C C . LYS A 1 662 ? -26.177 -7.450 10.766 1.00 91.75 662 LYS A C 1
ATOM 5007 O O . LYS A 1 662 ? -25.415 -7.901 11.617 1.00 91.75 662 LYS A O 1
ATOM 5012 N N . GLY A 1 663 ? -26.205 -6.149 10.469 1.00 90.38 663 GLY A N 1
ATOM 5013 C CA . GLY A 1 663 ? -25.337 -5.151 11.108 1.00 90.38 663 GLY A CA 1
ATOM 5014 C C . GLY A 1 663 ? -23.830 -5.332 10.855 1.00 90.38 663 GLY A C 1
ATOM 5015 O O . GLY A 1 663 ? -23.019 -4.819 11.629 1.00 90.38 663 GLY A O 1
ATOM 5016 N N . VAL A 1 664 ? -23.439 -6.053 9.798 1.00 94.44 664 VAL A N 1
ATOM 5017 C CA . VAL A 1 664 ? -22.033 -6.266 9.414 1.00 94.44 664 VAL A CA 1
ATOM 5018 C C . VAL A 1 664 ? -21.483 -4.990 8.785 1.00 94.44 664 VAL A C 1
ATOM 5020 O O . VAL A 1 664 ? -22.035 -4.478 7.809 1.00 94.44 664 VAL A O 1
ATOM 5023 N N . ARG A 1 665 ? -20.367 -4.474 9.312 1.00 94.38 665 ARG A N 1
ATOM 5024 C CA . ARG A 1 665 ? -19.734 -3.275 8.752 1.00 94.38 665 ARG A CA 1
ATOM 5025 C C . ARG A 1 665 ? -18.882 -3.637 7.535 1.00 94.38 665 ARG A C 1
ATOM 5027 O O . ARG A 1 665 ? -18.065 -4.556 7.582 1.00 94.38 665 ARG A O 1
ATOM 5034 N N . LEU A 1 666 ? -19.079 -2.883 6.458 1.00 94.94 666 LEU A N 1
ATOM 5035 C CA . LEU A 1 666 ? -18.289 -2.954 5.234 1.00 94.94 666 LEU A CA 1
ATOM 5036 C C . LEU A 1 666 ? -17.330 -1.763 5.192 1.00 94.94 666 LEU A C 1
ATOM 5038 O O . LEU A 1 666 ? -17.758 -0.625 5.388 1.00 94.94 666 LEU A O 1
ATOM 5042 N N . PHE A 1 667 ? -16.064 -2.025 4.887 1.00 95.25 667 PHE A N 1
ATOM 5043 C CA . PHE A 1 667 ? -15.079 -1.019 4.502 1.00 95.25 667 PHE A CA 1
ATOM 5044 C C . PHE A 1 667 ? -14.680 -1.291 3.056 1.00 95.25 667 PHE A C 1
ATOM 5046 O O . PHE A 1 667 ? -14.401 -2.436 2.703 1.00 95.25 667 PHE A O 1
ATOM 5053 N N . SER A 1 668 ? -14.670 -0.264 2.209 1.00 89.75 668 SER A N 1
ATOM 5054 C CA . SER A 1 668 ? -14.349 -0.409 0.787 1.00 89.75 668 SER A CA 1
ATOM 5055 C C . SER A 1 668 ? -13.493 0.748 0.304 1.00 89.75 668 SER A C 1
ATOM 5057 O O . SER A 1 668 ? -13.912 1.899 0.414 1.00 89.75 668 SER A O 1
ATOM 5059 N N . SER A 1 669 ? -12.329 0.440 -0.258 1.00 80.56 669 SER A N 1
ATOM 5060 C CA . SER A 1 669 ? -11.403 1.425 -0.814 1.00 80.56 669 SER A CA 1
ATOM 5061 C C . SER A 1 669 ? -10.569 0.792 -1.924 1.00 80.56 669 SER A C 1
ATOM 5063 O O . SER A 1 669 ? -10.389 -0.422 -1.974 1.00 80.56 669 SER A O 1
ATOM 5065 N N . ASP A 1 670 ? -10.057 1.614 -2.823 1.00 67.81 670 ASP A N 1
ATOM 5066 C CA . ASP A 1 670 ? -9.033 1.286 -3.810 1.00 67.81 670 ASP A CA 1
ATOM 5067 C C . ASP A 1 670 ? -7.612 1.653 -3.353 1.00 67.81 670 ASP A C 1
ATOM 5069 O O . ASP A 1 670 ? -6.652 1.392 -4.074 1.00 67.81 670 ASP A O 1
ATOM 5073 N N . VAL A 1 671 ? -7.472 2.170 -2.126 1.00 69.88 671 VAL A N 1
ATOM 5074 C CA . VAL A 1 671 ? -6.203 2.550 -1.495 1.00 69.88 671 VAL A CA 1
ATOM 5075 C C . VAL A 1 671 ? -5.928 1.648 -0.294 1.00 69.88 671 VAL A C 1
ATOM 5077 O O . VAL A 1 671 ? -6.781 1.481 0.581 1.00 69.88 671 VAL A O 1
ATOM 5080 N N . ILE A 1 672 ? -4.726 1.065 -0.229 1.00 76.44 672 ILE A N 1
ATOM 5081 C CA . ILE A 1 672 ? -4.385 0.073 0.802 1.00 76.44 672 ILE A CA 1
ATOM 5082 C C . ILE A 1 672 ? -4.430 0.673 2.215 1.00 76.44 672 ILE A C 1
ATOM 5084 O O . ILE A 1 672 ? -4.996 0.050 3.112 1.00 76.44 672 ILE A O 1
ATOM 5088 N N . TYR A 1 673 ? -3.872 1.870 2.429 1.00 75.00 673 TYR A N 1
ATOM 5089 C CA . TYR A 1 673 ? -3.873 2.479 3.764 1.00 75.00 673 TYR A CA 1
ATOM 5090 C C . TYR A 1 673 ? -5.254 2.931 4.202 1.00 75.00 673 TYR A C 1
ATOM 5092 O O . TYR A 1 673 ? -5.657 2.559 5.296 1.00 75.00 673 TYR A O 1
ATOM 5100 N N . ASN A 1 674 ? -6.013 3.625 3.349 1.00 79.56 674 ASN A N 1
ATOM 5101 C CA . ASN A 1 674 ? -7.347 4.118 3.705 1.00 79.56 674 ASN A CA 1
ATOM 5102 C C . ASN A 1 674 ? -8.241 2.963 4.196 1.00 79.56 674 ASN A C 1
ATOM 5104 O O . ASN A 1 674 ? -8.837 3.064 5.263 1.00 79.56 674 ASN A O 1
ATOM 5108 N N . LEU A 1 675 ? -8.223 1.807 3.514 1.00 85.81 675 LEU A N 1
ATOM 5109 C CA . LEU A 1 675 ? -8.959 0.608 3.944 1.00 85.81 675 LEU A CA 1
ATOM 5110 C C . LEU A 1 675 ? -8.572 0.114 5.352 1.00 85.81 675 LEU A C 1
ATOM 5112 O O . LEU A 1 675 ? -9.430 -0.322 6.121 1.00 85.81 675 LEU A O 1
ATOM 5116 N N . ILE A 1 676 ? -7.278 0.142 5.673 1.00 86.38 676 ILE A N 1
ATOM 5117 C CA . ILE A 1 676 ? -6.719 -0.356 6.936 1.00 86.38 676 ILE A CA 1
ATOM 5118 C C . ILE A 1 676 ? -6.881 0.670 8.063 1.00 86.38 676 ILE A C 1
ATOM 5120 O O . ILE A 1 676 ? -7.146 0.292 9.204 1.00 86.38 676 ILE A O 1
ATOM 5124 N N . ASP A 1 677 ? -6.720 1.954 7.765 1.00 84.44 677 ASP A N 1
ATOM 5125 C CA . ASP A 1 677 ? -6.732 3.044 8.734 1.00 84.44 677 ASP A CA 1
ATOM 5126 C C . ASP A 1 677 ? -8.158 3.503 9.061 1.00 84.44 677 ASP A C 1
ATOM 5128 O O . ASP A 1 677 ? -8.426 3.759 10.234 1.00 84.44 677 ASP A O 1
ATOM 5132 N N . ASP A 1 678 ? -9.104 3.466 8.113 1.00 88.94 678 ASP A N 1
ATOM 5133 C CA . ASP A 1 678 ? -10.543 3.596 8.401 1.00 88.94 678 ASP A CA 1
ATOM 5134 C C . ASP A 1 678 ? -11.002 2.496 9.369 1.00 88.94 678 ASP A C 1
ATOM 5136 O O . ASP A 1 678 ? -11.686 2.764 10.362 1.00 88.94 678 ASP A O 1
ATOM 5140 N N . TYR A 1 679 ? -10.595 1.249 9.102 1.00 94.38 679 TYR A N 1
ATOM 5141 C CA . TYR A 1 679 ? -10.914 0.096 9.941 1.00 94.38 679 TYR A CA 1
ATOM 5142 C C . TYR A 1 679 ? -10.296 0.214 11.342 1.00 94.38 679 TYR A C 1
ATOM 5144 O O . TYR A 1 679 ? -11.013 0.094 12.338 1.00 94.38 679 TYR A O 1
ATOM 5152 N N . VAL A 1 680 ? -8.988 0.484 11.441 1.00 89.62 680 VAL A N 1
ATOM 5153 C CA . VAL A 1 680 ? -8.291 0.602 12.734 1.00 89.62 680 VAL A CA 1
ATOM 5154 C C . VAL A 1 680 ? -8.818 1.792 13.537 1.00 89.62 680 VAL A C 1
ATOM 5156 O O . VAL A 1 680 ? -9.029 1.657 14.745 1.00 89.62 680 VAL A O 1
ATOM 5159 N N . SER A 1 681 ? -9.091 2.928 12.891 1.00 90.50 681 SER A N 1
ATOM 5160 C CA . SER A 1 681 ? -9.660 4.110 13.549 1.00 90.50 681 SER A CA 1
ATOM 5161 C C . SER A 1 681 ? -11.070 3.839 14.067 1.00 90.50 681 SER A C 1
ATOM 5163 O O . SER A 1 681 ? -11.361 4.138 15.224 1.00 90.50 681 SER A O 1
ATOM 5165 N N . TRP A 1 682 ? -11.931 3.203 13.264 1.00 94.12 682 TRP A N 1
ATOM 5166 C CA . TRP A 1 682 ? -13.269 2.798 13.696 1.00 94.12 682 TRP A CA 1
ATOM 5167 C C . TRP A 1 682 ? -13.232 1.801 14.863 1.00 94.12 682 TRP A C 1
ATOM 5169 O O . TRP A 1 682 ? -13.915 2.016 15.867 1.00 94.12 682 TRP A O 1
ATOM 5179 N N . ALA A 1 683 ? -12.428 0.739 14.759 1.00 91.31 683 ALA A N 1
ATOM 5180 C CA . ALA A 1 683 ? -12.340 -0.296 15.786 1.00 91.31 683 ALA A CA 1
ATOM 5181 C C . ALA A 1 683 ? -11.823 0.282 17.114 1.00 91.31 683 ALA A C 1
ATOM 5183 O O . ALA A 1 683 ? -12.354 -0.029 18.180 1.00 91.31 683 ALA A O 1
ATOM 5184 N N . SER A 1 684 ? -10.840 1.186 17.048 1.00 88.94 684 SER A N 1
ATOM 5185 C CA . SER A 1 684 ? -10.305 1.891 18.217 1.00 88.94 684 SER A CA 1
ATOM 5186 C C . SER A 1 684 ? -11.336 2.848 18.827 1.00 88.94 684 SER A C 1
ATOM 5188 O O . SER A 1 684 ? -11.499 2.875 20.047 1.00 88.94 684 SER A O 1
ATOM 5190 N N . ALA A 1 685 ? -12.071 3.596 17.997 1.00 89.81 685 ALA A N 1
ATOM 5191 C CA . ALA A 1 685 ? -13.076 4.559 18.444 1.00 89.81 685 ALA A CA 1
ATOM 5192 C C . ALA A 1 685 ? -14.297 3.892 19.100 1.00 89.81 685 ALA A C 1
ATOM 5194 O O . ALA A 1 685 ? -14.723 4.331 20.168 1.00 89.81 685 ALA A O 1
ATOM 5195 N N . GLU A 1 686 ? -14.851 2.821 18.520 1.00 88.69 686 GLU A N 1
ATOM 5196 C CA . GLU A 1 686 ? -15.956 2.085 19.155 1.00 88.69 686 GLU A CA 1
ATOM 5197 C C . GLU A 1 686 ? -15.491 1.361 20.432 1.00 88.69 686 GLU A C 1
ATOM 5199 O O . GLU A 1 686 ? -16.237 1.342 21.407 1.00 88.69 686 GLU A O 1
ATOM 5204 N N . LYS A 1 687 ? -14.246 0.862 20.492 1.00 87.12 687 LYS A N 1
ATOM 5205 C CA . LYS A 1 687 ? -13.686 0.240 21.707 1.00 87.12 687 LYS A CA 1
ATOM 5206 C C . LYS A 1 687 ? -13.471 1.246 22.842 1.00 87.12 687 LYS A C 1
ATOM 5208 O O . LYS A 1 687 ? -13.809 0.957 23.987 1.00 87.12 687 LYS A O 1
ATOM 5213 N N . GLU A 1 688 ? -12.973 2.446 22.539 1.00 86.44 688 GLU A N 1
ATOM 5214 C CA . GLU A 1 688 ? -12.904 3.561 23.499 1.00 86.44 688 GLU A CA 1
ATOM 5215 C C . GLU A 1 688 ? -14.302 3.975 23.978 1.00 86.44 688 GLU A C 1
ATOM 5217 O O . GLU A 1 688 ? -14.520 4.190 25.168 1.00 86.44 688 GLU A O 1
ATOM 5222 N N . LYS A 1 689 ? -15.272 4.053 23.068 1.00 86.94 689 LYS A N 1
ATOM 5223 C CA . LYS A 1 689 ? -16.662 4.413 23.366 1.00 86.94 689 LYS A CA 1
ATOM 5224 C C . LYS A 1 689 ? -17.372 3.344 24.210 1.00 86.94 689 LYS A C 1
ATOM 5226 O O . LYS A 1 689 ? -18.130 3.703 25.107 1.00 86.94 689 LYS A O 1
ATOM 5231 N N . GLU A 1 690 ? -17.100 2.055 23.989 1.00 85.19 690 GLU A N 1
ATOM 5232 C CA . GLU A 1 690 ? -17.581 0.965 24.848 1.00 85.19 690 GLU A CA 1
ATOM 5233 C C . GLU A 1 690 ? -16.952 1.049 26.246 1.00 85.19 690 GLU A C 1
ATOM 5235 O O . GLU A 1 690 ? -17.674 1.058 27.241 1.00 85.19 690 GLU A O 1
ATOM 5240 N N . LEU A 1 691 ? -15.624 1.202 26.336 1.00 85.75 691 LEU A N 1
ATOM 5241 C CA . LEU A 1 691 ? -14.921 1.395 27.610 1.00 85.75 691 LEU A CA 1
ATOM 5242 C C . LEU A 1 691 ? -15.426 2.630 28.367 1.00 85.75 691 LEU A C 1
ATOM 5244 O O . LEU A 1 691 ? -15.552 2.587 29.589 1.00 85.75 691 LEU A O 1
ATOM 5248 N N . ARG A 1 692 ? -15.767 3.707 27.653 1.00 86.50 692 ARG A N 1
ATOM 5249 C CA . ARG A 1 692 ? -16.367 4.918 28.219 1.00 86.50 692 ARG A CA 1
ATOM 5250 C C . ARG A 1 692 ? -17.781 4.670 28.735 1.00 86.50 692 ARG A C 1
ATOM 5252 O O . ARG A 1 692 ? -18.058 5.051 29.862 1.00 86.50 692 ARG A O 1
ATOM 5259 N N . MET A 1 693 ? -18.648 3.997 27.974 1.00 85.75 693 MET A N 1
ATOM 5260 C CA . MET A 1 693 ? -19.990 3.625 28.451 1.00 85.75 693 MET A CA 1
ATOM 5261 C C . MET A 1 693 ? -19.925 2.711 29.682 1.00 85.75 693 MET A C 1
ATOM 5263 O O . MET A 1 693 ? -20.655 2.938 30.645 1.00 85.75 693 MET A O 1
ATOM 5267 N N . GLN A 1 694 ? -19.009 1.735 29.693 1.00 86.00 694 GLN A N 1
ATOM 5268 C CA . GLN A 1 694 ? -18.754 0.891 30.862 1.00 86.00 694 GLN A CA 1
ATOM 5269 C C . GLN A 1 694 ? -18.322 1.748 32.063 1.00 86.00 694 GLN A C 1
ATOM 5271 O O . GLN A 1 694 ? -18.988 1.706 33.093 1.00 86.00 694 GLN A O 1
ATOM 5276 N N . PHE A 1 695 ? -17.288 2.587 31.921 1.00 86.44 695 PHE A N 1
ATOM 5277 C CA . PHE A 1 695 ? -16.800 3.480 32.983 1.00 86.44 695 PHE A CA 1
ATOM 5278 C C . PHE A 1 695 ? -17.882 4.435 33.514 1.00 86.44 695 PHE A C 1
ATOM 5280 O O . PHE A 1 695 ? -18.068 4.532 34.721 1.00 86.44 695 PHE A O 1
ATOM 5287 N N . THR A 1 696 ? -18.647 5.086 32.632 1.00 85.12 696 THR A N 1
ATOM 5288 C CA . THR A 1 696 ? -19.744 5.992 33.012 1.00 85.12 696 THR A CA 1
ATOM 5289 C C . THR A 1 696 ? -20.884 5.267 33.732 1.00 85.12 696 THR A C 1
ATOM 5291 O O . THR A 1 696 ? -21.577 5.900 34.526 1.00 85.12 696 THR A O 1
ATOM 5294 N N . SER A 1 697 ? -21.078 3.959 33.517 1.00 86.25 697 SER A N 1
ATOM 5295 C CA . SER A 1 697 ? -22.081 3.194 34.272 1.00 86.25 697 SER A CA 1
ATOM 5296 C C . SER A 1 697 ? -21.665 2.926 35.728 1.00 86.25 697 SER A C 1
ATOM 5298 O O . SER A 1 697 ? -22.517 2.993 36.617 1.00 86.25 697 SER A O 1
ATOM 5300 N N . LEU A 1 698 ? -20.365 2.718 35.992 1.00 89.75 698 LEU A N 1
ATOM 5301 C CA . LEU A 1 698 ? -19.832 2.445 37.335 1.00 89.75 698 LEU A CA 1
ATOM 5302 C C . LEU A 1 698 ? -20.174 3.574 38.315 1.00 89.75 698 LEU A C 1
ATOM 5304 O O . LEU A 1 698 ? -20.244 4.747 37.943 1.00 89.75 698 LEU A O 1
ATOM 5308 N N . THR A 1 699 ? -20.387 3.222 39.576 1.00 92.19 699 THR A N 1
ATOM 5309 C CA . THR A 1 699 ? -20.603 4.154 40.686 1.00 92.19 699 THR A CA 1
ATOM 5310 C C . THR A 1 699 ? -19.308 4.921 40.988 1.00 92.19 699 THR A C 1
ATOM 5312 O O . THR A 1 699 ? -18.327 4.294 41.391 1.00 92.19 699 THR A O 1
ATOM 5315 N N . PRO A 1 700 ? -19.266 6.255 40.799 1.00 91.94 700 PRO A N 1
ATOM 5316 C CA . PRO A 1 700 ? -18.057 7.042 41.027 1.00 91.94 700 PRO A CA 1
ATOM 5317 C C . PRO A 1 700 ? -17.697 7.101 42.522 1.00 91.94 700 PRO A C 1
ATOM 5319 O O . PRO A 1 700 ? -18.609 7.188 43.352 1.00 91.94 700 PRO A O 1
ATOM 5322 N N . PRO A 1 701 ? -16.398 7.112 42.883 1.00 94.50 701 PRO A N 1
ATOM 5323 C CA . PRO A 1 701 ? -15.961 7.418 44.240 1.00 94.50 701 PRO A CA 1
ATOM 5324 C C . PRO A 1 701 ? -16.436 8.815 44.664 1.00 94.50 701 PRO A C 1
ATOM 5326 O O . PRO A 1 701 ? -16.252 9.797 43.943 1.00 94.50 701 PRO A O 1
ATOM 5329 N N . CYS A 1 702 ? -17.042 8.913 45.844 1.00 96.44 702 CYS A N 1
ATOM 5330 C CA . CYS A 1 702 ? -17.518 10.163 46.421 1.00 96.44 702 CYS A CA 1
ATOM 5331 C C . CYS A 1 702 ? -17.467 10.130 47.952 1.00 96.44 702 CYS A C 1
ATOM 5333 O O . CYS A 1 702 ? -17.836 9.132 48.573 1.00 96.44 702 CYS A O 1
ATOM 5335 N N . LYS A 1 703 ? -17.097 11.264 48.550 1.00 96.81 703 LYS A N 1
ATOM 5336 C CA . LYS A 1 703 ? -17.127 11.554 49.988 1.00 96.81 703 LYS A CA 1
ATOM 5337 C C . LYS A 1 703 ? -17.880 12.857 50.197 1.00 96.81 703 LYS A C 1
ATOM 5339 O O . LYS A 1 703 ? -17.520 13.866 49.598 1.00 96.81 703 LYS A O 1
ATOM 5344 N N . PHE A 1 704 ? -18.921 12.849 51.016 1.00 96.62 704 PHE A N 1
ATOM 5345 C CA . PHE A 1 704 ? -19.776 14.015 51.236 1.00 96.62 704 PHE A CA 1
ATOM 5346 C C . PHE A 1 704 ? -20.239 14.093 52.691 1.00 96.62 704 PHE A C 1
ATOM 5348 O O . PHE A 1 704 ? -20.290 13.081 53.386 1.00 96.62 704 PHE A O 1
ATOM 5355 N N . GLN A 1 705 ? -20.548 15.290 53.182 1.00 97.12 705 GLN A N 1
ATOM 5356 C CA . GLN A 1 705 ? -20.947 15.512 54.573 1.00 97.12 705 GLN A CA 1
ATOM 5357 C C . GLN A 1 705 ? -22.330 16.149 54.655 1.00 97.12 705 GLN A C 1
ATOM 5359 O O . GLN A 1 705 ? -22.641 17.076 53.911 1.00 97.12 705 GLN A O 1
ATOM 5364 N N . MET A 1 706 ? -23.161 15.668 55.580 1.00 95.81 706 MET A N 1
ATOM 5365 C CA . MET A 1 706 ? -24.481 16.241 55.836 1.00 95.81 706 MET A CA 1
ATOM 5366 C C . MET A 1 706 ? -24.372 17.608 56.521 1.00 95.81 706 MET A C 1
ATOM 5368 O O . MET A 1 706 ? -23.809 17.718 57.611 1.00 95.81 706 MET A O 1
ATOM 5372 N N . LEU A 1 707 ? -24.961 18.644 55.925 1.00 95.00 707 LEU A N 1
ATOM 5373 C CA . LEU A 1 707 ? -24.935 20.004 56.463 1.00 95.00 707 LEU A CA 1
ATOM 5374 C C . LEU A 1 707 ? -25.863 20.145 57.684 1.00 95.00 707 LEU A C 1
ATOM 5376 O O . LEU A 1 707 ? -26.995 19.655 57.696 1.00 95.00 707 LEU A O 1
ATOM 5380 N N . ARG A 1 708 ? -25.388 20.839 58.726 1.00 93.44 708 ARG A N 1
ATOM 5381 C CA . ARG A 1 708 ? -26.140 21.063 59.976 1.00 93.44 708 ARG A CA 1
ATOM 5382 C C . ARG A 1 708 ? -27.229 22.119 59.787 1.00 93.44 708 ARG A C 1
ATOM 5384 O O . ARG A 1 708 ? -26.964 23.173 59.222 1.00 93.44 708 ARG A O 1
ATOM 5391 N N . GLY A 1 709 ? -28.438 21.844 60.268 1.00 91.31 709 GLY A N 1
ATOM 5392 C CA . GLY A 1 709 ? -29.633 22.678 60.097 1.00 91.31 709 GLY A CA 1
ATOM 5393 C C . GLY A 1 709 ? -30.380 22.490 58.768 1.00 91.31 709 GLY A C 1
ATOM 5394 O O . GLY A 1 709 ? -31.546 22.868 58.675 1.00 91.31 709 GLY A O 1
ATOM 5395 N N . TYR A 1 710 ? -29.777 21.856 57.756 1.00 93.81 710 TYR A N 1
ATOM 5396 C CA . TYR A 1 710 ? -30.347 21.726 56.406 1.00 93.81 710 TYR A CA 1
ATOM 5397 C C . TYR A 1 710 ? -31.155 20.429 56.222 1.00 93.81 710 TYR A C 1
ATOM 5399 O O . TYR A 1 710 ? -30.921 19.655 55.294 1.00 93.81 710 TYR A O 1
ATOM 5407 N N . VAL A 1 711 ? -32.112 20.170 57.122 1.00 94.69 711 VAL A N 1
ATOM 5408 C CA . VAL A 1 711 ? -32.969 18.968 57.096 1.00 94.69 711 VAL A CA 1
ATOM 5409 C C . VAL A 1 711 ? -34.375 19.314 56.610 1.00 94.69 711 VAL A C 1
ATOM 5411 O O . VAL A 1 711 ? -35.245 19.684 57.396 1.00 94.69 711 VAL A O 1
ATOM 5414 N N . PHE A 1 712 ? -34.616 19.148 55.311 1.00 93.56 712 PHE A N 1
ATOM 5415 C CA . PHE A 1 712 ? -35.900 19.462 54.676 1.00 93.56 712 PHE A CA 1
ATOM 5416 C C . PHE A 1 712 ? -36.963 18.376 54.913 1.00 93.56 712 PHE A C 1
ATOM 5418 O O . PHE A 1 712 ? -38.144 18.677 55.074 1.00 93.56 712 PHE A O 1
ATOM 5425 N N . ARG A 1 713 ? -36.558 17.099 54.964 1.00 94.31 713 ARG A N 1
ATOM 5426 C CA . ARG A 1 713 ? -37.446 15.956 55.234 1.00 94.31 713 ARG A CA 1
ATOM 5427 C C . ARG A 1 713 ? -36.694 14.837 55.949 1.00 94.31 713 ARG A C 1
ATOM 5429 O O . ARG A 1 713 ? -35.636 14.410 55.500 1.00 94.31 713 ARG A O 1
ATOM 5436 N N . ARG A 1 714 ? -37.252 14.316 57.047 1.00 91.56 714 ARG A N 1
ATOM 5437 C CA . ARG A 1 714 ? -36.561 13.307 57.875 1.00 91.56 714 ARG A CA 1
ATOM 5438 C C . ARG A 1 714 ? -36.596 11.883 57.314 1.00 91.56 714 ARG A C 1
ATOM 5440 O O . ARG A 1 714 ? -35.663 11.139 57.593 1.00 91.56 714 ARG A O 1
ATOM 5447 N N . SER A 1 715 ? -37.625 11.496 56.555 1.00 91.62 715 SER A N 1
ATOM 5448 C CA . SER A 1 715 ? -37.725 10.156 55.954 1.00 91.62 715 SER A CA 1
ATOM 5449 C C . SER A 1 715 ? -38.779 10.046 54.838 1.00 91.62 715 SER A C 1
ATOM 5451 O O . SER A 1 715 ? -39.697 10.866 54.710 1.00 91.62 715 SER A O 1
ATOM 5453 N N . GLY A 1 716 ? -38.641 8.982 54.037 1.00 82.75 716 GLY A N 1
ATOM 5454 C CA . GLY A 1 716 ? -39.640 8.497 53.079 1.00 82.75 716 GLY A CA 1
ATOM 5455 C C . GLY A 1 716 ? -39.895 9.311 51.796 1.00 82.75 716 GLY A C 1
ATOM 5456 O O . GLY A 1 716 ? -41.072 9.483 51.479 1.00 82.75 716 GLY A O 1
ATOM 5457 N N . PRO A 1 717 ? -38.889 9.791 51.036 1.00 90.56 717 PRO A N 1
ATOM 5458 C CA . PRO A 1 717 ? -37.444 9.712 51.274 1.00 90.56 717 PRO A CA 1
ATOM 5459 C C . PRO A 1 717 ? -36.956 10.803 52.239 1.00 90.56 717 PRO A C 1
ATOM 5461 O O . PRO A 1 717 ? -37.649 11.791 52.483 1.00 90.56 717 PRO A O 1
ATOM 5464 N N . ALA A 1 718 ? -35.769 10.624 52.815 1.00 94.81 718 ALA A N 1
ATOM 5465 C CA . ALA A 1 718 ? -35.090 11.709 53.517 1.00 94.81 718 ALA A CA 1
ATOM 5466 C C . ALA A 1 718 ? -34.625 12.761 52.496 1.00 94.81 718 ALA A C 1
ATOM 5468 O O . ALA A 1 718 ? -34.237 12.401 51.387 1.00 94.81 718 ALA A O 1
ATOM 5469 N N . VAL A 1 719 ? -34.670 14.046 52.849 1.00 95.50 719 VAL A N 1
ATOM 5470 C CA . VAL A 1 719 ? -34.174 15.142 52.002 1.00 95.50 719 VAL A CA 1
ATOM 5471 C C . VAL A 1 719 ? -33.388 16.118 52.865 1.00 95.50 719 VAL A C 1
ATOM 5473 O O . VAL A 1 719 ? -33.928 16.662 53.832 1.00 95.50 719 VAL A O 1
ATOM 5476 N N . PHE A 1 720 ? -32.114 16.320 52.542 1.00 95.75 720 PHE A N 1
ATOM 5477 C CA . PHE A 1 720 ? -31.200 17.158 53.319 1.00 95.75 720 PHE A CA 1
ATOM 5478 C C . PHE A 1 720 ? -30.064 17.726 52.460 1.00 95.75 720 PHE A C 1
ATOM 5480 O O . PHE A 1 720 ? -29.746 17.188 51.400 1.00 95.75 720 PHE A O 1
ATOM 5487 N N . GLY A 1 721 ? -29.475 18.831 52.918 1.00 95.88 721 GLY A N 1
ATOM 5488 C CA . GLY A 1 721 ? -28.297 19.443 52.302 1.00 95.88 721 GLY A CA 1
ATOM 5489 C C . GLY A 1 721 ? -27.017 18.661 52.604 1.00 95.88 721 GLY A C 1
ATOM 5490 O O . GLY A 1 721 ? -26.816 18.199 53.731 1.00 95.88 721 GLY A O 1
ATOM 5491 N N . VAL A 1 722 ? -26.143 18.538 51.609 1.00 96.81 722 VAL A N 1
ATOM 5492 C CA . VAL A 1 722 ? -24.810 17.935 51.720 1.00 96.81 722 VAL A CA 1
ATOM 5493 C C . VAL A 1 722 ? -23.761 18.788 51.015 1.00 96.81 722 VAL A C 1
ATOM 5495 O O . VAL A 1 722 ? -24.065 19.466 50.038 1.00 96.81 722 VAL A O 1
ATOM 5498 N N . GLU A 1 723 ? -22.521 18.708 51.484 1.00 97.12 723 GLU A N 1
ATOM 5499 C CA . GLU A 1 723 ? -21.337 19.241 50.804 1.00 97.12 723 GLU A CA 1
ATOM 5500 C C . GLU A 1 723 ? -20.476 18.085 50.289 1.00 97.12 723 GLU A C 1
ATOM 5502 O O . GLU A 1 723 ? -20.176 17.151 51.041 1.00 97.12 723 GLU A O 1
ATOM 5507 N N . VAL A 1 724 ? -20.083 18.120 49.015 1.00 96.75 724 VAL A N 1
ATOM 5508 C CA . VAL A 1 724 ? -19.199 17.104 48.423 1.00 96.75 724 VAL A CA 1
ATOM 5509 C C . VAL A 1 724 ? -17.744 17.446 48.756 1.00 96.75 724 VAL A C 1
ATOM 5511 O O . VAL A 1 724 ? -17.195 18.424 48.259 1.00 96.75 724 VAL A O 1
ATOM 5514 N N . LEU A 1 725 ? -17.102 16.627 49.590 1.00 95.12 725 LEU A N 1
ATOM 5515 C CA . LEU A 1 725 ? -15.741 16.856 50.090 1.00 95.12 725 LEU A CA 1
ATOM 5516 C C . LEU A 1 725 ? -14.653 16.327 49.142 1.00 95.12 725 LEU A C 1
ATOM 5518 O O . LEU A 1 725 ? -13.557 16.883 49.091 1.00 95.12 725 LEU A O 1
ATOM 5522 N N . ALA A 1 726 ? -14.935 15.241 48.415 1.00 93.56 726 ALA A N 1
ATOM 5523 C CA . ALA A 1 726 ? -14.052 14.669 47.397 1.00 93.56 726 ALA A CA 1
ATOM 5524 C C . ALA A 1 726 ? -14.826 13.761 46.425 1.00 93.56 726 ALA A C 1
ATOM 5526 O O . ALA A 1 726 ? -15.838 13.160 46.800 1.00 93.56 726 ALA A O 1
ATOM 5527 N N . GLY A 1 727 ? -14.317 13.624 45.198 1.00 93.25 727 GLY A N 1
ATOM 5528 C CA . GLY A 1 727 ? -14.951 12.835 44.139 1.00 93.25 727 GLY A CA 1
ATOM 5529 C C . GLY A 1 727 ? -16.211 13.490 43.559 1.00 93.25 727 GLY A C 1
ATOM 5530 O O . GLY A 1 727 ? -16.362 14.715 43.605 1.00 93.25 727 GLY A O 1
ATOM 5531 N N . ARG A 1 728 ? -17.115 12.674 43.001 1.00 93.56 728 ARG A N 1
ATOM 5532 C CA . ARG A 1 728 ? -18.341 13.136 42.321 1.00 93.56 728 ARG A CA 1
ATOM 5533 C C . ARG A 1 728 ? -19.572 12.369 42.806 1.00 93.56 728 ARG A C 1
ATOM 5535 O O . ARG A 1 728 ? -19.677 11.161 42.603 1.00 93.56 728 ARG A O 1
ATOM 5542 N N . LEU A 1 729 ? -20.541 13.072 43.388 1.00 93.81 729 LEU A N 1
ATOM 5543 C CA . LEU A 1 729 ? -21.809 12.494 43.836 1.00 93.81 729 LEU A CA 1
ATOM 5544 C C . LEU A 1 729 ? -22.760 12.362 42.645 1.00 93.81 729 LEU A C 1
ATOM 5546 O O . LEU A 1 729 ? -22.993 13.345 41.954 1.00 93.81 729 LEU A O 1
ATOM 5550 N N . ARG A 1 730 ? -23.341 11.183 42.406 1.00 93.31 730 ARG A N 1
ATOM 5551 C CA . ARG A 1 730 ? -24.307 10.941 41.316 1.00 93.31 730 ARG A CA 1
ATOM 5552 C C . ARG A 1 730 ? -25.663 10.515 41.877 1.00 93.31 730 ARG A C 1
ATOM 5554 O O . ARG A 1 730 ? -25.732 9.902 42.941 1.00 93.31 730 ARG A O 1
ATOM 5561 N N . SER A 1 731 ? -26.745 10.784 41.150 1.00 91.75 731 SER A N 1
ATOM 5562 C CA . SER A 1 731 ? -28.031 10.130 41.426 1.00 91.75 731 SER A CA 1
ATOM 5563 C C . SER A 1 731 ? -27.939 8.596 41.276 1.00 91.75 731 SER A C 1
ATOM 5565 O O . SER A 1 731 ? -27.066 8.060 40.587 1.00 91.75 731 SER A O 1
ATOM 5567 N N . LYS A 1 732 ? -28.861 7.874 41.927 1.00 91.25 732 LYS A N 1
ATOM 5568 C CA . LYS A 1 732 ? -29.034 6.408 41.862 1.00 91.25 732 LYS A CA 1
ATOM 5569 C C . LYS A 1 732 ? -27.853 5.576 42.399 1.00 91.25 732 LYS A C 1
ATOM 5571 O O . LYS A 1 732 ? -27.750 4.398 42.069 1.00 91.25 732 LYS A O 1
ATOM 5576 N N . VAL A 1 733 ? -26.999 6.145 43.255 1.00 92.88 733 VAL A N 1
ATOM 5577 C CA . VAL A 1 733 ? -25.904 5.419 43.937 1.00 92.88 733 VAL A CA 1
ATOM 5578 C C . VAL A 1 733 ? -26.320 4.922 45.326 1.00 92.88 733 VAL A C 1
ATOM 5580 O O . VAL A 1 733 ? -27.126 5.565 46.005 1.00 92.88 733 VAL A O 1
ATOM 5583 N N . ARG A 1 734 ? -25.750 3.794 45.771 1.00 94.88 734 ARG A N 1
ATOM 5584 C CA . ARG A 1 734 ? -25.794 3.366 47.181 1.00 94.88 734 ARG A CA 1
ATOM 5585 C C . ARG A 1 734 ? -24.803 4.176 48.016 1.00 94.88 734 ARG A C 1
ATOM 5587 O O . ARG A 1 734 ? -23.834 4.725 47.488 1.00 94.88 734 ARG A O 1
ATOM 5594 N N . VAL A 1 735 ? -25.059 4.254 49.318 1.00 95.44 735 VAL A N 1
ATOM 5595 C CA . VAL A 1 735 ? -24.314 5.087 50.269 1.00 95.44 735 VAL A CA 1
ATOM 5596 C C . VAL A 1 735 ? -23.978 4.292 51.525 1.00 95.44 735 VAL A C 1
ATOM 5598 O O . VAL A 1 735 ? -24.840 3.602 52.072 1.00 95.44 735 VAL A O 1
ATOM 5601 N N . MET A 1 736 ? -22.749 4.446 52.017 1.00 95.25 736 MET A N 1
ATOM 5602 C CA . MET A 1 736 ? -22.302 3.930 53.312 1.00 95.25 736 MET A CA 1
ATOM 5603 C C . MET A 1 736 ? -21.862 5.051 54.266 1.00 95.25 736 MET A C 1
ATOM 5605 O O . MET A 1 736 ? -21.560 6.167 53.838 1.00 95.25 736 MET A O 1
ATOM 5609 N N . ASN A 1 737 ? -21.817 4.748 55.562 1.00 94.19 737 ASN A N 1
ATOM 5610 C CA . ASN A 1 737 ? -21.266 5.619 56.605 1.00 94.19 737 ASN A CA 1
ATOM 5611 C C . ASN A 1 737 ? -19.762 5.355 56.839 1.00 94.19 737 ASN A C 1
ATOM 5613 O O . ASN A 1 737 ? -19.131 4.534 56.172 1.00 94.19 737 ASN A O 1
ATOM 5617 N N . SER A 1 738 ? -19.182 6.035 57.829 1.00 91.94 738 SER A N 1
ATOM 5618 C CA . SER A 1 738 ? -17.781 5.869 58.241 1.00 91.94 738 SER A CA 1
ATOM 5619 C C . SER A 1 738 ? -17.466 4.571 59.012 1.00 91.94 738 SER A C 1
ATOM 5621 O O . SER A 1 738 ? -16.290 4.315 59.281 1.00 91.94 738 SER A O 1
ATOM 5623 N N . SER A 1 739 ? -18.455 3.725 59.333 1.00 89.38 739 SER A N 1
ATOM 5624 C CA . SER A 1 739 ? -18.238 2.331 59.767 1.00 89.38 739 SER A CA 1
ATOM 5625 C C . SER A 1 739 ? -18.223 1.325 58.603 1.00 89.38 739 SER A C 1
ATOM 5627 O O . SER A 1 739 ? -17.840 0.178 58.820 1.00 89.38 739 SER A O 1
ATOM 5629 N N . GLY A 1 740 ? -18.572 1.739 57.376 1.00 88.31 740 GLY A N 1
ATOM 5630 C CA . GLY A 1 740 ? -18.656 0.871 56.189 1.00 88.31 740 GLY A CA 1
ATOM 5631 C C . GLY A 1 740 ? -20.011 0.167 56.011 1.00 88.31 740 GLY A C 1
ATOM 5632 O O . GLY A 1 740 ? -20.189 -0.638 55.088 1.00 88.31 740 GLY A O 1
ATOM 5633 N N . GLU A 1 741 ? -20.977 0.465 56.881 1.00 91.75 741 GLU A N 1
ATOM 5634 C CA . GLU A 1 741 ? -22.341 -0.064 56.834 1.00 91.75 741 GLU A CA 1
ATOM 5635 C C . GLU A 1 741 ? -23.156 0.672 55.764 1.00 91.75 741 GLU A C 1
ATOM 5637 O O . GLU A 1 741 ? -23.022 1.883 55.590 1.00 91.75 741 GLU A O 1
ATOM 5642 N N . GLU A 1 742 ? -24.020 -0.044 55.040 1.00 94.31 742 GLU A N 1
ATOM 5643 C CA . GLU A 1 742 ? -24.893 0.583 54.041 1.00 94.31 742 GLU A CA 1
ATOM 5644 C C . GLU A 1 742 ? -26.070 1.310 54.712 1.00 94.31 742 GLU A C 1
ATOM 5646 O O . GLU A 1 742 ? -26.726 0.772 55.603 1.00 94.31 742 GLU A O 1
ATOM 5651 N N . VAL A 1 743 ? -26.343 2.538 54.262 1.00 92.81 743 VAL A N 1
ATOM 5652 C CA . VAL A 1 743 ? -27.282 3.473 54.905 1.00 92.81 743 VAL A CA 1
ATOM 5653 C C . VAL A 1 743 ? -28.504 3.784 54.028 1.00 92.81 743 VAL A C 1
ATOM 5655 O O . VAL A 1 743 ? -29.537 4.225 54.536 1.00 92.81 743 VAL A O 1
ATOM 5658 N N . GLY A 1 744 ? -28.401 3.560 52.715 1.00 93.31 744 GLY A N 1
ATOM 5659 C CA . GLY A 1 744 ? -29.490 3.734 51.751 1.00 93.31 744 GLY A CA 1
ATOM 5660 C C . GLY A 1 744 ? -29.005 4.155 50.364 1.00 93.31 744 GLY A C 1
ATOM 5661 O O . GLY A 1 744 ? -27.824 4.034 50.034 1.00 93.31 744 GLY A O 1
ATOM 5662 N N . MET A 1 745 ? -29.919 4.689 49.552 1.00 94.75 745 MET A N 1
ATOM 5663 C CA . MET A 1 745 ? -29.683 5.010 48.138 1.00 94.75 745 MET A CA 1
ATOM 5664 C C . MET A 1 745 ? -30.081 6.453 47.802 1.00 94.75 745 MET A C 1
ATOM 5666 O O . MET A 1 745 ? -31.206 6.869 48.091 1.00 94.75 745 MET A O 1
ATOM 5670 N N . VAL A 1 746 ? -29.202 7.213 47.141 1.00 95.50 746 VAL A N 1
ATOM 5671 C CA . VAL A 1 746 ? -29.539 8.545 46.603 1.00 95.50 746 VAL A CA 1
ATOM 5672 C C . VAL A 1 746 ? -30.497 8.368 45.429 1.00 95.50 746 VAL A C 1
ATOM 5674 O O . VAL A 1 746 ? -30.154 7.733 44.437 1.00 95.50 746 VAL A O 1
ATOM 5677 N N . GLN A 1 747 ? -31.696 8.938 45.506 1.00 93.56 747 GLN A N 1
ATOM 5678 C CA . GLN A 1 747 ? -32.652 8.943 44.397 1.00 93.56 747 GLN A CA 1
ATOM 5679 C C . GLN A 1 747 ? -32.391 10.099 43.430 1.00 93.56 747 GLN A C 1
ATOM 5681 O O . GLN A 1 747 ? -32.422 9.895 42.220 1.00 93.56 747 GLN A O 1
ATOM 5686 N N . GLN A 1 748 ? -32.127 11.291 43.969 1.00 94.00 748 GLN A N 1
ATOM 5687 C CA . GLN A 1 748 ? -32.096 12.558 43.238 1.00 94.00 748 GLN A CA 1
ATOM 5688 C C . GLN A 1 748 ? -31.070 13.501 43.881 1.00 94.00 748 GLN A C 1
ATOM 5690 O O . GLN A 1 748 ? -30.927 13.503 45.107 1.00 94.00 748 GLN A O 1
ATOM 5695 N N . VAL A 1 749 ? -30.391 14.308 43.064 1.00 95.50 749 VAL A N 1
ATOM 5696 C CA . VAL A 1 749 ? -29.508 15.404 43.495 1.00 95.50 749 VAL A CA 1
ATOM 5697 C C . VAL A 1 749 ? -30.086 16.704 42.936 1.00 95.50 749 VAL A C 1
ATOM 5699 O O . VAL A 1 749 ? -30.540 16.726 41.791 1.00 95.50 749 VAL A O 1
ATOM 5702 N N . GLN A 1 750 ? -30.126 17.763 43.743 1.00 94.88 750 GLN A N 1
ATOM 5703 C CA . GLN A 1 750 ? -30.685 19.057 43.361 1.00 94.88 750 GLN A CA 1
ATOM 5704 C C . GLN A 1 750 ? -29.758 20.217 43.730 1.00 94.88 750 GLN A C 1
ATOM 5706 O O . GLN A 1 750 ? -29.329 20.348 44.877 1.00 94.88 750 GLN A O 1
ATOM 5711 N N . GLU A 1 751 ? -29.520 21.096 42.761 1.00 92.75 751 GLU A N 1
ATOM 5712 C CA . GLU A 1 751 ? -28.735 22.326 42.889 1.00 92.75 751 GLU A CA 1
ATOM 5713 C C . GLU A 1 751 ? -29.646 23.506 42.514 1.00 92.75 751 GLU A C 1
ATOM 5715 O O . GLU A 1 751 ? -30.350 23.458 41.505 1.00 92.75 751 GLU A O 1
ATOM 5720 N N . GLU A 1 752 ? -29.753 24.509 43.392 1.00 87.62 752 GLU A N 1
ATOM 5721 C CA . GLU A 1 752 ? -30.706 25.637 43.277 1.00 87.62 752 GLU A CA 1
ATOM 5722 C C . GLU A 1 752 ? -32.171 25.234 42.954 1.00 87.62 752 GLU A C 1
ATOM 5724 O O . GLU A 1 752 ? -32.923 25.966 42.309 1.00 87.62 752 GLU A O 1
ATOM 5729 N N . GLY A 1 753 ? -32.600 24.047 43.403 1.00 83.12 753 GLY A N 1
ATOM 5730 C CA . GLY A 1 753 ? -33.944 23.505 43.154 1.00 83.12 753 GLY A CA 1
ATOM 5731 C C . GLY A 1 753 ? -34.150 22.879 41.766 1.00 83.12 753 GLY A C 1
ATOM 5732 O O . GLY A 1 753 ? -35.271 22.493 41.437 1.00 83.12 753 GLY A O 1
ATOM 5733 N N . ARG A 1 754 ? -33.093 22.746 40.957 1.00 91.44 754 ARG A N 1
ATOM 5734 C CA . ARG A 1 754 ? -33.085 21.993 39.692 1.00 91.44 754 ARG A CA 1
ATOM 5735 C C . ARG A 1 754 ? -32.465 20.619 39.915 1.00 91.44 754 ARG A C 1
ATOM 5737 O O . ARG A 1 754 ? -31.501 20.499 40.661 1.00 91.44 754 ARG A O 1
ATOM 5744 N N . GLU A 1 755 ? -32.995 19.587 39.265 1.00 93.62 755 GLU A N 1
ATOM 5745 C CA . GLU A 1 755 ? -32.365 18.261 39.274 1.00 93.62 755 GLU A CA 1
ATOM 5746 C C . GLU A 1 755 ? -31.080 18.268 38.438 1.00 93.62 755 GLU A C 1
ATOM 5748 O O . GLU A 1 755 ? -31.069 18.767 37.312 1.00 93.62 755 GLU A O 1
ATOM 5753 N N . VAL A 1 756 ? -30.011 17.697 38.997 1.00 92.94 756 VAL A N 1
ATOM 5754 C CA . VAL A 1 756 ? -28.708 17.527 38.344 1.00 92.94 756 VAL A CA 1
ATOM 5755 C C . VAL A 1 756 ? -28.306 16.052 38.372 1.00 92.94 756 VAL A C 1
ATOM 5757 O O . VAL A 1 756 ? -28.588 15.337 39.336 1.00 92.94 756 VAL A O 1
ATOM 5760 N N . GLU A 1 757 ? -27.642 15.566 37.320 1.00 89.19 757 GLU A N 1
ATOM 5761 C CA . GLU A 1 757 ? -27.221 14.156 37.266 1.00 89.19 757 GLU A CA 1
ATOM 5762 C C . GLU A 1 757 ? -26.141 13.838 38.313 1.00 89.19 757 GLU A C 1
ATOM 5764 O O . GLU A 1 757 ? -26.141 12.746 38.900 1.00 89.19 757 GLU A O 1
ATOM 5769 N N . SER A 1 758 ? -25.252 14.806 38.566 1.00 91.88 758 SER A N 1
ATOM 5770 C CA . SER A 1 758 ? -24.158 14.721 39.530 1.00 91.88 758 SER A CA 1
ATOM 5771 C C . SER A 1 758 ? -23.701 16.084 40.056 1.00 91.88 758 SER A C 1
ATOM 5773 O O . SER A 1 758 ? -23.848 17.082 39.359 1.00 91.88 758 SER A O 1
ATOM 5775 N N . ALA A 1 759 ? -23.071 16.088 41.232 1.00 93.88 759 ALA A N 1
ATOM 5776 C CA . ALA A 1 759 ? -22.408 17.230 41.863 1.00 93.88 759 ALA A CA 1
ATOM 5777 C C . ALA A 1 759 ? -20.929 16.905 42.161 1.00 93.88 759 ALA A C 1
ATOM 5779 O O . ALA A 1 759 ? -20.590 15.746 42.417 1.00 93.88 759 ALA A O 1
ATOM 5780 N N . GLU A 1 760 ? -20.048 17.906 42.131 1.00 94.25 760 GLU A N 1
ATOM 5781 C CA . GLU A 1 760 ? -18.590 17.727 42.249 1.00 94.25 760 GLU A CA 1
ATOM 5782 C C . GLU A 1 760 ? -18.032 18.289 43.561 1.00 94.25 760 GLU A C 1
ATOM 5784 O O . GLU A 1 760 ? -18.732 18.970 44.307 1.00 94.25 760 GLU A O 1
ATOM 5789 N N . LYS A 1 761 ? -16.757 18.003 43.851 1.00 94.12 761 LYS A N 1
ATOM 5790 C CA . LYS A 1 761 ? -16.017 18.529 45.008 1.00 94.12 761 LYS A CA 1
ATOM 5791 C C . LYS A 1 761 ? -16.216 20.046 45.179 1.00 94.12 761 LYS A C 1
ATOM 5793 O O . LYS A 1 761 ? -15.833 20.827 44.314 1.00 94.12 761 LYS A O 1
ATOM 5798 N N . GLY A 1 762 ? -16.766 20.449 46.324 1.00 92.81 762 GLY A N 1
ATOM 5799 C CA . GLY A 1 762 ? -17.104 21.834 46.666 1.00 92.81 762 GLY A CA 1
ATOM 5800 C C . GLY A 1 762 ? -18.567 22.231 46.420 1.00 92.81 762 GLY A C 1
ATOM 5801 O O . GLY A 1 762 ? -19.005 23.234 46.978 1.00 92.81 762 GLY A O 1
ATOM 5802 N N . SER A 1 763 ? -19.352 21.457 45.658 1.00 94.44 763 SER A N 1
ATOM 5803 C CA . SER A 1 763 ? -20.794 21.702 45.511 1.00 94.44 763 SER A CA 1
ATOM 5804 C C . SER A 1 763 ? -21.538 21.448 46.828 1.00 94.44 763 SER A C 1
ATOM 5806 O O . SER A 1 763 ? -21.374 20.400 47.464 1.00 94.44 763 SER A O 1
ATOM 5808 N N . GLN A 1 764 ? -22.422 22.382 47.192 1.00 96.00 764 GLN A N 1
ATOM 5809 C CA . GLN A 1 764 ? -23.414 22.221 48.257 1.00 96.00 764 GLN A CA 1
ATOM 5810 C C . GLN A 1 764 ? -24.797 22.004 47.629 1.00 96.00 764 GLN A C 1
ATOM 5812 O O . GLN A 1 764 ? -25.365 22.910 47.025 1.00 96.00 764 GLN A O 1
ATOM 5817 N N . VAL A 1 765 ? -25.338 20.792 47.764 1.00 96.38 765 VAL A N 1
ATOM 5818 C CA . VAL A 1 765 ? -26.551 20.337 47.061 1.00 96.38 765 VAL A CA 1
ATOM 5819 C C . VAL A 1 765 ? -27.555 19.698 48.012 1.00 96.38 765 VAL A C 1
ATOM 5821 O O . VAL A 1 765 ? -27.191 19.129 49.041 1.00 96.38 765 VAL A O 1
ATOM 5824 N N . ALA A 1 766 ? -28.840 19.755 47.669 1.00 96.19 766 ALA A N 1
ATOM 5825 C CA . ALA A 1 766 ? -29.868 18.985 48.357 1.00 96.19 766 ALA A CA 1
ATOM 5826 C C . ALA A 1 766 ? -29.959 17.587 47.733 1.00 96.19 766 ALA A C 1
ATOM 5828 O O . ALA A 1 766 ? -30.104 17.455 46.519 1.00 96.19 766 ALA A O 1
ATOM 5829 N N . ILE A 1 767 ? -29.908 16.532 48.548 1.00 96.38 767 ILE A N 1
ATOM 5830 C CA . ILE A 1 767 ? -30.111 15.157 48.072 1.00 96.38 767 ILE A CA 1
ATOM 5831 C C . ILE A 1 767 ? -31.389 14.553 48.628 1.00 96.38 767 ILE A C 1
ATOM 5833 O O . ILE A 1 767 ? -31.763 14.790 49.777 1.00 96.38 767 ILE A O 1
ATOM 5837 N N . SER A 1 768 ? -32.036 13.728 47.808 1.00 95.44 768 SER A N 1
ATOM 5838 C CA . SER A 1 768 ? -33.123 12.848 48.223 1.00 95.44 768 SER A CA 1
ATOM 5839 C C . SER A 1 768 ? -32.587 11.429 48.392 1.00 95.44 768 SER A C 1
ATOM 5841 O O . SER A 1 768 ? -32.018 10.875 47.452 1.00 95.44 768 SER A O 1
ATOM 5843 N N . MET A 1 769 ? -32.750 10.833 49.574 1.00 94.94 769 MET A N 1
ATOM 5844 C CA . MET A 1 769 ? -32.172 9.536 49.935 1.00 94.94 769 MET A CA 1
ATOM 5845 C C . MET A 1 769 ? -33.249 8.574 50.462 1.00 94.94 769 MET A C 1
ATOM 5847 O O . MET A 1 769 ? -33.972 8.865 51.420 1.00 94.94 769 MET A O 1
ATOM 5851 N N . LYS A 1 770 ? -33.366 7.412 49.815 1.00 93.06 770 LYS A N 1
ATOM 5852 C CA . LYS A 1 770 ? -34.287 6.321 50.159 1.00 93.06 770 LYS A CA 1
ATOM 5853 C C . LYS A 1 770 ? -33.643 5.394 51.190 1.00 93.06 770 LYS A C 1
ATOM 5855 O O . LYS A 1 770 ? -32.447 5.144 51.109 1.00 93.06 770 LYS A O 1
ATOM 5860 N N . GLU A 1 771 ? -34.470 4.902 52.116 1.00 92.06 771 GLU A N 1
ATOM 5861 C CA . GLU A 1 771 ? -34.174 4.070 53.305 1.00 92.06 771 GLU A CA 1
ATOM 5862 C C . GLU A 1 771 ? -33.759 4.737 54.642 1.00 92.06 771 GLU A C 1
ATOM 5864 O O . GLU A 1 771 ? -34.287 4.275 55.661 1.00 92.06 771 GLU A O 1
ATOM 5869 N N . PRO A 1 772 ? -32.934 5.800 54.752 1.00 92.00 772 PRO A N 1
ATOM 5870 C CA . PRO A 1 772 ? -32.552 6.311 56.066 1.00 92.00 772 PRO A CA 1
ATOM 5871 C C . PRO A 1 772 ? -33.674 7.122 56.723 1.00 92.00 772 PRO A C 1
ATOM 5873 O O . PRO A 1 772 ? -34.558 7.684 56.070 1.00 92.00 772 PRO A O 1
ATOM 5876 N N . THR A 1 773 ? -33.589 7.252 58.047 1.00 91.56 773 THR A N 1
ATOM 5877 C CA . THR A 1 773 ? -34.272 8.308 58.801 1.00 91.56 773 THR A CA 1
ATOM 5878 C C . THR A 1 773 ? -33.238 9.221 59.453 1.00 91.56 773 THR A C 1
ATOM 5880 O O . THR A 1 773 ? -32.373 8.761 60.206 1.00 91.56 773 THR A O 1
ATOM 5883 N N . VAL A 1 774 ? -33.334 10.523 59.176 1.00 89.31 774 VAL A N 1
ATOM 5884 C CA . VAL A 1 774 ? -32.450 11.550 59.746 1.00 89.31 774 VAL A CA 1
ATOM 5885 C C . VAL A 1 774 ? -32.665 11.641 61.258 1.00 89.31 774 VAL A C 1
ATOM 5887 O O . VAL A 1 774 ? -33.797 11.735 61.738 1.00 89.31 774 VAL A O 1
ATOM 5890 N N . GLY A 1 775 ? -31.565 11.592 62.007 1.00 86.19 775 GLY A N 1
ATOM 5891 C CA . GLY A 1 775 ? -31.526 11.460 63.463 1.00 86.19 775 GLY A CA 1
ATOM 5892 C C . GLY A 1 775 ? -31.429 10.012 63.965 1.00 86.19 775 GLY A C 1
ATOM 5893 O O . GLY A 1 775 ? -31.211 9.816 65.158 1.00 86.19 775 GLY A O 1
ATOM 5894 N N . ARG A 1 776 ? -31.552 9.002 63.086 1.00 87.62 776 ARG A N 1
ATOM 5895 C CA . ARG A 1 776 ? -31.409 7.574 63.430 1.00 87.62 776 ARG A CA 1
ATOM 5896 C C . ARG A 1 776 ? -30.284 6.895 62.646 1.00 87.62 776 ARG A C 1
ATOM 5898 O O . ARG A 1 776 ? -29.322 6.460 63.269 1.00 87.62 776 ARG A O 1
ATOM 5905 N N . GLN A 1 777 ? -30.413 6.789 61.320 1.00 87.62 777 GLN A N 1
ATOM 5906 C CA . GLN A 1 777 ? -29.411 6.153 60.445 1.00 87.62 777 GLN A CA 1
ATOM 5907 C C . GLN A 1 777 ? -28.392 7.141 59.861 1.00 87.62 777 GLN A C 1
ATOM 5909 O O . GLN A 1 777 ? -27.289 6.732 59.532 1.00 87.62 777 GLN A O 1
ATOM 5914 N N . VAL A 1 778 ? -28.764 8.419 59.734 1.00 89.25 778 VAL A N 1
ATOM 5915 C CA . VAL A 1 778 ? -27.880 9.519 59.310 1.00 89.25 778 VAL A CA 1
ATOM 5916 C C . VAL A 1 778 ? -28.052 10.674 60.292 1.00 89.25 778 VAL A C 1
ATO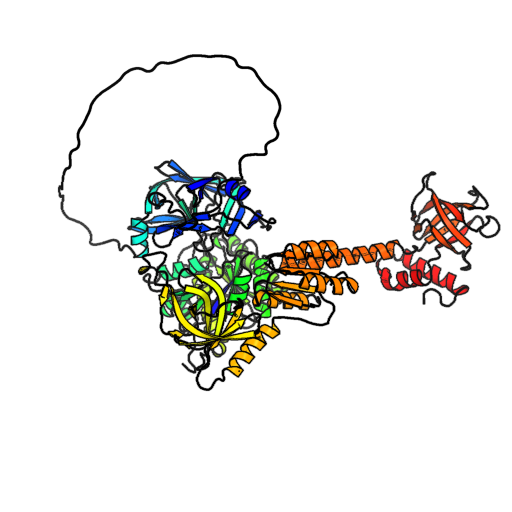M 5918 O O . VAL A 1 778 ? -29.181 10.956 60.709 1.00 89.25 778 VAL A O 1
ATOM 5921 N N . LYS A 1 779 ? -26.968 11.350 60.665 1.00 92.12 779 LYS A N 1
ATOM 5922 C CA . LYS A 1 779 ? -26.951 12.495 61.587 1.00 92.12 779 LYS A CA 1
ATOM 5923 C C . LYS A 1 779 ? -26.362 13.742 60.925 1.00 92.12 779 LYS A C 1
ATOM 5925 O O . LYS A 1 779 ? -25.532 13.676 60.026 1.00 92.12 779 LYS A O 1
ATOM 5930 N N . GLU A 1 780 ? -26.771 14.908 61.410 1.00 91.31 780 GLU A N 1
ATOM 5931 C CA . GLU A 1 780 ? -26.246 16.187 60.931 1.00 91.31 780 GLU A CA 1
ATOM 5932 C C . GLU A 1 780 ? -24.744 16.331 61.239 1.00 91.31 780 GLU A C 1
ATOM 5934 O O . GLU A 1 780 ? -24.306 16.171 62.380 1.00 91.31 780 GLU A O 1
ATOM 5939 N N . GLY A 1 781 ? -23.943 16.657 60.224 1.00 90.75 781 GLY A N 1
ATOM 5940 C CA . GLY A 1 781 ? -22.481 16.656 60.291 1.00 90.75 781 GLY A CA 1
ATOM 5941 C C . GLY A 1 781 ? -21.821 15.285 60.093 1.00 90.75 781 GLY A C 1
ATOM 5942 O O . GLY A 1 781 ? -20.602 15.202 60.227 1.00 90.75 781 GLY A O 1
ATOM 5943 N N . GLU A 1 782 ? -22.570 14.221 59.794 1.00 93.69 782 GLU A N 1
ATOM 5944 C CA . GLU A 1 782 ? -22.011 12.899 59.482 1.00 93.69 782 GLU A CA 1
ATOM 5945 C C . GLU A 1 782 ? -21.432 12.851 58.059 1.00 93.69 782 GLU A C 1
ATOM 5947 O O . GLU A 1 782 ? -22.007 13.413 57.122 1.00 93.69 782 GLU A O 1
ATOM 5952 N N . THR A 1 783 ? -20.284 12.184 57.904 1.00 95.62 783 THR A N 1
ATOM 5953 C CA . THR A 1 783 ? -19.632 11.951 56.608 1.00 95.62 783 THR A CA 1
ATOM 5954 C C . THR A 1 783 ? -20.093 10.620 56.025 1.00 95.62 783 THR A C 1
ATOM 5956 O O . THR A 1 783 ? -19.997 9.577 56.675 1.00 95.62 783 THR A O 1
ATOM 5959 N N . LEU A 1 784 ? -20.556 10.670 54.782 1.00 96.06 784 LEU A N 1
ATOM 5960 C CA . LEU A 1 784 ? -21.068 9.558 53.998 1.00 96.06 784 LEU A CA 1
ATOM 5961 C C . LEU A 1 784 ? -20.214 9.358 52.738 1.00 96.06 784 LEU A C 1
ATOM 5963 O O . LEU A 1 784 ? -19.549 10.279 52.255 1.00 96.06 784 LEU A O 1
ATOM 5967 N N . TYR A 1 785 ? -20.250 8.142 52.202 1.00 97.12 785 TYR A N 1
ATOM 5968 C CA . TYR A 1 785 ? -19.453 7.721 51.053 1.00 97.12 785 TYR A CA 1
ATOM 5969 C C . TYR A 1 785 ? -20.325 7.009 50.022 1.00 97.12 785 TYR A C 1
ATOM 5971 O O . TYR A 1 785 ? -21.266 6.301 50.381 1.00 97.12 785 TYR A O 1
ATOM 5979 N N . SER A 1 786 ? -19.983 7.135 48.742 1.00 96.12 786 SER A N 1
ATOM 5980 C CA . SER A 1 786 ? -20.503 6.249 47.694 1.00 96.12 786 SER A CA 1
ATOM 5981 C C . SER A 1 786 ? -20.153 4.790 48.001 1.00 96.12 786 SER A C 1
ATOM 5983 O O . SER A 1 786 ? -18.994 4.492 48.294 1.00 96.12 786 SER A O 1
ATOM 5985 N N . LEU A 1 787 ? -21.113 3.881 47.847 1.00 95.06 787 LEU A N 1
ATOM 5986 C CA . LEU A 1 787 ? -20.889 2.439 47.914 1.00 95.06 787 LEU A CA 1
ATOM 5987 C C . LEU A 1 787 ? -21.041 1.821 46.509 1.00 95.06 787 LEU A C 1
ATOM 5989 O O . LEU A 1 787 ? -22.154 1.439 46.139 1.00 95.06 787 LEU A O 1
ATOM 5993 N N . PRO A 1 788 ? -19.958 1.719 45.710 1.00 94.31 788 PRO A N 1
ATOM 5994 C CA . PRO A 1 788 ? -19.933 0.815 44.563 1.00 94.31 788 PRO A CA 1
ATOM 5995 C C . PRO A 1 788 ? -20.106 -0.641 45.022 1.00 94.31 788 PRO A C 1
ATOM 5997 O O . PRO A 1 788 ? -19.736 -1.005 46.143 1.00 94.31 788 PRO A O 1
ATOM 6000 N N . SER A 1 789 ? -20.622 -1.505 44.150 1.00 92.88 789 SER A N 1
ATOM 6001 C CA . SER A 1 789 ? -20.562 -2.955 44.362 1.00 92.88 789 SER A CA 1
ATOM 6002 C C . SER A 1 789 ? -19.115 -3.471 44.346 1.00 92.88 789 SER A C 1
ATOM 6004 O O . SER A 1 789 ? -18.203 -2.808 43.849 1.00 92.88 789 SER A O 1
ATOM 6006 N N . SER A 1 790 ? -18.895 -4.681 44.872 1.00 91.81 790 SER A N 1
ATOM 6007 C CA . SER A 1 790 ? -17.567 -5.318 44.891 1.00 91.81 790 SER A CA 1
ATOM 6008 C C . SER A 1 790 ? -16.964 -5.454 43.479 1.00 91.81 790 SER A C 1
ATOM 6010 O O . SER A 1 790 ? -15.770 -5.224 43.284 1.00 91.81 790 SER A O 1
ATOM 6012 N N . GLU A 1 791 ? -17.802 -5.740 42.473 1.00 91.19 791 GLU A N 1
ATOM 6013 C CA . GLU A 1 791 ? -17.401 -5.828 41.063 1.00 91.19 791 GLU A CA 1
ATOM 6014 C C . GLU A 1 791 ? -17.032 -4.458 40.474 1.00 91.19 791 GLU A C 1
ATOM 6016 O O . GLU A 1 791 ? -15.985 -4.332 39.837 1.00 91.19 791 GLU A O 1
ATOM 6021 N N . GLU A 1 792 ? -17.832 -3.414 40.725 1.00 92.44 792 GLU A N 1
ATOM 6022 C CA . GLU A 1 792 ? -17.520 -2.040 40.300 1.00 92.44 792 GLU A CA 1
ATOM 6023 C C . GLU A 1 792 ? -16.219 -1.539 40.938 1.00 92.44 792 GLU A C 1
ATOM 6025 O O . GLU A 1 792 ? -15.351 -1.025 40.236 1.00 92.44 792 GLU A O 1
ATOM 6030 N N . ALA A 1 793 ? -16.045 -1.730 42.249 1.00 90.94 793 ALA A N 1
ATOM 6031 C CA . ALA A 1 793 ? -14.842 -1.324 42.972 1.00 90.94 793 ALA A CA 1
ATOM 6032 C C . ALA A 1 793 ? -13.589 -2.043 42.442 1.00 90.94 793 ALA A C 1
ATOM 6034 O O . ALA A 1 793 ? -12.552 -1.411 42.217 1.00 90.94 793 ALA A O 1
ATOM 6035 N N . ARG A 1 794 ? -13.692 -3.348 42.148 1.00 91.44 794 ARG A N 1
ATOM 6036 C CA . ARG A 1 794 ? -12.621 -4.112 41.492 1.00 91.44 794 ARG A CA 1
ATOM 6037 C C . ARG A 1 794 ? -12.342 -3.598 40.076 1.00 91.44 794 ARG A C 1
ATOM 6039 O O . ARG A 1 794 ? -11.177 -3.445 39.706 1.00 91.44 794 ARG A O 1
ATOM 6046 N N . ALA A 1 795 ? -13.375 -3.305 39.286 1.00 89.38 795 ALA A N 1
ATOM 6047 C CA . ALA A 1 795 ? -13.230 -2.792 37.925 1.00 89.38 795 ALA A CA 1
ATOM 6048 C C . ALA A 1 795 ? -12.567 -1.406 37.901 1.00 89.38 795 ALA A C 1
ATOM 6050 O O . ALA A 1 795 ? -11.644 -1.189 37.114 1.00 89.38 795 ALA A O 1
ATOM 6051 N N . LEU A 1 796 ? -12.969 -0.503 38.799 1.00 90.44 796 LEU A N 1
ATOM 6052 C CA . LEU A 1 796 ? -12.338 0.804 38.993 1.00 90.44 796 LEU A CA 1
ATOM 6053 C C . LEU A 1 796 ? -10.852 0.650 39.353 1.00 90.44 796 LEU A C 1
ATOM 6055 O O . LEU A 1 796 ? -9.997 1.215 38.675 1.00 90.44 796 LEU A O 1
ATOM 6059 N N . LYS A 1 797 ? -10.532 -0.185 40.351 1.00 88.69 797 LYS A N 1
ATOM 6060 C CA . LYS A 1 797 ? -9.159 -0.374 40.852 1.00 88.69 797 LYS A CA 1
ATOM 6061 C C . LYS A 1 797 ? -8.212 -1.100 39.882 1.00 88.69 797 LYS A C 1
ATOM 6063 O O . LYS A 1 797 ? -6.998 -0.925 39.985 1.00 88.69 797 LYS A O 1
ATOM 6068 N N . THR A 1 798 ? -8.732 -1.914 38.956 1.00 88.06 798 THR A N 1
ATOM 6069 C CA . THR A 1 798 ? -7.908 -2.753 38.055 1.00 88.06 798 THR A CA 1
ATOM 6070 C C . THR A 1 798 ? -7.981 -2.371 36.576 1.00 88.06 798 THR A C 1
ATOM 6072 O O . THR A 1 798 ? -6.943 -2.294 35.928 1.00 88.06 798 THR A O 1
ATOM 6075 N N . LYS A 1 799 ? -9.178 -2.129 36.027 1.00 87.56 799 LYS A N 1
ATOM 6076 C CA . LYS A 1 799 ? -9.412 -1.904 34.588 1.00 87.56 799 LYS A CA 1
ATOM 6077 C C . LYS A 1 799 ? -9.495 -0.422 34.214 1.00 87.56 799 LYS A C 1
ATOM 6079 O O . LYS A 1 799 ? -9.179 -0.068 33.082 1.00 87.56 799 LYS A O 1
ATOM 6084 N N . PHE A 1 800 ? -9.926 0.431 35.142 1.00 90.19 800 PHE A N 1
ATOM 6085 C CA . PHE A 1 800 ? -10.141 1.863 34.902 1.00 90.19 800 PHE A CA 1
ATOM 6086 C C . PHE A 1 800 ? -9.272 2.775 35.781 1.00 90.19 800 PHE A C 1
ATOM 6088 O O . PHE A 1 800 ? -9.537 3.973 35.853 1.00 90.19 800 PHE A O 1
ATOM 6095 N N . ARG A 1 801 ? -8.214 2.228 36.398 1.00 87.12 801 ARG A N 1
ATOM 6096 C CA . ARG A 1 801 ? -7.289 2.953 37.285 1.00 87.12 801 ARG A CA 1
ATOM 6097 C C . ARG A 1 801 ? -6.783 4.253 36.655 1.00 87.12 801 ARG A C 1
ATOM 6099 O O . ARG A 1 801 ? -6.857 5.301 37.280 1.00 87.12 801 ARG A O 1
ATOM 6106 N N . ASP A 1 802 ? -6.360 4.184 35.396 1.00 87.12 802 ASP A N 1
ATOM 6107 C CA . ASP A 1 802 ? -5.762 5.306 34.659 1.00 87.12 802 ASP A CA 1
ATOM 6108 C C . ASP A 1 802 ? -6.797 6.353 34.180 1.00 87.12 802 ASP A C 1
ATOM 6110 O O . ASP A 1 802 ? -6.452 7.281 33.451 1.00 87.12 802 ASP A O 1
ATOM 6114 N N . ARG A 1 803 ? -8.080 6.202 34.553 1.00 85.62 803 ARG A N 1
ATOM 6115 C CA . ARG A 1 803 ? -9.164 7.177 34.307 1.00 85.62 803 ARG A CA 1
ATOM 6116 C C . ARG A 1 803 ? -9.653 7.883 35.576 1.00 85.62 803 ARG A C 1
ATOM 6118 O O . ARG A 1 803 ? -10.582 8.680 35.485 1.00 85.62 803 ARG A O 1
ATOM 6125 N N . LEU A 1 804 ? -9.060 7.581 36.729 1.00 87.50 804 LEU A N 1
ATOM 6126 C CA . LEU A 1 804 ? -9.349 8.225 38.009 1.00 87.50 804 LEU A CA 1
ATOM 6127 C C . LEU A 1 804 ? -8.208 9.185 38.362 1.00 87.50 804 LEU A C 1
ATOM 6129 O O . LEU A 1 804 ? -7.039 8.881 38.125 1.00 87.50 804 LEU A O 1
ATOM 6133 N N . SER A 1 805 ? -8.538 10.336 38.944 1.00 89.44 805 SER A N 1
ATOM 6134 C CA . SER A 1 805 ? -7.537 11.236 39.528 1.00 89.44 805 SER A CA 1
ATOM 6135 C C . SER A 1 805 ? -6.869 10.616 40.764 1.00 89.44 805 SER A C 1
ATOM 6137 O O . SER A 1 805 ? -7.400 9.689 41.376 1.00 89.44 805 SER A O 1
ATOM 6139 N N . GLU A 1 806 ? -5.714 11.146 41.181 1.00 89.75 806 GLU A N 1
ATOM 6140 C CA . GLU A 1 806 ? -5.036 10.676 42.401 1.00 89.75 806 GLU A CA 1
ATOM 6141 C C . GLU A 1 806 ? -5.915 10.832 43.656 1.00 89.75 806 GLU A C 1
ATOM 6143 O O . GLU A 1 806 ? -5.902 9.959 44.524 1.00 89.75 806 GLU A O 1
ATOM 6148 N N . GLU A 1 807 ? -6.747 11.882 43.722 1.00 89.69 807 GLU A N 1
ATOM 6149 C CA . GLU A 1 807 ? -7.735 12.053 44.795 1.00 89.69 807 GLU A CA 1
ATOM 6150 C C . GLU A 1 807 ? -8.835 10.980 44.755 1.00 89.69 807 GLU A C 1
ATOM 6152 O O . GLU A 1 807 ? -9.184 10.422 45.794 1.00 89.69 807 GLU A O 1
ATOM 6157 N N . GLU A 1 808 ? -9.373 10.656 43.573 1.00 91.06 808 GLU A N 1
ATOM 6158 C CA . GLU A 1 808 ? -10.397 9.612 43.419 1.00 91.06 808 GLU A CA 1
ATOM 6159 C C . GLU A 1 808 ? -9.845 8.204 43.671 1.00 91.06 808 GLU A C 1
ATOM 6161 O O . GLU A 1 808 ? -10.571 7.356 44.184 1.00 91.06 808 GLU A O 1
ATOM 6166 N N . LEU A 1 809 ? -8.570 7.949 43.354 1.00 92.25 809 LEU A N 1
ATOM 6167 C CA . LEU A 1 809 ? -7.888 6.692 43.675 1.00 92.25 809 LEU A CA 1
ATOM 6168 C C . LEU A 1 809 ? -7.667 6.541 45.183 1.00 92.25 809 LEU A C 1
ATOM 6170 O O . LEU A 1 809 ? -7.987 5.490 45.738 1.00 92.25 809 LEU A O 1
ATOM 6174 N N . ALA A 1 810 ? -7.181 7.586 45.858 1.00 93.06 810 ALA A N 1
ATOM 6175 C CA . ALA A 1 810 ? -7.033 7.585 47.314 1.00 93.06 810 ALA A CA 1
ATOM 6176 C C . ALA A 1 810 ? -8.390 7.421 48.024 1.00 93.06 810 ALA A C 1
ATOM 6178 O O . ALA A 1 810 ? -8.500 6.675 48.996 1.00 93.06 810 ALA A O 1
ATOM 6179 N N . LEU A 1 811 ? -9.441 8.060 47.501 1.00 94.62 811 LEU A N 1
ATOM 6180 C CA . LEU A 1 811 ? -10.813 7.926 47.988 1.00 94.62 811 LEU A CA 1
ATOM 6181 C C . LEU A 1 811 ? -11.409 6.533 47.722 1.00 94.62 811 LEU A C 1
ATOM 6183 O O . LEU A 1 811 ? -12.096 5.991 48.584 1.00 94.62 811 LEU A O 1
ATOM 6187 N N . LEU A 1 812 ? -11.150 5.927 46.562 1.00 94.69 812 LEU A N 1
ATOM 6188 C CA . LEU A 1 812 ? -11.567 4.552 46.276 1.00 94.69 812 LEU A CA 1
ATOM 6189 C C . LEU A 1 812 ? -10.903 3.561 47.242 1.00 94.69 812 LEU A C 1
ATOM 6191 O O . LEU A 1 812 ? -11.564 2.639 47.719 1.00 94.69 812 LEU A O 1
ATOM 6195 N N . ASP A 1 813 ? -9.629 3.771 47.572 1.00 94.00 813 ASP A N 1
ATOM 6196 C CA . ASP A 1 813 ? -8.921 2.937 48.541 1.00 94.00 813 ASP A CA 1
ATOM 6197 C C . ASP A 1 813 ? -9.416 3.167 49.980 1.00 94.00 813 ASP A C 1
ATOM 6199 O O . ASP A 1 813 ? -9.645 2.185 50.685 1.00 94.00 813 ASP A O 1
ATOM 6203 N N . GLU A 1 814 ? -9.733 4.407 50.380 1.00 94.44 814 GLU A N 1
ATOM 6204 C CA . GLU A 1 814 ? -10.448 4.690 51.639 1.00 94.44 814 GLU A CA 1
ATOM 6205 C C . GLU A 1 814 ? -11.804 3.958 51.692 1.00 94.44 814 GLU A C 1
ATOM 6207 O O . GLU A 1 814 ? -12.119 3.302 52.686 1.00 94.44 814 GLU A O 1
ATOM 6212 N N . ILE A 1 815 ? -12.592 4.001 50.612 1.00 94.50 815 ILE A N 1
ATOM 6213 C CA . ILE A 1 815 ? -13.885 3.306 50.507 1.00 94.50 815 ILE A CA 1
ATOM 6214 C C . ILE A 1 815 ? -13.713 1.784 50.646 1.00 94.50 815 ILE A C 1
ATOM 6216 O O . ILE A 1 815 ? -14.469 1.142 51.380 1.00 94.50 815 ILE A O 1
ATOM 6220 N N . ILE A 1 816 ? -12.704 1.200 49.994 1.00 94.00 816 ILE A N 1
ATOM 6221 C CA . ILE A 1 816 ? -12.407 -0.236 50.083 1.00 94.00 816 ILE A CA 1
ATOM 6222 C C . ILE A 1 816 ? -11.960 -0.622 51.501 1.00 94.00 816 ILE A C 1
ATOM 6224 O O . ILE A 1 816 ? -12.426 -1.635 52.024 1.00 94.00 816 ILE A O 1
ATOM 6228 N N . GLU A 1 817 ? -11.106 0.169 52.156 1.00 94.06 817 GLU A N 1
ATOM 6229 C CA . GLU A 1 817 ? -10.677 -0.087 53.538 1.00 94.06 817 GLU A CA 1
ATOM 6230 C C . GLU A 1 817 ? -11.813 0.047 54.556 1.00 94.06 817 GLU A C 1
ATOM 6232 O O . GLU A 1 817 ? -11.907 -0.770 55.476 1.00 94.06 817 GLU A O 1
ATOM 6237 N N . LEU A 1 818 ? -12.689 1.045 54.401 1.00 93.12 818 LEU A N 1
ATOM 6238 C CA . LEU A 1 818 ? -13.875 1.205 55.241 1.00 93.12 818 LEU A CA 1
ATOM 6239 C C . LEU A 1 818 ? -14.819 0.011 55.074 1.00 93.12 818 LEU A C 1
ATOM 6241 O O . LEU A 1 818 ? -15.197 -0.613 56.067 1.00 93.12 818 LEU A O 1
ATOM 6245 N N . ARG A 1 819 ? -15.151 -0.368 53.833 1.00 93.38 819 ARG A N 1
ATOM 6246 C CA . ARG A 1 819 ? -16.088 -1.468 53.572 1.00 93.38 819 ARG A CA 1
ATOM 6247 C C . ARG A 1 819 ? -15.546 -2.831 54.011 1.00 93.38 819 ARG A C 1
ATOM 6249 O O . ARG A 1 819 ? -16.309 -3.640 54.540 1.00 93.38 819 ARG A O 1
ATOM 6256 N N . ARG A 1 820 ? -14.234 -3.077 53.901 1.00 92.50 820 ARG A N 1
ATOM 6257 C CA . ARG A 1 820 ? -13.591 -4.331 54.353 1.00 92.50 820 ARG A CA 1
ATOM 6258 C C . ARG A 1 820 ? -13.681 -4.599 55.858 1.00 92.50 820 ARG A C 1
ATOM 6260 O O . ARG A 1 820 ? -13.475 -5.739 56.268 1.00 92.50 820 ARG A O 1
ATOM 6267 N N . ARG A 1 821 ? -14.037 -3.599 56.675 1.00 91.50 821 ARG A N 1
ATOM 6268 C CA . ARG A 1 821 ? -14.339 -3.774 58.113 1.00 91.50 821 ARG A CA 1
ATOM 6269 C C . ARG A 1 821 ? -15.649 -4.530 58.350 1.00 91.50 821 ARG A C 1
ATOM 6271 O O . ARG A 1 821 ? -15.794 -5.168 59.387 1.00 91.50 821 ARG A O 1
ATOM 6278 N N . VAL A 1 822 ? -16.572 -4.469 57.388 1.00 90.19 822 VAL A N 1
ATOM 6279 C CA . VAL A 1 822 ? -17.863 -5.177 57.397 1.00 90.19 822 VAL A CA 1
ATOM 6280 C C . VAL A 1 822 ? -17.821 -6.403 56.476 1.00 90.19 822 VAL A C 1
ATOM 6282 O O . VAL A 1 822 ? -18.381 -7.447 56.799 1.00 90.19 822 VAL A O 1
ATOM 6285 N N . GLU A 1 823 ? -17.133 -6.297 55.337 1.00 90.00 823 GLU A N 1
ATOM 6286 C CA . GLU A 1 823 ? -17.159 -7.275 54.246 1.00 90.00 823 GLU A CA 1
ATOM 6287 C C . GLU A 1 823 ? -15.731 -7.573 53.747 1.00 90.00 823 GLU A C 1
ATOM 6289 O O . GLU A 1 823 ? -15.243 -6.974 52.791 1.00 90.00 823 GLU A O 1
ATOM 6294 N N . TYR A 1 824 ? -15.031 -8.498 54.413 1.00 87.62 824 TYR A N 1
ATOM 6295 C CA . TYR A 1 824 ? -13.588 -8.749 54.226 1.00 87.62 824 TYR A CA 1
ATOM 6296 C C . TYR A 1 824 ? -13.143 -8.992 52.766 1.00 87.62 824 TYR A C 1
ATOM 6298 O O . TYR A 1 824 ? -12.061 -8.562 52.372 1.00 87.62 824 TYR A O 1
ATOM 6306 N N . LEU A 1 825 ? -13.979 -9.651 51.954 1.00 89.12 825 LEU A N 1
ATOM 6307 C CA . LEU A 1 825 ? -13.693 -9.982 50.547 1.00 89.12 825 LEU A CA 1
ATOM 6308 C C . LEU A 1 825 ? -14.102 -8.883 49.544 1.00 89.12 825 LEU A C 1
ATOM 6310 O O . LEU A 1 825 ? -14.060 -9.105 48.335 1.00 89.12 825 LEU A O 1
ATOM 6314 N N . TYR A 1 826 ? -14.500 -7.699 50.013 1.00 88.62 826 TYR A N 1
ATOM 6315 C CA . TYR A 1 826 ? -14.900 -6.592 49.143 1.00 88.62 826 TYR A CA 1
ATOM 6316 C C . TYR A 1 826 ? -13.751 -6.132 48.224 1.00 88.62 826 TYR A C 1
ATOM 6318 O O . TYR A 1 826 ? -12.615 -5.951 48.673 1.00 88.62 826 TYR A O 1
ATOM 6326 N N . ALA A 1 827 ? -14.048 -5.928 46.938 1.00 82.06 827 ALA A N 1
ATOM 6327 C CA . ALA A 1 827 ? -13.101 -5.553 45.883 1.00 82.06 827 ALA A CA 1
ATOM 6328 C C . ALA A 1 827 ? -11.876 -6.493 45.758 1.00 82.06 827 ALA A C 1
ATOM 6330 O O . ALA A 1 827 ? -10.748 -6.026 45.570 1.00 82.06 827 ALA A O 1
ATOM 6331 N N . PHE A 1 828 ? -12.084 -7.805 45.924 1.00 79.44 828 PHE A N 1
ATOM 6332 C CA . PHE A 1 828 ? -11.084 -8.864 45.714 1.00 79.44 828 PHE A CA 1
ATOM 6333 C C . PHE A 1 828 ? -11.208 -9.476 44.312 1.00 79.44 828 PHE A C 1
ATOM 6335 O O . PHE A 1 828 ? -12.352 -9.757 43.888 1.00 79.44 828 PHE A O 1
#

Solvent-accessible surface area (backbone atoms only — not comparable to full-atom values): 44751 Å² total; per-residue (Å²): 102,65,82,38,63,36,33,51,32,32,22,51,38,18,71,46,73,69,78,57,26,34,30,38,80,39,36,32,38,31,43,88,76,50,70,39,32,37,47,57,48,38,72,68,28,48,44,87,69,76,44,83,44,100,58,40,41,32,24,40,34,58,92,41,38,29,26,21,60,46,88,57,29,51,74,42,72,44,58,27,55,30,30,34,44,34,57,40,61,50,33,19,44,40,29,32,73,88,66,50,63,46,43,26,22,40,79,21,44,40,48,25,53,45,101,64,72,39,69,44,76,44,32,44,69,72,52,48,60,74,40,33,34,49,27,65,54,74,89,71,79,72,71,85,89,83,78,88,75,88,85,92,84,90,89,88,82,90,78,90,80,88,89,90,81,89,90,90,86,82,89,82,88,84,87,86,86,81,87,89,81,88,86,80,89,79,92,83,90,78,81,91,82,90,82,81,90,86,82,79,96,76,82,66,76,74,50,69,67,41,60,34,32,67,66,37,25,43,77,46,41,28,58,40,54,41,86,46,76,50,90,40,61,25,26,45,67,47,23,84,90,62,40,30,33,33,39,61,70,31,60,45,56,70,68,47,59,64,55,34,56,50,50,57,50,46,73,73,45,64,78,87,63,52,50,62,32,51,62,26,40,36,39,38,43,66,52,49,35,72,58,19,25,70,58,30,46,76,71,78,43,72,80,84,51,66,25,39,32,36,37,67,36,66,32,50,67,86,32,49,65,46,46,42,38,38,55,68,67,28,63,33,34,37,40,35,31,44,45,90,81,37,88,46,74,60,35,50,50,43,49,54,51,29,59,76,65,68,37,52,58,36,35,37,31,25,53,54,72,73,43,72,79,53,74,86,57,80,95,37,50,42,77,55,48,48,74,73,43,56,70,69,39,45,48,52,51,50,54,34,50,52,52,42,30,53,57,38,40,78,73,74,38,53,48,37,48,58,93,70,56,89,43,85,91,69,32,39,36,32,38,58,21,18,59,83,71,51,30,18,49,40,54,48,49,34,51,53,53,48,50,47,64,68,75,35,51,81,82,29,41,29,50,84,51,56,20,32,28,35,28,60,41,75,47,77,40,95,95,62,46,49,27,37,35,29,41,33,67,32,25,57,49,46,50,68,37,41,32,28,37,23,34,91,92,42,43,46,83,37,57,36,66,39,34,34,35,53,51,61,79,89,71,57,85,46,97,83,59,54,55,40,80,45,66,65,51,56,38,50,39,30,34,33,39,30,36,82,83,54,80,63,56,42,33,47,25,51,32,38,37,56,43,95,95,50,54,65,69,57,50,33,52,49,36,31,48,60,51,58,70,50,41,43,78,53,94,55,75,21,25,29,38,28,12,67,33,53,42,54,38,41,53,51,50,52,52,35,52,74,73,70,45,53,65,16,31,32,49,78,42,59,46,41,55,67,56,42,51,56,14,41,59,24,31,75,78,39,64,74,35,8,23,39,42,29,36,70,38,57,67,38,69,67,22,56,49,54,19,61,80,63,69,36,51,77,42,74,30,62,45,77,60,60,45,52,49,56,50,51,51,49,44,51,50,55,50,52,51,50,54,45,53,54,57,70,67,46,63,56,43,22,34,33,31,30,40,72,91,40,70,80,33,50,50,91,49,16,28,34,31,30,37,28,74,36,44,38,47,51,43,71,34,39,29,19,43,83,71,29,50,80,48,36,32,32,65,42,33,26,51,100,87,40,82,41,72,60,49,43,56,76,40,71,32,40,36,33,28,38,83,31,36,59,80,74,70,42,49,74,62,40,55,36,30,46,46,52,54,47,66,45,46,33,42,43,70,68,78,41,44,94,77,50,53,75,67,36,49,55,47,42,51,50,48,48,58,34,30,32,74,71,38,74,70,54,49,113

Sequence (828 aa):
MDGQIRQPIVVVLGHVDSGKCVHGDTLIQLACGQTLPASKAFDLYRVGHSIPSEDGVVYRSSHLSLLSLSPDGTVVAKDASHVWRLRSDRLVEVITEEGYKVKVTPEHKFLTVGRGGGVTYREAGSLRPGDLLLVPQKVHVVPPSGREGQEGSALAAGGPSFIEGPPPVEDIFSVPSPFSGCWTRRRRSITEASYGSEFGSGQPWVTPLGAGLLRECRTVRVSASRLLKGEFYVYDFTVDETHNFLANDLVIHNTSILDRIRGTAVQVREAGGITQQIGASFFPPDTLRAMCGPLLKSLGGDVTIPGLLFIDTPGHEAFSNLRIRGGSAADIAVLVVDITKGLEPQTLESIEILKSRRVPFVVALNKVDLLAGWRPKAGRTIVQALKEQEPATQEMLDQGIYRVVGQLSNLGFSSEAYYRVKSFTKEVSIVPLSAHTGEGVSELMAVIVGLTQQYLRDRLKATLGPPRGIVLEVKEEQGLGQTLNVILLDGVLEVGSTVVVGKRTGAEAIRVRALLMPKPLDEMRDPRDRFVPVDQVRAAAGVKLSSPGLEGVLPGSPIVGVMEGVRLEEAIKFVESEVKSTLIETDSVGVVLKADTLGALEALTGLLKKKGVPIRVADIGPVTKRDIVQASTVSSSDRYLGVVLAFNVRVLDDARQDAKDKGVRLFSSDVIYNLIDDYVSWASAEKEKELRMQFTSLTPPCKFQMLRGYVFRRSGPAVFGVEVLAGRLRSKVRVMNSSGEEVGMVQQVQEEGREVESAEKGSQVAISMKEPTVGRQVKEGETLYSLPSSEEARALKTKFRDRLSEEELALLDEIIELRRRVEYLYAF

pLDDT: mean 77.22, std 19.75, range [21.44, 97.5]

Secondary structure (DSSP, 8-state):
-TTPBPPPEEEEEE------PEETTSEEEBTTS-EEEHHHHHHHHEEEEEEEETTEEEEEESS-EEEEE-TTS-EEEEEEEEEEEEEEEEEEEEEETT--EEEE-TT-EEEEE-TTS-EEEEEGGG--TT-EEEEESS------S---SS----SS---------------------------------------------------HHHHHHHHHEEEEEEEEEEEEEEEEEEEEEEETTTSEEEETTEEEE---HHHHHHHHHHHSS-GGGSEEETTEEEE-HHHHHHHHHHHHHHTT----SS-EEEE----SGGGHHHHHHHHHH-SEEEEEEETTTBS-HHHHHHHHHHHHTT--EEEEEE-GGGSTT----TT--HHHHHHTS-HHHHHHHHHHHHHHHHHHHHTT--EEETTT-S-TTTSEEEEE--TTT-TTHHHHHHHHHHHHHHHSTTTTBPPSS--EEEEEEEEEETTTEEEEEEEEEESEEETT-EEEEEETTEEEEEE--EEEEEPPGGG--STT--EEEESEEESSEEEEEE-TT-TTBPTT-EEEEE-TTS-HHHHHHHHHHHHHHHSEE-SSS-EEEEESSHHHHHHHHHHHHHTT--EEEEEESSB-HHHHHHHHHHHTT-TTT-EEEEES-PBPHHHHHHHHHTTPEEEEESSHHHHHHHHHHHHHHHHHHHHHHHHHHS---EEEEEEEEEEEESSSSEEEEEEEEEEEEETT-EEE-TTS-EEEEEEEEEETTEEESEEETT-EEEEEEES--BTTTB-TT-EEEEE--HHHHHHHHHTSGGGS-HHHHHHHHHHHHHHTTT-TTTT-

Mean predicted aligned error: 17.35 Å